Protein AF-A0A8H4VYB5-F1 (afdb_monomer_lite)

Organism: NCBI:txid354080

pLDDT: mean 70.99, std 21.47, range [21.3, 97.31]

Secondary structure (DSSP, 8-state):
---TTSSEEEEESS--TTTTSTT--HHHHHHHHHHHIIIIITS-HHHHHHHTTT--GGG-HHHHHTTSS-TTSEEEEEEEEBS-SSSS-PBP--HHHHHHHHHHHHHTSS--STTS-GGG-S---EEEEE-HHHHHHHHHHHHHHHT----SSPEEEEEEE---S-TTGGGHHHHHHHHHHHHHHHHHHHHHHHT----B--EEEEE-SSSEEEEE---SS-GGG-EEEEEEEEE-HHHHHHHHHHHHHSSSSPEEEEESS-B-HHHH-STT-EEEEEEEESSS-EEEEEEEEEEEEEEEEEE-SGGGS-SS--SS----EEE--SSEEEEE----STT----S-BTT--SGGGPSPPPHHHHHH-TT-SSSTT-EEEEEEE---S-TT---S-TTTTTT-GGGEEEEEEEE--S--EEESSGGG--TT--S-------EEEEEEE---PPP-S---------------------------------------B-TTSTTEEEEEEETTEEPPEEE--S-----SS-SS--TTTPPP-EEEEEEEE--TT-EEEEEEEEETT----SSEE--EEEETTEEEEE--EEGGG-TTSEEEEEE-EEEEEETTTTEEEEEEEEEEEPEEE-S---HHHHHHHHHHHTTTTEEEEEE-EEPPPEE----S-B--------EEEGGGSTT----EEEEEEEEEEEEPPPPEE--BSS-TT--SEEEEEEEE-HHHHHHTTSSPPPPPP-----PPPPP---TTS--HHHHHHHHHHHHHHHHTTS-S----------PPPP---EETTEEEEEEEEEETTEEPPEEE-----PPPSSSSSHHHHHTTEEEEEEE--TT-EEEEEEEE-TT----SSEEEEEEEETTEEEEEEEEEEETTEES-SEEEE-EEEEESSSSEEEEEEEEEEE-EEE-S---HHHHHHHHHHHTT-SEEEEEEEEE---EEPP---------------SEEEGGGGTT----EEEEE---EEEEPP--EE--BSS-TTS-SEEEEEEEE-S--SSTT--S----SSTTSHHHHHTTSSPPPP-----------------SS-HHHHHHHHHHHHHHTT-----------

Radius of gyration: 41.14 Å; chains: 1; bounding box: 111×92×118 Å

InterPro domains:
  IPR057678 Domain of unknown function DUF7918 [PF25534] (500-739)
  IPR057678 Domain of unknown function DUF7918 [PF25534] (805-1034)

Foldseek 3Di:
DDDPLDQKDKFWLQDAPLVPDPPHDVVSRVVVVVCCVPQPLPDAPVSLVVVQPPDDLVPRPVNRVVRDADPAQKIKIFMWGFLDNDDVRDTDQAQVLSVVLVVQLQVLQDDPDPVDDPVVHPHHWDKDKAACVPQPVSQLVNSVVSNYHSDRDIHMMIIDGDPDPCCRPPNNVVVNVVVSVVSSVVSVVLSSQQQDLDFDKWKWWWDDQPWIKTWTDAALGRNLRQKTFIFTKDKDPVCSVCVVVVCVVVVQWTKIWIFPDTDRVVVQQDAQRKGWTFIATPPRGTDGDTIIMGTHHTPAMEGVRPVQADPDFQFFFQAWDWDDDDFKIKTWADRHHDQDERHFGWGPDGTRVCPPDDAPVVLVPDPPNQQDAFHKTKGWGFDQPDDRHDTHDPSCVCPPPVVGTPDTGIFGFHSAKDWDFDSNVDPVPDDPDDDGIHIIIITMGGDDDDDDDDDDDDDDDDDDDDDDDDDDDDDDDDDDDDDDDDDDDQDADAQPVQGQKGKFKDWPNHTFRWFAPPPPCPDPPPQPDDDPPPFDGAREGETETEADAFTFMKMKIKGAPPGDPPAQWKWKFKDFLNHGWDIDIDGPVQCVVRMDMDMGQGHWFDDLVVQKIWTWGKTKHWEAEDADPDDVVLLVVLLVSVVSFQKMKMFIFRWHPWDFDPDPDGDDGPFPPNNYGYPSSCVPPQATIGMGIHDIDMDRHDTDIDIGTPSDPVDTRYMYMYRYHHPVSCCVVVSDPDDDDDPDDDDPDDDDDDDPVRDDPVRVVVVVVVVVVVVVVVPDDDDDDDDDDDDDDDADFDDFPLFPQKGKFKDFPRHGFHKDADPDDDDFDDDDDCRVLQVNQEGEIEGAADAFTFMKMKIFGDPVGFDPAQKKKKWKDALNHTADIDIWGDDPRHIPDRMDMGFAHWADPDQWKTWGFGKGKHFAAEDQPDDDPVQLQVLLVSLVSFQKMKIFMFHWHNWAFDDDDDDDPPDRPFFDRHNYHYPSSCVPPQATIGMGTHDTDMDTDDTDTDTDTPDDPRRTSHMYMYGYDHPPPVPPPDPDDDDDDDPPPVVCVVVPPDDDDDDDDDDDDDDDDDDDDDPPDDPVRVVVVVVVVVVVVVDDDDDDDDDDD

Sequence (1109 aa):
MTTPDMDFKVVPLNILLSELKPNYTENKVEDEKHRICEEILKKSNAQIVASDVGLAPEKKSFILLRKLGSDLNINVFALNFRLKPDRDREWNADVEEANYLMSRVIQRLSVDSPDEAPSSLSLVLTSTMFTKKLYGECAKNFKHHLGLRKDDLGLMVLRNVVMNPFPTEKNFIGRLAGIFKDVVDEEFKVCQKRNSDAPTNHELLLQGQEQFYMTHIPTFHIANHRQQLVLEIDVDPNSKNGYPELKSANPSESIFLETVVPIQLPKLLKTGSHFKASVKTRESGLLLESVTVMIKKVVKSRLFNSRYLDANYPRTFTPFYLYDNSKEKNIDHMLLRSLNRPIFCFQNIYEEPVQPFPENAQLQENSAFWFKTGNKLNVRIYSDAYEPSAKGPGLLKHVGEEKYLLAIGAMALGKGVSIDTETMRREWFNGGRSLIKFGRVVSCAHEGPLMSEYGVKHNKLPSQLRIQTEFRETYPSAIRLFRYPELSTLTMAILHDLPGIKVTVYMNGKPVEEYDDDEEFAPPSRALVANNDGKPIVKTTTKYIESITDQEFSIYIDITNPFKFDCPNIGPTVFIDGFKASRTNILRSDYTSHTVSQVIKGAYERDVRRKIQKFRHFKFSKVETISDDMSSARVKKDAELVQGMGEIVVKFHRKTEPRPEDCPRNRALEAQSLSQVHEKALKGEAKSHNTSYGKAEEMKMAVWTVSKFLDGGDFPMALFRFKYRSKEALKQLHIIERTPEPENHELSAPPSPVGFNDLDGEQRREVERYIRSLKISKYSSTRLQPQHHADLPSAIMAIHDRLPGVKVEILVDKEPLQEYTDDEVHTPAGPNDNGAQKAARTVSKYIEAVTGKEFQVRVTIDDTYKPDCPTLLANVFADGIHLVGRTMRSVKGKMKQTQVVVDGVEHAITARRARLKPFIFSKITTTSDESNSVSIAKQAEQMAKIGEIKVEFHRKGYAKPVASRRVANERPSEVNSPSKVHEKALKGEAKTHGTSLGHGRRATRLRSSTSKYLGNKDLPLAIYTFKYRSKGFLADSFACGNLLILLVAEALKALRIIERTPEPEMHVVSDSESNADLDDLDEEQKAEAKRFIRFLKASHFSPSDQCIC

Structure (mmCIF, N/CA/C/O backbone):
data_AF-A0A8H4VYB5-F1
#
_entry.id   AF-A0A8H4VYB5-F1
#
loop_
_atom_site.group_PDB
_atom_site.id
_atom_site.type_symbol
_atom_site.label_atom_id
_atom_site.label_alt_id
_atom_site.label_comp_id
_atom_site.label_asym_id
_atom_site.label_entity_id
_atom_site.label_seq_id
_atom_site.pdbx_PDB_ins_code
_atom_site.Cartn_x
_atom_site.Cartn_y
_atom_site.Cartn_z
_atom_site.occupancy
_atom_site.B_iso_or_equiv
_atom_site.auth_seq_id
_atom_site.auth_comp_id
_atom_site.auth_asym_id
_atom_site.auth_atom_id
_atom_site.pdbx_PDB_model_num
ATOM 1 N N . MET A 1 1 ? 30.942 -2.921 3.508 1.00 79.44 1 MET A N 1
ATOM 2 C CA . MET A 1 1 ? 29.965 -3.795 4.200 1.00 79.44 1 MET A CA 1
ATOM 3 C C . MET A 1 1 ? 29.445 -3.095 5.450 1.00 79.44 1 MET A C 1
ATOM 5 O O . MET A 1 1 ? 30.071 -2.126 5.861 1.00 79.44 1 MET A O 1
ATOM 9 N N . THR A 1 2 ? 28.346 -3.562 6.053 1.00 83.12 2 THR A N 1
ATOM 10 C CA . THR A 1 2 ? 28.035 -3.235 7.460 1.00 83.12 2 THR A CA 1
ATOM 11 C C . THR A 1 2 ? 28.861 -4.118 8.389 1.00 83.12 2 THR A C 1
ATOM 13 O O . THR A 1 2 ? 29.003 -5.309 8.107 1.00 83.12 2 THR A O 1
ATOM 16 N N . THR A 1 3 ? 29.384 -3.547 9.469 1.00 81.31 3 THR A N 1
ATOM 17 C CA . THR A 1 3 ? 30.305 -4.194 10.419 1.00 81.31 3 THR A CA 1
ATOM 18 C C . THR A 1 3 ? 29.649 -4.397 11.798 1.00 81.31 3 THR A C 1
ATOM 20 O O . THR A 1 3 ? 28.631 -3.759 12.080 1.00 81.31 3 THR A O 1
ATOM 23 N N . PRO A 1 4 ? 30.172 -5.282 12.675 1.00 78.88 4 PRO A N 1
ATOM 24 C CA . PRO A 1 4 ? 29.507 -5.648 13.937 1.00 78.88 4 PRO A CA 1
ATOM 25 C C . PRO A 1 4 ? 29.319 -4.501 14.944 1.00 78.88 4 PRO A C 1
ATOM 27 O O . PRO A 1 4 ? 28.491 -4.594 15.853 1.00 78.88 4 PRO A O 1
ATOM 30 N N . ASP A 1 5 ? 30.075 -3.415 14.806 1.00 81.75 5 ASP A N 1
ATOM 31 C CA . ASP A 1 5 ? 29.982 -2.202 15.614 1.00 81.75 5 ASP A CA 1
ATOM 32 C C . ASP A 1 5 ? 28.796 -1.296 15.239 1.00 81.75 5 ASP A C 1
ATOM 34 O O . ASP A 1 5 ? 28.310 -0.588 16.125 1.00 81.75 5 ASP A O 1
ATOM 38 N N . MET A 1 6 ? 28.288 -1.378 14.000 1.00 87.06 6 MET A N 1
ATOM 39 C CA . MET A 1 6 ? 27.163 -0.575 13.500 1.00 87.06 6 MET A CA 1
ATOM 40 C C . MET A 1 6 ? 25.825 -0.966 14.141 1.00 87.06 6 MET A C 1
ATOM 42 O O . MET A 1 6 ? 25.546 -2.143 14.373 1.00 87.06 6 MET A O 1
ATOM 46 N N . ASP A 1 7 ? 24.950 0.019 14.354 1.00 89.25 7 ASP A N 1
ATOM 47 C CA . ASP A 1 7 ? 23.612 -0.186 14.931 1.00 89.25 7 ASP A CA 1
ATOM 48 C C . ASP A 1 7 ? 22.536 -0.574 13.902 1.00 89.25 7 ASP A C 1
ATOM 50 O O . ASP A 1 7 ? 21.376 -0.785 14.257 1.00 89.25 7 ASP A O 1
ATOM 54 N N . PHE A 1 8 ? 22.916 -0.746 12.636 1.00 92.38 8 PHE A N 1
ATOM 55 C CA . PHE A 1 8 ? 22.094 -1.380 11.609 1.00 92.38 8 PHE A CA 1
ATOM 56 C C . PHE A 1 8 ? 22.919 -2.375 10.785 1.00 92.38 8 PHE A C 1
ATOM 58 O O . PHE A 1 8 ? 24.141 -2.264 10.683 1.00 92.38 8 PHE A O 1
ATOM 65 N N . LYS A 1 9 ? 22.240 -3.348 10.172 1.00 92.25 9 LYS A N 1
ATOM 66 C CA . LYS A 1 9 ? 22.831 -4.293 9.219 1.00 92.25 9 LYS A CA 1
ATOM 67 C C . LYS A 1 9 ? 22.052 -4.325 7.910 1.00 92.25 9 LYS A C 1
ATOM 69 O O . LYS A 1 9 ? 20.823 -4.242 7.905 1.00 92.25 9 LYS A O 1
ATOM 74 N N . VAL A 1 10 ? 22.788 -4.490 6.813 1.00 95.00 10 VAL A N 1
ATOM 75 C CA . VAL A 1 10 ? 22.248 -4.779 5.480 1.00 95.00 10 VAL A CA 1
ATOM 76 C C . VAL A 1 10 ? 22.481 -6.262 5.215 1.00 95.00 10 VAL A C 1
ATOM 78 O O . VAL A 1 10 ? 23.627 -6.707 5.233 1.00 95.00 10 VAL A O 1
ATOM 81 N N . VAL A 1 11 ? 21.417 -7.031 4.983 1.00 93.94 11 VAL A N 1
ATOM 82 C CA . VAL A 1 11 ? 21.514 -8.473 4.703 1.00 93.94 11 VAL A CA 1
ATOM 83 C C . VAL A 1 11 ? 21.035 -8.735 3.271 1.00 93.94 11 VAL A C 1
ATOM 85 O O . VAL A 1 11 ? 19.881 -8.418 2.968 1.00 93.94 11 VAL A O 1
ATOM 88 N N . PRO A 1 12 ? 21.884 -9.266 2.372 1.00 94.88 12 PRO A N 1
ATOM 89 C CA . PRO A 1 12 ? 21.466 -9.669 1.033 1.00 94.88 12 PRO A CA 1
ATOM 90 C C . PRO A 1 12 ? 20.625 -10.951 1.084 1.00 94.88 12 PRO A C 1
ATOM 92 O O . PRO A 1 12 ? 20.776 -11.768 1.990 1.00 94.88 12 PRO A O 1
ATOM 95 N N . LEU A 1 13 ? 19.751 -11.141 0.093 1.00 94.69 13 LEU A N 1
ATOM 96 C CA . LEU A 1 13 ? 19.014 -12.396 -0.089 1.00 94.69 13 LEU A CA 1
ATOM 97 C C . LEU A 1 13 ? 19.960 -13.535 -0.508 1.00 94.69 13 LEU A C 1
ATOM 99 O O . LEU A 1 13 ? 19.868 -14.649 0.003 1.00 94.69 13 LEU A O 1
ATOM 103 N N . ASN A 1 14 ? 20.892 -13.230 -1.413 1.00 93.19 14 ASN A N 1
ATOM 104 C CA . ASN A 1 14 ? 21.989 -14.104 -1.813 1.00 93.19 14 ASN A CA 1
ATOM 105 C C . ASN A 1 14 ? 23.102 -14.020 -0.748 1.00 93.19 14 ASN A C 1
ATOM 107 O O . ASN A 1 14 ? 23.803 -13.011 -0.663 1.00 93.19 14 ASN A O 1
ATOM 111 N N . ILE A 1 15 ? 23.218 -15.059 0.083 1.00 89.62 15 ILE A N 1
ATOM 112 C CA . ILE A 1 15 ? 24.197 -15.164 1.182 1.00 89.62 15 ILE A CA 1
ATOM 113 C C . ILE A 1 15 ? 25.647 -15.332 0.693 1.00 89.62 15 ILE A C 1
ATOM 115 O O . ILE A 1 15 ? 25.891 -15.677 -0.464 1.00 89.62 15 ILE A O 1
ATOM 119 N N . LEU A 1 16 ? 26.614 -15.093 1.582 1.00 88.38 16 LEU A N 1
ATOM 120 C CA . LEU A 1 16 ? 28.048 -15.182 1.293 1.00 88.38 16 LEU A CA 1
ATOM 121 C C . LEU A 1 16 ? 28.553 -16.640 1.211 1.00 88.38 16 LEU A C 1
ATOM 123 O O . LEU A 1 16 ? 27.915 -17.583 1.687 1.00 88.38 16 LEU A O 1
ATOM 127 N N . LEU A 1 17 ? 29.733 -16.853 0.614 1.00 85.25 17 LEU A N 1
ATOM 128 C CA . LEU A 1 17 ? 30.273 -18.200 0.359 1.00 85.25 17 LEU A CA 1
ATOM 129 C C . LEU A 1 17 ? 30.752 -18.914 1.629 1.00 85.25 17 LEU A C 1
ATOM 131 O O . LEU A 1 17 ? 30.896 -20.139 1.643 1.00 85.25 17 LEU A O 1
ATOM 135 N N . SER A 1 18 ? 31.042 -18.161 2.684 1.00 84.50 18 SER A N 1
ATOM 136 C CA . SER A 1 18 ? 31.245 -18.650 4.046 1.00 84.50 18 SER A CA 1
ATOM 137 C C . SER A 1 18 ? 29.962 -19.246 4.624 1.00 84.50 18 SER A C 1
ATOM 139 O O . SER A 1 18 ? 30.018 -20.362 5.134 1.00 84.50 18 SER A O 1
ATOM 141 N N . GLU A 1 19 ? 28.826 -18.555 4.492 1.00 83.00 19 GLU A N 1
ATOM 142 C CA . GLU A 1 19 ? 27.510 -18.943 5.032 1.00 83.00 19 GLU A CA 1
ATOM 143 C C . GLU A 1 19 ? 26.941 -20.208 4.362 1.00 83.00 19 GLU A C 1
ATOM 145 O O . GLU A 1 19 ? 26.245 -20.990 5.003 1.00 83.00 19 GLU A O 1
ATOM 150 N N . LEU A 1 20 ? 27.299 -20.472 3.100 1.00 82.31 20 LEU A N 1
ATOM 151 C CA . LEU A 1 20 ? 26.930 -21.699 2.374 1.00 82.31 20 LEU A CA 1
ATOM 152 C C . LEU A 1 20 ? 27.638 -22.979 2.871 1.00 82.31 20 LEU A C 1
ATOM 154 O O . LEU A 1 20 ? 27.335 -24.071 2.385 1.00 82.31 20 LEU A O 1
ATOM 158 N N . LYS A 1 21 ? 28.604 -22.889 3.795 1.00 81.94 21 LYS A N 1
ATOM 159 C CA . LYS A 1 21 ? 29.385 -24.051 4.259 1.00 81.94 21 LYS A CA 1
ATOM 160 C C . LYS A 1 21 ? 28.738 -24.691 5.493 1.00 81.94 21 LYS A C 1
ATOM 162 O O . LYS A 1 21 ? 28.435 -23.979 6.446 1.00 81.94 21 LYS A O 1
ATOM 167 N N . PRO A 1 22 ? 28.650 -26.033 5.583 1.00 69.75 22 PRO A N 1
ATOM 168 C CA . PRO A 1 22 ? 28.023 -26.720 6.722 1.00 69.75 22 PRO A CA 1
ATOM 169 C C . PRO A 1 22 ? 28.768 -26.542 8.059 1.00 69.75 22 PRO A C 1
ATOM 171 O O . PRO A 1 22 ? 28.271 -26.961 9.098 1.00 69.75 22 PRO A O 1
ATOM 174 N N . ASN A 1 23 ? 29.958 -25.929 8.049 1.00 77.19 23 ASN A N 1
ATOM 175 C CA . ASN A 1 23 ? 30.734 -25.570 9.235 1.00 77.19 23 ASN A CA 1
ATOM 176 C C . ASN A 1 23 ? 31.040 -24.060 9.313 1.00 77.19 23 ASN A C 1
ATOM 178 O O . ASN A 1 23 ? 32.113 -23.668 9.791 1.00 77.19 23 ASN A O 1
ATOM 182 N N . TYR A 1 24 ? 30.151 -23.206 8.793 1.00 79.69 24 TYR A N 1
ATOM 183 C CA . TYR A 1 24 ? 30.299 -21.755 8.909 1.00 79.69 24 TYR A CA 1
ATOM 184 C C . TYR A 1 24 ? 30.307 -21.295 10.377 1.00 79.69 24 TYR A C 1
ATOM 186 O O . TYR A 1 24 ? 29.775 -21.952 11.269 1.00 79.69 24 TYR A O 1
ATOM 194 N N . THR A 1 25 ? 30.961 -20.165 10.627 1.00 83.88 25 THR A N 1
ATOM 195 C CA . THR A 1 25 ? 31.008 -19.477 11.923 1.00 83.88 25 THR A CA 1
ATOM 196 C C . THR A 1 25 ? 31.008 -17.979 11.648 1.00 83.88 25 THR A C 1
ATOM 198 O O . THR A 1 25 ? 31.514 -17.570 10.603 1.00 83.88 25 THR A O 1
ATOM 201 N N . GLU A 1 26 ? 30.475 -17.155 12.555 1.00 82.69 26 GLU A N 1
ATOM 202 C CA . GLU A 1 26 ? 30.366 -15.701 12.330 1.00 82.69 26 GLU A CA 1
ATOM 203 C C . GLU A 1 26 ? 31.720 -15.068 11.968 1.00 82.69 26 GLU A C 1
ATOM 205 O O . GLU A 1 26 ? 31.795 -14.310 11.005 1.00 82.69 26 GLU A O 1
ATOM 210 N N . ASN A 1 27 ? 32.811 -15.491 12.620 1.00 86.50 27 ASN A N 1
ATOM 211 C CA . ASN A 1 27 ? 34.173 -15.060 12.284 1.00 86.50 27 ASN A CA 1
ATOM 212 C C . ASN A 1 27 ? 34.512 -15.272 10.797 1.00 86.50 27 ASN A C 1
ATOM 214 O O . ASN A 1 27 ? 34.973 -14.338 10.159 1.00 86.50 27 ASN A O 1
ATOM 218 N N . LYS A 1 28 ? 34.205 -16.441 10.207 1.00 87.88 28 LYS A N 1
ATOM 219 C CA . LYS A 1 28 ? 34.464 -16.717 8.776 1.00 87.88 28 LYS A CA 1
ATOM 220 C C . LYS A 1 28 ? 33.654 -15.810 7.842 1.00 87.88 28 LYS A C 1
ATOM 222 O O . LYS A 1 28 ? 34.066 -15.584 6.706 1.00 87.88 28 LYS A O 1
ATOM 227 N N . VAL A 1 29 ? 32.492 -15.340 8.299 1.00 87.81 29 VAL A N 1
ATOM 228 C CA . VAL A 1 29 ? 31.623 -14.419 7.554 1.00 87.81 29 VAL A CA 1
ATOM 229 C C . VAL A 1 29 ? 32.163 -12.989 7.647 1.00 87.81 29 VAL A C 1
ATOM 231 O O . VAL A 1 29 ? 32.183 -12.276 6.644 1.00 87.81 29 VAL A O 1
ATOM 234 N N . GLU A 1 30 ? 32.667 -12.574 8.812 1.00 89.25 30 GLU A N 1
ATOM 235 C CA . GLU A 1 30 ? 33.369 -11.294 8.968 1.00 89.25 30 GLU A CA 1
ATOM 236 C C . GLU A 1 30 ? 34.728 -11.276 8.245 1.00 89.25 30 GLU A C 1
ATOM 238 O O . GLU A 1 30 ? 35.048 -10.274 7.610 1.00 89.25 30 GLU A O 1
ATOM 243 N N . ASP A 1 31 ? 35.474 -12.387 8.223 1.00 89.75 31 ASP A N 1
ATOM 244 C CA . ASP A 1 31 ? 36.701 -12.551 7.428 1.00 89.75 31 ASP A CA 1
ATOM 245 C C . ASP A 1 31 ? 36.419 -12.336 5.928 1.00 89.75 31 ASP A C 1
ATOM 247 O O . ASP A 1 31 ? 37.147 -11.614 5.242 1.00 89.75 31 ASP A O 1
ATOM 251 N N . GLU A 1 32 ? 35.329 -12.913 5.402 1.00 90.25 32 GLU A N 1
ATOM 252 C CA . GLU A 1 32 ? 34.911 -12.716 4.008 1.00 90.25 32 GLU A CA 1
ATOM 253 C C . GLU A 1 32 ? 34.428 -11.279 3.749 1.00 90.25 32 GLU A C 1
ATOM 255 O O . GLU A 1 32 ? 34.802 -10.682 2.738 1.00 90.25 32 GLU A O 1
ATOM 260 N N . LYS A 1 33 ? 33.668 -10.667 4.668 1.00 91.38 33 LYS A N 1
ATOM 261 C CA . LYS A 1 33 ? 33.273 -9.248 4.571 1.00 91.38 33 LYS A CA 1
ATOM 262 C C . LYS A 1 33 ? 34.484 -8.314 4.576 1.00 91.38 33 LYS A C 1
ATOM 264 O O . LYS A 1 33 ? 34.516 -7.377 3.777 1.00 91.38 33 LYS A O 1
ATOM 269 N N . HIS A 1 34 ? 35.470 -8.567 5.437 1.00 90.62 34 HIS A N 1
ATOM 270 C CA . HIS A 1 34 ? 36.726 -7.824 5.494 1.00 90.62 34 HIS A CA 1
ATOM 271 C C . HIS A 1 34 ? 37.500 -7.983 4.182 1.00 90.62 34 HIS A C 1
ATOM 273 O O . HIS A 1 34 ? 37.893 -6.988 3.572 1.00 90.62 34 HIS A O 1
ATOM 279 N N . ARG A 1 35 ? 37.616 -9.218 3.675 1.00 91.19 35 ARG A N 1
ATOM 280 C CA . ARG A 1 35 ? 38.210 -9.503 2.365 1.00 91.19 35 ARG A CA 1
ATOM 281 C C . ARG A 1 35 ? 37.531 -8.712 1.241 1.00 91.19 35 ARG A C 1
ATOM 283 O O . ARG A 1 35 ? 38.220 -8.078 0.450 1.00 91.19 35 ARG A O 1
ATOM 290 N N . ILE A 1 36 ? 36.197 -8.684 1.189 1.00 91.44 36 ILE A N 1
ATOM 291 C CA . ILE A 1 36 ? 35.442 -7.914 0.183 1.00 91.44 36 ILE A CA 1
ATOM 292 C C . ILE A 1 36 ? 35.679 -6.400 0.341 1.00 91.44 36 ILE A C 1
ATOM 294 O O . ILE A 1 36 ? 35.800 -5.693 -0.661 1.00 91.44 36 ILE A O 1
ATOM 298 N N . CYS A 1 37 ? 35.790 -5.884 1.569 1.00 88.44 37 CYS A N 1
ATOM 299 C CA . CYS A 1 37 ? 36.130 -4.479 1.808 1.00 88.44 37 CYS A CA 1
ATOM 300 C C . CYS A 1 37 ? 37.517 -4.107 1.251 1.00 88.44 37 CYS A C 1
ATOM 302 O O . CYS A 1 37 ? 37.617 -3.147 0.484 1.00 88.44 37 CYS A O 1
ATOM 304 N N . GLU A 1 38 ? 38.560 -4.871 1.581 1.00 89.88 38 GLU A N 1
ATOM 305 C CA . GLU A 1 38 ? 39.941 -4.541 1.200 1.00 89.88 38 GLU A CA 1
ATOM 306 C C . GLU A 1 38 ? 40.275 -4.898 -0.254 1.00 89.88 38 GLU A C 1
ATOM 308 O O . GLU A 1 38 ? 40.935 -4.129 -0.956 1.00 89.88 38 GLU A O 1
ATOM 313 N N . GLU A 1 39 ? 39.820 -6.055 -0.740 1.00 90.06 39 GLU A N 1
ATOM 314 C CA . GLU A 1 39 ? 40.199 -6.543 -2.065 1.00 90.06 39 GLU A CA 1
ATOM 315 C C . GLU A 1 39 ? 39.319 -6.031 -3.205 1.00 90.06 39 GLU A C 1
ATOM 317 O O . GLU A 1 39 ? 39.787 -6.035 -4.345 1.00 90.06 39 GLU A O 1
ATOM 322 N N . ILE A 1 40 ? 38.078 -5.620 -2.918 1.00 88.38 40 ILE A N 1
ATOM 323 C CA . ILE A 1 40 ? 37.089 -5.216 -3.928 1.00 88.38 40 ILE A CA 1
ATOM 324 C C . ILE A 1 40 ? 36.647 -3.766 -3.696 1.00 88.38 40 ILE A C 1
ATOM 326 O O . ILE A 1 40 ? 36.901 -2.919 -4.546 1.00 88.38 40 ILE A O 1
ATOM 330 N N . LEU A 1 41 ? 36.019 -3.443 -2.557 1.00 86.81 41 LEU A N 1
ATOM 331 C CA . LEU A 1 41 ? 35.353 -2.139 -2.371 1.00 86.81 41 LEU A CA 1
ATOM 332 C C . LEU A 1 41 ? 36.314 -0.938 -2.309 1.00 86.81 41 LEU A C 1
ATOM 334 O O . LEU A 1 41 ? 35.907 0.175 -2.640 1.00 86.81 41 LEU A O 1
ATOM 338 N N . LYS A 1 42 ? 37.570 -1.143 -1.893 1.00 84.56 42 LYS A N 1
ATOM 339 C CA . LYS A 1 42 ? 38.616 -0.103 -1.864 1.00 84.56 42 LYS A CA 1
ATOM 340 C C . LYS A 1 42 ? 39.429 0.025 -3.162 1.00 84.56 42 LYS A C 1
ATOM 342 O O . LYS A 1 42 ? 40.229 0.953 -3.269 1.00 84.56 42 LYS A O 1
ATOM 347 N N . LYS A 1 43 ? 39.260 -0.876 -4.138 1.00 86.06 43 LYS A N 1
ATOM 348 C CA . LYS A 1 43 ? 40.052 -0.913 -5.381 1.00 86.06 43 LYS A CA 1
ATOM 349 C C . LYS A 1 43 ? 39.244 -0.437 -6.592 1.00 86.06 43 LYS A C 1
ATOM 351 O O . LYS A 1 43 ? 38.033 -0.608 -6.667 1.00 86.06 43 LYS A O 1
ATOM 356 N N . SER A 1 44 ? 39.934 0.103 -7.594 1.00 85.69 44 SER A N 1
ATOM 357 C CA . SER A 1 44 ? 39.377 0.285 -8.943 1.00 85.69 44 SER A CA 1
ATOM 358 C C . SER A 1 44 ? 39.345 -1.034 -9.728 1.00 85.69 44 SER A C 1
ATOM 360 O O . SER A 1 44 ? 40.127 -1.943 -9.451 1.00 85.69 44 SER A O 1
ATOM 362 N N . ASN A 1 45 ? 38.508 -1.118 -10.770 1.00 83.94 45 ASN A N 1
ATOM 363 C CA . ASN A 1 45 ? 38.410 -2.293 -11.653 1.00 83.94 45 ASN A CA 1
ATOM 364 C C . ASN A 1 45 ? 39.785 -2.788 -12.147 1.00 83.94 45 ASN A C 1
ATOM 366 O O . ASN A 1 45 ? 40.062 -3.985 -12.110 1.00 83.94 45 ASN A O 1
ATOM 370 N N . ALA A 1 46 ? 40.660 -1.864 -12.561 1.00 86.81 46 ALA A N 1
ATOM 371 C CA . ALA A 1 46 ? 42.008 -2.184 -13.026 1.00 86.81 46 ALA A CA 1
ATOM 372 C C . ALA A 1 46 ? 42.895 -2.750 -11.903 1.00 86.81 46 ALA A C 1
ATOM 374 O O . ALA A 1 46 ? 43.615 -3.719 -12.123 1.00 86.81 46 ALA A O 1
ATOM 375 N N . GLN A 1 47 ? 42.807 -2.202 -10.685 1.00 89.00 47 GLN A N 1
ATOM 376 C CA . GLN A 1 47 ? 43.545 -2.712 -9.523 1.00 89.00 47 GLN A CA 1
ATOM 377 C C . GLN A 1 47 ? 43.059 -4.098 -9.078 1.00 89.00 47 GLN A C 1
ATOM 379 O O . GLN A 1 47 ? 43.885 -4.901 -8.657 1.00 89.00 47 GLN A O 1
ATOM 384 N N . ILE A 1 48 ? 41.757 -4.398 -9.185 1.00 87.81 48 ILE A N 1
ATOM 385 C CA . ILE A 1 48 ? 41.207 -5.736 -8.900 1.00 87.81 48 ILE A CA 1
ATOM 386 C C . ILE A 1 48 ? 41.815 -6.761 -9.866 1.00 87.81 48 ILE A C 1
ATOM 388 O O . ILE A 1 48 ? 42.414 -7.738 -9.421 1.00 87.81 48 ILE A O 1
ATOM 392 N N . VAL A 1 49 ? 41.725 -6.503 -11.177 1.00 87.88 49 VAL A N 1
ATOM 393 C CA . VAL A 1 49 ? 42.260 -7.399 -12.218 1.00 87.88 49 VAL A CA 1
ATOM 394 C C . VAL A 1 49 ? 43.779 -7.553 -12.100 1.00 87.88 49 VAL A C 1
ATOM 396 O O . VAL A 1 49 ? 44.278 -8.673 -12.159 1.00 87.88 49 VAL A O 1
ATOM 399 N N . ALA A 1 50 ? 44.515 -6.462 -11.861 1.00 90.38 50 ALA A N 1
ATOM 400 C CA . ALA A 1 50 ? 45.963 -6.508 -11.662 1.00 90.38 50 ALA A CA 1
ATOM 401 C C . ALA A 1 50 ? 46.365 -7.320 -10.416 1.00 90.38 50 ALA A C 1
ATOM 403 O O . ALA A 1 50 ? 47.342 -8.062 -10.467 1.00 90.38 50 ALA A O 1
ATOM 404 N N . SER A 1 51 ? 45.602 -7.241 -9.317 1.00 88.62 51 SER A N 1
ATOM 405 C CA . SER A 1 51 ? 45.886 -8.029 -8.106 1.00 88.62 51 SER A CA 1
ATOM 406 C C . SER A 1 51 ? 45.586 -9.529 -8.230 1.00 88.62 51 SER A C 1
ATOM 408 O O . SER A 1 51 ? 46.026 -10.293 -7.379 1.00 88.62 51 SER A O 1
ATOM 410 N N . ASP A 1 52 ? 44.891 -9.955 -9.290 1.00 90.50 52 ASP A N 1
ATOM 411 C CA . ASP A 1 52 ? 44.564 -11.361 -9.574 1.00 90.50 52 ASP A CA 1
ATOM 412 C C . ASP A 1 52 ? 45.567 -12.052 -10.523 1.00 90.50 52 ASP A C 1
ATOM 414 O O . ASP A 1 52 ? 45.421 -13.242 -10.844 1.00 90.50 52 ASP A O 1
ATOM 418 N N . VAL A 1 53 ? 46.583 -11.321 -10.995 1.00 90.38 53 VAL A N 1
ATOM 419 C CA . VAL A 1 53 ? 47.673 -11.852 -11.826 1.00 90.38 53 VAL A CA 1
ATOM 420 C C . VAL A 1 53 ? 48.567 -12.763 -10.978 1.00 90.38 53 VAL A C 1
ATOM 422 O O . VAL A 1 53 ? 48.897 -12.448 -9.840 1.00 90.38 53 VAL A O 1
ATOM 425 N N . GLY A 1 54 ? 48.925 -13.936 -11.508 1.00 87.25 54 GLY A N 1
ATOM 426 C CA . GLY A 1 54 ? 49.746 -14.935 -10.807 1.00 87.25 54 GLY A CA 1
ATOM 427 C C . GLY A 1 54 ? 49.063 -15.677 -9.644 1.00 87.25 54 GLY A C 1
ATOM 428 O O . GLY A 1 54 ? 49.591 -16.688 -9.185 1.00 87.25 54 GLY A O 1
ATOM 429 N N . LEU A 1 55 ? 47.886 -15.243 -9.176 1.00 89.94 55 LEU A N 1
ATOM 430 C CA . LEU A 1 55 ? 47.156 -15.930 -8.106 1.00 89.94 55 LEU A CA 1
ATOM 431 C C . LEU A 1 55 ? 46.449 -17.206 -8.593 1.00 89.94 55 LEU A C 1
ATOM 433 O O . LEU A 1 55 ? 45.931 -17.273 -9.709 1.00 89.94 55 LEU A O 1
ATOM 437 N N . ALA A 1 56 ? 46.358 -18.202 -7.710 1.00 87.81 56 ALA A N 1
ATOM 438 C CA . ALA A 1 56 ? 45.526 -19.388 -7.905 1.00 87.81 56 ALA A CA 1
ATOM 439 C C . ALA A 1 56 ? 44.016 -19.039 -7.824 1.00 87.81 56 ALA A C 1
ATOM 441 O O . ALA A 1 56 ? 43.659 -18.068 -7.146 1.00 87.81 56 ALA A O 1
ATOM 442 N N . PRO A 1 57 ? 43.112 -19.770 -8.511 1.00 84.88 57 PRO A N 1
ATOM 443 C CA . PRO A 1 57 ? 41.718 -19.354 -8.713 1.00 84.88 57 PRO A CA 1
ATOM 444 C C . PRO A 1 57 ? 40.929 -19.047 -7.432 1.00 84.88 57 PRO A C 1
ATOM 446 O O . PRO A 1 57 ? 40.171 -18.082 -7.388 1.00 84.88 57 PRO A O 1
ATOM 449 N N . GLU A 1 58 ? 41.126 -19.820 -6.368 1.00 82.94 58 GLU A N 1
ATOM 450 C CA . GLU A 1 58 ? 40.477 -19.634 -5.065 1.00 82.94 58 GLU A CA 1
ATOM 451 C C . GLU A 1 58 ? 40.940 -18.367 -4.319 1.00 82.94 58 GLU A C 1
ATOM 453 O O . GLU A 1 58 ? 40.230 -17.847 -3.451 1.00 82.94 58 GLU A O 1
ATOM 458 N N . LYS A 1 59 ? 42.101 -17.823 -4.702 1.00 85.00 59 LYS A N 1
ATOM 459 C CA . LYS A 1 59 ? 42.650 -16.563 -4.189 1.00 85.00 59 LYS A CA 1
ATOM 460 C C . LYS A 1 59 ? 42.270 -15.346 -5.038 1.00 85.00 59 LYS A C 1
ATOM 462 O O . LYS A 1 59 ? 42.474 -14.237 -4.566 1.00 85.00 59 LYS A O 1
ATOM 467 N N . LYS A 1 60 ? 41.655 -15.504 -6.215 1.00 90.69 60 LYS A N 1
ATOM 468 C CA . LYS A 1 60 ? 41.291 -14.377 -7.096 1.00 90.69 60 LYS A CA 1
ATOM 469 C C . LYS A 1 60 ? 40.083 -13.576 -6.595 1.00 90.69 60 LYS A C 1
ATOM 471 O O . LYS A 1 60 ? 38.986 -14.120 -6.437 1.00 90.69 60 LYS A O 1
ATOM 476 N N . SER A 1 61 ? 40.266 -12.271 -6.402 1.00 90.19 61 SER A N 1
ATOM 477 C CA . SER A 1 61 ? 39.239 -11.303 -6.005 1.00 90.19 61 SER A CA 1
ATOM 478 C C . SER A 1 61 ? 38.087 -11.234 -7.020 1.00 90.19 61 SER A C 1
ATOM 480 O O . SER A 1 61 ? 36.926 -11.112 -6.635 1.00 90.19 61 SER A O 1
ATOM 482 N N . PHE A 1 62 ? 38.368 -11.379 -8.318 1.00 87.69 62 PHE A N 1
ATOM 483 C CA . PHE A 1 62 ? 37.371 -11.392 -9.392 1.00 87.69 62 PHE A CA 1
ATOM 484 C C . PHE A 1 62 ? 36.514 -12.671 -9.391 1.00 87.69 62 PHE A C 1
ATOM 486 O O . PHE A 1 62 ? 35.336 -12.630 -9.743 1.00 87.69 62 PHE A O 1
ATOM 493 N N . ILE A 1 63 ? 37.064 -13.809 -8.948 1.00 89.38 63 ILE A N 1
ATOM 494 C CA . ILE A 1 63 ? 36.307 -15.067 -8.794 1.00 89.38 63 ILE A CA 1
ATOM 495 C C . ILE A 1 63 ? 35.403 -15.022 -7.555 1.00 89.38 63 ILE A C 1
ATOM 497 O O . ILE A 1 63 ? 34.314 -15.596 -7.585 1.00 89.38 63 ILE A O 1
ATOM 501 N N . LEU A 1 64 ? 35.807 -14.299 -6.504 1.00 89.44 64 LEU A N 1
ATOM 502 C CA . LEU A 1 64 ? 34.920 -13.944 -5.394 1.00 89.44 64 LEU A CA 1
ATOM 503 C C . LEU A 1 64 ? 33.803 -13.000 -5.870 1.00 89.44 64 LEU A C 1
ATOM 505 O O . LEU A 1 64 ? 32.632 -13.318 -5.692 1.00 89.44 64 LEU A O 1
ATOM 509 N N . LEU A 1 65 ? 34.142 -11.900 -6.554 1.00 89.56 65 LEU A N 1
ATOM 510 C CA . LEU A 1 65 ? 33.180 -10.907 -7.055 1.00 89.56 65 LEU A CA 1
ATOM 511 C C . LEU A 1 65 ? 32.075 -11.521 -7.933 1.00 89.56 65 LEU A C 1
ATOM 513 O O . LEU A 1 65 ? 30.907 -11.193 -7.755 1.00 89.56 65 LEU A O 1
ATOM 517 N N . ARG A 1 66 ? 32.418 -12.456 -8.831 1.00 89.44 66 ARG A N 1
ATOM 518 C CA . ARG A 1 66 ? 31.453 -13.169 -9.699 1.00 89.44 66 ARG A CA 1
ATOM 519 C C . ARG A 1 66 ? 30.473 -14.088 -8.955 1.00 89.44 66 ARG A C 1
ATOM 521 O O . ARG A 1 66 ? 29.614 -14.679 -9.600 1.00 89.44 66 ARG A O 1
ATOM 528 N N . LYS A 1 67 ? 30.611 -14.238 -7.636 1.00 89.31 67 LYS A N 1
ATOM 529 C CA . LYS A 1 67 ? 29.742 -15.047 -6.768 1.00 89.31 67 LYS A CA 1
ATOM 530 C C . LYS A 1 67 ? 28.959 -14.206 -5.749 1.00 89.31 67 LYS A C 1
ATOM 532 O O . LYS A 1 67 ? 28.325 -14.775 -4.866 1.00 89.31 67 LYS A O 1
ATOM 537 N N . LEU A 1 68 ? 29.018 -12.874 -5.838 1.00 90.38 68 LEU A N 1
ATOM 538 C CA . LEU A 1 68 ? 28.308 -11.962 -4.939 1.00 90.38 68 LEU A CA 1
ATOM 539 C C . LEU A 1 68 ? 27.043 -11.402 -5.601 1.00 90.38 68 LEU A C 1
ATOM 541 O O . LEU A 1 68 ? 27.110 -10.826 -6.685 1.00 90.38 68 LEU A O 1
ATOM 545 N N . GLY A 1 69 ? 25.915 -11.474 -4.893 1.00 89.50 69 GLY A N 1
ATOM 546 C CA . GLY A 1 69 ? 24.653 -10.865 -5.319 1.00 89.50 69 GLY A CA 1
ATOM 547 C C . GLY A 1 69 ? 23.798 -11.758 -6.222 1.00 89.50 69 GLY A C 1
ATOM 548 O O . GLY A 1 69 ? 23.772 -12.974 -6.064 1.00 89.50 69 GLY A O 1
ATOM 549 N N . SER A 1 70 ? 23.035 -11.118 -7.107 1.00 93.50 70 SER A N 1
ATOM 550 C CA . SER A 1 70 ? 22.006 -11.736 -7.952 1.00 93.50 70 SER A CA 1
ATOM 551 C C . SER A 1 70 ? 22.560 -12.530 -9.134 1.00 93.50 70 SER A C 1
ATOM 553 O O . SER A 1 70 ? 23.480 -12.071 -9.809 1.00 93.50 70 SER A O 1
ATOM 555 N N . ASP A 1 71 ? 21.890 -13.632 -9.478 1.00 92.44 71 ASP A N 1
ATOM 556 C CA . ASP A 1 71 ? 22.168 -14.431 -10.679 1.00 92.44 71 ASP A CA 1
ATOM 557 C C . ASP A 1 71 ? 21.983 -13.625 -11.981 1.00 92.44 71 ASP A C 1
ATOM 559 O O . ASP A 1 71 ? 22.665 -13.869 -12.974 1.00 92.44 71 ASP A O 1
ATOM 563 N N . LEU A 1 72 ? 21.045 -12.664 -11.983 1.00 90.81 72 LEU A N 1
ATOM 564 C CA . LEU A 1 72 ? 20.630 -11.878 -13.154 1.00 90.81 72 LEU A CA 1
ATOM 565 C C . LEU A 1 72 ? 20.333 -10.409 -12.783 1.00 90.81 72 LEU A C 1
ATOM 567 O O . LEU A 1 72 ? 19.233 -9.902 -12.995 1.00 90.81 72 LEU A O 1
ATOM 571 N N . ASN A 1 73 ? 21.331 -9.708 -12.236 1.00 90.94 73 ASN A N 1
ATOM 572 C CA . ASN A 1 73 ? 21.359 -8.248 -12.009 1.00 90.94 73 ASN A CA 1
ATOM 573 C C . ASN A 1 73 ? 20.273 -7.631 -11.088 1.00 90.94 73 ASN A C 1
ATOM 575 O O . ASN A 1 73 ? 20.252 -6.407 -10.916 1.00 90.94 73 ASN A O 1
ATOM 579 N N . ILE A 1 74 ? 19.390 -8.420 -10.469 1.00 94.94 74 ILE A N 1
ATOM 580 C CA . ILE A 1 74 ? 18.332 -7.948 -9.556 1.00 94.94 74 ILE A CA 1
ATOM 581 C C . ILE A 1 74 ? 18.734 -8.275 -8.116 1.00 94.94 74 ILE A C 1
ATOM 583 O O . ILE A 1 74 ? 18.398 -9.325 -7.568 1.00 94.94 74 ILE A O 1
ATOM 587 N N . ASN A 1 75 ? 19.486 -7.369 -7.498 1.00 95.06 75 ASN A N 1
ATOM 588 C CA . ASN A 1 75 ? 19.971 -7.531 -6.132 1.00 95.06 75 ASN A CA 1
ATOM 589 C C . ASN A 1 75 ? 18.850 -7.228 -5.130 1.00 95.06 75 ASN A C 1
ATOM 591 O O . ASN A 1 75 ? 18.328 -6.110 -5.092 1.00 95.06 75 ASN A O 1
ATOM 595 N N . VAL A 1 76 ? 18.508 -8.216 -4.302 1.00 96.94 76 VAL A N 1
ATOM 596 C CA . VAL A 1 76 ? 17.531 -8.089 -3.212 1.00 96.94 76 VAL A CA 1
ATOM 597 C C . VAL A 1 76 ? 18.258 -8.104 -1.872 1.00 96.94 76 VAL A C 1
ATOM 599 O O . VAL A 1 76 ? 19.138 -8.933 -1.641 1.00 96.94 76 VAL A O 1
ATOM 602 N N . PHE A 1 77 ? 17.897 -7.181 -0.986 1.00 96.94 77 PHE A N 1
ATOM 603 C CA . PHE A 1 77 ? 18.450 -7.067 0.361 1.00 96.94 77 PHE A CA 1
ATOM 604 C C . PHE A 1 77 ? 17.416 -6.469 1.319 1.00 96.94 77 PHE A C 1
ATOM 606 O O . PHE A 1 77 ? 16.416 -5.895 0.897 1.00 96.94 77 PHE A O 1
ATOM 613 N N . ALA A 1 78 ? 17.642 -6.602 2.619 1.00 97.31 78 ALA A N 1
ATOM 614 C CA . ALA A 1 78 ? 16.764 -6.061 3.649 1.00 97.31 78 ALA A CA 1
ATOM 615 C C . ALA A 1 78 ? 17.576 -5.475 4.810 1.00 97.31 78 ALA A C 1
ATOM 617 O O . ALA A 1 78 ? 18.779 -5.725 4.945 1.00 97.31 78 ALA A O 1
ATOM 618 N N . LEU A 1 79 ? 16.910 -4.660 5.627 1.00 96.88 79 LEU A N 1
ATOM 619 C CA . LEU A 1 79 ? 17.510 -3.928 6.739 1.00 96.88 79 LEU A CA 1
ATOM 620 C C . LEU A 1 79 ? 17.010 -4.455 8.079 1.00 96.88 79 LEU A C 1
ATOM 622 O O . LEU A 1 79 ? 15.844 -4.818 8.223 1.00 96.88 79 LEU A O 1
ATOM 626 N N . ASN A 1 80 ? 17.885 -4.421 9.079 1.00 96.00 80 ASN A N 1
ATOM 627 C CA . ASN A 1 80 ? 17.489 -4.540 10.476 1.00 96.00 80 ASN A CA 1
ATOM 628 C C . ASN A 1 80 ? 18.388 -3.666 11.369 1.00 96.00 80 ASN A C 1
ATOM 630 O O . ASN A 1 80 ? 19.500 -3.321 10.970 1.00 96.00 80 ASN A O 1
ATOM 634 N N . PHE A 1 81 ? 17.917 -3.310 12.563 1.00 94.31 81 PHE A N 1
ATOM 635 C CA . PHE A 1 81 ? 18.568 -2.349 13.463 1.00 94.31 81 PHE A CA 1
ATOM 636 C C . PHE A 1 81 ? 18.632 -2.852 14.911 1.00 94.31 81 PHE A C 1
ATOM 638 O O . PHE A 1 81 ? 17.894 -3.760 15.298 1.00 94.31 81 PHE A O 1
ATOM 645 N N . ARG A 1 82 ? 19.528 -2.278 15.717 1.00 91.06 82 ARG A N 1
ATOM 646 C CA . ARG A 1 82 ? 19.595 -2.496 17.168 1.00 91.06 82 ARG A CA 1
ATOM 647 C C . ARG A 1 82 ? 18.595 -1.610 17.890 1.00 91.06 82 ARG A C 1
ATOM 649 O O . ARG A 1 82 ? 18.503 -0.419 17.598 1.00 91.06 82 ARG A O 1
ATOM 656 N N . LEU A 1 83 ? 17.890 -2.176 18.866 1.00 87.06 83 LEU A N 1
ATOM 657 C CA . LEU A 1 83 ? 16.880 -1.452 19.645 1.00 87.06 83 LEU A CA 1
ATOM 658 C C . LEU A 1 83 ? 17.499 -0.432 20.613 1.00 87.06 83 LEU A C 1
ATOM 660 O O . LEU A 1 83 ? 16.881 0.594 20.892 1.00 87.06 83 LEU A O 1
ATOM 664 N N . LYS A 1 84 ? 18.714 -0.703 21.110 1.00 79.44 84 LYS A N 1
ATOM 665 C CA . LYS A 1 84 ? 19.437 0.121 22.090 1.00 79.44 84 LYS A CA 1
ATOM 666 C C . LYS A 1 84 ? 20.897 0.338 21.652 1.00 79.44 84 LYS A C 1
ATOM 668 O O . LYS A 1 84 ? 21.489 -0.601 21.117 1.00 79.44 84 LYS A O 1
ATOM 673 N N . PRO A 1 85 ? 21.479 1.535 21.873 1.00 66.81 85 PRO A N 1
ATOM 674 C CA . PRO A 1 85 ? 22.874 1.821 21.517 1.00 66.81 85 PRO A CA 1
ATOM 675 C C . PRO A 1 85 ? 23.881 1.217 22.517 1.00 66.81 85 PRO A C 1
ATOM 677 O O . PRO A 1 85 ? 24.943 0.726 22.123 1.00 66.81 85 PRO A O 1
ATOM 680 N N . ASP A 1 86 ? 23.536 1.222 23.809 1.00 63.53 86 ASP A N 1
ATOM 681 C CA . ASP A 1 86 ? 24.423 0.861 24.920 1.00 63.53 86 ASP A CA 1
ATOM 682 C C . ASP A 1 86 ? 24.264 -0.586 25.398 1.00 63.53 86 ASP A C 1
ATOM 684 O O . ASP A 1 86 ? 23.147 -1.091 25.477 1.00 63.53 86 ASP A O 1
ATOM 688 N N . ARG A 1 87 ? 25.402 -1.191 25.791 1.00 43.62 87 ARG A N 1
ATOM 689 C CA . ARG A 1 87 ? 25.623 -2.524 26.410 1.00 43.62 87 ARG A CA 1
ATOM 690 C C . ARG A 1 87 ? 24.771 -3.689 25.894 1.00 43.62 87 ARG A C 1
ATOM 692 O O . ARG A 1 87 ? 25.319 -4.590 25.262 1.00 43.62 87 ARG A O 1
ATOM 699 N N . ASP A 1 88 ? 23.474 -3.679 26.161 1.00 59.66 88 ASP A N 1
ATOM 700 C CA . ASP A 1 88 ? 22.505 -4.703 25.773 1.00 59.66 88 ASP A CA 1
ATOM 701 C C . ASP A 1 88 ? 22.135 -4.524 24.287 1.00 59.66 88 ASP A C 1
ATOM 703 O O . ASP A 1 88 ? 21.019 -4.141 23.936 1.00 59.66 88 ASP A O 1
ATOM 707 N N . ARG A 1 89 ? 23.121 -4.751 23.403 1.00 71.56 89 ARG A N 1
ATOM 708 C CA . ARG A 1 89 ? 23.110 -4.496 21.945 1.00 71.56 89 ARG A CA 1
ATOM 709 C C . ARG A 1 89 ? 22.188 -5.443 21.145 1.00 71.56 89 ARG A C 1
ATOM 711 O O . ARG A 1 89 ? 22.594 -6.039 20.144 1.00 71.56 89 ARG A O 1
ATOM 718 N N . GLU A 1 90 ? 20.943 -5.582 21.591 1.00 86.50 90 GLU A N 1
ATOM 719 C CA . GLU A 1 90 ? 19.919 -6.469 21.037 1.00 86.50 90 GLU A CA 1
ATOM 720 C C . GLU A 1 90 ? 19.456 -6.012 19.642 1.00 86.50 90 GLU A C 1
ATOM 722 O O . GLU A 1 90 ? 19.057 -4.861 19.427 1.00 86.50 90 GLU A O 1
ATOM 727 N N . TRP A 1 91 ? 19.483 -6.942 18.684 1.00 90.75 91 TRP A N 1
ATOM 728 C CA . TRP A 1 91 ? 18.861 -6.767 17.373 1.00 90.75 91 TRP A CA 1
ATOM 729 C C . TRP A 1 91 ? 17.338 -6.779 17.498 1.00 90.75 91 TRP A C 1
ATOM 731 O O . TRP A 1 91 ? 16.769 -7.638 18.167 1.00 90.75 91 TRP A O 1
ATOM 741 N N . ASN A 1 92 ? 16.662 -5.884 16.781 1.00 93.06 92 ASN A N 1
ATOM 742 C CA . ASN A 1 92 ? 15.219 -5.960 16.620 1.00 93.06 92 ASN A CA 1
ATOM 743 C C . ASN A 1 92 ? 14.810 -7.340 16.059 1.00 93.06 92 ASN A C 1
ATOM 745 O O . ASN A 1 92 ? 15.268 -7.744 14.993 1.00 93.06 92 ASN A O 1
ATOM 749 N N . ALA A 1 93 ? 13.914 -8.041 16.755 1.00 93.44 93 ALA A N 1
ATOM 750 C CA . ALA A 1 93 ? 13.358 -9.329 16.326 1.00 93.44 93 ALA A CA 1
ATOM 751 C C . ALA A 1 93 ? 11.934 -9.210 15.732 1.00 93.44 93 ALA A C 1
ATOM 753 O O . ALA A 1 93 ? 11.285 -10.226 15.450 1.00 93.44 93 ALA A O 1
ATOM 754 N N . ASP A 1 94 ? 11.420 -7.984 15.593 1.00 91.31 94 ASP A N 1
ATOM 755 C CA . ASP A 1 94 ? 10.064 -7.673 15.148 1.00 91.31 94 ASP A CA 1
ATOM 756 C C . ASP A 1 94 ? 10.018 -7.314 13.651 1.00 91.31 94 ASP A C 1
ATOM 758 O O . ASP A 1 94 ? 10.741 -6.434 13.175 1.00 91.31 94 ASP A O 1
ATOM 762 N N . VAL A 1 95 ? 9.170 -8.017 12.896 1.00 91.56 95 VAL A N 1
ATOM 763 C CA . VAL A 1 95 ? 9.077 -7.870 11.435 1.00 91.56 95 VAL A CA 1
ATOM 764 C C . VAL A 1 95 ? 8.368 -6.567 11.058 1.00 91.56 95 VAL A C 1
ATOM 766 O O . VAL A 1 95 ? 8.771 -5.935 10.085 1.00 91.56 95 VAL A O 1
ATOM 769 N N . GLU A 1 96 ? 7.379 -6.105 11.838 1.00 88.06 96 GLU A N 1
ATOM 770 C CA . GLU A 1 96 ? 6.700 -4.827 11.560 1.00 88.06 96 GLU A CA 1
ATOM 771 C C . GLU A 1 96 ? 7.674 -3.640 11.674 1.00 88.06 96 GLU A C 1
ATOM 773 O O . GLU A 1 96 ? 7.623 -2.721 10.858 1.00 88.06 96 GLU A O 1
ATOM 778 N N . GLU A 1 97 ? 8.626 -3.679 12.611 1.00 90.44 97 GLU A N 1
ATOM 779 C CA . GLU A 1 97 ? 9.602 -2.595 12.803 1.00 90.44 97 GLU A CA 1
ATOM 780 C C . GLU A 1 97 ? 10.744 -2.618 11.777 1.00 90.44 97 GLU A C 1
ATOM 782 O O . GLU A 1 97 ? 11.203 -1.559 11.343 1.00 90.44 97 GLU A O 1
ATOM 787 N N . ALA A 1 98 ? 11.162 -3.802 11.314 1.00 93.56 98 ALA A N 1
ATOM 788 C CA . ALA A 1 98 ? 12.083 -3.916 10.180 1.00 93.56 98 ALA A CA 1
ATOM 789 C C . ALA A 1 98 ? 11.429 -3.409 8.879 1.00 93.56 98 ALA A C 1
ATOM 791 O O . ALA A 1 98 ? 12.038 -2.641 8.129 1.00 93.56 98 ALA A O 1
ATOM 792 N N . ASN A 1 99 ? 10.161 -3.767 8.648 1.00 92.38 99 ASN A N 1
ATOM 793 C CA . ASN A 1 99 ? 9.366 -3.247 7.534 1.00 92.38 99 ASN A CA 1
ATOM 794 C C . ASN A 1 99 ? 9.195 -1.723 7.625 1.00 92.38 99 ASN A C 1
ATOM 796 O O . ASN A 1 99 ? 9.337 -1.037 6.616 1.00 92.38 99 ASN A O 1
ATOM 800 N N . TYR A 1 100 ? 8.947 -1.177 8.821 1.00 89.12 100 TYR A N 1
ATOM 801 C CA . TYR A 1 100 ? 8.823 0.266 9.041 1.00 89.12 100 TYR A CA 1
ATOM 802 C C . TYR A 1 100 ? 10.114 1.016 8.669 1.00 89.12 100 TYR A C 1
ATOM 804 O O . TYR A 1 100 ? 10.046 1.979 7.901 1.00 89.12 100 TYR A O 1
ATOM 812 N N . LEU A 1 101 ? 11.291 0.532 9.095 1.00 93.50 101 LEU A N 1
ATOM 813 C CA . LEU A 1 101 ? 12.585 1.083 8.663 1.00 93.50 101 LEU A CA 1
ATOM 814 C C . LEU A 1 101 ? 12.724 1.067 7.131 1.00 93.50 101 LEU A C 1
ATOM 816 O O . LEU A 1 101 ? 13.034 2.092 6.523 1.00 93.50 101 LEU A O 1
ATOM 820 N N . MET A 1 102 ? 12.451 -0.073 6.491 1.00 93.62 102 MET A N 1
ATOM 821 C CA . MET A 1 102 ? 12.568 -0.208 5.034 1.00 93.62 102 MET A CA 1
ATOM 822 C C . MET A 1 102 ? 11.564 0.661 4.263 1.00 93.62 102 MET A C 1
ATOM 824 O O . MET A 1 102 ? 11.913 1.197 3.211 1.00 93.62 102 MET A O 1
ATOM 828 N N . SER A 1 103 ? 10.357 0.867 4.796 1.00 89.38 103 SER A N 1
ATOM 829 C CA . SER A 1 103 ? 9.357 1.753 4.189 1.00 89.38 103 SER A CA 1
ATOM 830 C C . SER A 1 103 ? 9.802 3.216 4.190 1.00 89.38 103 SER A C 1
ATOM 832 O O . SER A 1 103 ? 9.689 3.878 3.161 1.00 89.38 103 SER A O 1
ATOM 834 N N . ARG A 1 104 ? 10.414 3.694 5.281 1.00 88.31 104 ARG A N 1
ATOM 835 C CA . ARG A 1 104 ? 10.931 5.068 5.394 1.00 88.31 104 ARG A CA 1
ATOM 836 C C . ARG A 1 104 ? 12.149 5.318 4.511 1.00 88.31 104 ARG A C 1
ATOM 838 O O . ARG A 1 104 ? 12.236 6.352 3.853 1.00 88.31 104 ARG A O 1
ATOM 845 N N . VAL A 1 105 ? 13.054 4.342 4.436 1.00 92.06 105 VAL A N 1
ATOM 846 C CA . VAL A 1 105 ? 14.206 4.384 3.523 1.00 92.06 105 VAL A CA 1
ATOM 847 C C . VAL A 1 105 ? 13.739 4.449 2.063 1.00 92.06 105 VAL A C 1
ATOM 849 O O . VAL A 1 105 ? 14.273 5.239 1.292 1.00 92.06 105 VAL A O 1
ATOM 852 N N . ILE A 1 106 ? 12.695 3.702 1.682 1.00 90.19 106 ILE A N 1
ATOM 853 C CA . ILE A 1 106 ? 12.101 3.784 0.335 1.00 90.19 106 ILE A CA 1
ATOM 854 C C . ILE A 1 106 ? 11.362 5.104 0.099 1.00 90.19 106 ILE A C 1
ATOM 856 O O . ILE A 1 106 ? 11.521 5.685 -0.970 1.00 90.19 106 ILE A O 1
ATOM 860 N N . GLN A 1 107 ? 10.628 5.632 1.081 1.00 86.31 107 GLN A N 1
ATOM 861 C CA . GLN A 1 107 ? 9.944 6.931 0.981 1.00 86.31 107 GLN A CA 1
ATOM 862 C C . GLN A 1 107 ? 10.895 8.105 0.690 1.00 86.31 107 GLN A C 1
ATOM 864 O O . GLN A 1 107 ? 10.457 9.106 0.125 1.00 86.31 107 GLN A O 1
ATOM 869 N N . ARG A 1 108 ? 12.185 7.974 1.034 1.00 88.38 108 ARG A N 1
ATOM 870 C CA . ARG A 1 108 ? 13.255 8.938 0.718 1.00 88.38 108 ARG A CA 1
ATOM 871 C C . ARG A 1 108 ? 14.103 8.583 -0.507 1.00 88.38 108 ARG A C 1
ATOM 873 O O . ARG A 1 108 ? 14.924 9.395 -0.918 1.00 88.38 108 ARG A O 1
ATOM 880 N N . LEU A 1 109 ? 13.929 7.388 -1.070 1.00 90.88 109 LEU A N 1
ATOM 881 C CA . LEU A 1 109 ? 14.689 6.856 -2.209 1.00 90.88 109 LEU A CA 1
ATOM 882 C C . LEU A 1 109 ? 13.758 6.389 -3.343 1.00 90.88 109 LEU A C 1
ATOM 884 O O . LEU A 1 109 ? 14.095 5.487 -4.105 1.00 90.88 109 LEU A O 1
ATOM 888 N N . SER A 1 110 ? 12.563 6.967 -3.449 1.00 88.25 110 SER A N 1
ATOM 889 C CA . SER A 1 110 ? 11.607 6.744 -4.536 1.00 88.25 110 SER A CA 1
ATOM 890 C C . SER A 1 110 ? 10.625 7.916 -4.617 1.00 88.25 110 SER A C 1
ATOM 892 O O . SER A 1 110 ? 10.518 8.695 -3.672 1.00 88.25 110 SER A O 1
ATOM 894 N N . VAL A 1 111 ? 9.930 8.046 -5.748 1.00 83.94 111 VAL A N 1
ATOM 895 C CA . VAL A 1 111 ? 8.849 9.025 -5.943 1.00 83.94 111 VAL A CA 1
ATOM 896 C C . VAL A 1 111 ? 7.522 8.294 -5.745 1.00 83.94 111 VAL A C 1
ATOM 898 O O . VAL A 1 111 ? 7.205 7.405 -6.537 1.00 83.94 111 VAL A O 1
ATOM 901 N N . ASP A 1 112 ? 6.765 8.639 -4.699 1.00 73.31 112 ASP A N 1
ATOM 902 C CA . ASP A 1 112 ? 5.467 8.013 -4.382 1.00 73.31 112 ASP A CA 1
ATOM 903 C C . ASP A 1 112 ? 4.245 8.921 -4.646 1.00 73.31 112 ASP A C 1
ATOM 905 O O . ASP A 1 112 ? 3.109 8.441 -4.629 1.00 73.31 112 ASP A O 1
ATOM 909 N N . SER A 1 113 ? 4.468 10.198 -4.982 1.00 72.50 113 SER A N 1
ATOM 910 C CA . SER A 1 113 ? 3.433 11.202 -5.265 1.00 72.50 113 SER A CA 1
ATOM 911 C C . SER A 1 113 ? 3.760 12.040 -6.517 1.00 72.50 113 SER A C 1
ATOM 913 O O . SER A 1 113 ? 4.930 12.348 -6.749 1.00 72.50 113 SER A O 1
ATOM 915 N N . PRO A 1 114 ? 2.759 12.465 -7.322 1.00 73.00 114 PRO A N 1
ATOM 916 C CA . PRO A 1 114 ? 2.967 13.388 -8.445 1.00 73.00 114 PRO A CA 1
ATOM 917 C C . PRO A 1 114 ? 3.412 14.801 -8.027 1.00 73.00 114 PRO A C 1
ATOM 919 O O . PRO A 1 114 ? 3.876 15.555 -8.880 1.00 73.00 114 PRO A O 1
ATOM 922 N N . ASP A 1 115 ? 3.275 15.162 -6.748 1.00 76.38 115 ASP A N 1
ATOM 923 C CA . ASP A 1 115 ? 3.696 16.466 -6.215 1.00 76.38 115 ASP A CA 1
ATOM 924 C C . ASP A 1 115 ? 5.213 16.542 -5.943 1.00 76.38 115 ASP A C 1
ATOM 926 O O . ASP A 1 115 ? 5.743 17.610 -5.630 1.00 76.38 115 ASP A O 1
ATOM 930 N N . GLU A 1 116 ? 5.933 15.420 -6.049 1.00 72.81 116 GLU A N 1
ATOM 931 C CA . GLU A 1 116 ? 7.344 15.322 -5.673 1.00 72.81 116 GLU A CA 1
ATOM 932 C C . GLU A 1 116 ? 8.276 15.394 -6.886 1.00 72.81 116 GLU A C 1
ATOM 934 O O . GLU A 1 116 ? 8.193 14.601 -7.822 1.00 72.81 116 GLU A O 1
ATOM 939 N N . ALA A 1 117 ? 9.200 16.359 -6.862 1.00 76.50 117 ALA A N 1
ATOM 940 C CA . ALA A 1 117 ? 10.148 16.593 -7.944 1.00 76.50 117 ALA A CA 1
ATOM 941 C C . ALA A 1 117 ? 11.212 15.474 -8.003 1.00 76.50 117 ALA A C 1
ATOM 943 O O . ALA A 1 117 ? 12.067 15.422 -7.118 1.00 76.50 117 ALA A O 1
ATOM 944 N N . PRO A 1 118 ? 11.272 14.633 -9.060 1.00 82.19 118 PRO A N 1
ATOM 945 C CA . PRO A 1 118 ? 12.228 13.518 -9.116 1.00 82.19 118 PRO A CA 1
ATOM 946 C C . PRO A 1 118 ? 13.699 13.965 -9.106 1.00 82.19 118 PRO A C 1
ATOM 948 O O . PRO A 1 118 ? 14.589 13.191 -8.769 1.00 82.19 118 PRO A O 1
ATOM 951 N N . SER A 1 119 ? 13.958 15.228 -9.459 1.00 82.62 119 SER A N 1
ATOM 952 C CA . SER A 1 119 ? 15.283 15.850 -9.497 1.00 82.62 119 SER A CA 1
ATOM 953 C C . SER A 1 119 ? 15.916 16.117 -8.125 1.00 82.62 119 SER A C 1
ATOM 955 O O . SER A 1 119 ? 17.072 16.527 -8.088 1.00 82.62 119 SER A O 1
ATOM 957 N N . SER A 1 120 ? 15.198 15.928 -7.010 1.00 80.31 120 SER A N 1
ATOM 958 C CA . SER A 1 120 ? 15.774 16.022 -5.657 1.00 80.31 120 SER A CA 1
ATOM 959 C C . SER A 1 120 ? 16.321 14.688 -5.124 1.00 80.31 120 SER A C 1
ATOM 961 O O . SER A 1 120 ? 16.963 14.676 -4.074 1.00 80.31 120 SER A O 1
ATOM 963 N N . LEU A 1 121 ? 16.100 13.569 -5.828 1.00 84.44 121 LEU A N 1
ATOM 964 C CA . LEU A 1 121 ? 16.526 12.238 -5.389 1.00 84.44 121 LEU A CA 1
ATOM 965 C C . LEU A 1 121 ? 17.913 11.868 -5.936 1.00 84.44 121 LEU A C 1
ATOM 967 O O . LEU A 1 121 ? 18.074 11.541 -7.110 1.00 84.44 121 LEU A O 1
ATOM 971 N N . SER A 1 122 ? 18.914 11.838 -5.054 1.00 86.12 122 SER A N 1
ATOM 972 C CA . SER A 1 122 ? 20.294 11.441 -5.388 1.00 86.12 122 SER A CA 1
ATOM 973 C C . SER A 1 122 ? 20.481 9.932 -5.633 1.00 86.12 122 SER A C 1
ATOM 975 O O . SER A 1 122 ? 21.523 9.510 -6.134 1.00 86.12 122 SER A O 1
ATOM 977 N N . LEU A 1 123 ? 19.496 9.111 -5.259 1.00 90.88 123 LEU A N 1
ATOM 978 C CA . LEU A 1 123 ? 19.445 7.663 -5.472 1.00 90.88 123 LEU A CA 1
ATOM 979 C C . LEU A 1 123 ? 17.973 7.226 -5.533 1.00 90.88 123 LEU A C 1
ATOM 981 O O . LEU A 1 123 ? 17.156 7.697 -4.745 1.00 90.88 123 LEU A O 1
ATOM 985 N N . VAL A 1 124 ? 17.655 6.294 -6.435 1.00 91.69 124 VAL A N 1
ATOM 986 C CA . VAL A 1 124 ? 16.334 5.660 -6.531 1.00 91.69 124 VAL A CA 1
ATOM 987 C C . VAL A 1 124 ? 16.470 4.150 -6.339 1.00 91.69 124 VAL A C 1
ATOM 989 O O . VAL A 1 124 ? 17.306 3.506 -6.972 1.00 91.69 124 VAL A O 1
ATOM 992 N N . LEU A 1 125 ? 15.633 3.585 -5.473 1.00 93.12 125 LEU A N 1
ATOM 993 C CA . LEU A 1 125 ? 15.477 2.155 -5.225 1.00 93.12 125 LEU A CA 1
ATOM 994 C C . LEU A 1 125 ? 14.012 1.745 -5.406 1.00 93.12 125 LEU A C 1
ATOM 996 O O . LEU A 1 125 ? 13.101 2.567 -5.446 1.00 93.12 125 LEU A O 1
ATOM 1000 N N . THR A 1 126 ? 13.782 0.437 -5.499 1.00 92.69 126 THR A N 1
ATOM 1001 C CA . THR A 1 126 ? 12.433 -0.143 -5.487 1.00 92.69 126 THR A CA 1
ATOM 1002 C C . THR A 1 126 ? 12.311 -1.159 -4.357 1.00 92.69 126 THR A C 1
ATOM 1004 O O . THR A 1 126 ? 13.311 -1.528 -3.743 1.00 92.69 126 THR A O 1
ATOM 1007 N N . SER A 1 127 ? 11.102 -1.624 -4.065 1.00 92.62 127 SER A N 1
ATOM 1008 C CA . SER A 1 127 ? 10.847 -2.604 -3.008 1.00 92.62 127 SER A CA 1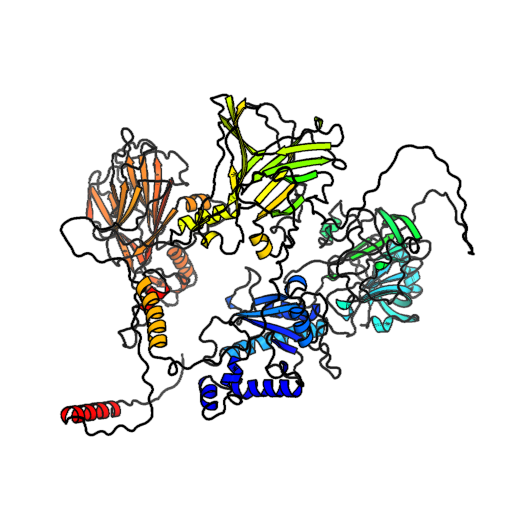
ATOM 1009 C C . SER A 1 127 ? 9.744 -3.587 -3.394 1.00 92.62 127 SER A C 1
ATOM 1011 O O . SER A 1 127 ? 9.069 -3.427 -4.412 1.00 92.62 127 SER A O 1
ATOM 1013 N N . THR A 1 128 ? 9.599 -4.651 -2.606 1.00 92.88 128 THR A N 1
ATOM 1014 C CA . THR A 1 128 ? 8.490 -5.608 -2.705 1.00 92.88 128 THR A CA 1
ATOM 1015 C C . THR A 1 128 ? 8.248 -6.290 -1.350 1.00 92.88 128 THR A C 1
ATOM 1017 O O . THR A 1 128 ? 8.938 -5.991 -0.373 1.00 92.88 128 THR A O 1
ATOM 1020 N N . MET A 1 129 ? 7.251 -7.173 -1.272 1.00 92.81 129 MET A N 1
ATOM 1021 C CA . MET A 1 129 ? 6.806 -7.837 -0.046 1.00 92.81 129 MET A CA 1
ATOM 1022 C C . MET A 1 129 ? 6.881 -9.360 -0.199 1.00 92.81 129 MET A C 1
ATOM 1024 O O . MET A 1 129 ? 6.162 -9.955 -1.001 1.00 92.81 129 MET A O 1
ATOM 1028 N N . PHE A 1 130 ? 7.732 -10.006 0.594 1.00 94.62 130 PHE A N 1
ATOM 1029 C CA . PHE A 1 130 ? 7.853 -11.459 0.658 1.00 94.62 130 PHE A CA 1
ATOM 1030 C C . PHE A 1 130 ? 6.791 -12.012 1.617 1.00 94.62 130 PHE A C 1
ATOM 1032 O O . PHE A 1 130 ? 6.986 -12.063 2.834 1.00 94.62 130 PHE A O 1
ATOM 1039 N N . THR A 1 131 ? 5.632 -12.385 1.070 1.00 90.75 131 THR A N 1
ATOM 1040 C CA . THR A 1 131 ? 4.507 -12.966 1.821 1.00 90.75 131 THR A CA 1
ATOM 1041 C C . THR A 1 131 ? 4.665 -14.477 2.011 1.00 90.75 131 THR A C 1
ATOM 1043 O O . THR A 1 131 ? 5.250 -15.159 1.166 1.00 90.75 131 THR A O 1
ATOM 1046 N N . LYS A 1 132 ? 4.075 -15.034 3.082 1.00 88.00 132 LYS A N 1
ATOM 1047 C CA . LYS A 1 132 ? 4.048 -16.490 3.327 1.00 88.00 132 LYS A CA 1
ATOM 1048 C C . LYS A 1 132 ? 3.533 -17.275 2.114 1.00 88.00 132 LYS A C 1
ATOM 1050 O O . LYS A 1 132 ? 4.144 -18.271 1.744 1.00 88.00 132 LYS A O 1
ATOM 1055 N N . LYS A 1 133 ? 2.435 -16.814 1.496 1.00 88.75 133 LYS A N 1
ATOM 1056 C CA . LYS A 1 133 ? 1.756 -17.500 0.382 1.00 88.75 133 LYS A CA 1
ATOM 1057 C C . LYS A 1 133 ? 2.646 -17.663 -0.856 1.00 88.75 133 LYS A C 1
ATOM 1059 O O . LYS A 1 133 ? 2.544 -18.682 -1.523 1.00 88.75 133 LYS A O 1
ATOM 1064 N N . LEU A 1 134 ? 3.500 -16.680 -1.153 1.00 92.00 134 LEU A N 1
ATOM 1065 C CA . LEU A 1 134 ? 4.331 -16.681 -2.364 1.00 92.00 134 LEU A CA 1
ATOM 1066 C C . LEU A 1 134 ? 5.771 -17.163 -2.124 1.00 92.00 134 LEU A C 1
ATOM 1068 O O . LEU A 1 134 ? 6.372 -17.727 -3.030 1.00 92.00 134 LEU A O 1
ATOM 1072 N N . TYR A 1 135 ? 6.328 -16.944 -0.926 1.00 93.62 135 TYR A N 1
ATOM 1073 C CA . TYR A 1 135 ? 7.754 -17.182 -0.648 1.00 93.62 135 TYR A CA 1
ATOM 1074 C C . TYR A 1 135 ? 8.031 -18.244 0.427 1.00 93.62 135 TYR A C 1
ATOM 1076 O O . TYR A 1 135 ? 9.181 -18.660 0.561 1.00 93.62 135 TYR A O 1
ATOM 1084 N N . GLY A 1 136 ? 7.030 -18.694 1.194 1.00 93.00 136 GLY A N 1
ATOM 1085 C CA . GLY A 1 136 ? 7.145 -19.822 2.131 1.00 93.00 136 GLY A CA 1
ATOM 1086 C C . GLY A 1 136 ? 8.424 -19.829 2.984 1.00 93.00 136 GLY A C 1
ATOM 1087 O O . GLY A 1 136 ? 8.715 -18.879 3.716 1.00 93.00 136 GLY A O 1
ATOM 1088 N N . GLU A 1 137 ? 9.208 -20.905 2.873 1.00 93.69 137 GLU A N 1
ATOM 1089 C CA . GLU A 1 137 ? 10.474 -21.074 3.602 1.00 93.69 137 GLU A CA 1
ATOM 1090 C C . GLU A 1 137 ? 11.584 -20.103 3.163 1.00 93.69 137 GLU A C 1
ATOM 1092 O O . GLU A 1 137 ? 12.431 -19.753 3.984 1.00 93.69 137 GLU A O 1
ATOM 1097 N N . CYS A 1 138 ? 11.570 -19.588 1.926 1.00 93.81 138 CYS A N 1
ATOM 1098 C CA . CYS A 1 138 ? 12.529 -18.563 1.489 1.00 93.81 138 CYS A CA 1
ATOM 1099 C C . CYS A 1 138 ? 12.388 -17.292 2.344 1.00 93.81 138 CYS A C 1
ATOM 1101 O O . CYS A 1 138 ? 13.377 -16.785 2.876 1.00 93.81 138 CYS A O 1
ATOM 1103 N N . ALA A 1 139 ? 11.151 -16.839 2.585 1.00 93.88 139 ALA A N 1
ATOM 1104 C CA . ALA A 1 139 ? 10.890 -15.706 3.471 1.00 93.88 139 ALA A CA 1
ATOM 1105 C C . ALA A 1 139 ? 11.307 -15.995 4.924 1.00 93.88 139 ALA A C 1
ATOM 1107 O O . ALA A 1 139 ? 11.927 -15.143 5.563 1.00 93.88 139 ALA A O 1
ATOM 1108 N N . LYS A 1 140 ? 11.021 -17.194 5.454 1.00 94.00 140 LYS A N 1
ATOM 1109 C CA . LYS A 1 140 ? 11.403 -17.573 6.830 1.00 94.00 140 LYS A CA 1
ATOM 1110 C C . LYS A 1 140 ? 12.918 -17.666 7.024 1.00 94.00 140 LYS A C 1
ATOM 1112 O O . LYS A 1 140 ? 13.418 -17.241 8.066 1.00 94.00 140 LYS A O 1
ATOM 1117 N N . ASN A 1 141 ? 13.647 -18.185 6.039 1.00 92.56 141 ASN A N 1
ATOM 1118 C CA . ASN A 1 141 ? 15.106 -18.265 6.077 1.00 92.56 141 ASN A CA 1
ATOM 1119 C C . ASN A 1 141 ? 15.746 -16.881 5.915 1.00 92.56 141 ASN A C 1
ATOM 1121 O O . ASN A 1 141 ? 16.647 -16.542 6.677 1.00 92.56 141 ASN A O 1
ATOM 1125 N N . PHE A 1 142 ? 15.218 -16.016 5.045 1.00 95.06 142 PHE A N 1
ATOM 1126 C CA . PHE A 1 142 ? 15.734 -14.650 4.946 1.00 95.06 142 PHE A CA 1
ATOM 1127 C C . PHE A 1 142 ? 15.487 -13.844 6.237 1.00 95.06 142 PHE A C 1
ATOM 1129 O O . PHE A 1 142 ? 16.418 -13.234 6.770 1.00 95.06 142 PHE A O 1
ATOM 1136 N N . LYS A 1 143 ? 14.283 -13.940 6.831 1.00 95.50 143 LYS A N 1
ATOM 1137 C CA . LYS A 1 143 ? 13.994 -13.414 8.183 1.00 95.50 143 LYS A CA 1
ATOM 1138 C C . LYS A 1 143 ? 14.990 -13.925 9.226 1.00 95.50 143 LYS A C 1
ATOM 1140 O O . LYS A 1 143 ? 15.443 -13.147 10.061 1.00 95.50 143 LYS A O 1
ATOM 1145 N N . HIS A 1 144 ? 15.358 -15.206 9.172 1.00 92.38 144 HIS A N 1
ATOM 1146 C CA . HIS A 1 144 ? 16.311 -15.799 10.107 1.00 92.38 144 HIS A CA 1
ATOM 1147 C C . HIS A 1 144 ? 17.683 -15.119 10.054 1.00 92.38 144 HIS A C 1
ATOM 1149 O O . HIS A 1 144 ? 18.203 -14.745 11.102 1.00 92.38 144 HIS A O 1
ATOM 1155 N N . HIS A 1 145 ? 18.233 -14.901 8.855 1.00 89.31 145 HIS A N 1
ATOM 1156 C CA . HIS A 1 145 ? 19.540 -14.255 8.667 1.00 89.31 145 HIS A CA 1
ATOM 1157 C C . HIS A 1 145 ? 19.485 -12.755 9.042 1.00 89.31 145 HIS A C 1
ATOM 1159 O O . HIS A 1 145 ? 20.413 -12.185 9.630 1.00 89.31 145 HIS A O 1
ATOM 1165 N N . LEU A 1 146 ? 18.328 -12.115 8.832 1.00 92.88 146 LEU A N 1
ATOM 1166 C CA . LEU A 1 146 ? 18.023 -10.784 9.369 1.00 92.88 146 LEU A CA 1
ATOM 1167 C C . LEU A 1 146 ? 17.939 -10.744 10.907 1.00 92.88 146 LEU A C 1
ATOM 1169 O O . LEU A 1 146 ? 18.052 -9.661 11.477 1.00 92.88 146 LEU A O 1
ATOM 1173 N N . GLY A 1 147 ? 17.843 -11.880 11.604 1.00 92.75 147 GLY A N 1
ATOM 1174 C CA . GLY A 1 147 ? 17.653 -11.949 13.062 1.00 92.75 147 GLY A CA 1
ATOM 1175 C C . GLY A 1 147 ? 16.202 -11.727 13.507 1.00 92.75 147 GLY A C 1
ATOM 1176 O O . GLY A 1 147 ? 15.946 -11.452 14.675 1.00 92.75 147 GLY A O 1
ATOM 1177 N N . LEU A 1 148 ? 15.251 -11.826 12.578 1.00 95.12 148 LEU A N 1
ATOM 1178 C CA . LEU A 1 148 ? 13.823 -11.631 12.811 1.00 95.12 148 LEU A CA 1
ATOM 1179 C C . LEU A 1 148 ? 13.131 -12.958 13.156 1.00 95.12 148 LEU A C 1
ATOM 1181 O O . LEU A 1 148 ? 13.557 -14.042 12.748 1.00 95.12 148 LEU A O 1
ATOM 1185 N N . ARG A 1 149 ? 12.009 -12.873 13.878 1.00 92.94 149 ARG A N 1
ATOM 1186 C CA . ARG A 1 149 ? 11.130 -14.024 14.147 1.00 92.94 149 ARG A CA 1
ATOM 1187 C C . ARG A 1 149 ? 10.654 -14.669 12.837 1.00 92.94 149 ARG A C 1
ATOM 1189 O O . ARG A 1 149 ? 10.140 -13.974 11.966 1.00 92.94 149 ARG A O 1
ATOM 1196 N N . LYS A 1 150 ? 10.735 -16.003 12.728 1.00 90.38 150 LYS A N 1
ATOM 1197 C CA . LYS A 1 150 ? 10.272 -16.797 11.564 1.00 90.38 150 LYS A CA 1
ATOM 1198 C C . LYS A 1 150 ? 8.736 -16.939 11.489 1.00 90.38 150 LYS A C 1
ATOM 1200 O O . LYS A 1 150 ? 8.224 -18.033 11.271 1.00 90.38 150 LYS A O 1
ATOM 1205 N N . ASP A 1 151 ? 8.002 -15.858 11.744 1.00 85.25 151 ASP A N 1
ATOM 1206 C CA . ASP A 1 151 ? 6.537 -15.843 11.698 1.00 85.25 151 ASP A CA 1
ATOM 1207 C C . ASP A 1 151 ? 5.986 -15.722 10.265 1.00 85.25 151 ASP A C 1
ATOM 1209 O O . ASP A 1 151 ? 6.738 -15.648 9.289 1.00 85.25 151 ASP A O 1
ATOM 1213 N N . ASP A 1 152 ? 4.660 -15.683 10.142 1.00 87.56 152 ASP A N 1
ATOM 1214 C CA . ASP A 1 152 ? 3.946 -15.643 8.862 1.00 87.56 152 ASP A CA 1
ATOM 1215 C C . ASP A 1 152 ? 3.747 -14.225 8.283 1.00 87.56 152 ASP A C 1
ATOM 1217 O O . ASP A 1 152 ? 3.184 -14.086 7.195 1.00 87.56 152 ASP A O 1
ATOM 1221 N N . LEU A 1 153 ? 4.208 -13.167 8.969 1.00 86.19 153 LEU A N 1
ATOM 1222 C CA . LEU A 1 153 ? 4.077 -11.781 8.493 1.00 86.19 153 LEU A CA 1
ATOM 1223 C C . LEU A 1 153 ? 4.822 -11.570 7.163 1.00 86.19 153 LEU A C 1
ATOM 1225 O O . LEU A 1 153 ? 5.832 -12.224 6.900 1.00 86.19 153 LEU A O 1
ATOM 1229 N N . GLY A 1 154 ? 4.379 -10.625 6.334 1.00 89.56 154 GLY A N 1
ATOM 1230 C CA . GLY A 1 154 ? 5.152 -10.229 5.154 1.00 89.56 154 GLY A CA 1
ATOM 1231 C C . GLY A 1 154 ? 6.487 -9.592 5.556 1.00 89.56 154 GLY A C 1
ATOM 1232 O O . GLY A 1 154 ? 6.516 -8.757 6.458 1.00 89.56 154 GLY A O 1
ATOM 1233 N N . LEU A 1 155 ? 7.586 -9.975 4.901 1.00 95.00 155 LEU A N 1
ATOM 1234 C CA . LEU A 1 155 ? 8.870 -9.274 5.009 1.00 95.00 155 LEU A CA 1
ATOM 1235 C C . LEU A 1 155 ? 9.012 -8.306 3.829 1.00 95.00 155 LEU A C 1
ATOM 1237 O O . LEU A 1 155 ? 9.060 -8.738 2.679 1.00 95.00 155 LEU A O 1
ATOM 1241 N N . MET A 1 156 ? 9.105 -7.007 4.098 1.00 94.94 156 MET A N 1
ATOM 1242 C CA . MET A 1 156 ? 9.463 -6.024 3.080 1.00 94.94 156 MET A CA 1
ATOM 1243 C C . MET A 1 156 ? 10.930 -6.218 2.684 1.00 94.94 156 MET A C 1
ATOM 1245 O O . MET A 1 156 ? 11.771 -6.494 3.535 1.00 94.94 156 MET A O 1
ATOM 1249 N N . VAL A 1 157 ? 11.246 -6.065 1.399 1.00 96.19 157 VAL A N 1
ATOM 1250 C CA . VAL A 1 157 ? 12.622 -6.157 0.891 1.00 96.19 157 VAL A CA 1
ATOM 1251 C C . VAL A 1 157 ? 12.919 -5.017 -0.080 1.00 96.19 157 VAL A C 1
ATOM 1253 O O . VAL A 1 157 ? 12.038 -4.543 -0.802 1.00 96.19 157 VAL A O 1
ATOM 1256 N N . LEU A 1 158 ? 14.175 -4.584 -0.101 1.00 96.94 158 LEU A N 1
ATOM 1257 C CA . LEU A 1 158 ? 14.718 -3.572 -1.001 1.00 96.94 158 LEU A CA 1
ATOM 1258 C C . LEU A 1 158 ? 15.279 -4.260 -2.254 1.00 96.94 158 LEU A C 1
ATOM 1260 O O . LEU A 1 158 ? 15.911 -5.314 -2.171 1.00 96.94 158 LEU A O 1
ATOM 1264 N N . ARG A 1 159 ? 15.037 -3.672 -3.427 1.00 96.25 159 ARG A N 1
ATOM 1265 C CA . ARG A 1 159 ? 15.367 -4.233 -4.742 1.00 96.25 159 ARG A CA 1
ATOM 1266 C C . ARG A 1 159 ? 16.108 -3.204 -5.597 1.00 96.25 159 ARG A C 1
ATOM 1268 O O . ARG A 1 159 ? 15.537 -2.192 -6.017 1.00 96.25 159 ARG A O 1
ATOM 1275 N N . ASN A 1 160 ? 17.364 -3.518 -5.898 1.00 95.12 160 ASN A N 1
ATOM 1276 C CA . ASN A 1 160 ? 18.253 -2.777 -6.787 1.00 95.12 160 ASN A CA 1
ATOM 1277 C C . ASN A 1 160 ? 18.391 -3.533 -8.122 1.00 95.12 160 ASN A C 1
ATOM 1279 O O . ASN A 1 160 ? 18.917 -4.645 -8.151 1.00 95.12 160 ASN A O 1
ATOM 1283 N N . VAL A 1 161 ? 17.912 -2.937 -9.217 1.00 93.88 161 VAL A N 1
ATOM 1284 C CA . VAL A 1 161 ? 17.946 -3.520 -10.569 1.00 93.88 161 VAL A CA 1
ATOM 1285 C C . VAL A 1 161 ? 19.057 -2.846 -11.374 1.00 93.88 161 VAL A C 1
ATOM 1287 O O . VAL A 1 161 ? 18.950 -1.671 -11.723 1.00 93.88 161 VAL A O 1
ATOM 1290 N N . VAL A 1 162 ? 20.131 -3.578 -11.677 1.00 90.94 162 VAL A N 1
ATOM 1291 C CA . VAL A 1 162 ? 21.340 -3.009 -12.291 1.00 90.94 162 VAL A CA 1
ATOM 1292 C C . VAL A 1 162 ? 21.324 -3.202 -13.812 1.00 90.94 162 VAL A C 1
ATOM 1294 O O . VAL A 1 162 ? 21.729 -4.238 -14.335 1.00 90.94 162 VAL A O 1
ATOM 1297 N N . MET A 1 163 ? 20.858 -2.177 -14.532 1.00 89.12 163 MET A N 1
ATOM 1298 C CA . MET A 1 163 ? 20.870 -2.126 -16.008 1.00 89.12 163 MET A CA 1
ATOM 1299 C C . MET A 1 163 ? 21.846 -1.090 -16.592 1.00 89.12 163 MET A C 1
ATOM 1301 O O . MET A 1 163 ? 22.031 -1.038 -17.804 1.00 89.12 163 MET A O 1
ATOM 1305 N N . ASN A 1 164 ? 22.482 -0.268 -15.752 1.00 83.38 164 ASN A N 1
ATOM 1306 C CA . ASN A 1 164 ? 23.552 0.637 -16.174 1.00 83.38 164 ASN A CA 1
ATOM 1307 C C . ASN A 1 164 ? 24.854 -0.173 -16.375 1.00 83.38 164 ASN A C 1
ATOM 1309 O O . ASN A 1 164 ? 25.231 -0.884 -15.441 1.00 83.38 164 ASN A O 1
ATOM 1313 N N . PRO A 1 165 ? 25.548 -0.079 -17.529 1.00 80.19 165 PRO A N 1
ATOM 1314 C CA . PRO A 1 165 ? 26.816 -0.776 -17.770 1.00 80.19 165 PRO A CA 1
ATOM 1315 C C . PRO A 1 165 ? 28.063 -0.043 -17.231 1.00 80.19 165 PRO A C 1
ATOM 1317 O O . PRO A 1 165 ? 29.121 -0.659 -17.143 1.00 80.19 165 PRO A O 1
ATOM 1320 N N . PHE A 1 166 ? 27.958 1.227 -16.815 1.00 73.25 166 PHE A N 1
ATOM 1321 C CA . PHE A 1 166 ? 29.079 2.044 -16.310 1.00 73.25 166 PHE A CA 1
ATOM 1322 C C . PHE A 1 166 ? 29.097 2.315 -14.777 1.00 73.25 166 PHE A C 1
ATOM 1324 O O . PHE A 1 166 ? 29.658 3.328 -14.354 1.00 73.25 166 PHE A O 1
ATOM 1331 N N . PRO A 1 167 ? 28.512 1.488 -13.879 1.00 64.75 167 PRO A N 1
ATOM 1332 C CA . PRO A 1 167 ? 28.262 1.894 -12.491 1.00 64.75 167 PRO A CA 1
ATOM 1333 C C . PRO A 1 167 ? 29.540 1.947 -11.630 1.00 64.75 167 PRO A C 1
ATOM 1335 O O . PRO A 1 167 ? 29.557 2.571 -10.570 1.00 64.75 167 PRO A O 1
ATOM 1338 N N . THR A 1 168 ? 30.619 1.299 -12.073 1.00 71.25 168 THR A N 1
ATOM 1339 C CA . THR A 1 168 ? 31.918 1.255 -11.386 1.00 71.25 168 THR A CA 1
ATOM 1340 C C . THR A 1 168 ? 32.829 2.446 -11.695 1.00 71.25 168 THR A C 1
ATOM 1342 O O . THR A 1 168 ? 33.824 2.643 -10.998 1.00 71.25 168 THR A O 1
ATOM 1345 N N . GLU A 1 169 ? 32.542 3.242 -12.729 1.00 71.31 169 GLU A N 1
ATOM 1346 C CA . GLU A 1 169 ? 33.414 4.364 -13.094 1.00 71.31 169 GLU A CA 1
ATOM 1347 C C . GLU A 1 169 ? 33.460 5.448 -12.012 1.00 71.31 169 GLU A C 1
ATOM 1349 O O . GLU A 1 169 ? 32.459 5.746 -11.359 1.00 71.31 169 GLU A O 1
ATOM 1354 N N . LYS A 1 170 ? 34.639 6.067 -11.833 1.00 76.44 170 LYS A N 1
ATOM 1355 C CA . LYS A 1 170 ? 34.860 7.233 -10.950 1.00 76.44 170 LYS A CA 1
ATOM 1356 C C . LYS A 1 170 ? 34.207 7.063 -9.563 1.00 76.44 170 LYS A C 1
ATOM 1358 O O . LYS A 1 170 ? 33.553 7.977 -9.051 1.00 76.44 170 LYS A O 1
ATOM 1363 N N . ASN A 1 171 ? 34.335 5.854 -9.005 1.00 78.75 171 ASN A N 1
ATOM 1364 C CA . ASN A 1 171 ? 33.733 5.405 -7.746 1.00 78.75 171 ASN A CA 1
ATOM 1365 C C . ASN A 1 171 ? 32.239 5.782 -7.591 1.00 78.75 171 ASN A C 1
ATOM 1367 O O . ASN A 1 171 ? 31.805 6.289 -6.554 1.00 78.75 171 ASN A O 1
ATOM 1371 N N . PHE A 1 172 ? 31.441 5.610 -8.649 1.00 84.69 172 PHE A N 1
ATOM 1372 C CA . PHE A 1 172 ? 30.022 5.968 -8.632 1.00 84.69 172 PHE A CA 1
ATOM 1373 C C . PHE A 1 172 ? 29.202 5.058 -7.699 1.00 84.69 172 PHE A C 1
ATOM 1375 O O . PHE A 1 172 ? 28.484 5.582 -6.849 1.00 84.69 172 PHE A O 1
ATOM 1382 N N . ILE A 1 173 ? 29.398 3.731 -7.737 1.00 85.62 173 ILE A N 1
ATOM 1383 C CA . ILE A 1 173 ? 28.834 2.799 -6.735 1.00 85.62 173 ILE A CA 1
ATOM 1384 C C . ILE A 1 173 ? 29.169 3.219 -5.295 1.00 85.62 173 ILE A C 1
ATOM 1386 O O . ILE A 1 173 ? 28.272 3.216 -4.457 1.00 85.62 173 ILE A O 1
ATOM 1390 N N . GLY A 1 174 ? 30.411 3.618 -4.989 1.00 86.38 174 GLY A N 1
ATOM 1391 C CA . GLY A 1 174 ? 30.779 4.046 -3.634 1.00 86.38 174 GLY A CA 1
ATOM 1392 C C . GLY A 1 174 ? 30.039 5.306 -3.181 1.00 86.38 174 GLY A C 1
ATOM 1393 O O . GLY A 1 174 ? 29.617 5.385 -2.030 1.00 86.38 174 GLY A O 1
ATOM 1394 N N . ARG A 1 175 ? 29.792 6.256 -4.094 1.00 88.81 175 ARG A N 1
ATOM 1395 C CA . ARG A 1 175 ? 28.964 7.443 -3.815 1.00 88.81 175 ARG A CA 1
ATOM 1396 C C . ARG A 1 175 ? 27.494 7.085 -3.581 1.00 88.81 175 ARG A C 1
ATOM 1398 O O . ARG A 1 175 ? 26.914 7.573 -2.616 1.00 88.81 175 ARG A O 1
ATOM 1405 N N . LEU A 1 176 ? 26.911 6.197 -4.392 1.00 90.56 176 LEU A N 1
ATOM 1406 C CA . LEU A 1 176 ? 25.543 5.704 -4.173 1.00 90.56 176 LEU A CA 1
ATOM 1407 C C . LEU A 1 176 ? 25.412 4.921 -2.856 1.00 90.56 176 LEU A C 1
ATOM 1409 O O . LEU A 1 176 ? 24.418 5.069 -2.151 1.00 90.56 176 LEU A O 1
ATOM 1413 N N . ALA A 1 177 ? 26.422 4.122 -2.500 1.00 90.69 177 ALA A N 1
ATOM 1414 C CA . ALA A 1 177 ? 26.473 3.401 -1.230 1.00 90.69 177 ALA A CA 1
ATOM 1415 C C . ALA A 1 177 ? 26.607 4.348 -0.024 1.00 90.69 177 ALA A C 1
ATOM 1417 O O . ALA A 1 177 ? 26.021 4.067 1.017 1.00 90.69 177 ALA A O 1
ATOM 1418 N N . GLY A 1 178 ? 27.321 5.472 -0.174 1.00 92.31 178 GLY A N 1
ATOM 1419 C CA . GLY A 1 178 ? 27.351 6.565 0.804 1.00 92.31 178 GLY A CA 1
ATOM 1420 C C . GLY A 1 178 ? 25.966 7.177 1.013 1.00 92.31 178 GLY A C 1
ATOM 1421 O O . GLY A 1 178 ? 25.423 7.076 2.104 1.00 92.31 178 GLY A O 1
ATOM 1422 N N . ILE A 1 179 ? 25.335 7.673 -0.058 1.00 93.44 179 ILE A N 1
ATOM 1423 C CA . ILE A 1 179 ? 23.972 8.243 -0.024 1.00 93.44 179 ILE A CA 1
ATOM 1424 C C . ILE A 1 179 ? 22.969 7.271 0.619 1.00 93.44 179 ILE A C 1
ATOM 1426 O O . ILE A 1 179 ? 22.159 7.666 1.456 1.00 93.44 179 ILE A O 1
ATOM 1430 N N . PHE A 1 180 ? 23.031 5.986 0.253 1.00 95.25 180 PHE A N 1
ATOM 1431 C CA . PHE A 1 180 ? 22.199 4.951 0.862 1.00 95.25 180 PHE A CA 1
ATOM 1432 C C . PHE A 1 180 ? 22.475 4.792 2.363 1.00 95.25 180 PHE A C 1
ATOM 1434 O O . PHE A 1 180 ? 21.535 4.739 3.155 1.00 95.25 180 PHE A O 1
ATOM 1441 N N . LYS A 1 181 ? 23.756 4.722 2.753 1.00 94.12 181 LYS A N 1
ATOM 1442 C CA . LYS A 1 181 ? 24.176 4.618 4.153 1.00 94.12 181 LYS A CA 1
ATOM 1443 C C . LYS A 1 181 ? 23.649 5.799 4.962 1.00 94.12 181 LYS A C 1
ATOM 1445 O O . LYS A 1 181 ? 23.035 5.557 5.990 1.00 94.12 181 LYS A O 1
ATOM 1450 N N . ASP A 1 182 ? 23.829 7.026 4.482 1.00 94.00 182 ASP A N 1
ATOM 1451 C CA . ASP A 1 182 ? 23.456 8.249 5.197 1.00 94.00 182 ASP A CA 1
ATOM 1452 C C . ASP A 1 182 ? 21.936 8.316 5.453 1.00 94.00 182 ASP A C 1
ATOM 1454 O O . ASP A 1 182 ? 21.504 8.599 6.570 1.00 94.00 182 ASP A O 1
ATOM 1458 N N . VAL A 1 183 ? 21.110 7.938 4.464 1.00 94.31 183 VAL A N 1
ATOM 1459 C CA . VAL A 1 183 ? 19.648 7.824 4.645 1.00 94.31 183 VAL A CA 1
ATOM 1460 C C . VAL A 1 183 ? 19.285 6.745 5.673 1.00 94.31 183 VAL A C 1
ATOM 1462 O O . VAL A 1 183 ? 18.440 6.985 6.534 1.00 94.31 183 VAL A O 1
ATOM 1465 N N . VAL A 1 184 ? 19.919 5.567 5.640 1.00 94.94 184 VAL A N 1
ATOM 1466 C CA . VAL A 1 184 ? 19.666 4.518 6.650 1.00 94.94 184 VAL A CA 1
ATOM 1467 C C . VAL A 1 184 ? 20.137 4.957 8.042 1.00 94.94 184 VAL A C 1
ATOM 1469 O O . VAL A 1 184 ? 19.424 4.724 9.019 1.00 94.94 184 VAL A O 1
ATOM 1472 N N . ASP A 1 185 ? 21.285 5.633 8.130 1.00 91.88 185 ASP A N 1
ATOM 1473 C CA . ASP A 1 185 ? 21.843 6.217 9.353 1.00 91.88 185 ASP A CA 1
ATOM 1474 C C . ASP A 1 185 ? 20.888 7.235 9.992 1.00 91.88 185 ASP A C 1
ATOM 1476 O O . ASP A 1 185 ? 20.845 7.348 11.216 1.00 91.88 185 ASP A O 1
ATOM 1480 N N . GLU A 1 186 ? 20.107 7.976 9.211 1.00 92.44 186 GLU A N 1
ATOM 1481 C CA . GLU A 1 186 ? 19.074 8.878 9.730 1.00 92.44 186 GLU A CA 1
ATOM 1482 C C . GLU A 1 186 ? 17.796 8.124 10.138 1.00 92.44 186 GLU A C 1
ATOM 1484 O O . GLU A 1 186 ? 17.286 8.315 11.248 1.00 92.44 186 GLU A O 1
ATOM 1489 N N . GLU A 1 187 ? 17.292 7.218 9.293 1.00 92.31 187 GLU A N 1
ATOM 1490 C CA . GLU A 1 187 ? 16.007 6.551 9.533 1.00 92.31 187 GLU A CA 1
ATOM 1491 C C . GLU A 1 187 ? 16.048 5.485 10.643 1.00 92.31 187 GLU A C 1
ATOM 1493 O O . GLU A 1 187 ? 15.058 5.325 11.368 1.00 92.31 187 GLU A O 1
ATOM 1498 N N . PHE A 1 188 ? 17.174 4.794 10.878 1.00 91.06 188 PHE A N 1
ATOM 1499 C CA . PHE A 1 188 ? 17.248 3.850 12.006 1.00 91.06 188 PHE A CA 1
ATOM 1500 C C . PHE A 1 188 ? 17.171 4.575 13.358 1.00 91.06 188 PHE A C 1
ATOM 1502 O O . PHE A 1 188 ? 16.567 4.052 14.295 1.00 91.06 188 PHE A O 1
ATOM 1509 N N . LYS A 1 189 ? 17.697 5.805 13.462 1.00 90.94 189 LYS A N 1
ATOM 1510 C CA . LYS A 1 189 ? 17.626 6.624 14.688 1.00 90.94 189 LYS A CA 1
ATOM 1511 C C . LYS A 1 189 ? 16.183 7.023 15.014 1.00 90.94 189 LYS A C 1
ATOM 1513 O O . LYS A 1 189 ? 15.809 7.106 16.185 1.00 90.94 189 LYS A O 1
ATOM 1518 N N . VAL A 1 190 ? 15.341 7.210 13.993 1.00 90.25 190 VAL A N 1
ATOM 1519 C CA . VAL A 1 190 ? 13.885 7.361 14.163 1.00 90.25 190 VAL A CA 1
ATOM 1520 C C . VAL A 1 190 ? 13.260 6.059 14.673 1.00 90.25 190 VAL A C 1
ATOM 1522 O O . VAL A 1 190 ? 12.456 6.086 15.606 1.00 90.25 190 VAL A O 1
ATOM 1525 N N . CYS A 1 191 ? 13.659 4.913 14.119 1.00 89.69 191 CYS A N 1
ATOM 1526 C CA . CYS A 1 191 ? 13.158 3.599 14.531 1.00 89.69 191 CYS A CA 1
ATOM 1527 C C . CYS A 1 191 ? 13.582 3.217 15.965 1.00 89.69 191 CYS A C 1
ATOM 1529 O O . CYS A 1 191 ? 12.787 2.622 16.691 1.00 89.69 191 CYS A O 1
ATOM 1531 N N . GLN A 1 192 ? 14.769 3.629 16.422 1.00 89.38 192 GLN A N 1
ATOM 1532 C CA . GLN A 1 192 ? 15.191 3.514 17.823 1.00 89.38 192 GLN A CA 1
ATOM 1533 C C . GLN A 1 192 ? 14.336 4.385 18.752 1.00 89.38 192 GLN A C 1
ATOM 1535 O O . GLN A 1 192 ? 13.785 3.873 19.722 1.00 89.38 192 GLN A O 1
ATOM 1540 N N . LYS A 1 193 ? 14.140 5.676 18.438 1.00 88.19 193 LYS A N 1
ATOM 1541 C CA . LYS A 1 193 ? 13.271 6.570 19.236 1.00 88.19 193 LYS A CA 1
ATOM 1542 C C . LYS A 1 193 ? 11.844 6.023 19.358 1.00 88.19 193 LYS A C 1
ATOM 1544 O O . LYS A 1 193 ? 11.285 6.005 20.450 1.00 88.19 193 LYS A O 1
ATOM 1549 N N . ARG A 1 194 ? 11.291 5.515 18.253 1.00 87.31 194 ARG A N 1
ATOM 1550 C CA . ARG A 1 194 ? 9.982 4.845 18.169 1.00 87.31 194 ARG A CA 1
ATOM 1551 C C . ARG A 1 194 ? 9.870 3.597 19.057 1.00 87.31 194 ARG A C 1
ATOM 1553 O O . ARG A 1 194 ? 8.789 3.331 19.585 1.00 87.31 194 ARG A O 1
ATOM 1560 N N . ASN A 1 195 ? 10.961 2.847 19.217 1.00 88.94 195 ASN A N 1
ATOM 1561 C CA . ASN A 1 195 ? 11.010 1.608 20.001 1.00 88.94 195 ASN A CA 1
ATOM 1562 C C . ASN A 1 195 ? 11.641 1.767 21.394 1.00 88.94 195 ASN A C 1
ATOM 1564 O O . ASN A 1 195 ? 11.887 0.773 22.074 1.00 88.94 195 ASN A O 1
ATOM 1568 N N . SER A 1 196 ? 11.865 3.005 21.836 1.00 87.25 196 SER A N 1
ATOM 1569 C CA . SER A 1 196 ? 12.395 3.293 23.165 1.00 87.25 196 SER A CA 1
ATOM 1570 C C . SER A 1 196 ? 11.427 2.856 24.267 1.00 87.25 196 SER A C 1
ATOM 1572 O O . SER A 1 196 ? 10.218 3.089 24.194 1.00 87.25 196 SER A O 1
ATOM 1574 N N . ASP A 1 197 ? 11.979 2.262 25.323 1.00 84.81 197 ASP A N 1
ATOM 1575 C CA . ASP A 1 197 ? 11.278 1.945 26.566 1.00 84.81 197 ASP A CA 1
ATOM 1576 C C . ASP A 1 197 ? 11.320 3.103 27.580 1.00 84.81 197 ASP A C 1
ATOM 1578 O O . ASP A 1 197 ? 10.841 2.944 28.703 1.00 84.81 197 ASP A O 1
ATOM 1582 N N . ALA A 1 198 ? 11.867 4.269 27.211 1.00 87.62 198 ALA A N 1
ATOM 1583 C CA . ALA A 1 198 ? 12.025 5.432 28.086 1.00 87.62 198 ALA A CA 1
ATOM 1584 C C . ALA A 1 198 ? 10.697 5.934 28.709 1.00 87.62 198 ALA A C 1
ATOM 1586 O O . ALA A 1 198 ? 9.634 5.792 28.091 1.00 87.62 198 ALA A O 1
ATOM 1587 N N . PRO A 1 199 ? 10.743 6.549 29.913 1.00 90.69 199 PRO A N 1
ATOM 1588 C CA . PRO A 1 199 ? 9.569 7.153 30.536 1.00 90.69 199 PRO A CA 1
ATOM 1589 C C . PRO A 1 199 ? 8.929 8.232 29.654 1.00 90.69 199 PRO A C 1
ATOM 1591 O O . PRO A 1 199 ? 9.636 9.020 29.028 1.00 90.69 199 PRO A O 1
ATOM 1594 N N . THR A 1 200 ? 7.599 8.296 29.641 1.00 91.44 200 THR A N 1
ATOM 1595 C CA . THR A 1 200 ? 6.818 9.270 28.860 1.00 91.44 200 THR A CA 1
ATOM 1596 C C . THR A 1 200 ? 5.581 9.722 29.638 1.00 91.44 200 THR A C 1
ATOM 1598 O O . THR A 1 200 ? 5.222 9.113 30.650 1.00 91.44 200 THR A O 1
ATOM 1601 N N . ASN A 1 201 ? 4.930 10.792 29.182 1.00 90.56 201 ASN A N 1
ATOM 1602 C CA . ASN A 1 201 ? 3.628 11.189 29.709 1.00 90.56 201 ASN A CA 1
ATOM 1603 C C . ASN A 1 201 ? 2.520 10.354 29.051 1.00 90.56 201 ASN A C 1
ATOM 1605 O O . ASN A 1 201 ? 2.567 10.080 27.852 1.00 90.56 201 ASN A O 1
ATOM 1609 N N . HIS A 1 202 ? 1.514 9.958 29.830 1.00 89.44 202 HIS A N 1
ATOM 1610 C CA . HIS A 1 202 ? 0.394 9.138 29.376 1.00 89.44 202 HIS A CA 1
ATOM 1611 C C . HIS A 1 202 ? -0.943 9.844 29.604 1.00 89.44 202 HIS A C 1
ATOM 1613 O O . HIS A 1 202 ? -1.220 10.315 30.707 1.00 89.44 202 HIS A O 1
ATOM 1619 N N . GLU A 1 203 ? -1.789 9.838 28.573 1.00 88.19 203 GLU A N 1
ATOM 1620 C CA . GLU A 1 203 ? -3.209 10.189 28.658 1.00 88.19 203 GLU A CA 1
ATOM 1621 C C . GLU A 1 203 ? -4.018 8.925 29.001 1.00 88.19 203 GLU A C 1
ATOM 1623 O O . GLU A 1 203 ? -3.820 7.860 28.401 1.00 88.19 203 GLU A O 1
ATOM 1628 N N . LEU A 1 204 ? -4.905 9.030 29.992 1.00 89.88 204 LEU A N 1
ATOM 1629 C CA . LEU A 1 204 ? -5.713 7.942 30.542 1.00 89.88 204 LEU A CA 1
ATOM 1630 C C . LEU A 1 204 ? -7.178 8.416 30.634 1.00 89.88 204 LEU A C 1
ATOM 1632 O O . LEU A 1 204 ? -7.470 9.370 31.345 1.00 89.88 204 LEU A O 1
ATOM 1636 N N . LEU A 1 205 ? -8.117 7.778 29.937 1.00 89.50 205 LEU A N 1
ATOM 1637 C CA . LEU A 1 205 ? -9.551 8.096 30.013 1.00 89.50 205 LEU A CA 1
ATOM 1638 C C . LEU A 1 205 ? -10.130 7.628 31.357 1.00 89.50 205 LEU A C 1
ATOM 1640 O O . LEU A 1 205 ? -10.012 6.447 31.687 1.00 89.50 205 LEU A O 1
ATOM 1644 N N . LEU A 1 206 ? -10.755 8.538 32.108 1.00 88.69 206 LEU A N 1
ATOM 1645 C CA . LEU A 1 206 ? -11.345 8.303 33.429 1.00 88.69 206 LEU A CA 1
ATOM 1646 C C . LEU A 1 206 ? -12.839 7.945 33.315 1.00 88.69 206 LEU A C 1
ATOM 1648 O O . LEU A 1 206 ? -13.586 8.576 32.566 1.00 88.69 206 LEU A O 1
ATOM 1652 N N . GLN A 1 207 ? -13.269 6.929 34.063 1.00 86.06 207 GLN A N 1
ATOM 1653 C CA . GLN A 1 207 ? -14.596 6.312 34.002 1.00 86.06 207 GLN A CA 1
ATOM 1654 C C . GLN A 1 207 ? -15.159 6.003 35.402 1.00 86.06 207 GLN A C 1
ATOM 1656 O O . GLN A 1 207 ? -14.401 5.688 36.320 1.00 86.06 207 GLN A O 1
ATOM 1661 N N . GLY A 1 208 ? -16.492 6.011 35.518 1.00 81.81 208 GLY A N 1
ATOM 1662 C CA . GLY A 1 208 ? -17.239 5.745 36.758 1.00 81.81 208 GLY A CA 1
ATOM 1663 C C . GLY A 1 208 ? -17.423 6.976 37.659 1.00 81.81 208 GLY A C 1
ATOM 1664 O O . GLY A 1 208 ? -16.762 7.998 37.478 1.00 81.81 208 GLY A O 1
ATOM 1665 N N . GLN A 1 209 ? -18.363 6.886 38.603 1.00 77.12 209 GLN A N 1
ATOM 1666 C CA . GLN A 1 209 ? -18.743 7.959 39.533 1.00 77.12 209 GLN A CA 1
ATOM 1667 C C . GLN A 1 209 ? -18.431 7.602 40.995 1.00 77.12 209 GLN A C 1
ATOM 1669 O O . GLN A 1 209 ? -17.807 8.390 41.704 1.00 77.12 209 GLN A O 1
ATOM 1674 N N . GLU A 1 210 ? -18.834 6.414 41.464 1.00 78.50 210 GLU A N 1
ATOM 1675 C CA . GLU A 1 210 ? -18.550 5.962 42.843 1.00 78.50 210 GLU A CA 1
ATOM 1676 C C . GLU A 1 210 ? -17.191 5.253 42.956 1.00 78.50 210 GLU A C 1
ATOM 1678 O O . GLU A 1 210 ? -16.440 5.438 43.924 1.00 78.50 210 GLU A O 1
ATOM 1683 N N . GLN A 1 211 ? -16.872 4.444 41.946 1.00 86.12 211 GLN A N 1
ATOM 1684 C CA . GLN A 1 211 ? -15.590 3.775 41.751 1.00 86.12 211 GLN A CA 1
ATOM 1685 C C . GLN A 1 211 ? -14.945 4.317 40.484 1.00 86.12 211 GLN A C 1
ATOM 1687 O O . GLN A 1 211 ? -15.634 4.520 39.488 1.00 86.12 211 GLN A O 1
ATOM 1692 N N . PHE A 1 212 ? -13.629 4.511 40.514 1.00 89.44 212 PHE A N 1
ATOM 1693 C CA . PHE A 1 212 ? -12.906 5.056 39.377 1.00 89.44 212 PHE A CA 1
ATOM 1694 C C . PHE A 1 212 ? -12.122 3.966 38.656 1.00 89.44 212 PHE A C 1
ATOM 1696 O O . PHE A 1 212 ? -11.289 3.268 39.240 1.00 89.44 212 PHE A O 1
ATOM 1703 N N . TYR A 1 213 ? -12.373 3.862 37.357 1.00 91.06 213 TYR A N 1
ATOM 1704 C CA . TYR A 1 213 ? -11.565 3.091 36.428 1.00 91.06 213 TYR A CA 1
ATOM 1705 C C . TYR A 1 213 ? -10.854 4.062 35.494 1.00 91.06 213 TYR A C 1
ATOM 1707 O O . TYR A 1 213 ? -11.436 5.053 35.060 1.00 91.06 213 TYR A O 1
ATOM 1715 N N . MET A 1 214 ? -9.600 3.780 35.158 1.00 90.81 214 MET A N 1
ATOM 1716 C CA . MET A 1 214 ? -8.883 4.524 34.128 1.00 90.81 214 MET A CA 1
ATOM 1717 C C . MET A 1 214 ? -8.369 3.584 33.049 1.00 90.81 214 MET A C 1
ATOM 1719 O O . MET A 1 214 ? -7.891 2.481 33.341 1.00 90.81 214 MET A O 1
ATOM 1723 N N . THR A 1 215 ? -8.445 4.029 31.796 1.00 90.50 215 THR A N 1
ATOM 1724 C CA . THR A 1 215 ? -7.937 3.269 30.655 1.00 90.50 215 THR A CA 1
ATOM 1725 C C . THR A 1 215 ? -6.921 4.079 29.866 1.00 90.50 215 THR A C 1
ATOM 1727 O O . THR A 1 215 ? -7.183 5.211 29.471 1.00 90.50 215 THR A O 1
ATOM 1730 N N . HIS A 1 216 ? -5.737 3.516 29.632 1.00 89.50 216 HIS A N 1
ATOM 1731 C CA . HIS A 1 216 ? -4.691 4.184 28.848 1.00 89.50 216 HIS A CA 1
ATOM 1732 C C . HIS A 1 216 ? -5.188 4.511 27.432 1.00 89.50 216 HIS A C 1
ATOM 1734 O O . HIS A 1 216 ? -6.035 3.788 26.908 1.00 89.50 216 HIS A O 1
ATOM 1740 N N . ILE A 1 217 ? -4.664 5.567 26.800 1.00 85.69 217 ILE A N 1
ATOM 1741 C CA . ILE A 1 217 ? -4.825 5.829 25.363 1.00 85.69 217 ILE A CA 1
ATOM 1742 C C . ILE A 1 217 ? -3.627 5.224 24.591 1.00 85.69 217 ILE A C 1
ATOM 1744 O O . ILE A 1 217 ? -2.590 5.874 24.454 1.00 85.69 217 ILE A O 1
ATOM 1748 N N . PRO A 1 218 ? -3.722 3.966 24.110 1.00 82.62 218 PRO A N 1
ATOM 1749 C CA . PRO A 1 218 ? -2.645 3.296 23.378 1.00 82.62 218 PRO A CA 1
ATOM 1750 C C . PRO A 1 218 ? -2.322 3.903 22.005 1.00 82.62 218 PRO A C 1
ATOM 1752 O O . PRO A 1 218 ? -3.159 4.539 21.365 1.00 82.62 218 PRO A O 1
ATOM 1755 N N . THR A 1 219 ? -1.129 3.578 21.493 1.00 77.88 219 THR A N 1
ATOM 1756 C CA . THR A 1 219 ? -0.803 3.676 20.057 1.00 77.88 219 THR A CA 1
ATOM 1757 C C . THR A 1 219 ? -0.155 2.378 19.577 1.00 77.88 219 THR A C 1
ATOM 1759 O O . THR A 1 219 ? 0.600 1.756 20.323 1.00 77.88 219 THR A O 1
ATOM 1762 N N . PHE A 1 220 ? -0.391 1.977 18.321 1.00 75.94 220 PHE A N 1
ATOM 1763 C CA . PHE A 1 220 ? 0.330 0.849 17.699 1.00 75.94 220 PHE A CA 1
ATOM 1764 C C . PHE A 1 220 ? 1.789 1.175 17.361 1.00 75.94 220 PHE A C 1
ATOM 1766 O O . PHE A 1 220 ? 2.592 0.274 17.136 1.00 75.94 220 PHE A O 1
ATOM 1773 N N . HIS A 1 221 ? 2.146 2.460 17.354 1.00 74.81 221 HIS A N 1
ATOM 1774 C CA . HIS A 1 221 ? 3.355 2.947 16.704 1.00 74.81 221 HIS A CA 1
ATOM 1775 C C . HIS A 1 221 ? 4.510 3.206 17.680 1.00 74.81 221 HIS A C 1
ATOM 1777 O O . HIS A 1 221 ? 5.660 3.048 17.288 1.00 74.81 221 HIS A O 1
ATOM 1783 N N . ILE A 1 222 ? 4.261 3.531 18.954 1.00 83.44 222 ILE A N 1
ATOM 1784 C CA . ILE A 1 222 ? 5.310 3.985 19.893 1.00 83.44 222 ILE A CA 1
ATOM 1785 C C . ILE A 1 222 ? 5.420 3.005 21.064 1.00 83.44 222 ILE A C 1
ATOM 1787 O O . ILE A 1 222 ? 4.444 2.811 21.782 1.00 83.44 222 ILE A O 1
ATOM 1791 N N . ALA A 1 223 ? 6.569 2.342 21.239 1.00 86.38 223 ALA A N 1
ATOM 1792 C CA . ALA A 1 223 ? 6.683 1.127 22.061 1.00 86.38 223 ALA A CA 1
ATOM 1793 C C . ALA A 1 223 ? 6.252 1.288 23.529 1.00 86.38 223 ALA A C 1
ATOM 1795 O O . ALA A 1 223 ? 5.508 0.444 24.030 1.00 86.38 223 ALA A O 1
ATOM 1796 N N . ASN A 1 224 ? 6.629 2.381 24.198 1.00 88.06 224 ASN A N 1
ATOM 1797 C CA . ASN A 1 224 ? 6.178 2.684 25.563 1.00 88.06 224 ASN A CA 1
ATOM 1798 C C . ASN A 1 224 ? 4.656 2.956 25.677 1.00 88.06 224 ASN A C 1
ATOM 1800 O O . ASN A 1 224 ? 4.107 2.859 26.773 1.00 88.06 224 ASN A O 1
ATOM 1804 N N . HIS A 1 225 ? 3.953 3.179 24.558 1.00 86.62 225 HIS A N 1
ATOM 1805 C CA . HIS A 1 225 ? 2.488 3.245 24.465 1.00 86.62 225 HIS A CA 1
ATOM 1806 C C . HIS A 1 225 ? 1.822 1.978 23.870 1.00 86.62 225 HIS A C 1
ATOM 1808 O O . HIS A 1 225 ? 0.591 1.956 23.748 1.00 86.62 225 HIS A O 1
ATOM 1814 N N . ARG A 1 226 ? 2.566 0.905 23.534 1.00 86.12 226 ARG A N 1
ATOM 1815 C CA . ARG A 1 226 ? 2.024 -0.342 22.927 1.00 86.12 226 ARG A CA 1
ATOM 1816 C C . ARG A 1 226 ? 1.353 -1.298 23.933 1.00 86.12 226 ARG A C 1
ATOM 1818 O O . ARG A 1 226 ? 1.549 -2.517 23.900 1.00 86.12 226 ARG A O 1
ATOM 1825 N N . GLN A 1 227 ? 0.567 -0.738 24.850 1.00 87.75 227 GLN A N 1
ATOM 1826 C CA . GLN A 1 227 ? -0.103 -1.471 25.920 1.00 87.75 227 GLN A CA 1
ATOM 1827 C C . GLN A 1 227 ? -1.543 -0.989 26.114 1.00 87.75 227 GLN A C 1
ATOM 1829 O O . GLN A 1 227 ? -1.788 0.192 26.368 1.00 87.75 227 GLN A O 1
ATOM 1834 N N . GLN A 1 228 ? -2.501 -1.912 26.021 1.00 88.94 228 GLN A N 1
ATOM 1835 C CA . GLN A 1 228 ? -3.875 -1.662 26.433 1.00 88.94 228 GLN A CA 1
ATOM 1836 C C . GLN A 1 228 ? -3.963 -1.962 27.924 1.00 88.94 228 GLN A C 1
ATOM 1838 O O . GLN A 1 228 ? -3.532 -3.022 28.380 1.00 88.94 228 GLN A O 1
ATOM 1843 N N . LEU A 1 229 ? -4.508 -1.020 28.681 1.00 91.31 229 LEU A N 1
ATOM 1844 C CA . LEU A 1 229 ? -4.441 -1.034 30.129 1.00 91.31 229 LEU A CA 1
ATOM 1845 C C . LEU A 1 229 ? -5.748 -0.495 30.706 1.00 91.31 229 LEU A C 1
ATOM 1847 O O . LEU A 1 229 ? -6.148 0.613 30.357 1.00 91.31 229 LEU A O 1
ATOM 1851 N N . VAL A 1 230 ? -6.368 -1.276 31.589 1.00 92.12 230 VAL A N 1
ATOM 1852 C CA . VAL A 1 230 ? -7.562 -0.938 32.373 1.00 92.12 230 VAL A CA 1
ATOM 1853 C C . VAL A 1 230 ? -7.207 -1.146 33.844 1.00 92.12 230 VAL A C 1
ATOM 1855 O O . VAL A 1 230 ? -6.832 -2.255 34.243 1.00 92.12 230 VAL A O 1
ATOM 1858 N N . LEU A 1 231 ? -7.300 -0.085 34.642 1.00 92.25 231 LEU A N 1
ATOM 1859 C CA . LEU A 1 231 ? -6.933 -0.070 36.059 1.00 92.25 231 LEU A CA 1
ATOM 1860 C C . LEU A 1 231 ? -8.095 0.436 36.913 1.00 92.25 231 LEU A C 1
ATOM 1862 O O . LEU A 1 231 ? -8.746 1.411 36.554 1.00 92.25 231 LEU A O 1
ATOM 1866 N N . GLU A 1 232 ? -8.306 -0.202 38.059 1.00 93.19 232 GLU A N 1
ATOM 1867 C CA . GLU A 1 232 ? -9.139 0.308 39.152 1.00 93.19 232 GLU A CA 1
ATOM 1868 C C . GLU A 1 232 ? -8.266 1.210 40.036 1.00 93.19 232 GLU A C 1
ATOM 1870 O O . GLU A 1 232 ? -7.152 0.816 40.413 1.00 93.19 232 GLU A O 1
ATOM 1875 N N . ILE A 1 233 ? -8.753 2.406 40.362 1.00 93.06 233 ILE A N 1
ATOM 1876 C CA . ILE A 1 233 ? -8.000 3.430 41.093 1.00 93.06 233 ILE A CA 1
ATOM 1877 C C . ILE A 1 233 ? -8.814 4.075 42.220 1.00 93.06 233 ILE A C 1
ATOM 1879 O O . ILE A 1 233 ? -10.042 4.123 42.187 1.00 93.06 233 ILE A O 1
ATOM 1883 N N . ASP A 1 234 ? -8.097 4.630 43.194 1.00 92.44 234 ASP A N 1
ATOM 1884 C CA . ASP A 1 234 ? -8.582 5.745 44.009 1.00 92.44 234 ASP A CA 1
ATOM 1885 C C . ASP A 1 234 ? -7.867 7.038 43.593 1.00 92.44 234 ASP A C 1
ATOM 1887 O O . ASP A 1 234 ? -6.761 7.019 43.046 1.00 92.44 234 ASP A O 1
ATOM 1891 N N . VAL A 1 235 ? -8.499 8.168 43.899 1.00 90.75 235 VAL A N 1
ATOM 1892 C CA . VAL A 1 235 ? -7.902 9.511 43.858 1.00 90.75 235 VAL A CA 1
ATOM 1893 C C . VAL A 1 235 ? -7.996 10.134 45.251 1.00 90.75 235 VAL A C 1
ATOM 1895 O O . VAL A 1 235 ? -8.759 9.642 46.089 1.00 90.75 235 VAL A O 1
ATOM 1898 N N . ASP A 1 236 ? -7.231 11.192 45.524 1.00 89.81 236 ASP A N 1
ATOM 1899 C CA . ASP A 1 236 ? -7.273 11.861 46.829 1.00 89.81 236 ASP A CA 1
ATOM 1900 C C . ASP A 1 236 ? -8.690 12.362 47.211 1.00 89.81 236 ASP A C 1
ATOM 1902 O O . ASP A 1 236 ? -9.491 12.688 46.328 1.00 89.81 236 ASP A O 1
ATOM 1906 N N . PRO A 1 237 ? -9.037 12.424 48.517 1.00 86.56 237 PRO A N 1
ATOM 1907 C CA . PRO A 1 237 ? -10.411 12.695 48.952 1.00 86.56 237 PRO A CA 1
ATOM 1908 C C . PRO A 1 237 ? -10.975 14.035 48.469 1.00 86.56 237 PRO A C 1
ATOM 1910 O O . PRO A 1 237 ? -12.162 14.125 48.169 1.00 86.56 237 PRO A O 1
ATOM 1913 N N . ASN A 1 238 ? -10.129 15.061 48.351 1.00 84.06 238 ASN A N 1
ATOM 1914 C CA . ASN A 1 238 ? -10.539 16.386 47.892 1.00 84.06 238 ASN A CA 1
ATOM 1915 C C . ASN A 1 238 ? -10.969 16.328 46.420 1.00 84.06 238 ASN A C 1
ATOM 1917 O O . ASN A 1 238 ? -12.078 16.739 46.077 1.00 84.06 238 ASN A O 1
ATOM 1921 N N . SER A 1 239 ? -10.131 15.731 45.568 1.00 84.94 239 SER A N 1
ATOM 1922 C CA . SER A 1 239 ? -10.429 15.534 44.146 1.00 84.94 239 SER A CA 1
ATOM 1923 C C . SER A 1 239 ? -11.608 14.581 43.930 1.00 84.94 239 SER A C 1
ATOM 1925 O O . SER A 1 239 ? -12.415 14.798 43.027 1.00 84.94 239 SER A O 1
ATOM 1927 N N . LYS A 1 240 ? -11.763 13.555 44.783 1.00 84.44 240 LYS A N 1
ATOM 1928 C CA . LYS A 1 240 ? -12.920 12.647 44.745 1.00 84.44 240 LYS A CA 1
ATOM 1929 C C . LYS A 1 240 ? -14.232 13.375 45.042 1.00 84.44 240 LYS A C 1
ATOM 1931 O O . LYS A 1 240 ? -15.211 13.144 44.338 1.00 84.44 240 LYS A O 1
ATOM 1936 N N . ASN A 1 241 ? -14.249 14.256 46.040 1.00 83.19 241 ASN A N 1
ATOM 1937 C CA . ASN A 1 241 ? -15.453 14.989 46.433 1.00 83.19 241 ASN A CA 1
ATOM 1938 C C . ASN A 1 241 ? -15.879 16.037 45.388 1.00 83.19 241 ASN A C 1
ATOM 1940 O O . ASN A 1 241 ? -17.073 16.238 45.204 1.00 83.19 241 ASN A O 1
ATOM 1944 N N . GLY A 1 242 ? -14.932 16.658 44.671 1.00 80.75 242 GLY A N 1
ATOM 1945 C CA . GLY A 1 242 ? -15.232 17.600 43.579 1.00 80.75 242 GLY A CA 1
ATOM 1946 C C . GLY A 1 242 ? -15.607 16.946 42.238 1.00 80.75 242 GLY A C 1
ATOM 1947 O O . GLY A 1 242 ? -16.169 17.605 41.362 1.00 80.75 242 GLY A O 1
ATOM 1948 N N . TYR A 1 243 ? -15.330 15.650 42.046 1.00 83.75 243 TYR A N 1
ATOM 1949 C CA . TYR A 1 243 ? -15.576 14.966 40.769 1.00 83.75 243 TYR A CA 1
ATOM 1950 C C . TYR A 1 243 ? -17.048 14.985 40.292 1.00 83.75 243 TYR A C 1
ATOM 1952 O O . TYR A 1 243 ? -17.261 15.222 39.100 1.00 83.75 243 TYR A O 1
ATOM 1960 N N . PRO A 1 244 ? -18.077 14.792 41.147 1.00 83.00 244 PRO A N 1
ATOM 1961 C CA . PRO A 1 244 ? -19.475 14.850 40.713 1.00 83.00 244 PRO A CA 1
ATOM 1962 C C . PRO A 1 244 ? -19.882 16.225 40.171 1.00 83.00 244 PRO A C 1
ATOM 1964 O O . PRO A 1 244 ? -20.640 16.298 39.203 1.00 83.00 244 PRO A O 1
ATOM 1967 N N . GLU A 1 245 ? -19.352 17.311 40.738 1.00 83.31 245 GLU A N 1
ATOM 1968 C CA . GLU A 1 245 ? -19.593 18.678 40.260 1.00 83.31 245 GLU A CA 1
ATOM 1969 C C . GLU A 1 245 ? -18.907 18.902 38.908 1.00 83.31 245 GLU A C 1
ATOM 1971 O O . GLU A 1 245 ? -19.564 19.297 37.944 1.00 83.31 245 GLU A O 1
ATOM 1976 N N . LEU A 1 246 ? -17.625 18.528 38.789 1.00 81.75 246 LEU A N 1
ATOM 1977 C CA . LEU A 1 246 ? -16.882 18.576 37.524 1.00 81.75 246 LEU A CA 1
ATOM 1978 C C . LEU A 1 246 ? -17.565 17.757 36.418 1.00 81.75 246 LEU A C 1
ATOM 1980 O O . LEU A 1 246 ? -17.628 18.204 35.270 1.00 81.75 246 LEU A O 1
ATOM 1984 N N . LYS A 1 247 ? -18.113 16.578 36.737 1.00 80.00 247 LYS A N 1
ATOM 1985 C CA . LYS A 1 247 ? -18.810 15.742 35.750 1.00 80.00 247 LYS A CA 1
ATOM 1986 C C . LYS A 1 247 ? -20.220 16.246 35.424 1.00 80.00 247 LYS A C 1
ATOM 1988 O O . LYS A 1 247 ? -20.669 16.057 34.294 1.00 80.00 247 LYS A O 1
ATOM 1993 N N . SER A 1 248 ? -20.884 16.927 36.359 1.00 81.56 248 SER A N 1
ATOM 1994 C CA . SER A 1 248 ? -22.182 17.582 36.134 1.00 81.56 248 SER A CA 1
ATOM 1995 C C . SER A 1 248 ? -22.059 18.856 35.295 1.00 81.56 248 SER A C 1
ATOM 1997 O O . SER A 1 248 ? -22.927 19.114 34.464 1.00 81.56 248 SER A O 1
ATOM 1999 N N . ALA A 1 249 ? -20.970 19.614 35.463 1.00 81.88 249 ALA A N 1
ATOM 2000 C CA . ALA A 1 249 ? -20.634 20.765 34.625 1.00 81.88 249 ALA A CA 1
ATOM 2001 C C . ALA A 1 249 ? -20.253 20.354 33.191 1.00 81.88 249 ALA A C 1
ATOM 2003 O O . ALA A 1 249 ? -20.619 21.037 32.239 1.00 81.88 249 ALA A O 1
ATOM 2004 N N . ASN A 1 250 ? -19.591 19.199 33.032 1.00 78.56 250 ASN A N 1
ATOM 2005 C CA . ASN A 1 250 ? -19.114 18.677 31.746 1.00 78.56 250 ASN A CA 1
ATOM 2006 C C . ASN A 1 250 ? -19.802 17.329 31.391 1.00 78.56 250 ASN A C 1
ATOM 2008 O O . ASN A 1 250 ? -19.143 16.280 31.292 1.00 78.56 250 ASN A O 1
ATOM 2012 N N . PRO A 1 251 ? -21.143 17.293 31.222 1.00 72.75 251 PRO A N 1
ATOM 2013 C CA . PRO A 1 251 ? -21.911 16.046 31.170 1.00 72.75 251 PRO A CA 1
ATOM 2014 C C . PRO A 1 251 ? -21.651 15.233 29.895 1.00 72.75 251 PRO A C 1
ATOM 2016 O O . PRO A 1 251 ? -21.677 14.000 29.942 1.00 72.75 251 PRO A O 1
ATOM 2019 N N . SER A 1 252 ? -21.353 15.909 28.782 1.00 71.69 252 SER A N 1
ATOM 2020 C CA . SER A 1 252 ? -21.063 15.299 27.476 1.00 71.69 252 SER A CA 1
ATOM 2021 C C . SER A 1 252 ? -19.577 14.985 27.259 1.00 71.69 252 SER A C 1
ATOM 2023 O O . SER A 1 252 ? -19.259 14.126 26.443 1.00 71.69 252 SER A O 1
ATOM 2025 N N . GLU A 1 253 ? -18.662 15.646 27.978 1.00 80.12 253 GLU A N 1
ATOM 2026 C CA . GLU A 1 253 ? -17.222 15.525 27.714 1.00 80.12 253 GLU A CA 1
ATOM 2027 C C . GLU A 1 253 ? -16.614 14.228 28.280 1.00 80.12 253 GLU A C 1
ATOM 2029 O O . GLU A 1 253 ? -16.999 13.724 29.344 1.00 80.12 253 GLU A O 1
ATOM 2034 N N . SER A 1 254 ? -15.599 13.710 27.582 1.00 83.31 254 SER A N 1
ATOM 2035 C CA . SER A 1 254 ? -14.688 12.688 28.111 1.00 83.31 254 SER A CA 1
ATOM 2036 C C . SER A 1 254 ? -13.644 13.345 29.019 1.00 83.31 254 SER A C 1
ATOM 2038 O O . SER A 1 254 ? -12.956 14.269 28.585 1.00 83.31 254 SER A O 1
ATOM 2040 N N . ILE A 1 255 ? -13.513 12.861 30.259 1.00 87.12 255 ILE A N 1
ATOM 2041 C CA . ILE A 1 255 ? -12.522 13.345 31.233 1.00 87.12 255 ILE A CA 1
ATOM 2042 C C . ILE A 1 255 ? -11.282 12.449 31.177 1.00 87.12 255 ILE A C 1
ATOM 2044 O O . ILE A 1 255 ? -11.389 11.225 31.226 1.00 87.12 255 ILE A O 1
ATOM 2048 N N . PHE A 1 256 ? -10.103 13.056 31.105 1.00 89.06 256 PHE A N 1
ATOM 2049 C CA . PHE A 1 256 ? -8.816 12.379 31.015 1.00 89.06 256 PHE A CA 1
ATOM 2050 C C . PHE A 1 256 ? -7.921 12.753 32.200 1.00 89.06 256 PHE A C 1
ATOM 2052 O O . PHE A 1 256 ? -7.900 13.899 32.646 1.00 89.06 256 PHE A O 1
ATOM 2059 N N . LEU A 1 257 ? -7.149 11.781 32.675 1.00 91.50 257 LEU A N 1
ATOM 2060 C CA . LEU A 1 257 ? -5.991 11.969 33.538 1.00 91.50 257 LEU A CA 1
ATOM 2061 C C . LEU A 1 257 ? -4.735 12.020 32.658 1.00 91.50 257 LEU A C 1
ATOM 2063 O O . LEU A 1 257 ? -4.530 11.129 31.834 1.00 91.50 257 LEU A O 1
ATOM 2067 N N . GLU A 1 258 ? -3.880 13.022 32.839 1.00 91.50 258 GLU A N 1
ATOM 2068 C CA . GLU A 1 258 ? -2.574 13.109 32.173 1.00 91.50 258 GLU A CA 1
ATOM 2069 C C . GLU A 1 258 ? -1.447 13.146 33.204 1.00 91.50 258 GLU A C 1
ATOM 2071 O O . GLU A 1 258 ? -1.435 13.989 34.100 1.00 91.50 258 GLU A O 1
ATOM 2076 N N . THR A 1 259 ? -0.498 12.215 33.102 1.00 92.19 259 THR A N 1
ATOM 2077 C CA . THR A 1 259 ? 0.592 12.074 34.081 1.00 92.19 259 THR A CA 1
ATOM 2078 C C . THR A 1 259 ? 1.508 13.301 34.075 1.00 92.19 259 THR A C 1
ATOM 2080 O O . THR A 1 259 ? 2.124 13.605 33.056 1.00 92.19 259 THR A O 1
ATOM 2083 N N . VAL A 1 260 ? 1.650 13.968 35.225 1.00 89.88 260 VAL A N 1
ATOM 2084 C CA . VAL A 1 260 ? 2.464 15.197 35.367 1.00 89.88 260 VAL A CA 1
ATOM 2085 C C . VAL A 1 260 ? 3.967 14.901 35.282 1.00 89.88 260 VAL A C 1
ATOM 2087 O O . VAL A 1 260 ? 4.752 15.743 34.855 1.00 89.88 260 VAL A O 1
ATOM 2090 N N . VAL A 1 261 ? 4.372 13.694 35.684 1.00 89.62 261 VAL A N 1
ATOM 2091 C CA . VAL A 1 261 ? 5.757 13.211 35.631 1.00 89.62 261 VAL A CA 1
ATOM 2092 C C . VAL A 1 261 ? 5.832 12.037 34.647 1.00 89.62 261 VAL A C 1
ATOM 2094 O O . VAL A 1 261 ? 4.975 11.153 34.740 1.00 89.62 261 VAL A O 1
ATOM 2097 N N . PRO A 1 262 ? 6.845 11.971 33.760 1.00 90.75 262 PRO A N 1
ATOM 2098 C CA . PRO A 1 262 ? 7.037 10.835 32.865 1.00 90.75 262 PRO A CA 1
ATOM 2099 C C . PRO A 1 262 ? 7.195 9.506 33.617 1.00 90.75 262 PRO A C 1
ATOM 2101 O O . PRO A 1 262 ? 8.018 9.384 34.526 1.00 90.75 262 PRO A O 1
ATOM 2104 N N . ILE A 1 263 ? 6.446 8.483 33.204 1.00 90.44 263 ILE A N 1
ATOM 2105 C CA . ILE A 1 263 ? 6.447 7.141 33.809 1.00 90.44 263 ILE A CA 1
ATOM 2106 C C . ILE A 1 263 ? 6.752 6.054 32.773 1.00 90.44 263 ILE A C 1
ATOM 2108 O O . ILE A 1 263 ? 6.636 6.259 31.570 1.00 90.44 263 ILE A O 1
ATOM 2112 N N . GLN A 1 264 ? 7.111 4.861 33.249 1.00 88.19 264 GLN A N 1
ATOM 2113 C CA . GLN A 1 264 ? 7.129 3.635 32.445 1.00 88.19 264 GLN A CA 1
ATOM 2114 C C . GLN A 1 264 ? 5.977 2.745 32.918 1.00 88.19 264 GLN A C 1
ATOM 2116 O O . GLN A 1 264 ? 6.076 2.177 34.010 1.00 88.19 264 GLN A O 1
ATOM 2121 N N . LEU A 1 265 ? 4.907 2.603 32.119 1.00 83.25 265 LEU A N 1
ATOM 2122 C CA . LEU A 1 265 ? 3.702 1.845 32.510 1.00 83.25 265 LEU A CA 1
ATOM 2123 C C . LEU A 1 265 ? 4.010 0.488 33.173 1.00 83.25 265 LEU A C 1
ATOM 2125 O O . LEU A 1 265 ? 3.493 0.270 34.269 1.00 83.25 265 LEU A O 1
ATOM 2129 N N . PRO A 1 266 ? 4.896 -0.388 32.641 1.00 78.88 266 PRO A N 1
ATOM 2130 C CA . PRO A 1 266 ? 5.155 -1.699 33.247 1.00 78.88 266 PRO A CA 1
ATOM 2131 C C . PRO A 1 266 ? 5.712 -1.650 34.677 1.00 78.88 266 PRO A C 1
ATOM 2133 O O . PRO A 1 266 ? 5.516 -2.599 35.434 1.00 78.88 266 PRO A O 1
ATOM 2136 N N . LYS A 1 267 ? 6.385 -0.559 35.074 1.00 78.00 267 LYS A N 1
ATOM 2137 C CA . LYS A 1 267 ? 6.888 -0.376 36.447 1.00 78.00 267 LYS A CA 1
ATOM 2138 C C . LYS A 1 267 ? 5.801 0.102 37.414 1.00 78.00 267 LYS A C 1
ATOM 2140 O O . LYS A 1 267 ? 5.922 -0.156 38.609 1.00 78.00 267 LYS A O 1
ATOM 2145 N N . LEU A 1 268 ? 4.754 0.754 36.903 1.00 76.19 268 LEU A N 1
ATOM 2146 C CA . LEU A 1 268 ? 3.653 1.313 37.689 1.00 76.19 268 LEU A CA 1
ATOM 2147 C C . LEU A 1 268 ? 2.566 0.274 38.035 1.00 76.19 268 LEU A C 1
ATOM 2149 O O . LEU A 1 268 ? 1.808 0.489 38.972 1.00 76.19 268 LEU A O 1
ATOM 2153 N N . LEU A 1 269 ? 2.480 -0.864 37.329 1.00 80.00 269 LEU A N 1
ATOM 2154 C CA . LEU A 1 269 ? 1.357 -1.824 37.435 1.00 80.00 269 LEU A CA 1
ATOM 2155 C C . LEU A 1 269 ? 1.310 -2.674 38.728 1.00 80.00 269 LEU A C 1
ATOM 2157 O O . LEU A 1 269 ? 0.847 -3.814 38.704 1.00 80.00 269 LEU A O 1
ATOM 2161 N N . LYS A 1 270 ? 1.788 -2.153 39.859 1.00 84.31 270 LYS A N 1
ATOM 2162 C CA . LYS A 1 270 ? 1.711 -2.806 41.172 1.00 84.31 270 LYS A CA 1
ATOM 2163 C C . LYS A 1 270 ? 0.606 -2.151 42.003 1.00 84.31 270 LYS A C 1
ATOM 2165 O O . LYS A 1 270 ? 0.586 -0.931 42.145 1.00 84.31 270 LYS A O 1
ATOM 2170 N N . THR A 1 271 ? -0.280 -2.950 42.596 1.00 86.38 271 THR A N 1
ATOM 2171 C CA . THR A 1 271 ? -1.257 -2.463 43.588 1.00 86.38 271 THR A CA 1
ATOM 2172 C C . THR A 1 271 ? -0.551 -1.669 44.694 1.00 86.38 271 THR A C 1
ATOM 2174 O O . THR A 1 271 ? 0.516 -2.067 45.161 1.00 86.38 271 THR A O 1
ATOM 2177 N N . GLY A 1 272 ? -1.125 -0.528 45.078 1.00 87.12 272 GLY A N 1
ATOM 2178 C CA . GLY A 1 272 ? -0.548 0.426 46.030 1.00 87.12 272 GLY A CA 1
ATOM 2179 C C . GLY A 1 272 ? 0.445 1.430 45.425 1.00 87.12 272 GLY A C 1
ATOM 2180 O O . GLY A 1 272 ? 0.854 2.363 46.113 1.00 87.12 272 GLY A O 1
ATOM 2181 N N . SER A 1 273 ? 0.825 1.295 44.147 1.00 90.94 273 SER A N 1
ATOM 2182 C CA . SER A 1 273 ? 1.594 2.338 43.453 1.00 90.94 273 SER A CA 1
ATOM 2183 C C . SER A 1 273 ? 0.767 3.605 43.256 1.00 90.94 273 SER A C 1
ATOM 2185 O O . SER A 1 273 ? -0.428 3.541 42.961 1.00 90.94 273 SER A O 1
ATOM 2187 N N . HIS A 1 274 ? 1.424 4.753 43.398 1.00 91.50 274 HIS A N 1
ATOM 2188 C CA . HIS A 1 274 ? 0.820 6.073 43.273 1.00 91.50 274 HIS A CA 1
ATOM 2189 C C . HIS A 1 274 ? 1.595 6.953 42.288 1.00 91.50 274 HIS A C 1
ATOM 2191 O O . HIS A 1 274 ? 2.798 6.778 42.093 1.00 91.50 274 HIS A O 1
ATOM 2197 N N . PHE A 1 275 ? 0.905 7.907 41.669 1.00 92.19 275 PHE A N 1
ATOM 2198 C CA . PHE A 1 275 ? 1.485 8.895 40.759 1.00 92.19 275 PHE A CA 1
ATOM 2199 C C . PHE A 1 275 ? 0.652 10.184 40.759 1.00 92.19 275 PHE A C 1
ATOM 2201 O O . PHE A 1 275 ? -0.479 10.206 41.245 1.00 92.19 275 PHE A O 1
ATOM 2208 N N . LYS A 1 276 ? 1.218 11.268 40.214 1.00 92.44 276 LYS A N 1
ATOM 2209 C CA . LYS A 1 276 ? 0.507 12.538 40.022 1.00 92.44 276 LYS A CA 1
ATOM 2210 C C . LYS A 1 276 ? -0.009 12.666 38.594 1.00 92.44 276 LYS A C 1
ATOM 2212 O O . LYS A 1 276 ? 0.745 12.445 37.642 1.00 92.44 276 LYS A O 1
ATOM 2217 N N . ALA A 1 277 ? -1.262 13.076 38.457 1.00 93.19 277 ALA A N 1
ATOM 2218 C CA . ALA A 1 277 ? -1.893 13.371 37.180 1.00 93.19 277 ALA A CA 1
ATOM 2219 C C . ALA A 1 277 ? -2.685 14.681 37.253 1.00 93.19 277 ALA A C 1
ATOM 2221 O O . ALA A 1 277 ? -3.257 15.004 38.288 1.00 93.19 277 ALA A O 1
ATOM 2222 N N . SER A 1 278 ? -2.736 15.415 36.151 1.00 91.94 278 SER A N 1
ATOM 2223 C CA . SER A 1 278 ? -3.709 16.489 35.952 1.00 91.94 278 SER A CA 1
ATOM 2224 C C . SER A 1 278 ? -5.029 15.893 35.457 1.00 91.94 278 SER A C 1
ATOM 2226 O O . SER A 1 278 ? -5.024 14.852 34.797 1.00 91.94 278 SER A O 1
ATOM 2228 N N . VAL A 1 279 ? -6.159 16.529 35.771 1.00 90.62 279 VAL A N 1
ATOM 2229 C CA . VAL A 1 279 ? -7.469 16.202 35.186 1.00 90.62 279 VAL A CA 1
ATOM 2230 C C . VAL A 1 279 ? -7.769 17.223 34.102 1.00 90.62 279 VAL A C 1
ATOM 2232 O O . VAL A 1 279 ? -7.736 18.424 34.365 1.00 90.62 279 VAL A O 1
ATOM 2235 N N . LYS A 1 280 ? -8.097 16.756 32.899 1.00 90.19 280 LYS A N 1
ATOM 2236 C CA . LYS A 1 280 ? -8.426 17.601 31.748 1.00 90.19 280 LYS A CA 1
ATOM 2237 C C . LYS A 1 280 ? -9.583 17.033 30.926 1.00 90.19 280 LYS A C 1
ATOM 2239 O O . LYS A 1 280 ? -9.881 15.841 30.995 1.00 90.19 280 LYS A O 1
ATOM 2244 N N . THR A 1 281 ? -10.191 17.859 30.091 1.00 85.56 281 THR A N 1
ATOM 2245 C CA . THR A 1 281 ? -11.066 17.440 28.989 1.00 85.56 281 THR A CA 1
ATOM 2246 C C . THR A 1 281 ? -10.513 17.946 27.653 1.00 85.56 281 THR A C 1
ATOM 2248 O O . THR A 1 281 ? -9.489 18.633 27.614 1.00 85.56 281 THR A O 1
ATOM 2251 N N . ARG A 1 282 ? -11.135 17.556 26.530 1.00 81.62 282 ARG A N 1
ATOM 2252 C CA . ARG A 1 282 ? -10.693 17.981 25.187 1.00 81.62 282 ARG A CA 1
ATOM 2253 C C . ARG A 1 282 ? -11.323 19.299 24.723 1.00 81.62 282 ARG A C 1
ATOM 2255 O O . ARG A 1 282 ? -10.757 19.910 23.823 1.00 81.62 282 ARG A O 1
ATOM 2262 N N . GLU A 1 283 ? -12.431 19.738 25.325 1.00 81.25 283 GLU A N 1
ATOM 2263 C CA . GLU A 1 283 ? -13.107 20.996 24.969 1.00 81.25 283 GLU A CA 1
ATOM 2264 C C . GLU A 1 283 ? -12.872 22.048 26.065 1.00 81.25 283 GLU A C 1
ATOM 2266 O O . GLU A 1 283 ? -12.297 23.098 25.782 1.00 81.25 283 GLU A O 1
ATOM 2271 N N . SER A 1 284 ? -13.192 21.731 27.327 1.00 81.12 284 SER A N 1
ATOM 2272 C CA . SER A 1 284 ? -12.984 22.639 28.476 1.00 81.12 284 SER A CA 1
ATOM 2273 C C . SER A 1 284 ? -11.544 22.695 29.027 1.00 81.12 284 SER A C 1
ATOM 2275 O O . SER A 1 284 ? -11.238 23.537 29.870 1.00 81.12 284 SER A O 1
ATOM 2277 N N . GLY A 1 285 ? -10.620 21.865 28.530 1.00 85.56 285 GLY A N 1
ATOM 2278 C CA . GLY A 1 285 ? -9.185 21.976 28.827 1.00 85.56 285 GLY A CA 1
ATOM 2279 C C . GLY A 1 285 ? -8.783 21.473 30.221 1.00 85.56 285 GLY A C 1
ATOM 2280 O O . GLY A 1 285 ? -9.237 20.422 30.663 1.00 85.56 285 GLY A O 1
ATOM 2281 N N . LEU A 1 286 ? -7.860 22.166 30.895 1.00 86.81 286 LEU A N 1
ATOM 2282 C CA . LEU A 1 286 ? -7.324 21.753 32.200 1.00 86.81 286 LEU A CA 1
ATOM 2283 C C . LEU A 1 286 ? -8.328 22.057 33.327 1.00 86.81 286 LEU A C 1
ATOM 2285 O O . LEU A 1 286 ? -8.660 23.216 33.554 1.00 86.81 286 LEU A O 1
ATOM 2289 N N . LEU A 1 287 ? -8.774 21.023 34.049 1.00 85.12 287 LEU A N 1
ATOM 2290 C CA . LEU A 1 287 ? -9.756 21.131 35.137 1.00 85.12 287 LEU A CA 1
ATOM 2291 C C . LEU A 1 287 ? -9.118 21.084 36.535 1.00 85.12 287 LEU A C 1
ATOM 2293 O O . LEU A 1 287 ? -9.563 21.801 37.425 1.00 85.12 287 LEU A O 1
ATOM 2297 N N . LEU A 1 288 ? -8.091 20.250 36.745 1.00 85.25 288 LEU A N 1
ATOM 2298 C CA . LEU A 1 288 ? -7.313 20.180 37.994 1.00 85.25 288 LEU A CA 1
ATOM 2299 C C . LEU A 1 288 ? -5.829 19.950 37.681 1.00 85.25 288 LEU A C 1
ATOM 2301 O O . LEU A 1 288 ? -5.489 19.032 36.937 1.00 85.25 288 LEU A O 1
ATOM 2305 N N . GLU A 1 289 ? -4.933 20.731 38.286 1.00 82.94 289 GLU A N 1
ATOM 2306 C CA . GLU A 1 289 ? -3.495 20.694 37.967 1.00 82.94 289 GLU A CA 1
ATOM 2307 C C . GLU A 1 289 ? -2.761 19.449 38.500 1.00 82.94 289 GLU A C 1
ATOM 2309 O O . GLU A 1 289 ? -1.858 18.931 37.844 1.00 82.94 289 GLU A O 1
ATOM 2314 N N . SER A 1 290 ? -3.118 18.961 39.695 1.00 84.88 290 SER A N 1
ATOM 2315 C CA . SER A 1 290 ? -2.402 17.869 40.372 1.00 84.88 290 SER A CA 1
ATOM 2316 C C . SER A 1 290 ? -3.308 17.075 41.319 1.00 84.88 290 SER A C 1
ATOM 2318 O O . SER A 1 290 ? -3.438 17.413 42.495 1.00 84.88 290 SER A O 1
ATOM 2320 N N . VAL A 1 291 ? -3.824 15.952 40.829 1.00 91.00 291 VAL A N 1
ATOM 2321 C CA . VAL A 1 291 ? -4.508 14.893 41.584 1.00 91.00 291 VAL A CA 1
ATOM 2322 C C . VAL A 1 291 ? -3.520 13.765 41.895 1.00 91.00 291 VAL A C 1
ATOM 2324 O O . VAL A 1 291 ? -2.682 13.407 41.060 1.00 91.00 291 VAL A O 1
ATOM 2327 N N . THR A 1 292 ? -3.609 13.180 43.091 1.00 92.81 292 THR A N 1
ATOM 2328 C CA . THR A 1 292 ? -2.828 11.987 43.458 1.00 92.81 292 THR A CA 1
ATOM 2329 C C . THR A 1 292 ? -3.652 10.733 43.193 1.00 92.81 292 THR A C 1
ATOM 2331 O O . THR A 1 292 ? -4.681 10.517 43.827 1.00 92.81 292 THR A O 1
ATOM 2334 N N . VAL A 1 293 ? -3.190 9.898 42.262 1.00 92.94 293 VAL A N 1
ATOM 2335 C CA . VAL A 1 293 ? -3.869 8.668 41.834 1.00 92.94 293 VAL A CA 1
ATOM 2336 C C . VAL A 1 293 ? -3.170 7.458 42.450 1.00 92.94 293 VAL A C 1
ATOM 2338 O O . VAL A 1 293 ? -1.945 7.355 42.378 1.00 92.94 293 VAL A O 1
ATOM 2341 N N . MET A 1 294 ? -3.935 6.525 43.022 1.00 93.88 294 MET A N 1
ATOM 2342 C CA . MET A 1 294 ? -3.449 5.265 43.597 1.00 93.88 294 MET A CA 1
ATOM 2343 C C . MET A 1 294 ? -4.058 4.069 42.858 1.00 93.88 294 MET A C 1
ATOM 2345 O O . MET A 1 294 ? -5.271 3.995 42.682 1.00 93.88 294 MET A O 1
ATOM 2349 N N . ILE A 1 295 ? -3.234 3.098 42.459 1.00 92.88 295 ILE A N 1
ATOM 2350 C CA . ILE A 1 295 ? -3.695 1.883 41.773 1.00 92.88 295 ILE A CA 1
ATOM 2351 C C . ILE A 1 295 ? -4.171 0.849 42.791 1.00 92.88 295 ILE A C 1
ATOM 2353 O O . ILE A 1 295 ? -3.373 0.299 43.552 1.00 92.88 295 ILE A O 1
ATOM 2357 N N . LYS A 1 296 ? -5.465 0.522 42.747 1.00 92.31 296 LYS A N 1
ATOM 2358 C CA . LYS A 1 296 ? -6.056 -0.577 43.521 1.00 92.31 296 LYS A CA 1
ATOM 2359 C C . LYS A 1 296 ? -5.811 -1.916 42.840 1.00 92.31 296 LYS A C 1
ATOM 2361 O O . LYS A 1 296 ? -5.321 -2.849 43.475 1.00 92.31 296 LYS A O 1
ATOM 2366 N N . LYS A 1 297 ? -6.117 -2.023 41.544 1.00 91.62 297 LYS A N 1
ATOM 2367 C CA . LYS A 1 297 ? -6.138 -3.315 40.842 1.00 91.62 297 LYS A CA 1
ATOM 2368 C C . LYS A 1 297 ? -5.848 -3.182 39.353 1.00 91.62 297 LYS A C 1
ATOM 2370 O O . LYS A 1 297 ? -6.358 -2.287 38.680 1.00 91.62 297 LYS A O 1
ATOM 2375 N N . VAL A 1 298 ? -5.088 -4.138 38.820 1.00 91.75 298 VAL A N 1
ATOM 2376 C CA . VAL A 1 298 ? -4.954 -4.337 37.372 1.00 91.75 298 VAL A CA 1
ATOM 2377 C C . VAL A 1 298 ? -6.144 -5.153 36.875 1.00 91.75 298 VAL A C 1
ATOM 2379 O O . VAL A 1 298 ? -6.268 -6.331 37.204 1.00 91.75 298 VAL A O 1
ATOM 2382 N N . VAL A 1 299 ? -7.031 -4.530 36.097 1.00 91.31 299 VAL A N 1
ATOM 2383 C CA . VAL A 1 299 ? -8.236 -5.184 35.559 1.00 91.31 299 VAL A CA 1
ATOM 2384 C C . VAL A 1 299 ? -7.906 -5.893 34.246 1.00 91.31 299 VAL A C 1
ATOM 2386 O O . VAL A 1 299 ? -8.216 -7.075 34.092 1.00 91.31 299 VAL A O 1
ATOM 2389 N N . LYS A 1 300 ? -7.219 -5.198 33.326 1.00 91.44 300 LYS A N 1
ATOM 2390 C CA . LYS A 1 300 ? -6.625 -5.761 32.100 1.00 91.44 300 LYS A CA 1
ATOM 2391 C C . LYS A 1 300 ? -5.321 -5.049 31.754 1.00 91.44 300 LYS A C 1
ATOM 2393 O O . LYS A 1 300 ? -5.192 -3.845 31.946 1.00 91.44 300 LYS A O 1
ATOM 2398 N N . SER A 1 301 ? -4.365 -5.799 31.224 1.00 91.56 301 SER A N 1
ATOM 2399 C CA . SER A 1 301 ? -3.048 -5.344 30.787 1.00 91.56 301 SER A CA 1
ATOM 2400 C C . SER A 1 301 ? -2.593 -6.235 29.628 1.00 91.56 301 SER A C 1
ATOM 2402 O O . SER A 1 301 ? -2.132 -7.358 29.831 1.00 91.56 301 SER A O 1
ATOM 2404 N N . ARG A 1 302 ? -2.780 -5.764 28.391 1.00 89.06 302 ARG A N 1
ATOM 2405 C CA . ARG A 1 302 ? -2.450 -6.495 27.158 1.00 89.06 302 ARG A CA 1
ATOM 2406 C C . ARG A 1 302 ? -1.346 -5.753 26.405 1.00 89.06 302 ARG A C 1
ATOM 2408 O O . ARG A 1 302 ? -1.516 -4.590 26.046 1.00 89.06 302 ARG A O 1
ATOM 2415 N N . LEU A 1 303 ? -0.224 -6.425 26.154 1.00 87.19 303 LEU A N 1
ATOM 2416 C CA . LEU A 1 303 ? 0.776 -5.967 25.183 1.00 87.19 303 LEU A CA 1
ATOM 2417 C C . LEU A 1 303 ? 0.336 -6.397 23.784 1.00 87.19 303 LEU A C 1
ATOM 2419 O O . LEU A 1 303 ? -0.031 -7.556 23.600 1.00 87.19 303 LEU A O 1
ATOM 2423 N N . PHE A 1 304 ? 0.422 -5.491 22.812 1.00 81.31 304 PHE A N 1
ATOM 2424 C CA . PHE A 1 304 ? -0.035 -5.727 21.436 1.00 81.31 304 PHE A CA 1
ATOM 2425 C C . PHE A 1 304 ? 1.075 -5.493 20.386 1.00 81.31 304 PHE A C 1
ATOM 2427 O O . PHE A 1 304 ? 0.816 -5.118 19.248 1.00 81.31 304 PHE A O 1
ATOM 2434 N N . ASN A 1 305 ? 2.343 -5.735 20.751 1.00 84.94 305 ASN A N 1
ATOM 2435 C CA . ASN A 1 305 ? 3.427 -5.926 19.771 1.00 84.94 305 ASN A CA 1
ATOM 2436 C C . ASN A 1 305 ? 3.036 -7.002 18.739 1.00 84.94 305 ASN A C 1
ATOM 2438 O O . ASN A 1 305 ? 2.356 -7.954 19.122 1.00 84.94 305 ASN A O 1
ATOM 2442 N N . SER A 1 306 ? 3.544 -6.925 17.500 1.00 82.69 306 SER A N 1
ATOM 2443 C CA . SER A 1 306 ? 3.171 -7.807 16.371 1.00 82.69 306 SER A CA 1
ATOM 2444 C C . SER A 1 306 ? 3.054 -9.293 16.735 1.00 82.69 306 SER A C 1
ATOM 2446 O O . SER A 1 306 ? 2.096 -9.972 16.380 1.00 82.69 306 SER A O 1
ATOM 2448 N N . ARG A 1 307 ? 4.001 -9.784 17.542 1.00 86.06 307 ARG A N 1
ATOM 2449 C CA . ARG A 1 307 ? 4.092 -11.169 18.025 1.00 86.06 307 ARG A CA 1
ATOM 2450 C C . ARG A 1 307 ? 2.921 -11.659 18.888 1.00 86.06 307 ARG A C 1
ATOM 2452 O O . ARG A 1 307 ? 2.841 -12.860 19.125 1.00 86.06 307 ARG A O 1
ATOM 2459 N N . TYR A 1 308 ? 2.097 -10.751 19.404 1.00 88.44 308 TYR A N 1
ATOM 2460 C CA . TYR A 1 308 ? 0.923 -11.038 20.233 1.00 88.44 308 TYR A CA 1
ATOM 2461 C C . TYR A 1 308 ? -0.396 -10.747 19.501 1.00 88.44 308 TYR A C 1
ATOM 2463 O O . TYR A 1 308 ? -1.459 -10.911 20.099 1.00 88.44 308 TYR A O 1
ATOM 2471 N N . LEU A 1 309 ? -0.327 -10.294 18.244 1.00 84.31 309 LEU A N 1
ATOM 2472 C CA . LEU A 1 309 ? -1.485 -9.908 17.448 1.00 84.31 309 LEU A CA 1
ATOM 2473 C C . LEU A 1 309 ? -2.112 -11.117 16.741 1.00 84.31 309 LEU A C 1
ATOM 2475 O O . LEU A 1 309 ? -1.409 -12.000 16.246 1.00 84.31 309 LEU A O 1
ATOM 2479 N N . ASP A 1 310 ? -3.441 -11.139 16.671 1.00 84.25 310 ASP A N 1
ATOM 2480 C CA . ASP A 1 310 ? -4.208 -12.160 15.961 1.00 84.25 310 ASP A CA 1
ATOM 2481 C C . ASP A 1 310 ? -4.067 -12.030 14.436 1.00 84.25 310 ASP A C 1
ATOM 2483 O O . ASP A 1 310 ? -3.999 -10.938 13.873 1.00 84.25 310 ASP A O 1
ATOM 2487 N N . ALA A 1 311 ? -4.047 -13.167 13.738 1.00 77.00 311 ALA A N 1
ATOM 2488 C CA . ALA A 1 311 ? -3.813 -13.207 12.293 1.00 77.00 311 ALA A CA 1
ATOM 2489 C C . ALA A 1 311 ? -5.009 -12.726 11.443 1.00 77.00 311 ALA A C 1
ATOM 2491 O O . ALA A 1 311 ? -4.831 -12.446 10.260 1.00 77.00 311 ALA A O 1
ATOM 2492 N N . ASN A 1 312 ? -6.215 -12.644 12.019 1.00 76.31 312 ASN A N 1
ATOM 2493 C CA . ASN A 1 312 ? -7.473 -12.299 11.345 1.00 76.31 312 ASN A CA 1
ATOM 2494 C C . ASN A 1 312 ? -8.423 -11.551 12.287 1.00 76.31 312 ASN A C 1
ATOM 2496 O O . ASN A 1 312 ? -8.303 -11.675 13.505 1.00 76.31 312 ASN A O 1
ATOM 2500 N N . TYR A 1 313 ? -9.387 -10.819 11.719 1.00 71.12 313 TYR A N 1
ATOM 2501 C CA . TYR A 1 313 ? -10.460 -10.206 12.502 1.00 71.12 313 TYR A CA 1
ATOM 2502 C C . TYR A 1 313 ? -11.579 -11.201 12.839 1.00 71.12 313 TYR A C 1
ATOM 2504 O O . TYR A 1 313 ? -11.861 -12.111 12.052 1.00 71.12 313 TYR A O 1
ATOM 2512 N N . PRO A 1 314 ? -12.261 -11.023 13.982 1.00 74.94 314 PRO A N 1
ATOM 2513 C CA . PRO A 1 314 ? -13.542 -11.657 14.269 1.00 74.94 314 PRO A CA 1
ATOM 2514 C C . PRO A 1 314 ? -14.570 -11.363 13.161 1.00 74.94 314 PRO A C 1
ATOM 2516 O O . PRO A 1 314 ? -15.001 -10.228 12.962 1.00 74.94 314 PRO A O 1
ATOM 2519 N N . ARG A 1 315 ? -14.976 -12.401 12.420 1.00 71.06 315 ARG A N 1
ATOM 2520 C CA . ARG A 1 315 ? -15.845 -12.245 11.235 1.00 71.06 315 ARG A CA 1
ATOM 2521 C C . ARG A 1 315 ? -17.317 -12.009 11.569 1.00 71.06 315 ARG A C 1
ATOM 2523 O O . ARG A 1 315 ? -17.997 -11.232 10.915 1.00 71.06 315 ARG A O 1
ATOM 2530 N N . THR A 1 316 ? -17.825 -12.707 12.583 1.00 71.69 316 THR A N 1
ATOM 2531 C CA . THR A 1 316 ? -19.268 -12.860 12.865 1.00 71.69 316 THR A CA 1
ATOM 2532 C C . THR A 1 316 ? -19.797 -11.968 13.992 1.00 71.69 316 THR A C 1
ATOM 2534 O O . THR A 1 316 ? -20.927 -12.146 14.446 1.00 71.69 316 THR A O 1
ATOM 2537 N N . PHE A 1 317 ? -18.967 -11.050 14.478 1.00 78.75 317 PHE A N 1
ATOM 2538 C CA . PHE A 1 317 ? -19.176 -10.235 15.668 1.00 78.75 317 PHE A CA 1
ATOM 2539 C C . PHE A 1 317 ? -18.189 -9.032 15.634 1.00 78.75 317 PHE A C 1
ATOM 2541 O O . PHE A 1 317 ? -17.142 -9.153 15.004 1.00 78.75 317 PHE A O 1
ATOM 2548 N N . THR A 1 318 ? -18.491 -7.883 16.267 1.00 81.00 318 THR A N 1
ATOM 2549 C CA . THR A 1 318 ? -17.539 -6.762 16.516 1.00 81.00 318 THR A CA 1
ATOM 2550 C C . THR A 1 318 ? -17.406 -6.554 18.001 1.00 81.00 318 THR A C 1
ATOM 2552 O O . THR A 1 318 ? -18.344 -6.054 18.630 1.00 81.00 318 THR A O 1
ATOM 2555 N N . PRO A 1 319 ? -16.364 -7.116 18.611 1.00 85.19 319 PRO A N 1
ATOM 2556 C CA . PRO A 1 319 ? -16.745 -7.465 20.456 1.00 85.19 319 PRO A CA 1
ATOM 2557 C C . PRO A 1 319 ? -16.718 -6.068 21.267 1.00 85.19 319 PRO A C 1
ATOM 2559 O O . PRO A 1 319 ? -16.407 -5.108 20.614 1.00 85.19 319 PRO A O 1
ATOM 2562 N N . PHE A 1 320 ? -17.060 -5.805 22.571 1.00 87.12 320 PHE A N 1
ATOM 2563 C CA . PHE A 1 320 ? -16.504 -4.799 23.579 1.00 87.12 320 PHE A CA 1
ATOM 2564 C C . PHE A 1 320 ? -16.175 -5.289 25.059 1.00 87.12 320 PHE A C 1
ATOM 2566 O O . PHE A 1 320 ? -17.110 -5.632 25.761 1.00 87.12 320 PHE A O 1
ATOM 2573 N N . TYR A 1 321 ? -14.948 -5.244 25.638 1.00 89.44 321 TYR A N 1
ATOM 2574 C CA . TYR A 1 321 ? -14.659 -5.692 27.052 1.00 89.44 321 TYR A CA 1
ATOM 2575 C C . TYR A 1 321 ? -15.656 -5.115 28.074 1.00 89.44 321 TYR A C 1
ATOM 2577 O O . TYR A 1 321 ? -16.090 -3.990 27.885 1.00 89.44 321 TYR A O 1
ATOM 2585 N N . LEU A 1 322 ? -15.880 -5.784 29.218 1.00 88.50 322 LEU A N 1
ATOM 2586 C CA . LEU A 1 322 ? -16.722 -5.295 30.327 1.00 88.50 322 LEU A CA 1
ATOM 2587 C C . LEU A 1 322 ? -16.024 -5.410 31.696 1.00 88.50 322 LEU A C 1
ATOM 2589 O O . LEU A 1 322 ? -15.449 -6.454 32.011 1.00 88.50 322 LEU A O 1
ATOM 2593 N N . TYR A 1 323 ? -16.115 -4.365 32.523 1.00 87.50 323 TYR A N 1
ATOM 2594 C CA . TYR A 1 323 ? -15.558 -4.315 33.884 1.00 87.50 323 TYR A CA 1
ATOM 2595 C C . TYR A 1 323 ? -16.321 -3.299 34.746 1.00 87.50 323 TYR A C 1
ATOM 2597 O O . TYR A 1 323 ? -16.411 -2.141 34.355 1.00 87.50 323 TYR A O 1
ATOM 2605 N N . ASP A 1 324 ? -16.878 -3.709 35.899 1.00 73.69 324 ASP A N 1
ATOM 2606 C CA . ASP A 1 324 ? -17.449 -2.771 36.887 1.00 73.69 324 ASP A CA 1
ATOM 2607 C C . ASP A 1 324 ? -17.964 -3.419 38.193 1.00 73.69 324 ASP A C 1
ATOM 2609 O O . ASP A 1 324 ? -17.986 -4.646 38.332 1.00 73.69 324 ASP A O 1
ATOM 2613 N N . ASN A 1 325 ? -18.472 -2.573 39.101 1.00 68.88 325 ASN A N 1
ATOM 2614 C CA . ASN A 1 325 ? -19.370 -2.918 40.213 1.00 68.88 325 ASN A CA 1
ATOM 2615 C C . ASN A 1 325 ? -20.809 -3.251 39.745 1.00 68.88 325 ASN A C 1
ATOM 2617 O O . ASN A 1 325 ? -21.027 -3.644 38.602 1.00 68.88 325 ASN A O 1
ATOM 2621 N N . SER A 1 326 ? -21.806 -3.186 40.636 1.00 65.06 326 SER A N 1
ATOM 2622 C CA . SER A 1 326 ? -23.204 -3.550 40.355 1.00 65.06 326 SER A CA 1
ATOM 2623 C C . SER A 1 326 ? -24.111 -2.408 39.878 1.00 65.06 326 SER A C 1
ATOM 2625 O O . SER A 1 326 ? -25.207 -2.714 39.431 1.00 65.06 326 SER A O 1
ATOM 2627 N N . LYS A 1 327 ? -23.705 -1.134 39.988 1.00 70.06 327 LYS A N 1
ATOM 2628 C CA . LYS A 1 327 ? -24.526 0.048 39.643 1.00 70.06 327 LYS A CA 1
ATOM 2629 C C . LYS A 1 327 ? -24.200 0.628 38.266 1.00 70.06 327 LYS A C 1
ATOM 2631 O O . LYS A 1 327 ? -25.094 1.016 37.523 1.00 70.06 327 LYS A O 1
ATOM 2636 N N . GLU A 1 328 ? -22.913 0.712 37.947 1.00 78.75 328 GLU A N 1
ATOM 2637 C CA . GLU A 1 328 ? -22.408 1.208 36.664 1.00 78.75 328 GLU A CA 1
ATOM 2638 C C . GLU A 1 328 ? -21.853 0.041 35.835 1.00 78.75 328 GLU A C 1
ATOM 2640 O O . GLU A 1 328 ? -21.636 -1.053 36.365 1.00 78.75 328 GLU A O 1
ATOM 2645 N N . LYS A 1 329 ? -21.679 0.240 34.520 1.00 83.88 329 LYS A N 1
ATOM 2646 C CA . LYS A 1 329 ? -21.058 -0.745 33.617 1.00 83.88 329 LYS A CA 1
ATOM 2647 C C . LYS A 1 329 ? -20.194 -0.061 32.560 1.00 83.88 329 LYS A C 1
ATOM 2649 O O . LYS A 1 329 ? -20.726 0.550 31.633 1.00 83.88 329 LYS A O 1
ATOM 2654 N N . ASN A 1 330 ? -18.877 -0.215 32.663 1.00 87.25 330 ASN A N 1
ATOM 2655 C CA . ASN A 1 330 ? -17.905 0.330 31.717 1.00 87.25 330 ASN A CA 1
ATOM 2656 C C . ASN A 1 330 ? -17.404 -0.705 30.694 1.00 87.25 330 ASN A C 1
ATOM 2658 O O . ASN A 1 330 ? -17.203 -1.876 31.028 1.00 87.25 330 ASN A O 1
ATOM 2662 N N . ILE A 1 331 ? -17.194 -0.256 29.446 1.00 87.44 331 ILE A N 1
ATOM 2663 C CA . ILE A 1 331 ? -16.733 -1.095 28.328 1.00 87.44 331 ILE A CA 1
ATOM 2664 C C . ILE A 1 331 ? -15.584 -0.492 27.500 1.00 87.44 331 ILE A C 1
ATOM 2666 O O . ILE A 1 331 ? -15.613 0.699 27.192 1.00 87.44 331 ILE A O 1
ATOM 2670 N N . ASP A 1 332 ? -14.617 -1.326 27.078 1.00 85.94 332 ASP A N 1
ATOM 2671 C CA . ASP A 1 332 ? -13.419 -0.938 26.294 1.00 85.94 332 ASP A CA 1
ATOM 2672 C C . ASP A 1 332 ? -13.040 -1.950 25.188 1.00 85.94 332 ASP A C 1
ATOM 2674 O O . ASP A 1 332 ? -13.252 -3.151 25.268 1.00 85.94 332 ASP A O 1
ATOM 2678 N N . HIS A 1 333 ? -12.416 -1.473 24.127 1.00 83.94 333 HIS A N 1
ATOM 2679 C CA . HIS A 1 333 ? -11.962 -2.231 22.967 1.00 83.94 333 HIS A CA 1
ATOM 2680 C C . HIS A 1 333 ? -10.794 -3.204 23.242 1.00 83.94 333 HIS A C 1
ATOM 2682 O O . HIS A 1 333 ? -9.710 -2.720 23.530 1.00 83.94 333 HIS A O 1
ATOM 2688 N N . MET A 1 334 ? -10.916 -4.535 23.055 1.00 86.12 334 MET A N 1
ATOM 2689 C CA . MET A 1 334 ? -9.729 -5.429 23.036 1.00 86.12 334 MET A CA 1
ATOM 2690 C C . MET A 1 334 ? -8.840 -5.191 21.805 1.00 86.12 334 MET A C 1
ATOM 2692 O O . MET A 1 334 ? -9.231 -5.509 20.689 1.00 86.12 334 MET A O 1
ATOM 2696 N N . LEU A 1 335 ? -7.597 -4.751 21.994 1.00 80.56 335 LEU A N 1
ATOM 2697 C CA . LEU A 1 335 ? -6.662 -4.603 20.874 1.00 80.56 335 LEU A CA 1
ATOM 2698 C C . LEU A 1 335 ? -6.067 -5.968 20.444 1.00 80.56 335 LEU A C 1
ATOM 2700 O O . LEU A 1 335 ? -5.027 -6.368 20.961 1.00 80.56 335 LEU A O 1
ATOM 2704 N N . LEU A 1 336 ? -6.688 -6.660 19.474 1.00 77.31 336 LEU A N 1
ATOM 2705 C CA . LEU A 1 336 ? -6.279 -7.984 18.962 1.00 77.31 336 LEU A CA 1
ATOM 2706 C C . LEU A 1 336 ? -5.349 -8.005 17.724 1.00 77.31 336 LEU A C 1
ATOM 2708 O O . LEU A 1 336 ? -4.362 -8.722 17.768 1.00 77.31 336 LEU A O 1
ATOM 2712 N N . ARG A 1 337 ? -5.582 -7.246 16.640 1.00 72.00 337 ARG A N 1
ATOM 2713 C CA . ARG A 1 337 ? -4.730 -7.185 15.418 1.00 72.00 337 ARG A CA 1
ATOM 2714 C C . ARG A 1 337 ? -4.426 -5.753 14.939 1.00 72.00 337 ARG A C 1
ATOM 2716 O O . ARG A 1 337 ? -5.317 -4.912 14.945 1.00 72.00 337 ARG A O 1
ATOM 2723 N N . SER A 1 338 ? -3.224 -5.451 14.439 1.00 58.09 338 SER A N 1
ATOM 2724 C CA . SER A 1 338 ? -2.907 -4.146 13.821 1.00 58.09 338 SER A CA 1
ATOM 2725 C C . SER A 1 338 ? -3.896 -3.836 12.673 1.00 58.09 338 SER A C 1
ATOM 2727 O O . SER A 1 338 ? -3.946 -4.591 11.708 1.00 58.09 338 SER A O 1
ATOM 2729 N N . LEU A 1 339 ? -4.670 -2.733 12.818 1.00 49.00 339 LEU A N 1
ATOM 2730 C CA . LEU A 1 339 ? -5.946 -2.337 12.137 1.00 49.00 339 LEU A CA 1
ATOM 2731 C C . LEU A 1 339 ? -7.271 -2.527 12.954 1.00 49.00 339 LEU A C 1
ATOM 2733 O O . LEU A 1 339 ? -8.336 -2.187 12.467 1.00 49.00 339 LEU A O 1
ATOM 2737 N N . ASN A 1 340 ? -7.188 -2.972 14.214 1.00 35.94 340 ASN A N 1
ATOM 2738 C CA . ASN A 1 340 ? -8.216 -3.237 15.262 1.00 35.94 340 ASN A CA 1
ATOM 2739 C C . ASN A 1 340 ? -9.442 -2.309 15.464 1.00 35.94 340 ASN A C 1
ATOM 2741 O O . ASN A 1 340 ? -9.233 -1.094 15.439 1.00 35.94 340 ASN A O 1
ATOM 2745 N N . ARG A 1 341 ? -10.627 -2.872 15.852 1.00 34.72 341 ARG A N 1
ATOM 2746 C CA . ARG A 1 341 ? -11.798 -2.259 16.578 1.00 34.72 341 ARG A CA 1
ATOM 2747 C C . ARG A 1 341 ? -12.643 -3.236 17.506 1.00 34.72 341 ARG A C 1
ATOM 2749 O O . ARG A 1 341 ? -13.154 -4.246 17.049 1.00 34.72 341 ARG A O 1
ATOM 2756 N N . PRO A 1 342 ? -12.967 -2.816 18.763 1.00 25.84 342 PRO A N 1
ATOM 2757 C CA . PRO A 1 342 ? -13.545 -3.489 19.983 1.00 25.84 342 PRO A CA 1
ATOM 2758 C C . PRO A 1 342 ? -13.228 -4.921 20.597 1.00 25.84 342 PRO A C 1
ATOM 2760 O O . PRO A 1 342 ? -12.191 -5.427 20.217 1.00 25.84 342 PRO A O 1
ATOM 2763 N N . ILE A 1 343 ? -13.970 -5.514 21.627 1.00 32.06 343 ILE A N 1
ATOM 2764 C CA . ILE A 1 343 ? -13.822 -6.915 22.289 1.00 32.06 343 ILE A CA 1
ATOM 2765 C C . ILE A 1 343 ? -14.696 -7.602 23.507 1.00 32.06 343 ILE A C 1
ATOM 2767 O O . ILE A 1 343 ? -14.122 -7.870 24.554 1.00 32.06 343 ILE A O 1
ATOM 2771 N N . PHE A 1 344 ? -16.005 -7.994 23.377 1.00 26.23 344 PHE A N 1
ATOM 2772 C CA . PHE A 1 344 ? -17.142 -8.799 24.009 1.00 26.23 344 PHE A CA 1
ATOM 2773 C C . PHE A 1 344 ? -18.228 -8.991 22.908 1.00 26.23 344 PHE A C 1
ATOM 2775 O O . PHE A 1 344 ? -18.711 -7.999 22.382 1.00 26.23 344 PHE A O 1
ATOM 2782 N N . CYS A 1 345 ? -18.797 -10.165 22.659 1.00 30.94 345 CYS A N 1
ATOM 2783 C CA . CYS A 1 345 ? -19.725 -10.371 21.530 1.00 30.94 345 CYS A CA 1
ATOM 2784 C C . CYS A 1 345 ? -20.943 -9.418 21.418 1.00 30.94 345 CYS A C 1
ATOM 2786 O O . CYS A 1 345 ? -21.909 -9.582 22.166 1.00 30.94 345 CYS A O 1
ATOM 2788 N N . PHE A 1 346 ? -20.980 -8.563 20.386 1.00 42.06 346 PHE A N 1
ATOM 2789 C CA . PHE A 1 346 ? -22.236 -8.055 19.815 1.00 42.06 346 PHE A CA 1
ATOM 2790 C C . PHE A 1 346 ? -22.729 -8.964 18.679 1.00 42.06 346 PHE A C 1
ATOM 2792 O O . PHE A 1 346 ? -21.938 -9.397 17.842 1.00 42.06 346 PHE A O 1
ATOM 2799 N N . GLN A 1 347 ? -24.034 -9.243 18.630 1.00 36.97 347 GLN A N 1
ATOM 2800 C CA . GLN A 1 347 ? -24.664 -9.945 17.505 1.00 36.97 347 GLN A CA 1
ATOM 2801 C C . GLN A 1 347 ? -25.008 -8.972 16.367 1.00 36.97 347 GLN A C 1
ATOM 2803 O O . GLN A 1 347 ? -25.480 -7.865 16.620 1.00 36.97 347 GLN A O 1
ATOM 2808 N N . ASN A 1 348 ? -24.857 -9.427 15.118 1.00 44.34 348 ASN A N 1
ATOM 2809 C CA . ASN A 1 348 ? -25.207 -8.704 13.881 1.00 44.34 348 ASN A CA 1
ATOM 2810 C C . ASN A 1 348 ? -24.408 -7.410 13.618 1.00 44.34 348 ASN A C 1
ATOM 2812 O O . ASN A 1 348 ? -24.829 -6.576 12.819 1.00 44.34 348 ASN A O 1
ATOM 2816 N N . ILE A 1 349 ? -23.252 -7.256 14.262 1.00 51.97 349 ILE A N 1
ATOM 2817 C CA . ILE A 1 349 ? -22.247 -6.230 13.964 1.00 51.97 349 ILE A CA 1
ATOM 2818 C C . ILE A 1 349 ? -20.969 -7.005 13.646 1.00 51.97 349 ILE A C 1
ATOM 2820 O O . ILE A 1 349 ? -20.640 -7.919 14.394 1.00 51.97 349 ILE A O 1
ATOM 2824 N N . TYR A 1 350 ? -20.306 -6.721 12.528 1.00 58.28 350 TYR A N 1
ATOM 2825 C CA . TYR A 1 350 ? -19.184 -7.511 12.006 1.00 58.28 350 TYR A CA 1
ATOM 2826 C C . TYR A 1 350 ? -17.954 -6.616 11.885 1.00 58.28 350 TYR A C 1
ATOM 2828 O O . TYR A 1 350 ? -18.064 -5.555 11.278 1.00 58.28 350 TYR A O 1
ATOM 2836 N N . GLU A 1 351 ? -16.808 -6.992 12.473 1.00 51.34 351 GLU A N 1
ATOM 2837 C CA . GLU A 1 351 ? -15.633 -6.102 12.500 1.00 51.34 351 GLU A CA 1
ATOM 2838 C C . GLU A 1 351 ? -14.938 -6.028 11.137 1.00 51.34 351 GLU A C 1
ATOM 2840 O O . GLU A 1 351 ? -14.733 -4.939 10.608 1.00 51.34 351 GLU A O 1
ATOM 2845 N N . GLU A 1 352 ? -14.622 -7.186 10.554 1.00 50.56 352 GLU A N 1
ATOM 2846 C CA . GLU A 1 352 ? -13.887 -7.311 9.288 1.00 50.56 352 GLU A CA 1
ATOM 2847 C C . GLU A 1 352 ? -14.413 -6.388 8.153 1.00 50.56 352 GLU A C 1
ATOM 2849 O O . GLU A 1 352 ? -13.594 -5.676 7.574 1.00 50.56 352 GLU A O 1
ATOM 2854 N N . PRO A 1 353 ? -15.733 -6.283 7.862 1.00 50.38 353 PRO A N 1
ATOM 2855 C CA . PRO A 1 353 ? -16.246 -5.426 6.783 1.00 50.38 353 PRO A CA 1
ATOM 2856 C C . PRO A 1 353 ? -16.395 -3.927 7.119 1.00 50.38 353 PRO A C 1
ATOM 2858 O O . PRO A 1 353 ? -16.855 -3.174 6.261 1.00 50.38 353 PRO A O 1
ATOM 2861 N N . VAL A 1 354 ? -16.058 -3.467 8.333 1.00 54.25 354 VAL A N 1
ATOM 2862 C CA . VAL A 1 354 ? -16.096 -2.027 8.699 1.00 54.25 354 VAL A CA 1
ATOM 2863 C C . VAL A 1 354 ? -14.708 -1.406 8.905 1.00 54.25 354 VAL A C 1
ATOM 2865 O O . VAL A 1 354 ? -14.607 -0.236 9.276 1.00 54.25 354 VAL A O 1
ATOM 2868 N N . GLN A 1 355 ? -13.639 -2.162 8.633 1.00 51.12 355 GLN A N 1
ATOM 2869 C CA . GLN A 1 355 ? -12.259 -1.677 8.651 1.00 51.12 355 GLN A CA 1
ATOM 2870 C C . GLN A 1 355 ? -11.812 -1.142 7.273 1.00 51.12 355 GLN A C 1
ATOM 2872 O O . GLN A 1 355 ? -12.185 -1.718 6.251 1.00 51.12 355 GLN A O 1
ATOM 2877 N N . PRO A 1 356 ? -10.944 -0.111 7.207 1.00 53.59 356 PRO A N 1
ATOM 2878 C CA . PRO A 1 356 ? -10.580 0.816 8.278 1.00 53.59 356 PRO A CA 1
ATOM 2879 C C . PRO A 1 356 ? -11.658 1.898 8.467 1.00 53.59 356 PRO A C 1
ATOM 2881 O O . PRO A 1 356 ? -12.275 2.370 7.512 1.00 53.59 356 PRO A O 1
ATOM 2884 N N . PHE A 1 357 ? -11.855 2.344 9.706 1.00 54.91 357 PHE A N 1
ATOM 2885 C CA . PHE A 1 357 ? -12.909 3.312 10.025 1.00 54.91 357 PHE A CA 1
ATOM 2886 C C . PHE A 1 357 ? -12.600 4.750 9.529 1.00 54.91 357 PHE A C 1
ATOM 2888 O O . PHE A 1 357 ? -11.443 5.184 9.569 1.00 54.91 357 PHE A O 1
ATOM 2895 N N . PRO A 1 358 ? -13.642 5.520 9.147 1.00 61.19 358 PRO A N 1
ATOM 2896 C CA . PRO A 1 358 ? -13.607 6.979 8.964 1.00 61.19 358 PRO A CA 1
ATOM 2897 C C . PRO A 1 358 ? -13.105 7.787 10.178 1.00 61.19 358 PRO A C 1
ATOM 2899 O O . PRO A 1 358 ? -12.941 7.248 11.271 1.00 61.19 358 PRO A O 1
ATOM 2902 N N . GLU A 1 359 ? -12.899 9.095 9.978 1.00 63.38 359 GLU A N 1
ATOM 2903 C CA . GLU A 1 359 ? -12.497 10.059 11.025 1.00 63.38 359 GLU A CA 1
ATOM 2904 C C . GLU A 1 359 ? -13.575 10.282 12.100 1.00 63.38 359 GLU A C 1
ATOM 2906 O O . GLU A 1 359 ? -14.754 9.990 11.883 1.00 63.38 359 GLU A O 1
ATOM 2911 N N . ASN A 1 360 ? -13.190 10.849 13.252 1.00 66.56 360 ASN A N 1
ATOM 2912 C CA . ASN A 1 360 ? -14.080 11.083 14.397 1.00 66.56 360 ASN A CA 1
ATOM 2913 C C . ASN A 1 360 ? -15.347 11.857 13.986 1.00 66.56 360 ASN A C 1
ATOM 2915 O O . ASN A 1 360 ? -16.459 11.401 14.259 1.00 66.56 360 ASN A O 1
ATOM 2919 N N . ALA A 1 361 ? -15.185 12.968 13.257 1.00 67.38 361 ALA A N 1
ATOM 2920 C CA . ALA A 1 361 ? -16.296 13.772 12.740 1.00 67.38 361 ALA A CA 1
ATOM 2921 C C . ALA A 1 361 ? -17.203 12.970 11.786 1.00 67.38 361 ALA A C 1
ATOM 2923 O O . ALA A 1 361 ? -18.420 12.945 11.949 1.00 67.38 361 ALA A O 1
ATOM 2924 N N . GLN A 1 362 ? -16.612 12.214 10.855 1.00 67.88 362 GLN A N 1
ATOM 2925 C CA . GLN A 1 362 ? -17.343 11.405 9.871 1.00 67.88 362 GLN A CA 1
ATOM 2926 C C . GLN A 1 362 ? -18.178 10.292 10.537 1.00 67.88 362 GLN A C 1
ATOM 2928 O O . GLN A 1 362 ? -19.272 9.965 10.073 1.00 67.88 362 GLN A O 1
ATOM 2933 N N . LEU A 1 363 ? -17.705 9.720 11.652 1.00 69.19 363 LEU A N 1
ATOM 2934 C CA . LEU A 1 363 ? -18.477 8.766 12.460 1.00 69.19 363 LEU A CA 1
ATOM 2935 C C . LEU A 1 363 ? -19.578 9.447 13.290 1.00 69.19 363 LEU A C 1
ATOM 2937 O O . LEU A 1 363 ? -20.673 8.894 13.440 1.00 69.19 363 LEU A O 1
ATOM 2941 N N . GLN A 1 364 ? -19.321 10.647 13.814 1.00 66.81 364 GLN A N 1
ATOM 2942 C CA . GLN A 1 364 ? -20.317 11.441 14.540 1.00 66.81 364 GLN A CA 1
ATOM 2943 C C . GLN A 1 364 ? -21.464 11.903 13.624 1.00 66.81 364 GLN A C 1
ATOM 2945 O O . GLN A 1 364 ? -22.624 11.790 14.021 1.00 66.81 364 GLN A O 1
ATOM 2950 N N . GLU A 1 365 ? -21.180 12.282 12.379 1.00 70.19 365 GLU A N 1
ATOM 2951 C CA . GLU A 1 365 ? -22.186 12.639 11.368 1.00 70.19 365 GLU A CA 1
ATOM 2952 C C . GLU A 1 365 ? -22.981 11.424 10.854 1.00 70.19 365 GLU A C 1
ATOM 2954 O O . GLU A 1 365 ? -24.198 11.499 10.689 1.00 70.19 365 GLU A O 1
ATOM 2959 N N . ASN A 1 366 ? -22.332 10.271 10.645 1.00 72.00 366 ASN A N 1
ATOM 2960 C CA . ASN A 1 366 ? -22.977 9.084 10.071 1.00 72.00 366 ASN A CA 1
ATOM 2961 C C . ASN A 1 366 ? -24.090 8.517 10.979 1.00 72.00 366 ASN A C 1
ATOM 2963 O O . ASN A 1 366 ? -23.820 7.862 11.989 1.00 72.00 366 ASN A O 1
ATOM 2967 N N . SER A 1 367 ? -25.358 8.712 10.610 1.00 68.69 367 SER A N 1
ATOM 2968 C CA . SER A 1 367 ? -26.525 8.241 11.374 1.00 68.69 367 SER A CA 1
ATOM 2969 C C . SER A 1 367 ? -26.625 6.714 11.505 1.00 68.69 367 SER A C 1
ATOM 2971 O O . SER A 1 367 ? -27.238 6.234 12.454 1.00 68.69 367 SER A O 1
ATOM 2973 N N . ALA A 1 368 ? -25.983 5.949 10.616 1.00 71.06 368 ALA A N 1
ATOM 2974 C CA . ALA A 1 368 ? -25.902 4.489 10.689 1.00 71.06 368 ALA A CA 1
ATOM 2975 C C . ALA A 1 368 ? -24.731 3.976 11.557 1.00 71.06 368 ALA A C 1
ATOM 2977 O O . ALA A 1 368 ? -24.580 2.764 11.725 1.00 71.06 368 ALA A O 1
ATOM 2978 N N . PHE A 1 369 ? -23.891 4.856 12.119 1.00 77.88 369 PHE A N 1
ATOM 2979 C CA . PHE A 1 369 ? -22.827 4.438 13.034 1.00 77.88 369 PHE A CA 1
ATOM 2980 C C . PHE A 1 369 ? -23.414 3.951 14.368 1.00 77.88 369 PHE A C 1
ATOM 2982 O O . PHE A 1 369 ? -24.047 4.698 15.114 1.00 77.88 369 PHE A O 1
ATOM 2989 N N . TRP A 1 370 ? -23.189 2.671 14.661 1.00 77.31 370 TRP A N 1
ATOM 2990 C CA . TRP A 1 370 ? -23.871 1.924 15.717 1.00 77.31 370 TRP A CA 1
ATOM 2991 C C . TRP A 1 370 ? -23.377 2.235 17.137 1.00 77.31 370 TRP A C 1
ATOM 2993 O O . TRP A 1 370 ? -24.148 2.073 18.083 1.00 77.31 370 TRP A O 1
ATOM 3003 N N . PHE A 1 371 ? -22.145 2.719 17.320 1.00 80.75 371 PHE A N 1
ATOM 3004 C CA . PHE A 1 371 ? -21.607 3.023 18.650 1.00 80.75 371 PHE A CA 1
ATOM 3005 C C . PHE A 1 371 ? -21.873 4.480 19.068 1.00 80.75 371 PHE A C 1
ATOM 3007 O O . PHE A 1 371 ? -20.970 5.315 19.097 1.00 80.75 371 PHE A O 1
ATOM 3014 N N . LYS A 1 372 ? -23.142 4.795 19.357 1.00 80.19 372 LYS A N 1
ATOM 3015 C CA . LYS A 1 372 ? -23.606 6.127 19.785 1.00 80.19 372 LYS A CA 1
ATOM 3016 C C . LYS A 1 372 ? -24.485 6.053 21.031 1.00 80.19 372 LYS A C 1
ATOM 3018 O O . LYS A 1 372 ? -25.212 5.082 21.229 1.00 80.19 372 LYS A O 1
ATOM 3023 N N . THR A 1 373 ? -24.439 7.108 21.841 1.00 82.81 373 THR A N 1
ATOM 3024 C CA . THR A 1 373 ? -25.293 7.319 23.019 1.00 82.81 373 THR A CA 1
ATOM 3025 C C . THR A 1 373 ? -26.761 7.008 22.713 1.00 82.81 373 THR A C 1
ATOM 3027 O O . THR A 1 373 ? -27.317 7.523 21.748 1.00 82.81 373 THR A O 1
ATOM 3030 N N . GLY A 1 374 ? -27.393 6.178 23.543 1.00 81.56 374 GLY A N 1
ATOM 3031 C CA . GLY A 1 374 ? -28.787 5.750 23.403 1.00 81.56 374 GLY A CA 1
ATOM 3032 C C . GLY A 1 374 ? -29.009 4.498 22.544 1.00 81.56 374 GLY A C 1
ATOM 3033 O O . GLY A 1 374 ? -30.060 3.867 22.677 1.00 81.56 374 GLY A O 1
ATOM 3034 N N . ASN A 1 375 ? -28.043 4.079 21.715 1.00 84.69 375 ASN A N 1
ATOM 3035 C CA . ASN A 1 375 ? -28.192 2.864 20.911 1.00 84.69 375 ASN A CA 1
ATOM 3036 C C . ASN A 1 375 ? -28.216 1.607 21.795 1.00 84.69 375 ASN A C 1
ATOM 3038 O O . ASN A 1 375 ? -27.464 1.495 22.767 1.00 84.69 375 ASN A O 1
ATOM 3042 N N . LYS A 1 376 ? -29.070 0.645 21.424 1.00 85.88 376 LYS A N 1
ATOM 3043 C CA . LYS A 1 376 ? -29.179 -0.674 22.064 1.00 85.88 376 LYS A CA 1
ATOM 3044 C C . LYS A 1 376 ? -28.507 -1.736 21.200 1.00 85.88 376 LYS A C 1
ATOM 3046 O O . LYS A 1 376 ? -28.807 -1.838 20.013 1.00 85.88 376 LYS A O 1
ATOM 3051 N N . LEU A 1 377 ? -27.625 -2.525 21.803 1.00 83.75 377 LEU A N 1
ATOM 3052 C CA . LEU A 1 377 ? -26.767 -3.498 21.130 1.00 83.75 377 LEU A CA 1
ATOM 3053 C C . LEU A 1 377 ? -26.955 -4.884 21.772 1.00 83.75 377 LEU A C 1
ATOM 3055 O O . LEU A 1 377 ? -26.869 -5.021 22.993 1.00 83.75 377 LEU A O 1
ATOM 3059 N N . ASN A 1 378 ? -27.224 -5.913 20.964 1.00 85.75 378 ASN A N 1
ATOM 3060 C CA . ASN A 1 378 ? -27.483 -7.273 21.454 1.00 85.75 378 ASN A CA 1
ATOM 3061 C C . ASN A 1 378 ? -26.168 -7.962 21.843 1.00 85.75 378 ASN A C 1
ATOM 3063 O O . ASN A 1 378 ? -25.307 -8.159 20.986 1.00 85.75 378 ASN A O 1
ATOM 3067 N N . VAL A 1 379 ? -26.021 -8.342 23.114 1.00 84.50 379 VAL A N 1
ATOM 3068 C CA . VAL A 1 379 ? -24.781 -8.861 23.713 1.00 84.50 379 VAL A CA 1
ATOM 3069 C C . VAL A 1 379 ? -24.842 -10.352 24.030 1.00 84.50 379 VAL A C 1
ATOM 3071 O O . VAL A 1 379 ? -25.869 -10.875 24.464 1.00 84.50 379 VAL A O 1
ATOM 3074 N N . ARG A 1 380 ? -23.687 -11.019 23.927 1.00 87.12 380 ARG A N 1
ATOM 3075 C CA . ARG A 1 380 ? -23.393 -12.258 24.661 1.00 87.12 380 ARG A CA 1
ATOM 3076 C C . ARG A 1 380 ? -22.191 -12.031 25.578 1.00 87.12 380 ARG A C 1
ATOM 3078 O O . ARG A 1 380 ? -21.111 -11.663 25.116 1.00 87.12 380 ARG A O 1
ATOM 3085 N N . ILE A 1 381 ? -22.403 -12.251 26.869 1.00 87.94 381 ILE A N 1
ATOM 3086 C CA . ILE A 1 381 ? -21.445 -12.035 27.954 1.00 87.94 381 ILE A CA 1
ATOM 3087 C C . ILE A 1 381 ? -20.715 -13.352 28.206 1.00 87.94 381 ILE A C 1
ATOM 3089 O O . ILE A 1 381 ? -21.368 -14.357 28.481 1.00 87.94 381 ILE A O 1
ATOM 3093 N N . TYR A 1 382 ? -19.384 -13.344 28.153 1.00 88.31 382 TYR A N 1
ATOM 3094 C CA . TYR A 1 382 ? -18.553 -14.507 28.477 1.00 88.31 382 TYR A CA 1
ATOM 3095 C C . TYR A 1 382 ? -17.579 -14.176 29.610 1.00 88.31 382 TYR A C 1
ATOM 3097 O O . TYR A 1 382 ? -17.180 -13.020 29.769 1.00 88.31 382 TYR A O 1
ATOM 3105 N N . SER A 1 383 ? -17.171 -15.181 30.383 1.00 88.38 383 SER A N 1
ATOM 3106 C CA . SER A 1 383 ? -16.031 -15.066 31.290 1.00 88.38 383 SER A CA 1
ATOM 3107 C C . SER A 1 383 ? -14.727 -15.024 30.488 1.00 88.38 383 SER A C 1
ATOM 3109 O O . SER A 1 383 ? -14.480 -15.872 29.632 1.00 88.38 383 SER A O 1
ATOM 3111 N N . ASP A 1 384 ? -13.875 -14.033 30.765 1.00 87.62 384 ASP A N 1
ATOM 3112 C CA . ASP A 1 384 ? -12.511 -14.019 30.230 1.00 87.62 384 ASP A CA 1
ATOM 3113 C C . ASP A 1 384 ? -11.707 -15.125 30.928 1.00 87.62 384 ASP A C 1
ATOM 3115 O O . ASP A 1 384 ? -11.441 -15.046 32.128 1.00 87.62 384 ASP A O 1
ATOM 3119 N N . ALA A 1 385 ? -11.354 -16.163 30.171 1.00 86.31 385 ALA A N 1
ATOM 3120 C CA . ALA A 1 385 ? -10.578 -17.306 30.643 1.00 86.31 385 ALA A CA 1
ATOM 3121 C C . ALA A 1 385 ? -9.085 -16.981 30.871 1.00 86.31 385 ALA A C 1
ATOM 3123 O O . ALA A 1 385 ? -8.334 -17.856 31.300 1.00 86.31 385 ALA A O 1
ATOM 3124 N N . TYR A 1 386 ? -8.645 -15.752 30.572 1.00 91.06 386 TYR A N 1
ATOM 3125 C CA . TYR A 1 386 ? -7.248 -15.338 30.617 1.00 91.06 386 TYR A CA 1
ATOM 3126 C C . TYR A 1 386 ? -6.969 -14.297 31.711 1.00 91.06 386 TYR A C 1
ATOM 3128 O O . TYR A 1 386 ? -7.576 -13.220 31.759 1.00 91.06 386 TYR A O 1
ATOM 3136 N N . GLU A 1 387 ? -5.946 -14.585 32.522 1.00 90.81 387 GLU A N 1
ATOM 3137 C CA . GLU A 1 387 ? -5.394 -13.697 33.555 1.00 90.81 387 GLU A CA 1
ATOM 3138 C C . GLU A 1 387 ? -5.212 -12.245 33.075 1.00 90.81 387 GLU A C 1
ATOM 3140 O O . GLU A 1 387 ? -4.888 -12.038 31.900 1.00 90.81 387 GLU A O 1
ATOM 3145 N N . PRO A 1 388 ? -5.341 -11.216 33.941 1.00 88.62 388 PRO A N 1
ATOM 3146 C CA . PRO A 1 388 ? -5.263 -9.805 33.549 1.00 88.62 388 PRO A CA 1
ATOM 3147 C C . PRO A 1 388 ? -4.019 -9.394 32.751 1.00 88.62 388 PRO A C 1
ATOM 3149 O O . PRO A 1 388 ? -4.097 -8.418 32.015 1.00 88.62 388 PRO A O 1
ATOM 3152 N N . SER A 1 389 ? -2.902 -10.122 32.866 1.00 88.88 389 SER A N 1
ATOM 3153 C CA . SER A 1 389 ? -1.616 -9.865 32.192 1.00 88.88 389 SER A CA 1
ATOM 3154 C C . SER A 1 389 ? -1.287 -10.813 31.024 1.00 88.88 389 SER A C 1
ATOM 3156 O O . SER A 1 389 ? -0.210 -10.713 30.431 1.00 88.88 389 SER A O 1
ATOM 3158 N N . ALA A 1 390 ? -2.188 -11.743 30.684 1.00 90.69 390 ALA A N 1
ATOM 3159 C CA . ALA A 1 390 ? -2.016 -12.666 29.561 1.00 90.69 390 ALA A CA 1
ATOM 3160 C C . ALA A 1 390 ? -1.823 -11.943 28.212 1.00 90.69 390 ALA A C 1
ATOM 3162 O O . ALA A 1 390 ? -2.323 -10.835 27.993 1.00 90.69 390 ALA A O 1
ATOM 3163 N N . LYS A 1 391 ? -1.106 -12.614 27.307 1.00 90.12 391 LYS A N 1
ATOM 3164 C CA . LYS A 1 391 ? -0.693 -12.136 25.980 1.00 90.12 391 LYS A CA 1
ATOM 3165 C C . LYS A 1 391 ? -1.419 -12.932 24.894 1.00 90.12 391 LYS A C 1
ATOM 3167 O O . LYS A 1 391 ? -1.664 -14.119 25.094 1.00 90.12 391 LYS A O 1
ATOM 3172 N N . GLY A 1 392 ? -1.723 -12.294 23.765 1.00 87.56 392 GLY A N 1
ATOM 3173 C CA . GLY A 1 392 ? -2.167 -12.993 22.556 1.00 87.56 392 GLY A CA 1
ATOM 3174 C C . GLY A 1 392 ? -1.005 -13.660 21.797 1.00 87.56 392 GLY A C 1
ATOM 3175 O O . GLY A 1 392 ? 0.131 -13.649 22.289 1.00 87.56 392 GLY A O 1
ATOM 3176 N N . PRO A 1 393 ? -1.252 -14.208 20.593 1.00 89.50 393 PRO A N 1
ATOM 3177 C CA . PRO A 1 393 ? -2.557 -14.308 19.927 1.00 89.50 393 PRO A CA 1
ATOM 3178 C C . PRO A 1 393 ? -3.509 -15.307 20.612 1.00 89.50 393 PRO A C 1
ATOM 3180 O O . PRO A 1 393 ? -3.117 -16.054 21.508 1.00 89.50 393 PRO A O 1
ATOM 3183 N N . GLY A 1 394 ? -4.767 -15.341 20.177 1.00 88.38 394 GLY A N 1
ATOM 3184 C CA . GLY A 1 394 ? -5.746 -16.361 20.554 1.00 88.38 394 GLY A CA 1
ATOM 3185 C C . GLY A 1 394 ? -6.587 -16.051 21.793 1.00 88.38 394 GLY A C 1
ATOM 3186 O O . GLY A 1 394 ? -7.240 -16.960 22.303 1.00 88.38 394 GLY A O 1
ATOM 3187 N N . LEU A 1 395 ? -6.637 -14.794 22.257 1.00 88.31 395 LEU A N 1
ATOM 3188 C CA . LEU A 1 395 ? -7.427 -14.375 23.435 1.00 88.31 395 LEU A CA 1
ATOM 3189 C C . LEU A 1 395 ? -8.949 -14.592 23.276 1.00 88.31 395 LEU A C 1
ATOM 3191 O O . LEU A 1 395 ? -9.694 -14.512 24.248 1.00 88.31 395 LEU A O 1
ATOM 3195 N N . LEU A 1 396 ? -9.412 -14.900 22.062 1.00 88.19 396 LEU A N 1
ATOM 3196 C CA . LEU A 1 396 ? -10.801 -15.237 21.746 1.00 88.19 396 LEU A CA 1
ATOM 3197 C C . LEU A 1 396 ? -11.114 -16.735 21.674 1.00 88.19 396 LEU A C 1
ATOM 3199 O O . LEU A 1 396 ? -12.273 -17.080 21.458 1.00 88.19 396 LEU A O 1
ATOM 3203 N N . LYS A 1 397 ? -10.133 -17.634 21.850 1.00 87.25 397 LYS A N 1
ATOM 3204 C CA . LYS A 1 397 ? -10.289 -19.080 21.580 1.00 87.25 397 LYS A CA 1
ATOM 3205 C C . LYS A 1 397 ? -11.505 -19.724 22.261 1.00 87.25 397 LYS A C 1
ATOM 3207 O O . LYS A 1 397 ? -12.080 -20.656 21.713 1.00 87.25 397 LYS A O 1
ATOM 3212 N N . HIS A 1 398 ? -11.875 -19.217 23.435 1.00 85.06 398 HIS A N 1
ATOM 3213 C CA . HIS A 1 398 ? -12.945 -19.739 24.284 1.00 85.06 398 HIS A CA 1
ATOM 3214 C C . HIS A 1 398 ? -14.318 -19.083 24.075 1.00 85.06 398 HIS A C 1
ATOM 3216 O O . HIS A 1 398 ? -15.304 -19.466 24.705 1.00 85.06 398 HIS A O 1
ATOM 3222 N N . VAL A 1 399 ? -14.409 -18.091 23.190 1.00 83.88 399 VAL A N 1
ATOM 3223 C CA . VAL A 1 399 ? -15.638 -17.332 22.967 1.00 83.88 399 VAL A CA 1
ATOM 3224 C C . VAL A 1 399 ? -16.534 -18.066 21.970 1.00 83.88 399 VAL A C 1
ATOM 3226 O O . VAL A 1 399 ? -16.179 -18.258 20.811 1.00 83.88 399 VAL A O 1
ATOM 3229 N N . GLY A 1 400 ? -17.710 -18.478 22.444 1.00 82.62 400 GLY A N 1
ATOM 3230 C CA . GLY A 1 400 ? -18.627 -19.380 21.738 1.00 82.62 400 GLY A CA 1
ATOM 3231 C C . GLY A 1 400 ? -18.761 -20.759 22.396 1.00 82.62 400 GLY A C 1
ATOM 3232 O O . GLY A 1 400 ? -19.748 -21.443 22.143 1.00 82.62 400 GLY A O 1
ATOM 3233 N N . GLU A 1 401 ? -17.842 -21.146 23.289 1.00 87.12 401 GLU A N 1
ATOM 3234 C CA . GLU A 1 401 ? -17.995 -22.341 24.130 1.00 87.12 401 GLU A CA 1
ATOM 3235 C C . GLU A 1 401 ? -18.989 -22.059 25.279 1.00 87.12 401 GLU A C 1
ATOM 3237 O O . GLU A 1 401 ? -18.770 -21.156 26.091 1.00 87.12 401 GLU A O 1
ATOM 3242 N N . GLU A 1 402 ? -20.069 -22.844 25.389 1.00 86.44 402 GLU A N 1
ATOM 3243 C CA . GLU A 1 402 ? -21.180 -22.578 26.330 1.00 86.44 402 GLU A CA 1
ATOM 3244 C C . GLU A 1 402 ? -20.753 -22.491 27.804 1.00 86.44 402 GLU A C 1
ATOM 3246 O O . GLU A 1 402 ? -21.277 -21.667 28.544 1.00 86.44 402 GLU A O 1
ATOM 3251 N N . LYS A 1 403 ? -19.748 -23.266 28.234 1.00 89.19 403 LYS A N 1
ATOM 3252 C CA . LYS A 1 403 ? -19.218 -23.238 29.616 1.00 89.19 403 LYS A CA 1
ATOM 3253 C C . LYS A 1 403 ? -18.599 -21.898 30.052 1.00 89.19 403 LYS A C 1
ATOM 3255 O O . LYS A 1 403 ? -18.377 -21.719 31.247 1.00 89.19 403 LYS A O 1
ATOM 3260 N N . TYR A 1 404 ? -18.298 -20.983 29.125 1.00 85.88 404 TYR A N 1
ATOM 3261 C CA . TYR A 1 404 ? -17.868 -19.617 29.457 1.00 85.88 404 TYR A CA 1
ATOM 3262 C C . TYR A 1 404 ? -18.979 -18.582 29.248 1.00 85.88 404 TYR A C 1
ATOM 3264 O O . TYR A 1 404 ? -18.782 -17.422 29.596 1.00 85.88 404 TYR A O 1
ATOM 3272 N N . LEU A 1 405 ? -20.133 -18.955 28.685 1.00 88.75 405 LEU A N 1
ATOM 3273 C CA . LEU A 1 405 ? -21.260 -18.045 28.492 1.00 88.75 405 LEU A CA 1
ATOM 3274 C C . LEU A 1 405 ? -21.913 -17.742 29.849 1.00 88.75 405 LEU A C 1
ATOM 3276 O O . LEU A 1 405 ? -22.429 -18.633 30.517 1.00 88.75 405 LEU A O 1
ATOM 3280 N N . LEU A 1 406 ? -21.908 -16.469 30.244 1.00 87.19 406 LEU A N 1
ATOM 3281 C CA . LEU A 1 406 ? -22.498 -15.997 31.498 1.00 87.19 406 LEU A CA 1
ATOM 3282 C C . LEU A 1 406 ? -23.927 -15.476 31.308 1.00 87.19 406 LEU A C 1
ATOM 3284 O O . LEU A 1 406 ? -24.767 -15.669 32.181 1.00 87.19 406 LEU A O 1
ATOM 3288 N N . ALA A 1 407 ? -24.201 -14.791 30.191 1.00 85.75 407 ALA A N 1
ATOM 3289 C CA . ALA A 1 407 ? -25.519 -14.230 29.885 1.00 85.75 407 ALA A CA 1
ATOM 3290 C C . ALA A 1 407 ? -25.682 -13.872 28.396 1.00 85.75 407 ALA A C 1
ATOM 3292 O O . ALA A 1 407 ? -24.707 -13.686 27.665 1.00 85.75 407 ALA A O 1
ATOM 3293 N N . ILE A 1 408 ? -26.932 -13.693 27.967 1.00 87.06 408 ILE A N 1
ATOM 3294 C CA . ILE A 1 408 ? -27.322 -13.090 26.684 1.00 87.06 408 ILE A CA 1
ATOM 3295 C C . ILE A 1 408 ? -28.344 -11.987 26.988 1.00 87.06 408 ILE A C 1
ATOM 3297 O O . ILE A 1 408 ? -29.180 -12.162 27.871 1.00 87.06 408 ILE A O 1
ATOM 3301 N N . GLY A 1 409 ? -28.288 -10.856 26.283 1.00 87.19 409 GLY A N 1
ATOM 3302 C CA . GLY A 1 409 ? -29.218 -9.746 26.507 1.00 87.19 409 GLY A CA 1
ATOM 3303 C C . GLY A 1 409 ? -29.014 -8.584 25.538 1.00 87.19 409 GLY A C 1
ATOM 3304 O O . GLY A 1 409 ? -28.465 -8.760 24.452 1.00 87.19 409 GLY A O 1
ATOM 3305 N N . ALA A 1 410 ? -29.422 -7.382 25.943 1.00 85.88 410 ALA A N 1
ATOM 3306 C CA . ALA A 1 410 ? -29.168 -6.145 25.208 1.00 85.88 410 ALA A CA 1
ATOM 3307 C C . ALA A 1 410 ? -28.605 -5.068 26.145 1.00 85.88 410 ALA A C 1
ATOM 3309 O O . ALA A 1 410 ? -29.074 -4.909 27.269 1.00 85.88 410 ALA A O 1
ATOM 3310 N N . MET A 1 411 ? -27.611 -4.321 25.668 1.00 84.62 411 MET A N 1
ATOM 3311 C CA . MET A 1 411 ? -26.937 -3.244 26.394 1.00 84.62 411 MET A CA 1
ATOM 3312 C C . MET A 1 411 ? -27.252 -1.903 25.729 1.00 84.62 411 MET A C 1
ATOM 3314 O O . MET A 1 411 ? -27.160 -1.791 24.508 1.00 84.62 411 MET A O 1
ATOM 3318 N N . ALA A 1 412 ? -27.618 -0.888 26.513 1.00 86.25 412 ALA A N 1
ATOM 3319 C CA . ALA A 1 412 ? -27.794 0.481 26.030 1.00 86.25 412 ALA A CA 1
ATOM 3320 C C . ALA A 1 412 ? -26.533 1.309 26.315 1.00 86.25 412 ALA A C 1
ATOM 3322 O O . ALA A 1 412 ? -26.032 1.294 27.439 1.00 86.25 412 ALA A O 1
ATOM 3323 N N . LEU A 1 413 ? -26.034 2.047 25.323 1.00 84.31 413 LEU A N 1
ATOM 3324 C CA . LEU A 1 413 ? -24.894 2.948 25.513 1.00 84.31 413 LEU A CA 1
ATOM 3325 C C . LEU A 1 413 ? -25.335 4.219 26.249 1.00 84.31 413 LEU A C 1
ATOM 3327 O O . LEU A 1 413 ? -26.251 4.912 25.802 1.00 84.31 413 LEU A O 1
ATOM 3331 N N . GLY A 1 414 ? -24.688 4.533 27.373 1.00 78.94 414 GLY A N 1
ATOM 3332 C CA . GLY A 1 414 ? -24.954 5.753 28.138 1.00 78.94 414 GLY A CA 1
ATOM 3333 C C . GLY A 1 414 ? -24.288 6.989 27.528 1.00 78.94 414 GLY A C 1
ATOM 3334 O O . GLY A 1 414 ? -23.735 6.946 26.431 1.00 78.94 414 GLY A O 1
ATOM 3335 N N . LYS A 1 415 ? -24.338 8.122 28.243 1.00 72.06 415 LYS A N 1
ATOM 3336 C CA . LYS A 1 415 ? -23.827 9.414 27.740 1.00 72.06 415 LYS A CA 1
ATOM 3337 C C . LYS A 1 415 ? -22.303 9.461 27.574 1.00 72.06 415 LYS A C 1
ATOM 3339 O O . LYS A 1 415 ? -21.817 10.232 26.758 1.00 72.06 415 LYS A O 1
ATOM 3344 N N . GLY A 1 416 ? -21.558 8.636 28.312 1.00 69.81 416 GLY A N 1
ATOM 3345 C CA . GLY A 1 416 ? -20.090 8.610 28.307 1.00 69.81 416 GLY A CA 1
ATOM 3346 C C . GLY A 1 416 ? -19.460 7.861 27.127 1.00 69.81 416 GLY A C 1
ATOM 3347 O O . GLY A 1 416 ? -18.495 7.137 27.342 1.00 69.81 416 GLY A O 1
ATOM 3348 N N . VAL A 1 417 ? -20.013 7.961 25.913 1.00 77.38 417 VAL A N 1
ATOM 3349 C CA . VAL A 1 417 ? -19.404 7.372 24.706 1.00 77.38 417 VAL A CA 1
ATOM 3350 C C . VAL A 1 417 ? -18.198 8.207 24.276 1.00 77.38 417 VAL A C 1
ATOM 3352 O O . VAL A 1 417 ? -18.339 9.370 23.908 1.00 77.38 417 VAL A O 1
ATOM 3355 N N . SER A 1 418 ? -17.021 7.587 24.270 1.00 75.50 418 SER A N 1
ATOM 3356 C CA . SER A 1 418 ? -15.781 8.160 23.746 1.00 75.50 418 SER A CA 1
ATOM 3357 C C . SER A 1 418 ? -15.380 7.439 22.456 1.00 75.50 418 SER A C 1
ATOM 3359 O O . SER A 1 418 ? -15.479 6.212 22.370 1.00 75.50 418 SER A O 1
ATOM 3361 N N . ILE A 1 419 ? -14.940 8.194 21.449 1.00 75.50 419 ILE A N 1
ATOM 3362 C CA . ILE A 1 419 ? -14.510 7.707 20.130 1.00 75.50 419 ILE A CA 1
ATOM 3363 C C . ILE A 1 419 ? -13.149 8.340 19.836 1.00 75.50 419 ILE A C 1
ATOM 3365 O O . ILE A 1 419 ? -13.006 9.554 19.953 1.00 75.50 419 ILE A O 1
ATOM 3369 N N . ASP A 1 420 ? -12.155 7.536 19.454 1.00 70.94 420 ASP A N 1
ATOM 3370 C CA . ASP A 1 420 ? -10.859 8.050 19.013 1.00 70.94 420 ASP A CA 1
ATOM 3371 C C . ASP A 1 420 ? -10.324 7.270 17.801 1.00 70.94 420 ASP A C 1
ATOM 3373 O O . ASP A 1 420 ? -9.830 6.144 17.913 1.00 70.94 420 ASP A O 1
ATOM 3377 N N . THR A 1 421 ? -10.435 7.877 16.618 1.00 65.44 421 THR A N 1
ATOM 3378 C CA . THR A 1 421 ? -9.940 7.334 15.340 1.00 65.44 421 THR A CA 1
ATOM 3379 C C . THR A 1 421 ? -8.521 7.793 14.963 1.00 65.44 421 THR A C 1
ATOM 3381 O O . THR A 1 421 ? -7.964 7.365 13.951 1.00 65.44 421 THR A O 1
ATOM 3384 N N . GLU A 1 422 ? -7.911 8.661 15.775 1.00 60.69 422 GLU A N 1
ATOM 3385 C CA . GLU A 1 422 ? -6.825 9.551 15.341 1.00 60.69 422 GLU A CA 1
ATOM 3386 C C . GLU A 1 422 ? -5.592 9.491 16.253 1.00 60.69 422 GLU A C 1
ATOM 3388 O O . GLU A 1 422 ? -4.466 9.459 15.760 1.00 60.69 422 GLU A O 1
ATOM 3393 N N . THR A 1 423 ? -5.756 9.408 17.572 1.00 62.22 423 THR A N 1
ATOM 3394 C CA . THR A 1 423 ? -4.636 9.341 18.525 1.00 62.22 423 THR A CA 1
ATOM 3395 C C . THR A 1 423 ? -3.881 8.020 18.391 1.00 62.22 423 THR A C 1
ATOM 3397 O O . THR A 1 423 ? -2.652 8.019 18.363 1.00 62.22 423 THR A O 1
ATOM 3400 N N . MET A 1 424 ? -4.595 6.910 18.159 1.00 59.03 424 MET A N 1
ATOM 3401 C CA . MET A 1 424 ? -3.987 5.597 17.879 1.00 59.03 424 MET A CA 1
ATOM 3402 C C . MET A 1 424 ? -3.127 5.574 16.598 1.00 59.03 424 MET A C 1
ATOM 3404 O O . MET A 1 424 ? -2.297 4.678 16.462 1.00 59.03 424 MET A O 1
ATOM 3408 N N . ARG A 1 425 ? -3.310 6.554 15.694 1.00 55.50 425 ARG A N 1
ATOM 3409 C CA . ARG A 1 425 ? -2.599 6.749 14.411 1.00 55.50 425 ARG A CA 1
ATOM 3410 C C . ARG A 1 425 ? -1.391 7.700 14.531 1.00 55.50 425 ARG A C 1
ATOM 3412 O O . ARG A 1 425 ? -0.642 7.838 13.569 1.00 55.50 425 ARG A O 1
ATOM 3419 N N . ARG A 1 426 ? -1.191 8.400 15.661 1.00 53.97 426 ARG A N 1
ATOM 3420 C CA . ARG A 1 426 ? -0.172 9.468 15.790 1.00 53.97 426 ARG A CA 1
ATOM 3421 C C . ARG A 1 426 ? 1.269 8.937 15.741 1.00 53.97 426 ARG A C 1
ATOM 3423 O O . ARG A 1 426 ? 1.906 8.724 16.769 1.00 53.97 426 ARG A O 1
ATOM 3430 N N . GLU A 1 427 ? 1.826 8.823 14.539 1.00 54.97 427 GLU A N 1
ATOM 3431 C CA . GLU A 1 427 ? 3.268 8.680 14.325 1.00 54.97 427 GLU A CA 1
ATOM 3432 C C . GLU A 1 427 ? 3.973 10.035 14.475 1.00 54.97 427 GLU A C 1
ATOM 3434 O O . GLU A 1 427 ? 4.076 10.800 13.519 1.00 54.97 427 GLU A O 1
ATOM 3439 N N . TRP A 1 428 ? 4.516 10.327 15.662 1.00 52.81 428 TRP A N 1
ATOM 3440 C CA . TRP A 1 428 ? 5.206 11.599 15.970 1.00 52.81 428 TRP A CA 1
ATOM 3441 C C . TRP A 1 428 ? 6.467 11.881 15.125 1.00 52.81 428 TRP A C 1
ATOM 3443 O O . TRP A 1 428 ? 7.090 12.927 15.276 1.00 52.81 428 TRP A O 1
ATOM 3453 N N . PHE A 1 429 ? 6.861 10.949 14.255 1.00 55.53 429 PHE A N 1
ATOM 3454 C CA . PHE A 1 429 ? 8.078 11.009 13.446 1.00 55.53 429 PHE A CA 1
ATOM 3455 C C . PHE A 1 429 ? 7.812 10.997 11.931 1.00 55.53 429 PHE A C 1
ATOM 3457 O O . PHE A 1 429 ? 8.751 10.822 11.150 1.00 55.53 429 PHE A O 1
ATOM 3464 N N . ASN A 1 430 ? 6.554 11.108 11.492 1.00 54.28 430 ASN A N 1
ATOM 3465 C CA . ASN A 1 430 ? 6.196 11.034 10.074 1.00 54.28 430 ASN A CA 1
ATOM 3466 C C . ASN A 1 430 ? 5.906 12.432 9.495 1.00 54.28 430 ASN A C 1
ATOM 3468 O O . ASN A 1 430 ? 5.104 13.187 10.041 1.00 54.28 430 ASN A O 1
ATOM 3472 N N . GLY A 1 431 ? 6.596 12.791 8.409 1.00 45.53 431 GLY A N 1
ATOM 3473 C CA . GLY A 1 431 ? 6.727 14.164 7.895 1.00 45.53 431 GLY A CA 1
ATOM 3474 C C . GLY A 1 431 ? 5.526 14.693 7.105 1.00 45.53 431 GLY A C 1
ATOM 3475 O O . GLY A 1 431 ? 5.712 15.361 6.096 1.00 45.53 431 GLY A O 1
ATOM 3476 N N . GLY A 1 432 ? 4.300 14.365 7.516 1.00 37.12 432 GLY A N 1
ATOM 3477 C CA . GLY A 1 432 ? 3.064 14.846 6.888 1.00 37.12 432 GLY A CA 1
ATOM 3478 C C . GLY A 1 432 ? 2.491 13.980 5.755 1.00 37.12 432 GLY A C 1
ATOM 3479 O O . GLY A 1 432 ? 1.336 14.194 5.386 1.00 37.12 432 GLY A O 1
ATOM 3480 N N . ARG A 1 433 ? 3.209 12.966 5.240 1.00 37.06 433 ARG A N 1
ATOM 3481 C CA . ARG A 1 433 ? 2.614 11.989 4.301 1.00 37.06 433 ARG A CA 1
ATOM 3482 C C . ARG A 1 433 ? 1.532 11.161 5.020 1.00 37.06 433 ARG A C 1
ATOM 3484 O O . ARG A 1 433 ? 1.760 10.599 6.089 1.00 37.06 433 ARG A O 1
ATOM 3491 N N . SER A 1 434 ? 0.329 11.106 4.444 1.00 31.19 434 SER A N 1
ATOM 3492 C CA . SER A 1 434 ? -0.875 10.564 5.096 1.00 31.19 434 SER A CA 1
ATOM 3493 C C . SER A 1 434 ? -1.108 9.084 4.767 1.00 31.19 434 SER A C 1
ATOM 3495 O O . SER A 1 434 ? -1.372 8.744 3.618 1.00 31.19 434 SER A O 1
ATOM 3497 N N . LEU A 1 435 ? -1.079 8.207 5.781 1.00 30.69 435 LEU A N 1
ATOM 3498 C CA . LEU A 1 435 ? -1.388 6.769 5.652 1.00 30.69 435 LEU A CA 1
ATOM 3499 C C . LEU A 1 435 ? -2.496 6.295 6.620 1.00 30.69 435 LEU A C 1
ATOM 3501 O O . LEU A 1 435 ? -3.061 7.094 7.365 1.00 30.69 435 LEU A O 1
ATOM 3505 N N . ILE A 1 436 ? -2.871 5.016 6.518 1.00 32.94 436 ILE A N 1
ATOM 3506 C CA . ILE A 1 436 ? -4.157 4.399 6.922 1.00 32.94 436 ILE A CA 1
ATOM 3507 C C . ILE A 1 436 ? -4.578 4.667 8.392 1.00 32.94 436 ILE A C 1
ATOM 3509 O O . ILE A 1 436 ? -3.761 4.985 9.255 1.00 32.94 436 ILE A O 1
ATOM 3513 N N . LYS A 1 437 ? -5.893 4.606 8.660 1.00 40.72 437 LYS A N 1
ATOM 3514 C CA . LYS A 1 437 ? -6.547 5.024 9.917 1.00 40.72 437 LYS A CA 1
ATOM 3515 C C . LYS A 1 437 ? -6.910 3.822 10.807 1.00 40.72 437 LYS A C 1
ATOM 3517 O O . LYS A 1 437 ? -7.267 2.762 10.304 1.00 40.72 437 LYS A O 1
ATOM 3522 N N . PHE A 1 438 ? -6.847 4.013 12.126 1.00 40.34 438 PHE A N 1
ATOM 3523 C CA . PHE A 1 438 ? -7.110 3.000 13.166 1.00 40.34 438 PHE A CA 1
ATOM 3524 C C . PHE A 1 438 ? -8.272 3.458 14.061 1.00 40.34 438 PHE A C 1
ATOM 3526 O O . PHE A 1 438 ? -8.924 4.456 13.764 1.00 40.34 438 PHE A O 1
ATOM 3533 N N . GLY A 1 439 ? -8.545 2.800 15.192 1.00 37.62 439 GLY A N 1
ATOM 3534 C CA . GLY A 1 439 ? -9.110 3.537 16.328 1.00 37.62 439 GLY A CA 1
ATOM 3535 C C . GLY A 1 439 ? -9.787 2.724 17.415 1.00 37.62 439 GLY A C 1
ATOM 3536 O O . GLY A 1 439 ? -9.752 1.501 17.438 1.00 37.62 439 GLY A O 1
ATOM 3537 N N . ARG A 1 440 ? -10.379 3.444 18.359 1.00 50.81 440 ARG A N 1
ATOM 3538 C CA . ARG A 1 440 ? -10.916 2.935 19.614 1.00 50.81 440 ARG A CA 1
ATOM 3539 C C . ARG A 1 440 ? -12.238 3.607 19.936 1.00 50.81 440 ARG A C 1
ATOM 3541 O O . ARG A 1 440 ? -12.529 4.703 19.469 1.00 50.81 440 ARG A O 1
ATOM 3548 N N . VAL A 1 441 ? -13.030 2.915 20.735 1.00 47.94 441 VAL A N 1
ATOM 3549 C CA . VAL A 1 441 ? -14.302 3.383 21.271 1.00 47.94 441 VAL A CA 1
ATOM 3550 C C . VAL A 1 441 ? -14.472 2.781 22.666 1.00 47.94 441 VAL A C 1
ATOM 3552 O O . VAL A 1 441 ? -14.009 1.665 22.909 1.00 47.94 441 VAL A O 1
ATOM 3555 N N . VAL A 1 442 ? -15.069 3.547 23.577 1.00 49.12 442 VAL A N 1
ATOM 3556 C CA . VAL A 1 442 ? -15.220 3.254 25.017 1.00 49.12 442 VAL A CA 1
ATOM 3557 C C . VAL A 1 442 ? -16.579 3.803 25.467 1.00 49.12 442 VAL A C 1
ATOM 3559 O O . VAL A 1 442 ? -17.031 4.808 24.919 1.00 49.12 442 VAL A O 1
ATOM 3562 N N . SER A 1 443 ? -17.264 3.179 26.430 1.00 66.94 443 SER A N 1
ATOM 3563 C CA . SER A 1 443 ? -18.513 3.738 26.982 1.00 66.94 443 SER A CA 1
ATOM 3564 C C . SER A 1 443 ? -18.765 3.356 28.443 1.00 66.94 443 SER A C 1
ATOM 3566 O O . SER A 1 443 ? -18.204 2.386 28.948 1.00 66.94 443 SER A O 1
ATOM 3568 N N . CYS A 1 444 ? -19.647 4.118 29.093 1.00 43.25 444 CYS A N 1
ATOM 3569 C CA . CYS A 1 444 ? -20.299 3.787 30.358 1.00 43.25 444 CYS A CA 1
ATOM 3570 C C . CYS A 1 444 ? -21.813 3.674 30.121 1.00 43.25 444 CYS A C 1
ATOM 3572 O O . CYS A 1 444 ? -22.407 4.563 29.501 1.00 43.25 444 CYS A O 1
ATOM 3574 N N . ALA A 1 445 ? -22.438 2.606 30.612 1.00 37.78 445 ALA A N 1
ATOM 3575 C CA . ALA A 1 445 ? -23.883 2.399 30.583 1.00 37.78 445 ALA A CA 1
ATOM 3576 C C . ALA A 1 445 ? -24.549 2.768 31.924 1.00 37.78 445 ALA A C 1
ATOM 3578 O O . ALA A 1 445 ? -23.909 2.822 32.975 1.00 37.78 445 ALA A O 1
ATOM 3579 N N . HIS A 1 446 ? -25.860 3.007 31.882 1.00 35.53 446 HIS A N 1
ATOM 3580 C CA . HIS A 1 446 ? -26.721 3.193 33.054 1.00 35.53 446 HIS A CA 1
ATOM 3581 C C . HIS A 1 446 ? -27.952 2.297 32.927 1.00 35.53 446 HIS A C 1
ATOM 3583 O O . HIS A 1 446 ? -28.480 2.116 31.825 1.00 35.53 446 HIS A O 1
ATOM 3589 N N . GLU A 1 447 ? -28.427 1.766 34.050 1.00 30.84 447 GLU A N 1
ATOM 3590 C CA . GLU A 1 447 ? -29.660 0.985 34.085 1.00 30.84 447 GLU A CA 1
ATOM 3591 C C . GLU A 1 447 ? -30.886 1.901 33.958 1.00 30.84 447 GLU A C 1
ATOM 3593 O O . GLU A 1 447 ? -31.205 2.689 34.845 1.00 30.84 447 GLU A O 1
ATOM 3598 N N . GLY A 1 448 ? -31.598 1.780 32.835 1.00 25.56 448 GLY A N 1
ATOM 3599 C CA . GLY A 1 448 ? -33.031 2.068 32.793 1.00 25.56 448 GLY A CA 1
ATOM 3600 C C . GLY A 1 448 ? -33.801 0.824 33.255 1.00 25.56 448 GLY A C 1
ATOM 3601 O O . GLY A 1 448 ? -33.305 -0.284 33.041 1.00 25.56 448 GLY A O 1
ATOM 3602 N N . PRO A 1 449 ? -34.993 0.965 33.863 1.00 24.09 449 PRO A N 1
ATOM 3603 C CA . PRO A 1 449 ? -35.682 -0.145 34.516 1.00 24.09 449 PRO A CA 1
ATOM 3604 C C . PRO A 1 449 ? -36.005 -1.279 33.535 1.00 24.09 449 PRO A C 1
ATOM 3606 O O . PRO A 1 449 ? -36.873 -1.155 32.668 1.00 24.09 449 PRO A O 1
ATOM 3609 N N . LEU A 1 450 ? -35.311 -2.406 33.701 1.00 26.17 450 LEU A N 1
ATOM 3610 C CA . LEU A 1 450 ? -35.723 -3.687 33.142 1.00 26.17 450 LEU A CA 1
ATOM 3611 C C . LEU A 1 450 ? -36.926 -4.193 33.942 1.00 26.17 450 LEU A C 1
ATOM 3613 O O . LEU A 1 450 ? -36.879 -4.251 35.169 1.00 26.17 450 LEU A O 1
ATOM 3617 N N . MET A 1 451 ? -38.000 -4.557 33.237 1.00 22.84 451 MET A N 1
ATOM 3618 C CA . MET A 1 451 ? -39.164 -5.208 33.841 1.00 22.84 451 MET A CA 1
ATOM 3619 C C . MET A 1 451 ? -38.717 -6.472 34.579 1.00 22.84 451 MET A C 1
ATOM 3621 O O . MET A 1 451 ? -38.066 -7.341 34.001 1.00 22.84 451 MET A O 1
ATOM 3625 N N . SER A 1 452 ? -39.060 -6.554 35.860 1.00 25.84 452 SER A N 1
ATOM 3626 C CA . SER A 1 452 ? -38.671 -7.653 36.734 1.00 25.84 452 SER A CA 1
ATOM 3627 C C . SER A 1 452 ? -39.461 -8.922 36.428 1.00 25.84 452 SER A C 1
ATOM 3629 O O . SER A 1 452 ? -40.668 -8.938 36.652 1.00 25.84 452 SER A O 1
ATOM 3631 N N . GLU A 1 453 ? -38.780 -10.001 36.045 1.00 27.69 453 GLU A N 1
ATOM 3632 C CA . GLU A 1 453 ? -39.208 -11.366 36.370 1.00 27.69 453 GLU A CA 1
ATOM 3633 C C . GLU A 1 453 ? -38.049 -12.371 36.230 1.00 27.69 453 GLU A C 1
ATOM 3635 O O . GLU A 1 453 ? -37.021 -12.064 35.630 1.00 27.69 453 GLU A O 1
ATOM 3640 N N . TYR A 1 454 ? -38.219 -13.558 36.824 1.00 27.98 454 TYR A N 1
ATOM 3641 C CA . TYR A 1 454 ? -37.229 -14.646 36.951 1.00 27.98 454 TYR A CA 1
ATOM 3642 C C . TYR A 1 454 ? -35.992 -14.311 37.805 1.00 27.98 454 TYR A C 1
ATOM 3644 O O . TYR A 1 454 ? -34.951 -13.856 37.341 1.00 27.98 454 TYR A O 1
ATOM 3652 N N . GLY A 1 455 ? -36.134 -14.567 39.111 1.00 25.53 455 GLY A N 1
ATOM 3653 C CA . GLY A 1 455 ? -35.165 -14.194 40.142 1.00 25.53 455 GLY A CA 1
ATOM 3654 C C . GLY A 1 455 ? -33.969 -15.137 40.339 1.00 25.53 455 GLY A C 1
ATOM 3655 O O . GLY A 1 455 ? -33.932 -16.281 39.886 1.00 25.53 455 GLY A O 1
ATOM 3656 N N . VAL A 1 456 ? -32.997 -14.630 41.098 1.00 25.59 456 VAL A N 1
ATOM 3657 C CA . VAL A 1 456 ? -31.735 -15.293 41.454 1.00 25.59 456 VAL A CA 1
ATOM 3658 C C . VAL A 1 456 ? -31.959 -16.529 42.337 1.00 25.59 456 VAL A C 1
ATOM 3660 O O . VAL A 1 456 ? -32.666 -16.465 43.342 1.00 25.59 456 VAL A O 1
ATOM 3663 N N . LYS A 1 457 ? -31.239 -17.622 42.049 1.00 25.95 457 LYS A N 1
ATOM 3664 C CA . LYS A 1 457 ? -30.905 -18.657 43.042 1.00 25.95 457 LYS A CA 1
ATOM 3665 C C . LYS A 1 457 ? -29.393 -18.847 43.125 1.00 25.95 457 LYS A C 1
ATOM 3667 O O . LYS A 1 457 ? -28.738 -19.129 42.128 1.00 25.95 457 LYS A O 1
ATOM 3672 N N . HIS A 1 458 ? -28.855 -18.709 44.333 1.00 27.58 458 HIS A N 1
ATOM 3673 C CA . HIS A 1 458 ? -27.465 -19.027 44.647 1.00 27.58 458 HIS A CA 1
ATOM 3674 C C . HIS A 1 458 ? -27.276 -20.518 44.982 1.00 27.58 458 HIS A C 1
ATOM 3676 O O . HIS A 1 458 ? -28.195 -21.175 45.465 1.00 27.58 458 HIS A O 1
ATOM 3682 N N . ASN A 1 459 ? -26.010 -20.940 44.887 1.00 26.98 459 ASN A N 1
ATOM 3683 C CA . ASN A 1 459 ? -25.356 -22.052 45.591 1.00 26.98 459 ASN A CA 1
ATOM 3684 C C . ASN A 1 459 ? -25.444 -23.496 45.046 1.00 26.98 459 ASN A C 1
ATOM 3686 O O . ASN A 1 459 ? -26.503 -24.099 44.948 1.00 26.98 459 ASN A O 1
ATOM 3690 N N . LYS A 1 460 ? -24.227 -24.065 44.952 1.00 25.36 460 LYS A N 1
ATOM 3691 C CA . LYS A 1 460 ? -23.823 -25.469 45.177 1.00 25.36 460 LYS A CA 1
ATOM 3692 C C . LYS A 1 460 ? -24.196 -26.542 44.134 1.00 25.36 460 LYS A C 1
ATOM 3694 O O . LYS A 1 460 ? -25.297 -27.073 44.102 1.00 25.36 460 LYS A O 1
ATOM 3699 N N . LEU A 1 461 ? -23.148 -26.995 43.434 1.00 23.25 461 LEU A N 1
ATOM 3700 C CA . LEU A 1 461 ? -22.905 -28.414 43.119 1.00 23.25 461 LEU A CA 1
ATOM 3701 C C . LEU A 1 461 ? -23.035 -29.289 44.399 1.00 23.25 461 LEU A C 1
ATOM 3703 O O . LEU A 1 461 ? -22.740 -28.762 45.478 1.00 23.25 461 LEU A O 1
ATOM 3707 N N . PRO A 1 462 ? -23.373 -30.603 44.317 1.00 30.06 462 PRO A N 1
ATOM 3708 C CA . PRO A 1 462 ? -22.695 -31.509 43.377 1.00 30.06 462 PRO A CA 1
ATOM 3709 C C . PRO A 1 462 ? -23.472 -32.704 42.768 1.00 30.06 462 PRO A C 1
ATOM 3711 O O . PRO A 1 462 ? -24.491 -33.162 43.266 1.00 30.06 462 PRO A O 1
ATOM 3714 N N . SER A 1 463 ? -22.785 -33.322 41.797 1.00 25.56 463 SER A N 1
ATOM 3715 C CA . SER A 1 463 ? -22.698 -34.774 41.532 1.00 25.56 463 SER A CA 1
ATOM 3716 C C . SER A 1 463 ? -23.810 -35.540 40.782 1.00 25.56 463 SER A C 1
ATOM 3718 O O . SER A 1 463 ? -24.997 -35.375 41.010 1.00 25.56 463 SER A O 1
ATOM 3720 N N . GLN A 1 464 ? -23.309 -36.479 39.960 1.00 27.42 464 GLN A N 1
ATOM 3721 C CA . GLN A 1 464 ? -23.933 -37.659 39.333 1.00 27.42 464 GLN A CA 1
ATOM 3722 C C . GLN A 1 464 ? -24.939 -37.481 38.177 1.00 27.42 464 GLN A C 1
ATOM 3724 O O . GLN A 1 464 ? -26.066 -37.028 38.326 1.00 27.42 464 GLN A O 1
ATOM 3729 N N . LEU A 1 465 ? -24.526 -38.000 37.012 1.00 22.94 465 LEU A N 1
ATOM 3730 C CA . LEU A 1 465 ? -25.403 -38.402 35.914 1.00 22.94 465 LEU A CA 1
ATOM 3731 C C . LEU A 1 465 ? -26.044 -39.762 36.236 1.00 22.94 465 LEU A C 1
ATOM 3733 O O . LEU A 1 465 ? -25.314 -40.707 36.545 1.00 22.94 465 LEU A O 1
ATOM 3737 N N . ARG A 1 466 ? -27.335 -39.931 35.928 1.00 21.98 466 ARG A N 1
ATOM 3738 C CA . ARG A 1 466 ? -27.761 -40.995 34.997 1.00 21.98 466 ARG A CA 1
ATOM 3739 C C . ARG A 1 466 ? -29.116 -40.692 34.351 1.00 21.98 466 ARG A C 1
ATOM 3741 O O . ARG A 1 466 ? -29.779 -39.728 34.710 1.00 21.98 466 ARG A O 1
ATOM 3748 N N . ILE A 1 467 ? -29.439 -41.463 33.315 1.00 24.72 467 ILE A N 1
ATOM 3749 C CA . ILE A 1 467 ? -30.446 -41.163 32.287 1.00 24.72 467 ILE A CA 1
ATOM 3750 C C . ILE A 1 467 ? -31.603 -42.164 32.372 1.00 24.72 467 ILE A C 1
ATOM 3752 O O . ILE A 1 467 ? -31.333 -43.359 32.456 1.00 24.72 467 ILE A O 1
ATOM 3756 N N . GLN A 1 468 ? -32.839 -41.676 32.226 1.00 21.30 468 GLN A N 1
ATOM 3757 C CA . GLN A 1 468 ? -33.970 -42.330 31.536 1.00 21.30 468 GLN A CA 1
ATOM 3758 C C . GLN A 1 468 ? -35.050 -41.247 31.321 1.00 21.30 468 GLN A C 1
ATOM 3760 O O . GLN A 1 468 ? -35.551 -40.686 32.286 1.00 21.30 468 GLN A O 1
ATOM 3765 N N . THR A 1 469 ? -35.184 -40.649 30.132 1.00 24.03 469 THR A N 1
ATOM 3766 C CA . THR A 1 469 ? -35.961 -41.109 28.955 1.00 24.03 469 THR A CA 1
ATOM 3767 C C . THR A 1 469 ? -37.435 -41.394 29.227 1.00 24.03 469 THR A C 1
ATOM 3769 O O . THR A 1 469 ? -37.763 -42.486 29.678 1.00 24.03 469 THR A O 1
ATOM 3772 N N . GLU A 1 470 ? -38.312 -40.502 28.760 1.00 23.30 470 GLU A N 1
ATOM 3773 C CA . GLU A 1 470 ? -39.587 -40.921 28.171 1.00 23.30 470 GLU A CA 1
ATOM 3774 C C . GLU A 1 470 ? -40.071 -39.904 27.120 1.00 23.30 470 GLU A C 1
ATOM 3776 O O . GLU A 1 470 ? -40.375 -38.757 27.430 1.00 23.30 470 GLU A O 1
ATOM 3781 N N . PHE A 1 471 ? -40.082 -40.325 25.853 1.00 22.61 471 PHE A N 1
ATOM 3782 C CA . PHE A 1 471 ? -40.779 -39.677 24.738 1.00 22.61 471 PHE A CA 1
ATOM 3783 C C . PHE A 1 471 ? -40.975 -40.739 23.647 1.00 22.61 471 PHE A C 1
ATOM 3785 O O . PHE A 1 471 ? -39.998 -41.310 23.164 1.00 22.61 471 PHE A O 1
ATOM 3792 N N . ARG A 1 472 ? -42.227 -41.006 23.264 1.00 21.72 472 ARG A N 1
ATOM 3793 C CA . ARG A 1 472 ? -42.600 -41.821 22.095 1.00 21.72 472 ARG A CA 1
ATOM 3794 C C . ARG A 1 472 ? -43.299 -40.917 21.078 1.00 21.72 472 ARG A C 1
ATOM 3796 O O . ARG A 1 472 ? -44.078 -40.060 21.474 1.00 21.72 472 ARG A O 1
ATOM 3803 N N . GLU A 1 473 ? -42.853 -40.881 19.819 1.00 26.14 473 GLU A N 1
ATOM 3804 C CA . GLU A 1 473 ? -43.153 -41.851 18.737 1.00 26.14 473 GLU A CA 1
ATOM 3805 C C . GLU A 1 473 ? -44.663 -41.875 18.431 1.00 26.14 473 GLU A C 1
ATOM 3807 O O . GLU A 1 473 ? -45.478 -42.102 19.316 1.00 26.14 473 GLU A O 1
ATOM 3812 N N . THR A 1 474 ? -45.116 -41.599 17.206 1.00 23.77 474 THR A N 1
ATOM 3813 C CA . THR A 1 474 ? -44.814 -42.299 15.934 1.00 23.77 474 THR A CA 1
ATOM 3814 C C . THR A 1 474 ? -44.913 -41.301 14.747 1.00 23.77 474 THR A C 1
ATOM 3816 O O . THR A 1 474 ? -45.732 -40.392 14.805 1.00 23.77 474 THR A O 1
ATOM 3819 N N . TYR A 1 475 ? -43.985 -41.224 13.773 1.00 26.94 475 TYR A N 1
ATOM 3820 C CA . TYR A 1 475 ? -43.652 -42.128 12.634 1.00 26.94 475 TYR A CA 1
ATOM 3821 C C . TYR A 1 475 ? -44.690 -42.150 11.486 1.00 26.94 475 TYR A C 1
ATOM 3823 O O . TYR A 1 475 ? -45.850 -41.853 11.757 1.00 26.94 475 TYR A O 1
ATOM 3831 N N . PRO A 1 476 ? -44.343 -42.550 10.229 1.00 35.94 476 PRO A N 1
ATOM 3832 C CA . PRO A 1 476 ? -43.043 -42.962 9.637 1.00 35.94 476 PRO A CA 1
ATOM 3833 C C . PRO A 1 476 ? -42.610 -42.036 8.440 1.00 35.94 476 PRO A C 1
ATOM 3835 O O . PRO A 1 476 ? -43.299 -41.069 8.146 1.00 35.94 476 PRO A O 1
ATOM 3838 N N . SER A 1 477 ? -41.494 -42.181 7.696 1.00 25.36 477 SER A N 1
ATOM 3839 C CA . SER A 1 477 ? -40.892 -43.412 7.143 1.00 25.36 477 SER A CA 1
ATOM 3840 C C . SER A 1 477 ? -39.410 -43.319 6.719 1.00 25.36 477 SER A C 1
ATOM 3842 O O . SER A 1 477 ? -39.008 -42.405 6.011 1.00 25.36 477 SER A O 1
ATOM 3844 N N . ALA A 1 478 ? -38.660 -44.372 7.072 1.00 24.41 478 ALA A N 1
ATOM 3845 C CA . ALA A 1 478 ? -37.542 -45.005 6.347 1.00 24.41 478 ALA A CA 1
ATOM 3846 C C . ALA A 1 478 ? -36.446 -44.147 5.660 1.00 24.41 478 ALA A C 1
ATOM 3848 O O . ALA A 1 478 ? -36.537 -43.787 4.488 1.00 24.41 478 ALA A O 1
ATOM 3849 N N . ILE A 1 479 ? -35.297 -44.030 6.336 1.00 27.44 479 ILE A N 1
ATOM 3850 C CA . ILE A 1 479 ? -33.981 -43.803 5.707 1.00 27.44 479 ILE A CA 1
ATOM 3851 C C . ILE A 1 479 ? -33.459 -45.128 5.120 1.00 27.44 479 ILE A C 1
ATOM 3853 O O . ILE A 1 479 ? -33.625 -46.183 5.735 1.00 27.44 479 ILE A O 1
ATOM 3857 N N . ARG A 1 480 ? -32.716 -45.080 4.005 1.00 21.59 480 ARG A N 1
ATOM 3858 C CA . ARG A 1 480 ? -31.740 -46.128 3.652 1.00 21.59 480 ARG A CA 1
ATOM 3859 C C . ARG A 1 480 ? -30.364 -45.495 3.456 1.00 21.59 480 ARG A C 1
ATOM 3861 O O . ARG A 1 480 ? -30.198 -44.652 2.581 1.00 21.59 480 ARG A O 1
ATOM 3868 N N . LEU A 1 481 ? -29.392 -45.873 4.289 1.00 24.30 481 LEU A N 1
ATOM 3869 C CA . LEU A 1 481 ? -28.026 -45.365 4.171 1.00 24.30 481 LEU A CA 1
ATOM 3870 C C . LEU A 1 481 ? -27.337 -45.950 2.934 1.00 24.30 481 LEU A C 1
ATOM 3872 O O . LEU A 1 481 ? -27.359 -47.161 2.728 1.00 24.30 481 LEU A O 1
ATOM 3876 N N . PHE A 1 482 ? -26.603 -45.100 2.223 1.00 21.88 482 PHE A N 1
ATOM 3877 C CA . PHE A 1 482 ? -25.401 -45.504 1.504 1.00 21.88 482 PHE A CA 1
ATOM 3878 C C . PHE A 1 482 ? -24.212 -44.729 2.071 1.00 21.88 482 PHE A C 1
ATOM 3880 O O . PHE A 1 482 ? -24.262 -43.506 2.188 1.00 21.88 482 PHE A O 1
ATOM 3887 N N . ARG A 1 483 ? -23.133 -45.443 2.409 1.00 25.69 483 ARG A N 1
ATOM 3888 C CA . ARG A 1 483 ? -21.808 -44.824 2.517 1.00 25.69 483 ARG A CA 1
ATOM 3889 C C . ARG A 1 483 ? -21.357 -44.462 1.104 1.00 25.69 483 ARG A C 1
ATOM 3891 O O . ARG A 1 483 ? -21.350 -45.341 0.247 1.00 25.69 483 ARG A O 1
ATOM 3898 N N . TYR A 1 484 ? -20.906 -43.232 0.907 1.00 22.91 484 TYR A N 1
ATOM 3899 C CA . TYR A 1 484 ? -20.011 -42.870 -0.190 1.00 22.91 484 TYR A CA 1
ATOM 3900 C C . TYR A 1 484 ? -18.801 -42.117 0.386 1.00 22.91 484 TYR A C 1
ATOM 3902 O O . TYR A 1 484 ? -18.919 -41.553 1.479 1.00 22.91 484 TYR A O 1
ATOM 3910 N N . PRO A 1 485 ? -17.627 -42.204 -0.265 1.00 24.80 485 PRO A N 1
ATOM 3911 C CA . PRO A 1 485 ? -16.379 -41.661 0.253 1.00 24.80 485 PRO A CA 1
ATOM 3912 C C . PRO A 1 485 ? -16.267 -40.151 -0.006 1.00 24.80 485 PRO A C 1
ATOM 3914 O O . PRO A 1 485 ? -17.216 -39.500 -0.440 1.00 24.80 485 PRO A O 1
ATOM 3917 N N . GLU A 1 486 ? -15.080 -39.627 0.286 1.00 27.61 486 GLU A N 1
ATOM 3918 C CA . GLU A 1 486 ? -14.605 -38.266 0.030 1.00 27.61 486 GLU A CA 1
ATOM 3919 C C . GLU A 1 486 ? -15.169 -37.655 -1.265 1.00 27.61 486 GLU A C 1
ATOM 3921 O O . GLU A 1 486 ? -14.975 -38.175 -2.365 1.00 27.61 486 GLU A O 1
ATOM 3926 N N . LEU A 1 487 ? -15.858 -36.520 -1.122 1.00 25.47 487 LEU A N 1
ATOM 3927 C CA . LEU A 1 487 ? -16.346 -35.703 -2.228 1.00 25.47 487 LEU A CA 1
ATOM 3928 C C . LEU A 1 487 ? -15.715 -34.316 -2.135 1.00 25.47 487 LEU A C 1
ATOM 3930 O O . LEU A 1 487 ? -15.906 -33.600 -1.152 1.00 25.47 487 LEU A O 1
ATOM 3934 N N . SER A 1 488 ? -14.982 -33.943 -3.182 1.00 25.64 488 SER A N 1
ATOM 3935 C CA . SER A 1 488 ? -14.406 -32.613 -3.370 1.00 25.64 488 SER A CA 1
ATOM 3936 C C . SER A 1 488 ? -15.497 -31.541 -3.327 1.00 25.64 488 SER A C 1
ATOM 3938 O O . SER A 1 488 ? -16.476 -31.597 -4.078 1.00 25.64 488 SER A O 1
ATOM 3940 N N . THR A 1 489 ? -15.339 -30.552 -2.449 1.00 28.25 489 THR A N 1
ATOM 3941 C CA . THR A 1 489 ? -16.316 -29.475 -2.271 1.00 28.25 489 THR A CA 1
ATOM 3942 C C . THR A 1 489 ? -16.255 -28.484 -3.428 1.00 28.25 489 THR A C 1
ATOM 3944 O O . THR A 1 489 ? -15.427 -27.576 -3.415 1.00 28.25 489 THR A O 1
ATOM 3947 N N . LEU A 1 490 ? -17.166 -28.627 -4.395 1.00 29.34 490 LEU A N 1
ATOM 3948 C CA . LEU A 1 490 ? -17.415 -27.613 -5.423 1.00 29.34 490 LEU A CA 1
ATOM 3949 C C . LEU A 1 490 ? -17.808 -26.282 -4.761 1.00 29.34 490 LEU A C 1
ATOM 3951 O O . LEU A 1 490 ? -18.909 -26.140 -4.219 1.00 29.34 490 LEU A O 1
ATOM 3955 N N . THR A 1 491 ? -16.906 -25.306 -4.814 1.00 39.62 491 THR A N 1
ATOM 3956 C CA . THR A 1 491 ? -17.162 -23.909 -4.453 1.00 39.62 491 THR A CA 1
ATOM 3957 C C . THR A 1 491 ? -18.190 -23.281 -5.403 1.00 39.62 491 THR A C 1
ATOM 3959 O O . THR A 1 491 ? -18.321 -23.680 -6.558 1.00 39.62 491 THR A O 1
ATOM 3962 N N . MET A 1 492 ? -18.986 -22.330 -4.896 1.00 49.66 492 MET A N 1
ATOM 3963 C CA . MET A 1 492 ? -20.102 -21.709 -5.627 1.00 49.66 492 MET A CA 1
ATOM 3964 C C . MET A 1 492 ? -20.167 -20.197 -5.375 1.00 49.66 492 MET A C 1
ATOM 3966 O O . MET A 1 492 ? -20.063 -19.747 -4.232 1.00 49.66 492 MET A O 1
ATOM 3970 N N . ALA A 1 493 ? -20.433 -19.416 -6.421 1.00 51.72 493 ALA A N 1
ATOM 3971 C CA . ALA A 1 493 ? -20.626 -17.972 -6.380 1.00 51.72 493 ALA A CA 1
ATOM 3972 C C . ALA A 1 493 ? -21.933 -17.576 -5.669 1.00 51.72 493 ALA A C 1
ATOM 3974 O O . ALA A 1 493 ? -22.982 -17.354 -6.283 1.00 51.72 493 ALA A O 1
ATOM 3975 N N . ILE A 1 494 ? -21.853 -17.439 -4.346 1.00 56.50 494 ILE A N 1
ATOM 3976 C CA . ILE A 1 494 ? -22.888 -16.830 -3.508 1.00 56.50 494 ILE A CA 1
ATOM 3977 C C . ILE A 1 494 ? -22.383 -15.463 -3.041 1.00 56.50 494 ILE A C 1
ATOM 3979 O O . ILE A 1 494 ? -21.308 -15.347 -2.456 1.00 56.50 494 ILE A O 1
ATOM 3983 N N . LEU A 1 495 ? -23.173 -14.415 -3.276 1.00 58.66 495 LEU A N 1
ATOM 3984 C CA . LEU A 1 495 ? -22.873 -13.077 -2.770 1.00 58.66 495 LEU A CA 1
ATOM 3985 C C . LEU A 1 495 ? -23.292 -13.008 -1.292 1.00 58.66 495 LEU A C 1
ATOM 3987 O O . LEU A 1 495 ? -24.476 -12.857 -0.994 1.00 58.66 495 LEU A O 1
ATOM 3991 N N . HIS A 1 496 ? -22.334 -13.147 -0.369 1.00 55.00 496 HIS A N 1
ATOM 3992 C CA . HIS A 1 496 ? -22.596 -13.222 1.080 1.00 55.00 496 HIS A CA 1
ATOM 3993 C C . HIS A 1 496 ? -23.448 -12.054 1.612 1.00 55.00 496 HIS A C 1
ATOM 3995 O O . HIS A 1 496 ? -24.334 -12.264 2.437 1.00 55.00 496 HIS A O 1
ATOM 4001 N N . ASP A 1 497 ? -23.249 -10.845 1.079 1.00 52.72 497 ASP A N 1
ATOM 4002 C CA . ASP A 1 497 ? -24.005 -9.642 1.452 1.00 52.72 497 ASP A CA 1
ATOM 4003 C C . ASP A 1 497 ? -25.430 -9.575 0.872 1.00 52.72 497 ASP A C 1
ATOM 4005 O O . ASP A 1 497 ? -26.177 -8.636 1.172 1.00 52.72 497 ASP A O 1
ATOM 4009 N N . LEU A 1 498 ? -25.803 -10.487 -0.026 1.00 66.75 498 LEU A N 1
ATOM 4010 C CA . LEU A 1 498 ? -27.100 -10.506 -0.706 1.00 66.75 498 LEU A CA 1
ATOM 4011 C C . LEU A 1 498 ? -27.665 -11.943 -0.774 1.00 66.75 498 LEU A C 1
ATOM 4013 O O . LEU A 1 498 ? -27.917 -12.463 -1.867 1.00 66.75 498 LEU A O 1
ATOM 4017 N N . PRO A 1 499 ? -27.850 -12.604 0.386 1.00 68.38 499 PRO A N 1
ATOM 4018 C CA . PRO A 1 499 ? -28.180 -14.020 0.447 1.00 68.38 499 PRO A CA 1
ATOM 4019 C C . PRO A 1 499 ? -29.507 -14.316 -0.256 1.00 68.38 499 PRO A C 1
ATOM 4021 O O . PRO A 1 499 ? -30.516 -13.641 -0.039 1.00 68.38 499 PRO A O 1
ATOM 4024 N N . GLY A 1 500 ? -29.485 -15.351 -1.093 1.00 78.88 500 GLY A N 1
ATOM 4025 C CA . GLY A 1 500 ? -30.633 -15.822 -1.860 1.00 78.88 500 GLY A CA 1
ATOM 4026 C C . GLY A 1 500 ? -30.558 -15.561 -3.368 1.00 78.88 500 GLY A C 1
ATOM 4027 O O . GLY A 1 500 ? -31.238 -16.275 -4.097 1.00 78.88 500 GLY A O 1
ATOM 4028 N N . ILE A 1 501 ? -29.718 -14.641 -3.871 1.00 85.12 501 ILE A N 1
ATOM 4029 C CA . ILE A 1 501 ? -29.374 -14.620 -5.310 1.00 85.12 501 ILE A CA 1
ATOM 4030 C C . ILE A 1 501 ? -28.119 -15.461 -5.547 1.00 85.12 501 ILE A C 1
ATOM 4032 O O . ILE A 1 501 ? -27.057 -15.187 -4.985 1.00 85.12 501 ILE A O 1
ATOM 4036 N N . LYS A 1 502 ? -28.246 -16.453 -6.428 1.00 85.94 502 LYS A N 1
ATOM 4037 C CA . LYS A 1 502 ? -27.175 -17.318 -6.918 1.00 85.94 502 LYS A CA 1
ATOM 4038 C C . LYS A 1 502 ? -27.075 -17.193 -8.439 1.00 85.94 502 LYS A C 1
ATOM 4040 O O . LYS A 1 502 ? -28.087 -17.131 -9.139 1.00 85.94 502 LYS A O 1
ATOM 4045 N N . VAL A 1 503 ? -25.847 -17.181 -8.949 1.00 89.25 503 VAL A N 1
ATOM 4046 C CA . VAL A 1 503 ? -25.552 -17.309 -10.381 1.00 89.25 503 VAL A CA 1
ATOM 4047 C C . VAL A 1 503 ? -24.565 -18.454 -10.544 1.00 89.25 503 VAL A C 1
ATOM 4049 O O . VAL A 1 503 ? -23.626 -18.556 -9.763 1.00 89.25 503 VAL A O 1
ATOM 4052 N N . THR A 1 504 ? -24.771 -19.314 -11.538 1.00 87.06 504 THR A N 1
ATOM 4053 C CA . THR A 1 504 ? -23.878 -20.451 -11.809 1.00 87.06 504 THR A CA 1
ATOM 4054 C C . THR A 1 504 ? -23.778 -20.687 -13.309 1.00 87.06 504 THR A C 1
ATOM 4056 O O . THR A 1 504 ? -24.783 -20.640 -14.026 1.00 87.06 504 THR A O 1
ATOM 4059 N N . VAL A 1 505 ? -22.566 -20.946 -13.796 1.00 88.50 505 VAL A N 1
ATOM 4060 C CA . VAL A 1 505 ? -22.330 -21.308 -15.200 1.00 88.50 505 VAL A CA 1
ATOM 4061 C C . VAL A 1 505 ? -22.421 -22.827 -15.351 1.00 88.50 505 VAL A C 1
ATOM 4063 O O . VAL A 1 505 ? -21.919 -23.573 -14.517 1.00 88.50 505 VAL A O 1
ATOM 4066 N N . TYR A 1 506 ? -23.082 -23.292 -16.411 1.00 86.56 506 TYR A N 1
ATOM 4067 C CA . TYR A 1 506 ? -23.288 -24.708 -16.718 1.00 86.56 506 TYR A CA 1
ATOM 4068 C C . TYR A 1 506 ? -22.710 -25.066 -18.092 1.00 86.56 506 TYR A C 1
ATOM 4070 O O . TYR A 1 506 ? -23.011 -24.391 -19.079 1.00 86.56 506 TYR A O 1
ATOM 4078 N N . MET A 1 507 ? -21.976 -26.180 -18.171 1.00 84.00 507 MET A N 1
ATOM 4079 C CA . MET A 1 507 ? -21.529 -26.836 -19.411 1.00 84.00 507 MET A CA 1
ATOM 4080 C C . MET A 1 507 ? -22.037 -28.286 -19.432 1.00 84.00 507 MET A C 1
ATOM 4082 O O . MET A 1 507 ? -22.044 -28.956 -18.402 1.00 84.00 507 MET A O 1
ATOM 4086 N N . ASN A 1 508 ? -22.492 -28.786 -20.588 1.00 75.25 508 ASN A N 1
ATOM 4087 C CA . ASN A 1 508 ? -23.052 -30.147 -20.739 1.00 75.25 508 ASN A CA 1
ATOM 4088 C C . ASN A 1 508 ? -24.103 -30.543 -19.674 1.00 75.25 508 ASN A C 1
ATOM 4090 O O . ASN A 1 508 ? -24.168 -31.691 -19.237 1.00 75.25 508 ASN A O 1
ATOM 4094 N N . GLY A 1 509 ? -24.924 -29.585 -19.227 1.00 70.81 509 GLY A N 1
ATOM 4095 C CA . GLY A 1 509 ? -25.967 -29.817 -18.220 1.00 70.81 509 GLY A CA 1
ATOM 4096 C C . GLY A 1 509 ? -25.467 -30.002 -16.780 1.00 70.81 509 GLY A C 1
ATOM 4097 O O . GLY A 1 509 ? -26.282 -30.276 -15.903 1.00 70.81 509 GLY A O 1
ATOM 4098 N N . LYS A 1 510 ? -24.169 -29.816 -16.513 1.00 79.94 510 LYS A N 1
ATOM 4099 C CA . LYS A 1 510 ? -23.577 -29.795 -15.166 1.00 79.94 510 LYS A CA 1
ATOM 4100 C C . LYS A 1 510 ? -23.083 -28.384 -14.818 1.00 79.94 510 LYS A C 1
ATOM 4102 O O . LYS A 1 510 ? -22.680 -27.665 -15.737 1.00 79.94 510 LYS A O 1
ATOM 4107 N N . PRO A 1 511 ? -23.088 -27.975 -13.536 1.00 81.88 511 PRO A N 1
ATOM 4108 C CA . PRO A 1 511 ? -22.396 -26.760 -13.122 1.00 81.88 511 PRO A CA 1
ATOM 4109 C C . PRO A 1 511 ? -20.895 -26.905 -13.400 1.00 81.88 511 PRO A C 1
ATOM 4111 O O . PRO A 1 511 ? -20.341 -28.002 -13.290 1.00 81.88 511 PRO A O 1
ATOM 4114 N N . VAL A 1 512 ? -20.251 -25.809 -13.789 1.00 84.50 512 VAL A N 1
ATOM 4115 C CA . VAL A 1 512 ? -18.790 -25.736 -13.926 1.00 84.50 512 VAL A CA 1
ATOM 4116 C C . VAL A 1 512 ? -18.169 -25.603 -12.532 1.00 84.50 512 VAL A C 1
ATOM 4118 O O . VAL A 1 512 ? -18.798 -25.057 -11.629 1.00 84.50 512 VAL A O 1
ATOM 4121 N N . GLU A 1 513 ? -16.952 -26.111 -12.342 1.00 80.62 513 GLU A N 1
ATOM 4122 C CA . GLU A 1 513 ? -16.193 -25.875 -11.112 1.00 80.62 513 GLU A CA 1
ATOM 4123 C C . GLU A 1 513 ? -15.739 -24.406 -11.050 1.00 80.62 513 GLU A C 1
ATOM 4125 O O . GLU A 1 513 ? -15.166 -23.879 -12.010 1.00 80.62 513 GLU A O 1
ATOM 4130 N N . GLU A 1 514 ? -16.054 -23.735 -9.940 1.00 82.31 514 GLU A N 1
ATOM 4131 C CA . GLU A 1 514 ? -15.794 -22.309 -9.732 1.00 82.31 514 GLU A CA 1
ATOM 4132 C C . GLU A 1 514 ? -14.675 -22.142 -8.696 1.00 82.31 514 GLU A C 1
ATOM 4134 O O . GLU A 1 514 ? -14.860 -22.467 -7.524 1.00 82.31 514 GLU A O 1
ATOM 4139 N N . TYR A 1 515 ? -13.517 -21.636 -9.120 1.00 79.12 515 TYR A N 1
ATOM 4140 C CA . TYR A 1 515 ? -12.349 -21.413 -8.262 1.00 79.12 515 TYR A CA 1
ATOM 4141 C C . TYR A 1 515 ? -12.308 -19.968 -7.749 1.00 79.12 515 TYR A C 1
ATOM 4143 O O . TYR A 1 515 ? -12.787 -19.039 -8.410 1.00 79.12 515 TYR A O 1
ATOM 4151 N N . ASP A 1 516 ? -11.707 -19.757 -6.582 1.00 75.00 516 ASP A N 1
ATOM 4152 C CA . ASP A 1 516 ? -11.703 -18.453 -5.922 1.00 75.00 516 ASP A CA 1
ATOM 4153 C C . ASP A 1 516 ? -10.654 -17.496 -6.520 1.00 75.00 516 ASP A C 1
ATOM 4155 O O . ASP A 1 516 ? -9.530 -17.879 -6.846 1.00 75.00 516 ASP A O 1
ATOM 4159 N N . ASP A 1 517 ? -11.047 -16.231 -6.705 1.00 65.56 517 ASP A N 1
ATOM 4160 C CA . ASP A 1 517 ? -10.175 -15.160 -7.199 1.00 65.56 517 ASP A CA 1
ATOM 4161 C C . ASP A 1 517 ? -9.424 -14.546 -6.012 1.00 65.56 517 ASP A C 1
ATOM 4163 O O . ASP A 1 517 ? -9.821 -13.530 -5.449 1.00 65.56 517 ASP A O 1
ATOM 4167 N N . ASP A 1 518 ? -8.362 -15.238 -5.605 1.00 50.03 518 ASP A N 1
ATOM 4168 C CA . ASP A 1 518 ? -7.539 -14.956 -4.422 1.00 50.03 518 ASP A CA 1
ATOM 4169 C C . ASP A 1 518 ? -6.638 -13.703 -4.556 1.00 50.03 518 ASP A C 1
ATOM 4171 O O . ASP A 1 518 ? -5.810 -13.429 -3.681 1.00 50.03 518 ASP A O 1
ATOM 4175 N N . GLU A 1 519 ? -6.758 -12.950 -5.656 1.00 46.06 519 GLU A N 1
ATOM 4176 C CA . GLU A 1 519 ? -6.189 -11.606 -5.771 1.00 46.06 519 GLU A CA 1
ATOM 4177 C C . GLU A 1 519 ? -7.026 -10.635 -4.932 1.00 46.06 519 GLU A C 1
ATOM 4179 O O . GLU A 1 519 ? -8.194 -10.380 -5.226 1.00 46.06 519 GLU A O 1
ATOM 4184 N N . GLU A 1 520 ? -6.415 -10.072 -3.886 1.00 33.69 520 GLU A N 1
ATOM 4185 C CA . GLU A 1 520 ? -7.025 -9.061 -3.020 1.00 33.69 520 GLU A CA 1
ATOM 4186 C C . GLU A 1 520 ? -7.487 -7.862 -3.863 1.00 33.69 520 GLU A C 1
ATOM 4188 O O . GLU A 1 520 ? -6.692 -7.006 -4.257 1.00 33.69 520 GLU A O 1
ATOM 4193 N N . PHE A 1 521 ? -8.785 -7.833 -4.189 1.00 34.19 521 PHE A N 1
ATOM 4194 C CA . PHE A 1 521 ? -9.369 -6.848 -5.093 1.00 34.19 521 PHE A CA 1
ATOM 4195 C C . PHE A 1 521 ? -9.404 -5.478 -4.416 1.00 34.19 521 PHE A C 1
ATOM 4197 O O . PHE A 1 521 ? -10.425 -5.061 -3.867 1.00 34.19 521 PHE A O 1
ATOM 4204 N N . ALA A 1 522 ? -8.283 -4.759 -4.490 1.00 27.66 522 ALA A N 1
ATOM 4205 C CA . ALA A 1 522 ? -8.235 -3.328 -4.265 1.00 27.66 522 ALA A CA 1
ATOM 4206 C C . ALA A 1 522 ? -9.289 -2.690 -5.187 1.00 27.66 522 ALA A C 1
ATOM 4208 O O . ALA A 1 522 ? -9.121 -2.713 -6.413 1.00 27.66 522 ALA A O 1
ATOM 4209 N N . PRO A 1 523 ? -10.406 -2.165 -4.649 1.00 28.52 523 PRO A N 1
ATOM 4210 C CA . PRO A 1 523 ? -11.446 -1.629 -5.503 1.00 28.52 523 PRO A CA 1
ATOM 4211 C C . PRO A 1 523 ? -10.872 -0.431 -6.269 1.00 28.52 523 PRO A C 1
ATOM 4213 O O . PRO A 1 523 ? -10.134 0.362 -5.672 1.00 28.52 523 PRO A O 1
ATOM 4216 N N . PRO A 1 524 ? -11.204 -0.258 -7.566 1.00 28.48 524 PRO A N 1
ATOM 4217 C CA . PRO A 1 524 ? -10.742 0.897 -8.330 1.00 28.48 524 PRO A CA 1
ATOM 4218 C C . PRO A 1 524 ? -11.094 2.159 -7.543 1.00 28.48 524 PRO A C 1
ATOM 4220 O O . PRO A 1 524 ? -12.226 2.291 -7.074 1.00 28.48 524 PRO A O 1
ATOM 4223 N N . SER A 1 525 ? -10.102 3.024 -7.326 1.00 30.53 525 SER A N 1
ATOM 4224 C CA . SER A 1 525 ? -9.995 3.929 -6.173 1.00 30.53 525 SER A CA 1
ATOM 4225 C C . SER A 1 525 ? -11.029 5.069 -6.155 1.00 30.53 525 SER A C 1
ATOM 4227 O O . SER A 1 525 ? -10.705 6.236 -6.362 1.00 30.53 525 SER A O 1
ATOM 4229 N N . ARG A 1 526 ? -12.296 4.691 -5.916 1.00 32.50 526 ARG A N 1
ATOM 4230 C CA . ARG A 1 526 ? -13.524 5.480 -5.683 1.00 32.50 526 ARG A CA 1
ATOM 4231 C C . ARG A 1 526 ? -14.729 4.526 -5.493 1.00 32.50 526 ARG A C 1
ATOM 4233 O O . ARG A 1 526 ? -15.662 4.527 -6.291 1.00 32.50 526 ARG A O 1
ATOM 4240 N N . ALA A 1 527 ? -14.710 3.688 -4.449 1.00 32.47 527 ALA A N 1
ATOM 4241 C CA . ALA A 1 527 ? -15.821 2.758 -4.155 1.00 32.47 527 ALA A CA 1
ATOM 4242 C C . ALA A 1 527 ? -16.183 2.569 -2.662 1.00 32.47 527 ALA A C 1
ATOM 4244 O O . ALA A 1 527 ? -17.141 1.861 -2.367 1.00 32.47 527 ALA A O 1
ATOM 4245 N N . LEU A 1 528 ? -15.467 3.209 -1.726 1.00 28.64 528 LEU A N 1
ATOM 4246 C CA . LEU A 1 528 ? -15.770 3.195 -0.280 1.00 28.64 528 LEU A CA 1
ATOM 4247 C C . LEU A 1 528 ? -16.013 4.608 0.278 1.00 28.64 528 LEU A C 1
ATOM 4249 O O . LEU A 1 528 ? -15.592 4.962 1.374 1.00 28.64 528 LEU A O 1
ATOM 4253 N N . VAL A 1 529 ? -16.723 5.422 -0.500 1.00 29.03 529 VAL A N 1
ATOM 4254 C CA . VAL A 1 529 ? -17.394 6.638 -0.030 1.00 29.03 529 VAL A CA 1
ATOM 4255 C C . VAL A 1 529 ? -18.797 6.594 -0.620 1.00 29.03 529 VAL A C 1
ATOM 4257 O O . VAL A 1 529 ? -18.949 6.376 -1.823 1.00 29.03 529 VAL A O 1
ATOM 4260 N N . ALA A 1 530 ? -19.828 6.781 0.203 1.00 31.78 530 ALA A N 1
ATOM 4261 C CA . ALA A 1 530 ? -21.153 7.057 -0.329 1.00 31.78 530 ALA A CA 1
ATOM 4262 C C . ALA A 1 530 ? -21.118 8.459 -0.948 1.00 31.78 530 ALA A C 1
ATOM 4264 O O . ALA A 1 530 ? -20.892 9.432 -0.232 1.00 31.78 530 ALA A O 1
ATOM 4265 N N . ASN A 1 531 ? -21.328 8.576 -2.263 1.00 34.66 531 ASN A N 1
ATOM 4266 C CA . ASN A 1 531 ? -21.559 9.888 -2.869 1.00 34.66 531 ASN A CA 1
ATOM 4267 C C . ASN A 1 531 ? -22.726 10.565 -2.130 1.00 34.66 531 ASN A C 1
ATOM 4269 O O . ASN A 1 531 ? -23.719 9.900 -1.823 1.00 34.66 531 ASN A O 1
ATOM 4273 N N . ASN A 1 532 ? -22.615 11.876 -1.897 1.00 37.69 532 ASN A N 1
ATOM 4274 C CA . ASN A 1 532 ? -23.479 12.667 -1.004 1.00 37.69 532 ASN A CA 1
ATOM 4275 C C . ASN A 1 532 ? -24.990 12.662 -1.359 1.00 37.69 532 ASN A C 1
ATOM 4277 O O . ASN A 1 532 ? -25.794 13.243 -0.637 1.00 37.69 532 ASN A O 1
ATOM 4281 N N . ASP A 1 533 ? -25.381 11.982 -2.441 1.00 42.78 533 ASP A N 1
ATOM 4282 C CA . ASP A 1 533 ? -26.743 11.852 -2.970 1.00 42.78 533 ASP A CA 1
ATOM 4283 C C . ASP A 1 533 ? -27.517 10.623 -2.432 1.00 42.78 533 ASP A C 1
ATOM 4285 O O . ASP A 1 533 ? -28.621 10.341 -2.898 1.00 42.78 533 ASP A O 1
ATOM 4289 N N . GLY A 1 534 ? -26.938 9.829 -1.519 1.00 41.78 534 GLY A N 1
ATOM 4290 C CA . GLY A 1 534 ? -27.643 8.740 -0.818 1.00 41.78 534 GLY A CA 1
ATOM 4291 C C . GLY A 1 534 ? -27.963 7.479 -1.643 1.00 41.78 534 GLY A C 1
ATOM 4292 O O . GLY A 1 534 ? -28.931 6.779 -1.347 1.00 41.78 534 GLY A O 1
ATOM 4293 N N . LYS A 1 535 ? -27.179 7.171 -2.686 1.00 43.16 535 LYS A N 1
ATOM 4294 C CA . LYS A 1 535 ? -27.389 5.996 -3.565 1.00 43.16 535 LYS A CA 1
ATOM 4295 C C . LYS A 1 535 ? -26.688 4.721 -3.055 1.00 43.16 535 LYS A C 1
ATOM 4297 O O . LYS A 1 535 ? -25.632 4.823 -2.432 1.00 43.16 535 LYS A O 1
ATOM 4302 N N . PRO A 1 536 ? -27.238 3.518 -3.326 1.00 43.88 536 PRO A N 1
ATOM 4303 C CA . PRO A 1 536 ? -26.704 2.257 -2.806 1.00 43.88 536 PRO A CA 1
ATOM 4304 C C . PRO A 1 536 ? -25.373 1.835 -3.452 1.00 43.88 536 PRO A C 1
ATOM 4306 O O . PRO A 1 536 ? -25.128 2.069 -4.636 1.00 43.88 536 PRO A O 1
ATOM 4309 N N . ILE A 1 537 ? -24.538 1.152 -2.662 1.00 53.75 537 ILE A N 1
ATOM 4310 C CA . ILE A 1 537 ? -23.236 0.598 -3.068 1.00 53.75 537 ILE A CA 1
ATOM 4311 C C . ILE A 1 537 ? -23.433 -0.696 -3.878 1.00 53.75 537 ILE A C 1
ATOM 4313 O O . ILE A 1 537 ? -24.259 -1.542 -3.527 1.00 53.75 537 ILE A O 1
ATOM 4317 N N . VAL A 1 538 ? -22.646 -0.870 -4.945 1.00 60.44 538 VAL A N 1
ATOM 4318 C CA . VAL A 1 538 ? -22.692 -2.045 -5.833 1.00 60.44 538 VAL A CA 1
ATOM 4319 C C . VAL A 1 538 ? -21.957 -3.236 -5.209 1.00 60.44 538 VAL A C 1
ATOM 4321 O O . VAL A 1 538 ? -20.727 -3.268 -5.175 1.00 60.44 538 VAL A O 1
ATOM 4324 N N . LYS A 1 539 ? -22.699 -4.257 -4.774 1.00 74.88 539 LYS A N 1
ATOM 4325 C CA . LYS A 1 539 ? -22.129 -5.512 -4.250 1.00 74.88 539 LYS A CA 1
ATOM 4326 C C . LYS A 1 539 ? -21.534 -6.350 -5.384 1.00 74.88 539 LYS A C 1
ATOM 4328 O O . LYS A 1 539 ? -22.182 -6.520 -6.415 1.00 74.88 539 LYS A O 1
ATOM 4333 N N . THR A 1 540 ? -20.320 -6.872 -5.213 1.00 76.75 540 THR A N 1
ATOM 4334 C CA . THR A 1 540 ? -19.569 -7.562 -6.280 1.00 76.75 540 THR A CA 1
ATOM 4335 C C . THR A 1 540 ? -18.977 -8.886 -5.797 1.00 76.75 540 THR A C 1
ATOM 4337 O O . THR A 1 540 ? -18.497 -8.965 -4.673 1.00 76.75 540 THR A O 1
ATOM 4340 N N . THR A 1 541 ? -18.969 -9.909 -6.654 1.00 80.00 541 THR A N 1
ATOM 4341 C CA . THR A 1 541 ? -18.182 -11.140 -6.467 1.00 80.00 541 THR A CA 1
ATOM 4342 C C . THR A 1 541 ? -17.498 -11.552 -7.774 1.00 80.00 541 THR A C 1
ATOM 4344 O O . THR A 1 541 ? -18.062 -11.347 -8.855 1.00 80.00 541 THR A O 1
ATOM 4347 N N . THR A 1 542 ? -16.297 -12.127 -7.670 1.00 82.19 542 THR A N 1
ATOM 4348 C CA . THR A 1 542 ? -15.521 -12.661 -8.798 1.00 82.19 542 THR A CA 1
ATOM 4349 C C . THR A 1 542 ? -15.087 -14.099 -8.509 1.00 82.19 542 THR A C 1
ATOM 4351 O O . THR A 1 542 ? -14.694 -14.402 -7.384 1.00 82.19 542 THR A O 1
ATOM 4354 N N . LYS A 1 543 ? -15.150 -14.971 -9.521 1.00 84.06 543 LYS A N 1
ATOM 4355 C CA . LYS A 1 543 ? -14.620 -16.348 -9.515 1.00 84.06 543 LYS A CA 1
ATOM 4356 C C . LYS A 1 543 ? -13.921 -16.656 -10.843 1.00 84.06 543 LYS A C 1
ATOM 4358 O O . LYS A 1 543 ? -14.209 -16.014 -11.857 1.00 84.06 543 LYS A O 1
ATOM 4363 N N . TYR A 1 544 ? -13.053 -17.661 -10.860 1.00 85.25 544 TYR A N 1
ATOM 4364 C CA . TYR A 1 544 ? -12.553 -18.288 -12.086 1.00 85.25 544 TYR A CA 1
ATOM 4365 C C . TYR A 1 544 ? -13.372 -19.529 -12.444 1.00 85.25 544 TYR A C 1
ATOM 4367 O O . TYR A 1 544 ? -13.882 -20.204 -11.557 1.00 85.25 544 TYR A O 1
ATOM 4375 N N . ILE A 1 545 ? -13.463 -19.858 -13.734 1.00 88.88 545 ILE A N 1
ATOM 4376 C CA . ILE A 1 545 ? -14.063 -21.116 -14.211 1.00 88.88 545 ILE A CA 1
ATOM 4377 C C . ILE A 1 545 ? -13.222 -21.744 -15.326 1.00 88.88 545 ILE A C 1
ATOM 4379 O O . ILE A 1 545 ? -12.592 -21.034 -16.119 1.00 88.88 545 ILE A O 1
ATOM 4383 N N . GLU A 1 546 ? -13.240 -23.074 -15.420 1.00 86.81 546 GLU A N 1
ATOM 4384 C CA . GLU A 1 546 ? -12.667 -23.780 -16.568 1.00 86.81 546 GLU A CA 1
ATOM 4385 C C . GLU A 1 546 ? -13.520 -23.552 -17.828 1.00 86.81 546 GLU A C 1
ATOM 4387 O O . GLU A 1 546 ? -14.750 -23.563 -17.791 1.00 86.81 546 GLU A O 1
ATOM 4392 N N . SER A 1 547 ? -12.855 -23.346 -18.962 1.00 86.06 547 SER A N 1
ATOM 4393 C CA . SER A 1 547 ? -13.456 -23.235 -20.292 1.00 86.06 547 SER A CA 1
ATOM 4394 C C . SER A 1 547 ? -12.812 -24.248 -21.228 1.00 86.06 547 SER A C 1
ATOM 4396 O O . SER A 1 547 ? -11.590 -24.406 -21.257 1.00 86.06 547 SER A O 1
ATOM 4398 N N . ILE A 1 548 ? -13.665 -24.947 -21.971 1.00 84.69 548 ILE A N 1
ATOM 4399 C CA . ILE A 1 548 ? -13.301 -26.041 -22.871 1.00 84.69 548 ILE A CA 1
ATOM 4400 C C . ILE A 1 548 ? -13.574 -25.572 -24.301 1.00 84.69 548 ILE A C 1
ATOM 4402 O O . ILE A 1 548 ? -14.627 -24.992 -24.572 1.00 84.69 548 ILE A O 1
ATOM 4406 N N . THR A 1 549 ? -12.636 -25.811 -25.219 1.00 83.75 549 THR A N 1
ATOM 4407 C CA . THR A 1 549 ? -12.787 -25.423 -26.628 1.00 83.75 549 THR A CA 1
ATOM 4408 C C . THR A 1 549 ? -14.039 -26.051 -27.244 1.00 83.75 549 THR A C 1
ATOM 4410 O O . THR A 1 549 ? -14.355 -27.210 -26.988 1.00 83.75 549 THR A O 1
ATOM 4413 N N . ASP A 1 550 ? -14.750 -25.269 -28.055 1.00 80.94 550 ASP A N 1
ATOM 4414 C CA . ASP A 1 550 ? -15.975 -25.639 -28.769 1.00 80.94 550 ASP A CA 1
ATOM 4415 C C . ASP A 1 550 ? -17.191 -26.027 -27.898 1.00 80.94 550 ASP A C 1
ATOM 4417 O O . ASP A 1 550 ? -18.241 -26.392 -28.433 1.00 80.94 550 ASP A O 1
ATOM 4421 N N . GLN A 1 551 ? -17.110 -25.885 -26.573 1.00 84.44 551 GLN A N 1
ATOM 4422 C CA . GLN A 1 551 ? -18.173 -26.292 -25.657 1.00 84.44 551 GLN A CA 1
ATOM 4423 C C . GLN A 1 551 ? -19.285 -25.234 -25.527 1.00 84.44 551 GLN A C 1
ATOM 4425 O O . GLN A 1 551 ? -19.024 -24.067 -25.226 1.00 84.44 551 GLN A O 1
ATOM 4430 N N . GLU A 1 552 ? -20.548 -25.646 -25.686 1.00 89.44 552 GLU A N 1
ATOM 4431 C CA . GLU A 1 552 ? -21.707 -24.796 -25.375 1.00 89.44 552 GLU A CA 1
ATOM 4432 C C . GLU A 1 552 ? -21.923 -24.656 -23.861 1.00 89.44 552 GLU A C 1
ATOM 4434 O O . GLU A 1 552 ? -21.778 -25.626 -23.105 1.00 89.44 552 GLU A O 1
ATOM 4439 N N . PHE A 1 553 ? -22.296 -23.448 -23.426 1.00 90.38 553 PHE A N 1
ATOM 4440 C CA . PHE A 1 553 ? -22.534 -23.115 -22.022 1.00 90.38 553 PHE A CA 1
ATOM 4441 C C . PHE A 1 553 ? -23.821 -22.306 -21.815 1.00 90.38 553 PHE A C 1
ATOM 4443 O O . PHE A 1 553 ? -24.384 -21.707 -22.730 1.00 90.38 553 PHE A O 1
ATOM 4450 N N . SER A 1 554 ? -24.302 -22.283 -20.574 1.00 90.88 554 SER A N 1
ATOM 4451 C CA . SER A 1 554 ? -25.503 -21.542 -20.178 1.00 90.88 554 SER A CA 1
ATOM 4452 C C . SER A 1 554 ? -25.362 -20.962 -18.775 1.00 90.88 554 SER A C 1
ATOM 4454 O O . SER A 1 554 ? -24.616 -21.484 -17.951 1.00 90.88 554 SER A O 1
ATOM 4456 N N . ILE A 1 555 ? -26.061 -19.860 -18.510 1.00 91.69 555 ILE A N 1
ATOM 4457 C CA . ILE A 1 555 ? -26.006 -19.147 -17.230 1.00 91.69 555 ILE A CA 1
ATOM 4458 C C . ILE A 1 555 ? -27.331 -19.365 -16.506 1.00 91.69 555 ILE A C 1
ATOM 4460 O O . ILE A 1 555 ? -28.387 -18.987 -17.018 1.00 91.69 555 ILE A O 1
ATOM 4464 N N . TYR A 1 556 ? -27.266 -19.966 -15.324 1.00 90.62 556 TYR A N 1
ATOM 4465 C CA . TYR A 1 556 ? -28.397 -20.146 -14.422 1.00 90.62 556 TYR A CA 1
ATOM 4466 C C . TYR A 1 556 ? -28.420 -18.998 -13.413 1.00 90.62 556 TYR A C 1
ATOM 4468 O O . TYR A 1 556 ? -27.378 -18.596 -12.891 1.00 90.62 556 TYR A O 1
ATOM 4476 N N . ILE A 1 557 ? -29.611 -18.457 -13.168 1.00 90.38 557 ILE A N 1
ATOM 4477 C CA . ILE A 1 557 ? -29.887 -17.425 -12.172 1.00 90.38 557 ILE A CA 1
ATOM 4478 C C . ILE A 1 557 ? -31.008 -17.954 -11.286 1.00 90.38 557 ILE A C 1
ATOM 4480 O O . ILE A 1 557 ? -32.148 -18.059 -11.740 1.00 90.38 557 ILE A O 1
ATOM 4484 N N . ASP A 1 558 ? -30.682 -18.257 -10.035 1.00 88.19 558 ASP A N 1
ATOM 4485 C CA . ASP A 1 558 ? -31.636 -18.706 -9.027 1.00 88.19 558 ASP A CA 1
ATOM 4486 C C . ASP A 1 558 ? -31.810 -17.599 -7.983 1.00 88.19 558 ASP A C 1
ATOM 4488 O O . ASP A 1 558 ? -30.836 -17.100 -7.417 1.00 88.19 558 ASP A O 1
ATOM 4492 N N . ILE A 1 559 ? -33.052 -17.200 -7.724 1.00 87.69 559 ILE A N 1
ATOM 4493 C CA . ILE A 1 559 ? -33.410 -16.272 -6.649 1.00 87.69 559 ILE A CA 1
ATOM 4494 C C . ILE A 1 559 ? -34.289 -17.038 -5.664 1.00 87.69 559 ILE A C 1
ATOM 4496 O O . ILE A 1 559 ? -35.318 -17.585 -6.050 1.00 87.69 559 ILE A O 1
ATOM 4500 N N . THR A 1 560 ? -33.879 -17.097 -4.401 1.00 86.81 560 THR A N 1
ATOM 4501 C CA . THR A 1 560 ? -34.426 -17.974 -3.353 1.00 86.81 560 THR A CA 1
ATOM 4502 C C . THR A 1 560 ? -34.480 -17.265 -1.998 1.00 86.81 560 THR A C 1
ATOM 4504 O O . THR A 1 560 ? -33.768 -16.288 -1.762 1.00 86.81 560 THR A O 1
ATOM 4507 N N . ASN A 1 561 ? -35.303 -17.770 -1.078 1.00 77.38 561 ASN A N 1
ATOM 4508 C CA . ASN A 1 561 ? -35.299 -17.374 0.334 1.00 77.38 561 ASN A CA 1
ATOM 4509 C C . ASN A 1 561 ? -33.859 -17.461 0.912 1.00 77.38 561 ASN A C 1
ATOM 4511 O O . ASN A 1 561 ? -33.229 -18.505 0.740 1.00 77.38 561 ASN A O 1
ATOM 4515 N N . PRO A 1 562 ? -33.304 -16.427 1.584 1.00 78.56 562 PRO A N 1
ATOM 4516 C CA . PRO A 1 562 ? -33.972 -15.290 2.226 1.00 78.56 562 PRO A CA 1
ATOM 4517 C C . PRO A 1 562 ? -34.080 -14.003 1.386 1.00 78.56 562 PRO A C 1
ATOM 4519 O O . PRO A 1 562 ? -34.320 -12.933 1.955 1.00 78.56 562 PRO A O 1
ATOM 4522 N N . PHE A 1 563 ? -33.907 -14.053 0.060 1.00 83.12 563 PHE A N 1
ATOM 4523 C CA . PHE A 1 563 ? -33.961 -12.845 -0.765 1.00 83.12 563 PHE A CA 1
ATOM 4524 C C . PHE A 1 563 ? -35.332 -12.146 -0.679 1.00 83.12 563 PHE A C 1
ATOM 4526 O O . PHE A 1 563 ? -36.387 -12.769 -0.836 1.00 83.12 563 PHE A O 1
ATOM 4533 N N . LYS A 1 564 ? -35.318 -10.824 -0.458 1.00 81.12 564 LYS A N 1
ATOM 4534 C CA . LYS A 1 564 ? -36.520 -9.988 -0.335 1.00 81.12 564 LYS A CA 1
ATOM 4535 C C . LYS A 1 564 ? -36.749 -9.181 -1.608 1.00 81.12 564 LYS A C 1
ATOM 4537 O O . LYS A 1 564 ? -35.976 -8.287 -1.937 1.00 81.12 564 LYS A O 1
ATOM 4542 N N . PHE A 1 565 ? -37.853 -9.472 -2.290 1.00 83.62 565 PHE A N 1
ATOM 4543 C CA . PHE A 1 565 ? -38.218 -8.847 -3.558 1.00 83.62 565 PHE A CA 1
ATOM 4544 C C . PHE A 1 565 ? -38.851 -7.458 -3.329 1.00 83.62 565 PHE A C 1
ATOM 4546 O O . PHE A 1 565 ? -40.067 -7.307 -3.213 1.00 83.62 565 PHE A O 1
ATOM 4553 N N . ASP A 1 566 ? -38.004 -6.436 -3.202 1.00 83.62 566 ASP A N 1
ATOM 4554 C CA . ASP A 1 566 ? -38.368 -5.070 -2.793 1.00 83.62 566 ASP A CA 1
ATOM 4555 C C . ASP A 1 566 ? -38.973 -4.195 -3.909 1.00 83.62 566 ASP A C 1
ATOM 4557 O O . ASP A 1 566 ? -39.685 -3.231 -3.633 1.00 83.62 566 ASP A O 1
ATOM 4561 N N . CYS A 1 567 ? -38.733 -4.552 -5.168 1.00 86.12 567 CYS A N 1
ATOM 4562 C CA . CYS A 1 567 ? -39.151 -3.830 -6.368 1.00 86.12 567 CYS A CA 1
ATOM 4563 C C . CYS A 1 567 ? -40.134 -4.660 -7.226 1.00 86.12 567 CYS A C 1
ATOM 4565 O O . CYS A 1 567 ? -40.330 -5.844 -6.962 1.00 86.12 567 CYS A O 1
ATOM 4567 N N . PRO A 1 568 ? -40.780 -4.088 -8.261 1.00 87.31 568 PRO A N 1
ATOM 4568 C CA . PRO A 1 568 ? -41.682 -4.861 -9.126 1.00 87.31 568 PRO A CA 1
ATOM 4569 C C . PRO A 1 568 ? -40.964 -5.867 -10.041 1.00 87.31 568 PRO A C 1
ATOM 4571 O O . PRO A 1 568 ? -41.548 -6.868 -10.451 1.00 87.31 568 PRO A O 1
ATOM 4574 N N . ASN A 1 569 ? -39.708 -5.583 -10.398 1.00 90.50 569 ASN A N 1
ATOM 4575 C CA . ASN A 1 569 ? -38.948 -6.302 -11.416 1.00 90.50 569 ASN A CA 1
ATOM 4576 C C . ASN A 1 569 ? -37.445 -6.221 -11.116 1.00 90.50 569 ASN A C 1
ATOM 4578 O O . ASN A 1 569 ? -36.895 -5.128 -10.956 1.00 90.50 569 ASN A O 1
ATOM 4582 N N . ILE A 1 570 ? -36.771 -7.367 -11.116 1.00 91.44 570 ILE A N 1
ATOM 4583 C CA . ILE A 1 570 ? -35.312 -7.460 -11.145 1.00 91.44 570 ILE A CA 1
ATOM 4584 C C . ILE A 1 570 ? -34.928 -7.846 -12.565 1.00 91.44 570 ILE A C 1
ATOM 4586 O O . ILE A 1 570 ? -35.338 -8.885 -13.067 1.00 91.44 570 ILE A O 1
ATOM 4590 N N . GLY A 1 571 ? -34.133 -7.013 -13.236 1.00 90.94 571 GLY A N 1
ATOM 4591 C CA . GLY A 1 571 ? -33.745 -7.275 -14.625 1.00 90.94 571 GLY A CA 1
ATOM 4592 C C . GLY A 1 571 ? -32.269 -7.628 -14.776 1.00 90.94 571 GLY A C 1
ATOM 4593 O O . GLY A 1 571 ? -31.483 -6.694 -14.983 1.00 90.94 571 GLY A O 1
ATOM 4594 N N . PRO A 1 572 ? -31.874 -8.914 -14.721 1.00 91.69 572 PRO A N 1
ATOM 4595 C CA . PRO A 1 572 ? -30.517 -9.336 -15.037 1.00 91.69 572 PRO A CA 1
ATOM 4596 C C . PRO A 1 572 ? -30.073 -8.858 -16.422 1.00 91.69 572 PRO A C 1
ATOM 4598 O O . PRO A 1 572 ? -30.835 -8.849 -17.396 1.00 91.69 572 PRO A O 1
ATOM 4601 N N . THR A 1 573 ? -28.816 -8.439 -16.507 1.00 89.44 573 THR A N 1
ATOM 4602 C CA . THR A 1 573 ? -28.160 -8.022 -17.746 1.00 89.44 573 THR A CA 1
ATOM 4603 C C . THR A 1 573 ? -26.822 -8.740 -17.846 1.00 89.44 573 THR A C 1
ATOM 4605 O O . THR A 1 573 ? -25.936 -8.499 -17.028 1.00 89.44 573 THR A O 1
ATOM 4608 N N . VAL A 1 574 ? -26.694 -9.618 -18.839 1.00 89.38 574 VAL A N 1
ATOM 4609 C CA . VAL A 1 574 ? -25.492 -10.419 -19.088 1.00 89.38 574 VAL A CA 1
ATOM 4610 C C . VAL A 1 574 ? -24.622 -9.713 -20.118 1.00 89.38 574 VAL A C 1
ATOM 4612 O O . VAL A 1 574 ? -25.082 -9.379 -21.216 1.00 89.38 574 VAL A O 1
ATOM 4615 N N . PHE A 1 575 ? -23.357 -9.539 -19.761 1.00 87.62 575 PHE A N 1
ATOM 4616 C CA . PHE A 1 575 ? -22.270 -9.163 -20.648 1.00 87.62 575 PHE A CA 1
ATOM 4617 C C . PHE A 1 575 ? -21.316 -10.354 -20.779 1.00 87.62 575 PHE A C 1
ATOM 4619 O O . PHE A 1 575 ? -21.101 -11.075 -19.806 1.00 87.62 575 PHE A O 1
ATOM 4626 N N . ILE A 1 576 ? -20.772 -10.566 -21.971 1.00 85.38 576 ILE A N 1
ATOM 4627 C CA . ILE A 1 576 ? -19.810 -11.627 -22.284 1.00 85.38 576 ILE A CA 1
ATOM 4628 C C . ILE A 1 576 ? -18.751 -10.991 -23.180 1.00 85.38 576 ILE A C 1
ATOM 4630 O O . ILE A 1 576 ? -19.108 -10.319 -24.148 1.00 85.38 576 ILE A O 1
ATOM 4634 N N . ASP A 1 577 ? -17.478 -11.130 -22.817 1.00 82.25 577 ASP A N 1
ATOM 4635 C CA . ASP A 1 577 ? -16.342 -10.478 -23.483 1.00 82.25 577 ASP A CA 1
ATOM 4636 C C . ASP A 1 577 ? -16.522 -8.951 -23.629 1.00 82.25 577 ASP A C 1
ATOM 4638 O O . ASP A 1 577 ? -16.217 -8.343 -24.651 1.00 82.25 577 ASP A O 1
ATOM 4642 N N . GLY A 1 578 ? -17.129 -8.323 -22.615 1.00 76.12 578 GLY A N 1
ATOM 4643 C CA . GLY A 1 578 ? -17.548 -6.915 -22.619 1.00 76.12 578 GLY A CA 1
ATOM 4644 C C . GLY A 1 578 ? -18.842 -6.612 -23.397 1.00 76.12 578 GLY A C 1
ATOM 4645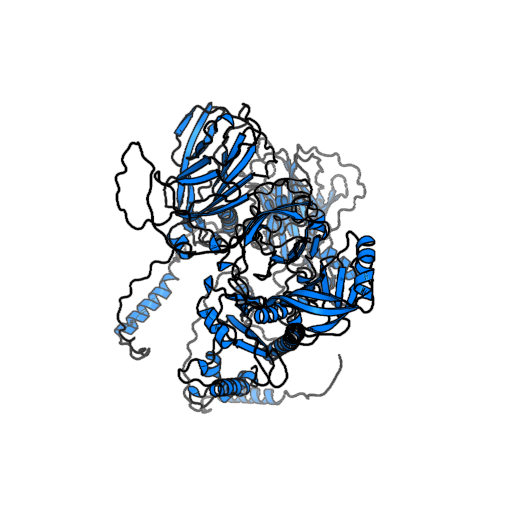 O O . GLY A 1 578 ? -19.538 -5.645 -23.074 1.00 76.12 578 GLY A O 1
ATOM 4646 N N . PHE A 1 579 ? -19.238 -7.445 -24.363 1.00 80.25 579 PHE A N 1
ATOM 4647 C CA . PHE A 1 579 ? -20.424 -7.234 -25.200 1.00 80.25 579 PHE A CA 1
ATOM 4648 C C . PHE A 1 579 ? -21.733 -7.591 -24.485 1.00 80.25 579 PHE A C 1
ATOM 4650 O O . PHE A 1 579 ? -21.841 -8.568 -23.746 1.00 80.25 579 PHE A O 1
ATOM 4657 N N . LYS A 1 580 ? -22.791 -6.808 -24.730 1.00 82.38 580 LYS A N 1
ATOM 4658 C CA . LYS A 1 580 ? -24.096 -6.949 -24.058 1.00 82.38 580 LYS A CA 1
ATOM 4659 C C . LYS A 1 580 ? -24.959 -8.061 -24.672 1.00 82.38 580 LYS A C 1
ATOM 4661 O O . LYS A 1 580 ? -25.917 -7.784 -25.408 1.00 82.38 580 LYS A O 1
ATOM 4666 N N . ALA A 1 581 ? -24.612 -9.302 -24.344 1.00 81.62 581 ALA A N 1
ATOM 4667 C CA . ALA A 1 581 ? -25.228 -10.527 -24.843 1.00 81.62 581 ALA A CA 1
ATOM 4668 C C . ALA A 1 581 ? -26.738 -10.635 -24.545 1.00 81.62 581 ALA A C 1
ATOM 4670 O O . ALA A 1 581 ? -27.523 -10.897 -25.457 1.00 81.62 581 ALA A O 1
ATOM 4671 N N . SER A 1 582 ? -27.175 -10.392 -23.300 1.00 84.00 582 SER A N 1
ATOM 4672 C CA . SER A 1 582 ? -28.584 -10.582 -22.909 1.00 84.00 582 SER A CA 1
ATOM 4673 C C . SER A 1 582 ? -29.105 -9.551 -21.898 1.00 84.00 582 SER A C 1
ATOM 4675 O O . SER A 1 582 ? -28.365 -8.993 -21.088 1.00 84.00 582 SER A O 1
ATOM 4677 N N . ARG A 1 583 ? -30.418 -9.302 -21.937 1.00 84.19 583 ARG A N 1
ATOM 4678 C CA . ARG A 1 583 ? -31.203 -8.614 -20.898 1.00 84.19 583 ARG A CA 1
ATOM 4679 C C . ARG A 1 583 ? -32.510 -9.375 -20.748 1.00 84.19 583 ARG A C 1
ATOM 4681 O O . ARG A 1 583 ? -33.168 -9.658 -21.745 1.00 84.19 583 ARG A O 1
ATOM 4688 N N . THR A 1 584 ? -32.900 -9.614 -19.509 1.00 85.62 584 THR A N 1
ATOM 4689 C CA . THR A 1 584 ? -34.147 -10.284 -19.142 1.00 85.62 584 THR A CA 1
ATOM 4690 C C . THR A 1 584 ? -34.853 -9.498 -18.029 1.00 85.62 584 THR A C 1
ATOM 4692 O O . THR A 1 584 ? -34.337 -8.479 -17.553 1.00 85.62 584 THR A O 1
ATOM 4695 N N . ASN A 1 585 ? -36.060 -9.925 -17.672 1.00 87.62 585 ASN A N 1
ATOM 4696 C CA . ASN A 1 585 ? -36.808 -9.481 -16.502 1.00 87.62 585 ASN A CA 1
ATOM 4697 C C . ASN A 1 585 ? -37.139 -10.728 -15.661 1.00 87.62 585 ASN A C 1
ATOM 4699 O O . ASN A 1 585 ? -37.362 -11.809 -16.211 1.00 87.62 585 ASN A O 1
ATOM 4703 N N . ILE A 1 586 ? -37.182 -10.554 -14.348 1.00 89.69 586 ILE A N 1
ATOM 4704 C CA . ILE A 1 586 ? -37.740 -11.480 -13.364 1.00 89.69 586 ILE A CA 1
ATOM 4705 C C . ILE A 1 586 ? -38.739 -10.629 -12.588 1.00 89.69 586 ILE A C 1
ATOM 4707 O O . ILE A 1 586 ? -38.353 -9.608 -12.010 1.00 89.69 586 ILE A O 1
ATOM 4711 N N . LEU A 1 587 ? -40.023 -10.967 -12.631 1.00 88.56 587 LEU A N 1
ATOM 4712 C CA . LEU A 1 587 ? -41.052 -10.173 -11.969 1.00 88.56 587 LEU A CA 1
ATOM 4713 C C . LEU A 1 587 ? -41.232 -10.626 -10.525 1.00 88.56 587 LEU A C 1
ATOM 4715 O O . LEU A 1 587 ? -41.044 -11.792 -10.184 1.00 88.56 587 LEU A O 1
ATOM 4719 N N . ARG A 1 588 ? -41.701 -9.711 -9.676 1.00 84.81 588 ARG A N 1
ATOM 4720 C CA . ARG A 1 588 ? -42.122 -10.056 -8.314 1.00 84.81 588 ARG A CA 1
ATOM 4721 C C . ARG A 1 588 ? -43.293 -11.053 -8.294 1.00 84.81 588 ARG A C 1
ATOM 4723 O O . ARG A 1 588 ? -43.420 -11.806 -7.334 1.00 84.81 588 ARG A O 1
ATOM 4730 N N . SER A 1 589 ? -44.106 -11.090 -9.354 1.00 82.69 589 SER A N 1
ATOM 4731 C CA . SER A 1 589 ? -45.149 -12.105 -9.578 1.00 82.69 589 SER A CA 1
ATOM 4732 C C . SER A 1 589 ? -44.603 -13.514 -9.795 1.00 82.69 589 SER A C 1
ATOM 4734 O O . SER A 1 589 ? -45.329 -14.473 -9.578 1.00 82.69 589 SER A O 1
ATOM 4736 N N . ASP A 1 590 ? -43.345 -13.650 -10.214 1.00 82.81 590 ASP A N 1
ATOM 4737 C CA . ASP A 1 590 ? -42.755 -14.942 -10.579 1.00 82.81 590 ASP A CA 1
ATOM 4738 C C . ASP A 1 590 ? -42.114 -15.621 -9.351 1.00 82.81 590 ASP A C 1
ATOM 4740 O O . ASP A 1 590 ? -41.730 -16.784 -9.400 1.00 82.81 590 ASP A O 1
ATOM 4744 N N . TYR A 1 591 ? -42.018 -14.893 -8.231 1.00 82.25 591 TYR A N 1
ATOM 4745 C CA . TYR A 1 591 ? -41.396 -15.300 -6.966 1.00 82.25 591 TYR A CA 1
ATOM 4746 C C . TYR A 1 591 ? -42.426 -15.792 -5.922 1.00 82.25 591 TYR A C 1
ATOM 4748 O O . TYR A 1 591 ? -42.203 -15.685 -4.715 1.00 82.25 591 TYR A O 1
ATOM 4756 N N . THR A 1 592 ? -43.575 -16.322 -6.359 1.00 70.88 592 THR A N 1
ATOM 4757 C CA . THR A 1 592 ? -44.702 -16.716 -5.480 1.00 70.88 592 THR A CA 1
ATOM 4758 C C . THR A 1 592 ? -44.334 -17.734 -4.403 1.00 70.88 592 THR A C 1
ATOM 4760 O O . THR A 1 592 ? -44.876 -17.678 -3.303 1.00 70.88 592 THR A O 1
ATOM 4763 N N . SER A 1 593 ? -43.416 -18.659 -4.692 1.00 72.00 593 SER A N 1
ATOM 4764 C CA . SER A 1 593 ? -42.982 -19.714 -3.766 1.00 72.00 593 SER A CA 1
ATOM 4765 C C . SER A 1 593 ? -41.685 -19.380 -3.017 1.00 72.00 593 SER A C 1
ATOM 4767 O O . SER A 1 593 ? -41.031 -20.286 -2.508 1.00 72.00 593 SER A O 1
ATOM 4769 N N . HIS A 1 594 ? -41.273 -18.105 -2.969 1.00 76.94 594 HIS A N 1
ATOM 4770 C CA . HIS A 1 594 ? -39.946 -17.679 -2.489 1.00 76.94 594 HIS A CA 1
ATOM 4771 C C . HIS A 1 594 ? -38.784 -18.379 -3.226 1.00 76.94 594 HIS A C 1
ATOM 4773 O O . HIS A 1 594 ? -37.715 -18.628 -2.663 1.00 76.94 594 HIS A O 1
ATOM 4779 N N . THR A 1 595 ? -39.001 -18.740 -4.493 1.00 82.75 595 THR A N 1
ATOM 4780 C CA . THR A 1 595 ? -38.005 -19.304 -5.411 1.00 82.75 595 THR A CA 1
ATOM 4781 C C . THR A 1 595 ? -38.400 -18.957 -6.844 1.00 82.75 595 THR A C 1
ATOM 4783 O O . THR A 1 595 ? -39.568 -19.086 -7.196 1.00 82.75 595 THR A O 1
ATOM 4786 N N . VAL A 1 596 ? -37.442 -18.528 -7.664 1.00 88.38 596 VAL A N 1
ATOM 4787 C CA . VAL A 1 596 ? -37.578 -18.390 -9.119 1.00 88.38 596 VAL A CA 1
ATOM 4788 C C . VAL A 1 596 ? -36.229 -18.670 -9.785 1.00 88.38 596 VAL A C 1
ATOM 4790 O O . VAL A 1 596 ? -35.202 -18.142 -9.360 1.00 88.38 596 VAL A O 1
ATOM 4793 N N . SER A 1 597 ? -36.239 -19.495 -10.831 1.00 86.88 597 SER A N 1
ATOM 4794 C CA . SER A 1 597 ? -35.046 -19.914 -11.578 1.00 86.88 597 SER A CA 1
ATOM 4795 C C . SER A 1 597 ? -35.161 -19.503 -13.042 1.00 86.88 597 SER A C 1
ATOM 4797 O O . SER A 1 597 ? -36.201 -19.699 -13.673 1.00 86.88 597 SER A O 1
ATOM 4799 N N . GLN A 1 598 ? -34.090 -18.948 -13.607 1.00 87.50 598 GLN A N 1
ATOM 4800 C CA . GLN A 1 598 ? -34.056 -18.458 -14.983 1.00 87.50 598 GLN A CA 1
ATOM 4801 C C . GLN A 1 598 ? -32.760 -18.879 -15.685 1.00 87.50 598 GLN A C 1
ATOM 4803 O O . GLN A 1 598 ? -31.665 -18.672 -15.168 1.00 87.50 598 GLN A O 1
ATOM 4808 N N . VAL A 1 599 ? -32.884 -19.453 -16.886 1.00 89.44 599 VAL A N 1
ATOM 4809 C CA . VAL A 1 599 ? -31.751 -19.999 -17.653 1.00 89.44 599 VAL A CA 1
ATOM 4810 C C . VAL A 1 599 ? -31.512 -19.178 -18.916 1.00 89.44 599 VAL A C 1
ATOM 4812 O O . VAL A 1 599 ? -32.403 -19.024 -19.751 1.00 89.44 599 VAL A O 1
ATOM 4815 N N . ILE A 1 600 ? -30.288 -18.681 -19.086 1.00 89.12 600 ILE A N 1
ATOM 4816 C CA . ILE A 1 600 ? -29.858 -17.891 -20.241 1.00 89.12 600 ILE A CA 1
ATOM 4817 C C . ILE A 1 600 ? -28.852 -18.727 -21.041 1.00 89.12 600 ILE A C 1
ATOM 4819 O O . ILE A 1 600 ? -27.666 -18.779 -20.720 1.00 89.12 600 ILE A O 1
ATOM 4823 N N . LYS A 1 601 ? -29.346 -19.412 -22.079 1.00 86.50 601 LYS A N 1
ATOM 4824 C CA . LYS A 1 601 ? -28.562 -20.339 -22.922 1.00 86.50 601 LYS A CA 1
ATOM 4825 C C . LYS A 1 601 ? -27.875 -19.685 -24.132 1.00 86.50 601 LYS A C 1
ATOM 4827 O O . LYS A 1 601 ? -27.143 -20.353 -24.851 1.00 86.50 601 LYS A O 1
ATOM 4832 N N . GLY A 1 602 ? -28.164 -18.415 -24.411 1.00 86.38 602 GLY A N 1
ATOM 4833 C CA . GLY A 1 602 ? -27.766 -17.768 -25.659 1.00 86.38 602 GLY A CA 1
ATOM 4834 C C . GLY A 1 602 ? -28.304 -16.347 -25.819 1.00 86.38 602 GLY A C 1
ATOM 4835 O O . GLY A 1 602 ? -28.919 -15.792 -24.901 1.00 86.38 602 GLY A O 1
ATOM 4836 N N . ALA A 1 603 ? -28.105 -15.772 -27.006 1.00 85.62 603 ALA A N 1
ATOM 4837 C CA . ALA A 1 603 ? -28.558 -14.429 -27.370 1.00 85.62 603 ALA A CA 1
ATOM 4838 C C . ALA A 1 603 ? -29.580 -14.433 -28.521 1.00 85.62 603 ALA A C 1
ATOM 4840 O O . ALA A 1 603 ? -29.704 -15.402 -29.271 1.00 85.62 603 ALA A O 1
ATOM 4841 N N . TYR A 1 604 ? -30.301 -13.315 -28.665 1.00 83.12 604 TYR A N 1
ATOM 4842 C CA . TYR A 1 604 ? -31.343 -13.124 -29.679 1.00 83.12 604 TYR A CA 1
ATOM 4843 C C . TYR A 1 604 ? -30.985 -12.003 -30.662 1.00 83.12 604 TYR A C 1
ATOM 4845 O O . TYR A 1 604 ? -30.893 -10.831 -30.287 1.00 83.12 604 TYR A O 1
ATOM 4853 N N . GLU A 1 605 ? -30.868 -12.367 -31.933 1.00 81.50 605 GLU A N 1
ATOM 4854 C CA . GLU A 1 605 ? -30.796 -11.478 -33.094 1.00 81.50 605 GLU A CA 1
ATOM 4855 C C . GLU A 1 605 ? -32.232 -11.184 -33.582 1.00 81.50 605 GLU A C 1
ATOM 4857 O O . GLU A 1 605 ? -33.052 -12.100 -33.648 1.00 81.50 605 GLU A O 1
ATOM 4862 N N . ARG A 1 606 ? -32.593 -9.928 -33.891 1.00 79.06 606 ARG A N 1
ATOM 4863 C CA . ARG A 1 606 ? -33.990 -9.547 -34.226 1.00 79.06 606 ARG A CA 1
ATOM 4864 C C . ARG A 1 606 ? -34.119 -8.871 -35.590 1.00 79.06 606 ARG A C 1
ATOM 4866 O O . ARG A 1 606 ? -33.514 -7.818 -35.807 1.00 79.06 606 ARG A O 1
ATOM 4873 N N . ASP A 1 607 ? -34.997 -9.407 -36.445 1.00 79.19 607 ASP A N 1
ATOM 4874 C CA . ASP A 1 607 ? -35.443 -8.763 -37.686 1.00 79.19 607 ASP A CA 1
ATOM 4875 C C . ASP A 1 607 ? -36.906 -8.307 -37.574 1.00 79.19 607 ASP A C 1
ATOM 4877 O O . ASP A 1 607 ? -37.856 -9.055 -37.824 1.00 79.19 607 ASP A O 1
ATOM 4881 N N . VAL A 1 608 ? -37.077 -7.030 -37.227 1.00 77.00 608 VAL A N 1
ATOM 4882 C CA . VAL A 1 608 ? -38.379 -6.371 -37.065 1.00 77.00 608 VAL A CA 1
ATOM 4883 C C . VAL A 1 608 ? -39.142 -6.320 -38.396 1.00 77.00 608 VAL A C 1
ATOM 4885 O O . VAL A 1 608 ? -40.369 -6.393 -38.390 1.00 77.00 608 VAL A O 1
ATOM 4888 N N . ARG A 1 609 ? -38.446 -6.284 -39.547 1.00 77.75 609 ARG A N 1
ATOM 4889 C CA . ARG A 1 609 ? -39.087 -6.279 -40.878 1.00 77.75 609 ARG A CA 1
ATOM 4890 C C . ARG A 1 609 ? -39.795 -7.596 -41.185 1.00 77.75 609 ARG A C 1
ATOM 4892 O O . ARG A 1 609 ? -40.856 -7.584 -41.800 1.00 77.75 609 ARG A O 1
ATOM 4899 N N . ARG A 1 610 ? -39.211 -8.722 -40.764 1.00 79.06 610 ARG A N 1
ATOM 4900 C CA . ARG A 1 610 ? -39.758 -10.076 -40.969 1.00 79.06 610 ARG A CA 1
ATOM 4901 C C . ARG A 1 610 ? -40.576 -10.599 -39.780 1.00 79.06 610 ARG A C 1
ATOM 4903 O O . ARG A 1 610 ? -41.188 -11.652 -39.899 1.00 79.06 610 ARG A O 1
ATOM 4910 N N . LYS A 1 611 ? -40.601 -9.879 -38.648 1.00 79.94 611 LYS A N 1
ATOM 4911 C CA . LYS A 1 611 ? -41.217 -10.295 -37.367 1.00 79.94 611 LYS A CA 1
ATOM 4912 C C . LYS A 1 611 ? -40.687 -11.638 -36.826 1.00 79.94 611 LYS A C 1
ATOM 4914 O O . LYS A 1 611 ? -41.379 -12.338 -36.083 1.00 79.94 611 LYS A O 1
ATOM 4919 N N . ILE A 1 612 ? -39.437 -11.965 -37.153 1.00 83.25 612 ILE A N 1
ATOM 4920 C CA . ILE A 1 612 ? -38.714 -13.145 -36.659 1.00 83.25 612 ILE A CA 1
ATOM 4921 C C . ILE A 1 612 ? -37.558 -12.723 -35.753 1.00 83.25 612 ILE A C 1
ATOM 4923 O O . ILE A 1 612 ? -37.013 -11.621 -35.865 1.00 83.25 612 ILE A O 1
ATOM 4927 N N . GLN A 1 613 ? -37.152 -13.630 -34.873 1.00 86.31 613 GLN A N 1
ATOM 4928 C CA . GLN A 1 613 ? -35.889 -13.532 -34.151 1.00 86.31 613 GLN A CA 1
ATOM 4929 C C . GLN A 1 613 ? -35.092 -14.823 -34.356 1.00 86.31 613 GLN A C 1
ATOM 4931 O O . GLN A 1 613 ? -35.676 -15.897 -34.500 1.00 86.31 613 GLN A O 1
ATOM 4936 N N . LYS A 1 614 ? -33.765 -14.712 -34.386 1.00 86.69 614 LYS A N 1
ATOM 4937 C CA . LYS A 1 614 ? -32.851 -15.854 -34.421 1.00 86.69 614 LYS A CA 1
ATOM 4938 C C . LYS A 1 614 ? -32.231 -16.019 -33.046 1.00 86.69 614 LYS A C 1
ATOM 4940 O O . LYS A 1 614 ? -31.620 -15.082 -32.529 1.00 86.69 614 LYS A O 1
ATOM 4945 N N . PHE A 1 615 ? -32.409 -17.188 -32.454 1.00 85.25 615 PHE A N 1
ATOM 4946 C CA . PHE A 1 615 ? -31.708 -17.576 -31.242 1.00 85.25 615 PHE A CA 1
ATOM 4947 C C . PHE A 1 615 ? -30.363 -18.216 -31.601 1.00 85.25 615 PHE A C 1
ATOM 4949 O O . PHE A 1 615 ? -30.250 -18.880 -32.633 1.00 85.25 615 PHE A O 1
ATOM 4956 N N . ARG A 1 616 ? -29.334 -17.985 -30.781 1.00 86.19 616 ARG A N 1
ATOM 4957 C CA . ARG A 1 616 ? -28.015 -18.617 -30.910 1.00 86.19 616 ARG A CA 1
ATOM 4958 C C . ARG A 1 616 ? -27.458 -18.949 -29.532 1.00 86.19 616 ARG A C 1
ATOM 4960 O O . ARG A 1 616 ? -27.313 -18.044 -28.707 1.00 86.19 616 ARG A O 1
ATOM 4967 N N . HIS A 1 617 ? -27.110 -20.214 -29.322 1.00 87.38 617 HIS A N 1
ATOM 4968 C CA . HIS A 1 617 ? -26.462 -20.705 -28.105 1.00 87.38 617 HIS A CA 1
ATOM 4969 C C . HIS A 1 617 ? -25.092 -20.038 -27.864 1.00 87.38 617 HIS A C 1
ATOM 4971 O O . HIS A 1 617 ? -24.418 -19.640 -28.820 1.00 87.38 617 HIS A O 1
ATOM 4977 N N . PHE A 1 618 ? -24.685 -19.892 -26.596 1.00 88.81 618 PHE A N 1
ATOM 4978 C CA . PHE A 1 618 ? -23.333 -19.439 -26.239 1.00 88.81 618 PHE A CA 1
ATOM 4979 C C . PHE A 1 618 ? -22.342 -20.601 -26.293 1.00 88.81 618 PHE A C 1
ATOM 4981 O O . PHE A 1 618 ? -22.635 -21.687 -25.793 1.00 88.81 618 PHE A O 1
ATOM 4988 N N . LYS A 1 619 ? -21.156 -20.365 -26.860 1.00 87.56 619 LYS A N 1
ATOM 4989 C CA . LYS A 1 619 ? -20.156 -21.408 -27.097 1.00 87.56 619 LYS A CA 1
ATOM 4990 C C . LYS A 1 619 ? -18.741 -20.879 -26.877 1.00 87.56 619 LYS A C 1
ATOM 4992 O O . LYS A 1 619 ? -18.361 -19.886 -27.498 1.00 87.56 619 LYS A O 1
ATOM 4997 N N . PHE A 1 620 ? -17.951 -21.525 -26.025 1.00 86.31 620 PHE A N 1
ATOM 4998 C CA . PHE A 1 620 ? -16.536 -21.185 -25.866 1.00 86.31 620 PHE A CA 1
ATOM 4999 C C . PHE A 1 620 ? -15.759 -21.518 -27.144 1.00 86.31 620 PHE A C 1
ATOM 5001 O O . PHE A 1 620 ? -15.994 -22.542 -27.784 1.00 86.31 620 PHE A O 1
ATOM 5008 N N . SER A 1 621 ? -14.825 -20.651 -27.518 1.00 82.44 621 SER A N 1
ATOM 5009 C CA . SER A 1 621 ? -13.932 -20.839 -28.660 1.00 82.44 621 SER A CA 1
ATOM 5010 C C . SER A 1 621 ? -12.495 -20.567 -28.227 1.00 82.44 621 SER A C 1
ATOM 5012 O O . SER A 1 621 ? -12.232 -19.758 -27.335 1.00 82.44 621 SER A O 1
ATOM 5014 N N . LYS A 1 622 ? -11.550 -21.288 -28.829 1.00 81.69 622 LYS A N 1
ATOM 5015 C CA . LYS A 1 622 ? -10.123 -21.077 -28.589 1.00 81.69 622 LYS A CA 1
ATOM 5016 C C . LYS A 1 622 ? -9.676 -19.780 -29.269 1.00 81.69 622 LYS A C 1
ATOM 5018 O O . LYS A 1 622 ? -10.240 -19.388 -30.290 1.00 81.69 622 LYS A O 1
ATOM 5023 N N . VAL A 1 623 ? -8.667 -19.131 -28.696 1.00 80.69 623 VAL A N 1
ATOM 5024 C CA . VAL A 1 623 ? -7.965 -18.002 -29.321 1.00 80.69 623 VAL A CA 1
ATOM 5025 C C . VAL A 1 623 ? -6.698 -18.537 -29.982 1.00 80.69 623 VAL A C 1
ATOM 5027 O O . VAL A 1 623 ? -5.866 -19.149 -29.312 1.00 80.69 623 VAL A O 1
ATOM 5030 N N . GLU A 1 624 ? -6.542 -18.330 -31.287 1.00 74.56 624 GLU A N 1
ATOM 5031 C CA . GLU A 1 624 ? -5.286 -18.609 -31.987 1.00 74.56 624 GLU A CA 1
ATOM 5032 C C . GLU A 1 624 ? -4.345 -17.404 -31.876 1.00 74.56 624 GLU A C 1
ATOM 5034 O O . GLU A 1 624 ? -4.763 -16.250 -32.007 1.00 74.56 624 GLU A O 1
ATOM 5039 N N . THR A 1 625 ? -3.058 -17.666 -31.655 1.00 72.56 625 THR A N 1
ATOM 5040 C CA . THR A 1 625 ? -2.024 -16.632 -31.546 1.00 72.56 625 THR A CA 1
ATOM 5041 C C . THR A 1 625 ? -1.203 -16.539 -32.824 1.00 72.56 625 THR A C 1
ATOM 5043 O O . THR A 1 625 ? -0.558 -17.513 -33.205 1.00 72.56 625 THR A O 1
ATOM 5046 N N . ILE A 1 626 ? -1.170 -15.361 -33.448 1.00 71.06 626 ILE A N 1
ATOM 5047 C CA . ILE A 1 626 ? -0.251 -15.068 -34.561 1.00 71.06 626 ILE A CA 1
ATOM 5048 C C . ILE A 1 626 ? 1.034 -14.433 -34.011 1.00 71.06 626 ILE A C 1
ATOM 5050 O O . ILE A 1 626 ? 0.969 -13.540 -33.158 1.00 71.06 626 ILE A O 1
ATOM 5054 N N . SER A 1 627 ? 2.186 -14.877 -34.518 1.00 56.88 627 SER A N 1
ATOM 5055 C CA . SER A 1 627 ? 3.532 -14.378 -34.185 1.00 56.88 627 SER A CA 1
ATOM 5056 C C . SER A 1 627 ? 4.098 -13.367 -35.194 1.00 56.88 627 SER A C 1
ATOM 5058 O O . SER A 1 627 ? 4.986 -12.598 -34.833 1.00 56.88 627 SER A O 1
ATOM 5060 N N . ASP A 1 628 ? 3.589 -13.364 -36.429 1.00 53.97 628 ASP A N 1
ATOM 5061 C CA . ASP A 1 628 ? 4.077 -12.577 -37.572 1.00 53.97 628 ASP A CA 1
ATOM 5062 C C . ASP A 1 628 ? 4.200 -11.072 -37.277 1.00 53.97 628 ASP A C 1
ATOM 5064 O O . ASP A 1 628 ? 3.380 -10.498 -36.554 1.00 53.97 628 ASP A O 1
ATOM 5068 N N . ASP A 1 629 ? 5.175 -10.400 -37.900 1.00 51.75 629 ASP A N 1
ATOM 5069 C CA . ASP A 1 629 ? 5.419 -8.958 -37.736 1.00 51.75 629 ASP A CA 1
ATOM 5070 C C . ASP A 1 629 ? 4.418 -8.083 -38.514 1.00 51.75 629 ASP A C 1
ATOM 5072 O O . ASP A 1 629 ? 4.732 -7.331 -39.436 1.00 51.75 629 ASP A O 1
ATOM 5076 N N . MET A 1 630 ? 3.161 -8.186 -38.089 1.00 52.16 630 MET A N 1
ATOM 5077 C CA . MET A 1 630 ? 2.027 -7.412 -38.574 1.00 52.16 630 MET A CA 1
ATOM 5078 C C . MET A 1 630 ? 1.900 -6.063 -37.848 1.00 52.16 630 MET A C 1
ATOM 5080 O O . MET A 1 630 ? 2.366 -5.877 -36.724 1.00 52.16 630 MET A O 1
ATOM 5084 N N . SER A 1 631 ? 1.238 -5.102 -38.503 1.00 55.56 631 SER A N 1
ATOM 5085 C CA . SER A 1 631 ? 1.229 -3.687 -38.090 1.00 55.56 631 SER A CA 1
ATOM 5086 C C . SER A 1 631 ? 0.814 -3.429 -36.630 1.00 55.56 631 SER A C 1
ATOM 5088 O O . SER A 1 631 ? -0.120 -4.043 -36.104 1.00 55.56 631 SER A O 1
ATOM 5090 N N . SER A 1 632 ? 1.437 -2.421 -36.006 1.00 58.50 632 SER A N 1
ATOM 5091 C CA . SER A 1 632 ? 1.137 -1.980 -34.634 1.00 58.50 632 SER A CA 1
ATOM 5092 C C . SER A 1 632 ? -0.319 -1.531 -34.437 1.00 58.50 632 SER A C 1
ATOM 5094 O O . SER A 1 632 ? -0.843 -1.618 -33.327 1.00 58.50 632 SER A O 1
ATOM 5096 N N . ALA A 1 633 ? -1.012 -1.132 -35.510 1.00 56.44 633 ALA A N 1
ATOM 5097 C CA . ALA A 1 633 ? -2.449 -0.861 -35.506 1.00 56.44 633 ALA A CA 1
ATOM 5098 C C . ALA A 1 633 ? -3.294 -2.117 -35.215 1.00 56.44 633 ALA A C 1
ATOM 5100 O O . ALA A 1 633 ? -4.263 -2.027 -34.460 1.00 56.44 633 ALA A O 1
ATOM 5101 N N . ARG A 1 634 ? -2.908 -3.295 -35.740 1.00 62.91 634 ARG A N 1
ATOM 5102 C CA . ARG A 1 634 ? -3.553 -4.566 -35.367 1.00 62.91 634 ARG A CA 1
ATOM 5103 C C . ARG A 1 634 ? -3.270 -4.895 -33.905 1.00 62.91 634 ARG A C 1
ATOM 5105 O O . ARG A 1 634 ? -4.212 -5.185 -33.191 1.00 62.91 634 ARG A O 1
ATOM 5112 N N . VAL A 1 635 ? -2.029 -4.750 -33.429 1.00 67.31 635 VAL A N 1
ATOM 5113 C CA . VAL A 1 635 ? -1.688 -4.997 -32.009 1.00 67.31 635 VAL A CA 1
ATOM 5114 C C . VAL A 1 635 ? -2.502 -4.112 -31.059 1.00 67.31 635 VAL A C 1
ATOM 5116 O O . VAL A 1 635 ? -3.039 -4.616 -30.080 1.00 67.31 635 VAL A O 1
ATOM 5119 N N . LYS A 1 636 ? -2.636 -2.810 -31.352 1.00 67.62 636 LYS A N 1
ATOM 5120 C CA . LYS A 1 636 ? -3.433 -1.877 -30.534 1.00 67.62 636 LYS A CA 1
ATOM 5121 C C . LYS A 1 636 ? -4.921 -2.255 -30.527 1.00 67.62 636 LYS A C 1
ATOM 5123 O O . LYS A 1 636 ? -5.516 -2.326 -29.457 1.00 67.62 636 LYS A O 1
ATOM 5128 N N . LYS A 1 637 ? -5.500 -2.571 -31.691 1.00 66.75 637 LYS A N 1
ATOM 5129 C CA . LYS A 1 637 ? -6.897 -3.023 -31.804 1.00 66.75 637 LYS A CA 1
ATOM 5130 C C . LYS A 1 637 ? -7.134 -4.365 -31.100 1.00 66.75 637 LYS A C 1
ATOM 5132 O O . LYS A 1 637 ? -8.111 -4.511 -30.374 1.00 66.75 637 LYS A O 1
ATOM 5137 N N . ASP A 1 638 ? -6.245 -5.330 -31.301 1.00 68.75 638 ASP A N 1
ATOM 5138 C CA . ASP A 1 638 ? -6.303 -6.641 -30.659 1.00 68.75 638 ASP A CA 1
ATOM 5139 C C . ASP A 1 638 ? -6.209 -6.481 -29.126 1.00 68.75 638 ASP A C 1
ATOM 5141 O O . ASP A 1 638 ? -6.977 -7.113 -28.410 1.00 68.75 638 ASP A O 1
ATOM 5145 N N . ALA A 1 639 ? -5.368 -5.572 -28.612 1.00 69.75 639 ALA A N 1
ATOM 5146 C CA . ALA A 1 639 ? -5.260 -5.272 -27.179 1.00 69.75 639 ALA A CA 1
ATOM 5147 C C . ALA A 1 639 ? -6.518 -4.595 -26.589 1.00 69.75 639 ALA A C 1
ATOM 5149 O O . ALA A 1 639 ? -6.971 -4.985 -25.511 1.00 69.75 639 ALA A O 1
ATOM 5150 N N . GLU A 1 640 ? -7.128 -3.632 -27.295 1.00 67.50 640 GLU A N 1
ATOM 5151 C CA . GLU A 1 640 ? -8.425 -3.043 -26.901 1.00 67.50 640 GLU A CA 1
ATOM 5152 C C . GLU A 1 640 ? -9.524 -4.114 -26.786 1.00 67.50 640 GLU A C 1
ATOM 5154 O O . GLU A 1 640 ? -10.358 -4.065 -25.882 1.00 67.50 640 GLU A O 1
ATOM 5159 N N . LEU A 1 641 ? -9.512 -5.107 -27.680 1.00 64.38 641 LEU A N 1
ATOM 5160 C CA . LEU A 1 641 ? -10.489 -6.196 -27.699 1.00 64.38 641 LEU A CA 1
ATOM 5161 C C . LEU A 1 641 ? -10.175 -7.290 -26.662 1.00 64.38 641 LEU A C 1
ATOM 5163 O O . LEU A 1 641 ? -11.095 -7.826 -26.043 1.00 64.38 641 LEU A O 1
ATOM 5167 N N . VAL A 1 642 ? -8.895 -7.562 -26.389 1.00 70.19 642 VAL A N 1
ATOM 5168 C CA . VAL A 1 642 ? -8.446 -8.447 -25.300 1.00 70.19 642 VAL A CA 1
ATOM 5169 C C . VAL A 1 642 ? -8.857 -7.909 -23.927 1.00 70.19 642 VAL A C 1
ATOM 5171 O O . VAL A 1 642 ? -9.165 -8.716 -23.048 1.00 70.19 642 VAL A O 1
ATOM 5174 N N . GLN A 1 643 ? -8.935 -6.586 -23.722 1.00 68.00 643 GLN A N 1
ATOM 5175 C CA . GLN A 1 643 ? -9.238 -5.989 -22.411 1.00 68.00 643 GLN A CA 1
ATOM 5176 C C . GLN A 1 643 ? -10.534 -6.532 -21.778 1.00 68.00 643 GLN A C 1
ATOM 5178 O O . GLN A 1 643 ? -10.554 -6.813 -20.581 1.00 68.00 643 GLN A O 1
ATOM 5183 N N . GLY A 1 644 ? -11.596 -6.718 -22.571 1.00 66.38 644 GLY A N 1
ATOM 5184 C CA . GLY A 1 644 ? -12.867 -7.293 -22.108 1.00 66.38 644 GLY A CA 1
ATOM 5185 C C . GLY A 1 644 ? -12.969 -8.819 -22.213 1.00 66.38 644 GLY A C 1
ATOM 5186 O O . GLY A 1 644 ? -13.892 -9.397 -21.645 1.00 66.38 644 GLY A O 1
ATOM 5187 N N . MET A 1 645 ? -12.057 -9.465 -22.946 1.00 78.69 645 MET A N 1
ATOM 5188 C CA . MET A 1 645 ? -12.126 -10.879 -23.327 1.00 78.69 645 MET A CA 1
ATOM 5189 C C . MET A 1 645 ? -11.813 -11.824 -22.158 1.00 78.69 645 MET A C 1
ATOM 5191 O O . MET A 1 645 ? -10.916 -11.570 -21.350 1.00 78.69 645 MET A O 1
ATOM 5195 N N . GLY A 1 646 ? -12.513 -12.957 -22.098 1.00 81.69 646 GLY A N 1
ATOM 5196 C CA . GLY A 1 646 ? -12.333 -13.953 -21.044 1.00 81.69 646 GLY A CA 1
ATOM 5197 C C . GLY A 1 646 ? -13.168 -13.673 -19.790 1.00 81.69 646 GLY A C 1
ATOM 5198 O O . GLY A 1 646 ? -12.829 -14.177 -18.717 1.00 81.69 646 GLY A O 1
ATOM 5199 N N . GLU A 1 647 ? -14.225 -12.859 -19.885 1.00 88.00 647 GLU A N 1
ATOM 5200 C CA . GLU A 1 647 ? -15.123 -12.560 -18.764 1.00 88.00 647 GLU A CA 1
ATOM 5201 C C . GLU A 1 647 ? -16.612 -12.687 -19.116 1.00 88.00 647 GLU A C 1
ATOM 5203 O O . GLU A 1 647 ? -17.083 -12.211 -20.151 1.00 88.00 647 GLU A O 1
ATOM 5208 N N . ILE A 1 648 ? -17.376 -13.268 -18.188 1.00 88.50 648 ILE A N 1
ATOM 5209 C CA . ILE A 1 648 ? -18.843 -13.234 -18.151 1.00 88.50 648 ILE A CA 1
ATOM 5210 C C . ILE A 1 648 ? -19.252 -12.372 -16.951 1.00 88.50 648 ILE A C 1
ATOM 5212 O O . ILE A 1 648 ? -18.857 -12.657 -15.822 1.00 88.50 648 ILE A O 1
ATOM 5216 N N . VAL A 1 649 ? -20.057 -11.328 -17.171 1.00 89.62 649 VAL A N 1
ATOM 5217 C CA . VAL A 1 649 ? -20.498 -10.396 -16.117 1.00 89.62 649 VAL A CA 1
ATOM 5218 C C . VAL A 1 649 ? -22.020 -10.295 -16.085 1.00 89.62 649 VAL A C 1
ATOM 5220 O O . VAL A 1 649 ? -22.644 -9.839 -17.044 1.00 89.62 649 VAL A O 1
ATOM 5223 N N . VAL A 1 650 ? -22.630 -10.648 -14.953 1.00 90.69 650 VAL A N 1
ATOM 5224 C CA . VAL A 1 650 ? -24.080 -10.547 -14.732 1.00 90.69 650 VAL A CA 1
ATOM 5225 C C . VAL A 1 650 ? -24.372 -9.397 -13.770 1.00 90.69 650 VAL A C 1
ATOM 5227 O O . VAL A 1 650 ? -24.001 -9.443 -12.598 1.00 90.69 650 VAL A O 1
ATOM 5230 N N . LYS A 1 651 ? -25.044 -8.352 -14.267 1.00 91.56 651 LYS A N 1
ATOM 5231 C CA . LYS A 1 651 ? -25.457 -7.173 -13.485 1.00 91.56 651 LYS A CA 1
ATOM 5232 C C . LYS A 1 651 ? -26.954 -7.226 -13.182 1.00 91.56 651 LYS A C 1
ATOM 5234 O O . LYS A 1 651 ? -27.764 -7.349 -14.105 1.00 91.56 651 LYS A O 1
ATOM 5239 N N . PHE A 1 652 ? -27.323 -7.084 -11.913 1.00 91.19 652 PHE A N 1
ATOM 5240 C CA . PHE A 1 652 ? -28.711 -7.057 -11.443 1.00 91.19 652 PHE A CA 1
ATOM 5241 C C . PHE A 1 652 ? -29.143 -5.620 -11.144 1.00 91.19 652 PHE A C 1
ATOM 5243 O O . PHE A 1 652 ? -28.432 -4.893 -10.460 1.00 91.19 652 PHE A O 1
ATOM 5250 N N . HIS A 1 653 ? -30.325 -5.201 -11.601 1.00 90.81 653 HIS A N 1
ATOM 5251 C CA . HIS A 1 653 ? -30.874 -3.865 -11.316 1.00 90.81 653 HIS A CA 1
ATOM 5252 C C . HIS A 1 653 ? -32.328 -3.955 -10.865 1.00 90.81 653 HIS A C 1
ATOM 5254 O O . HIS A 1 653 ? -33.108 -4.657 -11.520 1.00 90.81 653 HIS A O 1
ATOM 5260 N N . ARG A 1 654 ? -32.706 -3.153 -9.859 1.00 90.75 654 ARG A N 1
ATOM 5261 C CA . ARG A 1 654 ? -34.112 -2.871 -9.544 1.00 90.75 654 ARG A CA 1
ATOM 5262 C C . ARG A 1 654 ? -34.728 -2.048 -10.674 1.00 90.75 654 ARG A C 1
ATOM 5264 O O . ARG A 1 654 ? -34.154 -1.051 -11.127 1.00 90.75 654 ARG A O 1
ATOM 5271 N N . LYS A 1 655 ? -35.886 -2.480 -11.162 1.00 91.44 655 LYS A N 1
ATOM 5272 C CA . LYS A 1 655 ? -36.572 -1.907 -12.322 1.00 91.44 655 LYS A CA 1
ATOM 5273 C C . LYS A 1 655 ? -38.065 -1.747 -12.053 1.00 91.44 655 LYS A C 1
ATOM 5275 O O . LYS A 1 655 ? -38.646 -2.441 -11.223 1.00 91.44 655 LYS A O 1
ATOM 5280 N N . THR A 1 656 ? -38.693 -0.834 -12.789 1.00 90.94 656 THR A N 1
ATOM 5281 C CA . THR A 1 656 ? -40.157 -0.779 -12.883 1.00 90.94 656 THR A CA 1
ATOM 5282 C C . THR A 1 656 ? -40.696 -2.050 -13.534 1.00 90.94 656 THR A C 1
ATOM 5284 O O . THR A 1 656 ? -39.972 -2.762 -14.243 1.00 90.94 656 THR A O 1
ATOM 5287 N N . GLU A 1 657 ? -41.999 -2.275 -13.389 1.00 89.00 657 GLU A N 1
ATOM 5288 C CA . GLU A 1 657 ? -42.735 -3.211 -14.240 1.00 89.00 657 GLU A CA 1
ATOM 5289 C C . GLU A 1 657 ? -42.376 -2.982 -15.723 1.00 89.00 657 GLU A C 1
ATOM 5291 O O . GLU A 1 657 ? -42.248 -1.823 -16.154 1.00 89.00 657 GLU A O 1
ATOM 5296 N N . PRO A 1 658 ? -42.143 -4.054 -16.499 1.00 88.81 658 PRO A N 1
ATOM 5297 C CA . PRO A 1 658 ? -41.903 -3.948 -17.926 1.00 88.81 658 PRO A CA 1
ATOM 5298 C C . PRO A 1 658 ? -43.218 -3.680 -18.658 1.00 88.81 658 PRO A C 1
ATOM 5300 O O . PRO A 1 658 ? -44.206 -4.382 -18.465 1.00 88.81 658 PRO A O 1
ATOM 5303 N N . ARG A 1 659 ? -43.220 -2.674 -19.532 1.00 86.94 659 ARG A N 1
ATOM 5304 C CA . ARG A 1 659 ? -44.369 -2.339 -20.383 1.00 86.94 659 ARG A CA 1
ATOM 5305 C C . ARG A 1 659 ? -44.077 -2.746 -21.827 1.00 86.94 659 ARG A C 1
ATOM 5307 O O . ARG A 1 659 ? -42.933 -2.559 -22.251 1.00 86.94 659 ARG A O 1
ATOM 5314 N N . PRO A 1 660 ? -45.049 -3.292 -22.580 1.00 83.94 660 PRO A N 1
ATOM 5315 C CA . PRO A 1 660 ? -44.903 -3.486 -24.018 1.00 83.94 660 PRO A CA 1
ATOM 5316 C C . PRO A 1 660 ? -44.593 -2.159 -24.719 1.00 83.94 660 PRO A C 1
ATOM 5318 O O . PRO A 1 660 ? -45.189 -1.134 -24.398 1.00 83.94 660 PRO A O 1
ATOM 5321 N N . GLU A 1 661 ? -43.665 -2.186 -25.670 1.00 80.19 661 GLU A N 1
ATOM 5322 C CA . GLU A 1 661 ? -43.291 -1.035 -26.498 1.00 80.19 661 GLU A CA 1
ATOM 5323 C C . GLU A 1 661 ? -42.872 -1.552 -27.883 1.00 80.19 661 GLU A C 1
ATOM 5325 O O . GLU A 1 661 ? -42.404 -2.689 -28.003 1.00 80.19 661 GLU A O 1
ATOM 5330 N N . ASP A 1 662 ? -43.018 -0.752 -28.940 1.00 71.88 662 ASP A N 1
ATOM 5331 C CA . ASP A 1 662 ? -42.551 -1.154 -30.269 1.00 71.88 662 ASP A CA 1
ATOM 5332 C C . ASP A 1 662 ? -41.022 -1.298 -30.299 1.00 71.88 662 ASP A C 1
ATOM 5334 O O . ASP A 1 662 ? -40.277 -0.475 -29.765 1.00 71.88 662 ASP A O 1
ATOM 5338 N N . CYS A 1 663 ? -40.527 -2.369 -30.926 1.00 64.06 663 CYS A N 1
ATOM 5339 C CA . CYS A 1 663 ? -39.092 -2.645 -30.976 1.00 64.06 663 CYS A CA 1
ATOM 5340 C C . CYS A 1 663 ? -38.414 -1.681 -31.972 1.00 64.06 663 CYS A C 1
ATOM 5342 O O . CYS A 1 663 ? -38.666 -1.786 -33.174 1.00 64.06 663 CYS A O 1
ATOM 5344 N N . PRO A 1 664 ? -37.553 -0.743 -31.527 1.00 55.75 664 PRO A N 1
ATOM 5345 C CA . PRO A 1 664 ? -37.300 0.474 -32.300 1.00 55.75 664 PRO A CA 1
ATOM 5346 C C . PRO A 1 664 ? -36.468 0.272 -33.575 1.00 55.75 664 PRO A C 1
ATOM 5348 O O . PRO A 1 664 ? -36.559 1.096 -34.486 1.00 55.75 664 PRO A O 1
ATOM 5351 N N . ARG A 1 665 ? -35.626 -0.774 -33.651 1.00 66.12 665 ARG A N 1
ATOM 5352 C CA . ARG A 1 665 ? -34.780 -1.126 -34.815 1.00 66.12 665 ARG A CA 1
ATOM 5353 C C . ARG A 1 665 ? -34.453 -2.623 -34.825 1.00 66.12 665 ARG A C 1
ATOM 5355 O O . ARG A 1 665 ? -34.460 -3.261 -33.774 1.00 66.12 665 ARG A O 1
ATOM 5362 N N . ASN A 1 666 ? -34.068 -3.154 -35.990 1.00 63.75 666 ASN A N 1
ATOM 5363 C CA . ASN A 1 666 ? -33.359 -4.437 -36.072 1.00 63.75 666 ASN A CA 1
ATOM 5364 C C . ASN A 1 666 ? -32.095 -4.397 -35.199 1.00 63.75 666 ASN A C 1
ATOM 5366 O O . ASN A 1 666 ? -31.380 -3.392 -35.191 1.00 63.75 666 ASN A O 1
ATOM 5370 N N . ARG A 1 667 ? -31.796 -5.506 -34.516 1.00 63.19 667 ARG A N 1
ATOM 5371 C CA . ARG A 1 667 ? -30.567 -5.678 -33.730 1.00 63.19 667 ARG A CA 1
ATOM 5372 C C . ARG A 1 667 ? -29.840 -6.928 -34.210 1.00 63.19 667 ARG A C 1
ATOM 5374 O O . ARG A 1 667 ? -30.250 -8.042 -33.884 1.00 63.19 667 ARG A O 1
ATOM 5381 N N . ALA A 1 668 ? -28.770 -6.714 -34.973 1.00 61.22 668 ALA A N 1
ATOM 5382 C CA . ALA A 1 668 ? -27.755 -7.731 -35.215 1.00 61.22 668 ALA A CA 1
ATOM 5383 C C . ALA A 1 668 ? -27.037 -8.070 -33.898 1.00 61.22 668 ALA A C 1
ATOM 5385 O O . ALA A 1 668 ? -26.950 -7.226 -32.999 1.00 61.22 668 ALA A O 1
ATOM 5386 N N . LEU A 1 669 ? -26.509 -9.287 -33.789 1.00 63.12 669 LEU A N 1
ATOM 5387 C CA . LEU A 1 669 ? -25.530 -9.607 -32.753 1.00 63.12 669 LEU A CA 1
ATOM 5388 C C . LEU A 1 669 ? -24.157 -9.117 -33.223 1.00 63.12 669 LEU A C 1
ATOM 5390 O O . LEU A 1 669 ? -23.739 -9.412 -34.341 1.00 63.12 669 LEU A O 1
ATOM 5394 N N . GLU A 1 670 ? -23.462 -8.365 -32.372 1.00 56.75 670 GLU A N 1
ATOM 5395 C CA . GLU A 1 670 ? -22.085 -7.928 -32.616 1.00 56.75 670 GLU A CA 1
ATOM 5396 C C . GLU A 1 670 ? -21.148 -9.123 -32.405 1.00 56.75 670 GLU A C 1
ATOM 5398 O O . GLU A 1 670 ? -20.595 -9.334 -31.329 1.00 56.75 670 GLU A O 1
ATOM 5403 N N . ALA A 1 671 ? -21.037 -9.964 -33.433 1.00 48.12 671 ALA A N 1
ATOM 5404 C CA . ALA A 1 671 ? -20.156 -11.121 -33.439 1.00 48.12 671 ALA A CA 1
ATOM 5405 C C . ALA A 1 671 ? -18.706 -10.681 -33.692 1.00 48.12 671 ALA A C 1
ATOM 5407 O O . ALA A 1 671 ? -18.255 -10.624 -34.834 1.00 48.12 671 ALA A O 1
ATOM 5408 N N . GLN A 1 672 ? -17.972 -10.384 -32.618 1.00 52.94 672 GLN A N 1
ATOM 5409 C CA . GLN A 1 672 ? -16.510 -10.279 -32.650 1.00 52.94 672 GLN A CA 1
ATOM 5410 C C . GLN A 1 672 ? -15.883 -11.602 -32.204 1.00 52.94 672 GLN A C 1
ATOM 5412 O O . GLN A 1 672 ? -15.247 -11.696 -31.160 1.00 52.94 672 GLN A O 1
ATOM 5417 N N . SER A 1 673 ? -16.084 -12.644 -33.015 1.00 50.97 673 SER A N 1
ATOM 5418 C CA . SER A 1 673 ? -15.360 -13.909 -32.882 1.00 50.97 673 SER A CA 1
ATOM 5419 C C . SER A 1 673 ? -13.886 -13.680 -33.230 1.00 50.97 673 SER A C 1
ATOM 5421 O O . SER A 1 673 ? -13.501 -13.724 -34.401 1.00 50.97 673 SER A O 1
ATOM 5423 N N . LEU A 1 674 ? -13.079 -13.393 -32.208 1.00 56.22 674 LEU A N 1
ATOM 5424 C CA . LEU A 1 674 ? -11.633 -13.168 -32.282 1.00 56.22 674 LEU A CA 1
ATOM 5425 C C . LEU A 1 674 ? -10.894 -14.491 -32.529 1.00 56.22 674 LEU A C 1
ATOM 5427 O O . LEU A 1 674 ? -10.211 -14.997 -31.644 1.00 56.22 674 LEU A O 1
ATOM 5431 N N . SER A 1 675 ? -11.047 -15.081 -33.717 1.00 56.50 675 SER A N 1
ATOM 5432 C CA . SER A 1 675 ? -10.368 -16.341 -34.052 1.00 56.50 675 SER A CA 1
ATOM 5433 C C . SER A 1 675 ? -8.851 -16.232 -33.886 1.00 56.50 675 SER A C 1
ATOM 5435 O O . SER A 1 675 ? -8.237 -17.155 -33.366 1.00 56.50 675 SER A O 1
ATOM 5437 N N . GLN A 1 676 ? -8.266 -15.090 -34.272 1.00 61.78 676 GLN A N 1
ATOM 5438 C CA . GLN A 1 676 ? -6.821 -14.852 -34.285 1.00 61.78 676 GLN A CA 1
ATOM 5439 C C . GLN A 1 676 ? -6.438 -13.489 -33.693 1.00 61.78 676 GLN A C 1
ATOM 5441 O O . GLN A 1 676 ? -6.806 -12.440 -34.233 1.00 61.78 676 GLN A O 1
ATOM 5446 N N . VAL A 1 677 ? -5.622 -13.525 -32.640 1.00 70.50 677 VAL A N 1
ATOM 5447 C CA . VAL A 1 677 ? -5.080 -12.377 -31.891 1.00 70.50 677 VAL A CA 1
ATOM 5448 C C . VAL A 1 677 ? -3.551 -12.389 -32.013 1.00 70.50 677 VAL A C 1
ATOM 5450 O O . VAL A 1 677 ? -2.938 -13.454 -31.960 1.00 70.50 677 VAL A O 1
ATOM 5453 N N . HIS A 1 678 ? -2.890 -11.241 -32.186 1.00 71.12 678 HIS A N 1
ATOM 5454 C CA . HIS A 1 678 ? -1.418 -11.224 -32.158 1.00 71.12 678 HIS A CA 1
ATOM 5455 C C . HIS A 1 678 ? -0.899 -11.483 -30.729 1.00 71.12 678 HIS A C 1
ATOM 5457 O O . HIS A 1 678 ? -1.296 -10.790 -29.796 1.00 71.12 678 HIS A O 1
ATOM 5463 N N . GLU A 1 679 ? 0.036 -12.426 -30.559 1.00 67.69 679 GLU A N 1
ATOM 5464 C CA . GLU A 1 679 ? 0.685 -12.784 -29.278 1.00 67.69 679 GLU A CA 1
ATOM 5465 C C . GLU A 1 679 ? 1.087 -11.565 -28.418 1.00 67.69 679 GLU A C 1
ATOM 5467 O O . GLU A 1 679 ? 0.864 -11.542 -27.207 1.00 67.69 679 GLU A O 1
ATOM 5472 N N . LYS A 1 680 ? 1.607 -10.502 -29.053 1.00 74.75 680 LYS A N 1
ATOM 5473 C CA . LYS A 1 680 ? 2.030 -9.254 -28.390 1.00 74.75 680 LYS A CA 1
ATOM 5474 C C . LYS A 1 680 ? 0.891 -8.571 -27.601 1.00 74.75 680 LYS A C 1
ATOM 5476 O O . LYS A 1 680 ? 1.189 -7.859 -26.647 1.00 74.75 680 LYS A O 1
ATOM 5481 N N . ALA A 1 681 ? -0.379 -8.802 -27.952 1.00 64.62 681 ALA A N 1
ATOM 5482 C CA . ALA A 1 681 ? -1.562 -8.272 -27.262 1.00 64.62 681 ALA A CA 1
ATOM 5483 C C . ALA A 1 681 ? -2.014 -9.105 -26.041 1.00 64.62 681 ALA A C 1
ATOM 5485 O O . ALA A 1 681 ? -2.812 -8.620 -25.246 1.00 64.62 681 ALA A O 1
ATOM 5486 N N . LEU A 1 682 ? -1.497 -10.328 -25.865 1.00 63.84 682 LEU A N 1
ATOM 5487 C CA . LEU A 1 682 ? -1.760 -11.201 -24.707 1.00 63.84 682 LEU A CA 1
ATOM 5488 C C . LEU A 1 682 ? -0.595 -11.204 -23.697 1.00 63.84 682 LEU A C 1
ATOM 5490 O O . LEU A 1 682 ? -0.620 -11.923 -22.698 1.00 63.84 682 LEU A O 1
ATOM 5494 N N . LYS A 1 683 ? 0.468 -10.433 -23.955 1.00 56.09 683 LYS A N 1
ATOM 5495 C CA . LYS A 1 683 ? 1.741 -10.531 -23.232 1.00 56.09 683 LYS A CA 1
ATOM 5496 C C . LYS A 1 683 ? 1.640 -10.018 -21.789 1.00 56.09 683 LYS A C 1
ATOM 5498 O O . LYS A 1 683 ? 1.848 -8.840 -21.519 1.00 56.09 683 LYS A O 1
ATOM 5503 N N . GLY A 1 684 ? 1.380 -10.947 -20.871 1.00 55.25 684 GLY A N 1
ATOM 5504 C CA . GLY A 1 684 ? 1.179 -10.702 -19.439 1.00 55.25 684 GLY A CA 1
ATOM 5505 C C . GLY A 1 684 ? -0.166 -11.216 -18.914 1.00 55.25 684 GLY A C 1
ATOM 5506 O O . GLY A 1 684 ? -0.332 -11.335 -17.706 1.00 55.25 684 GLY A O 1
ATOM 5507 N N . GLU A 1 685 ? -1.102 -11.581 -19.796 1.00 63.44 685 GLU A N 1
ATOM 5508 C CA . GLU A 1 685 ? -2.428 -12.083 -19.431 1.00 63.44 685 GLU A CA 1
ATOM 5509 C C . GLU A 1 685 ? -2.633 -13.513 -19.953 1.00 63.44 685 GLU A C 1
ATOM 5511 O O . GLU A 1 685 ? -2.699 -13.744 -21.158 1.00 63.44 685 GLU A O 1
ATOM 5516 N N . ALA A 1 686 ? -2.808 -14.491 -19.059 1.00 65.88 686 ALA A N 1
ATOM 5517 C CA . ALA A 1 686 ? -3.000 -15.901 -19.425 1.00 65.88 686 ALA A CA 1
ATOM 5518 C C . ALA A 1 686 ? -4.417 -16.213 -19.979 1.00 65.88 686 ALA A C 1
ATOM 5520 O O . ALA 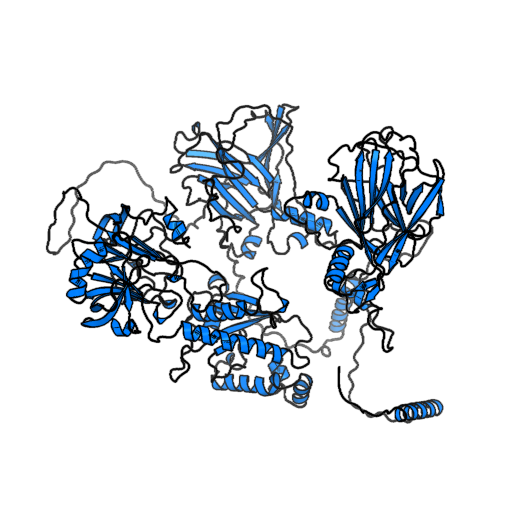A 1 686 ? -5.091 -17.128 -19.512 1.00 65.88 686 ALA A O 1
ATOM 5521 N N . LYS A 1 687 ? -4.913 -15.432 -20.949 1.00 77.75 687 LYS A N 1
ATOM 5522 C CA . LYS A 1 687 ? -6.224 -15.594 -21.611 1.00 77.75 687 LYS A CA 1
ATOM 5523 C C . LYS A 1 687 ? -6.113 -16.534 -22.822 1.00 77.75 687 LYS A C 1
ATOM 5525 O O . LYS A 1 687 ? -5.545 -16.158 -23.840 1.00 77.75 687 LYS A O 1
ATOM 5530 N N . SER A 1 688 ? -6.686 -17.739 -22.729 1.00 74.81 688 SER A N 1
ATOM 5531 C CA . SER A 1 688 ? -6.618 -18.775 -23.783 1.00 74.81 688 SER A CA 1
ATOM 5532 C C . SER A 1 688 ? -7.908 -19.001 -24.595 1.00 74.81 688 SER A C 1
ATOM 5534 O O . SER A 1 688 ? -7.872 -19.687 -25.618 1.00 74.81 688 SER A O 1
ATOM 5536 N N . HIS A 1 689 ? -9.044 -18.444 -24.161 1.00 81.69 689 HIS A N 1
ATOM 5537 C CA . HIS A 1 689 ? -10.362 -18.632 -24.782 1.00 81.69 689 HIS A CA 1
ATOM 5538 C C . HIS A 1 689 ? -11.135 -17.312 -24.909 1.00 81.69 689 HIS A C 1
ATOM 5540 O O . HIS A 1 689 ? -10.910 -16.369 -24.149 1.00 81.69 689 HIS A O 1
ATOM 5546 N N . ASN A 1 690 ? -12.073 -17.292 -25.856 1.00 82.50 690 ASN A N 1
ATOM 5547 C CA . ASN A 1 690 ? -13.103 -16.273 -26.043 1.00 82.50 690 ASN A CA 1
ATOM 5548 C C . ASN A 1 690 ? -14.492 -16.941 -26.165 1.00 82.50 690 ASN A C 1
ATOM 5550 O O . ASN A 1 690 ? -14.617 -18.166 -26.029 1.00 82.50 690 ASN A O 1
ATOM 5554 N N . THR A 1 691 ? -15.541 -16.165 -26.447 1.00 82.62 691 THR A N 1
ATOM 5555 C CA . THR A 1 691 ? -16.854 -16.709 -26.813 1.00 82.62 691 THR A CA 1
ATOM 5556 C C . THR A 1 691 ? -17.222 -16.526 -28.283 1.00 82.62 691 THR A C 1
ATOM 5558 O O . THR A 1 691 ? -16.776 -15.632 -29.001 1.00 82.62 691 THR A O 1
ATOM 5561 N N . SER A 1 692 ? -18.089 -17.428 -28.728 1.00 81.81 692 SER A N 1
ATOM 5562 C CA . SER A 1 692 ? -18.666 -17.517 -30.059 1.00 81.81 692 SER A CA 1
ATOM 5563 C C . SER A 1 692 ? -20.157 -17.861 -29.954 1.00 81.81 692 SER A C 1
ATOM 5565 O O . SER A 1 692 ? -20.674 -18.176 -28.876 1.00 81.81 692 SER A O 1
ATOM 5567 N N . TYR A 1 693 ? -20.861 -17.801 -31.083 1.00 81.81 693 TYR A N 1
ATOM 5568 C CA . TYR A 1 693 ? -22.280 -18.137 -31.166 1.00 81.81 693 TYR A CA 1
ATOM 5569 C C . TYR A 1 693 ? -22.499 -19.430 -31.952 1.00 81.81 693 TYR A C 1
ATOM 5571 O O . TYR A 1 693 ? -21.925 -19.614 -33.026 1.00 81.81 693 TYR A O 1
ATOM 5579 N N . GLY A 1 694 ? -23.389 -20.285 -31.447 1.00 79.31 694 GLY A N 1
ATOM 5580 C CA . GLY A 1 694 ? -23.833 -21.498 -32.126 1.00 79.31 694 GLY A CA 1
ATOM 5581 C C . GLY A 1 694 ? -24.640 -21.243 -33.409 1.00 79.31 694 GLY A C 1
ATOM 5582 O O . GLY A 1 694 ? -24.801 -20.111 -33.895 1.00 79.31 694 GLY A O 1
ATOM 5583 N N . LYS A 1 695 ? -25.181 -22.334 -33.967 1.00 80.69 695 LYS A N 1
ATOM 5584 C CA . LYS A 1 695 ? -26.096 -22.283 -35.120 1.00 80.69 695 LYS A CA 1
ATOM 5585 C C . LYS A 1 695 ? -27.329 -21.430 -34.786 1.00 80.69 695 LYS A C 1
ATOM 5587 O O . LYS A 1 695 ? -27.723 -21.308 -33.630 1.00 80.69 695 LYS A O 1
ATOM 5592 N N . ALA A 1 696 ? -27.902 -20.801 -35.811 1.00 84.31 696 ALA A N 1
ATOM 5593 C CA . ALA A 1 696 ? -29.044 -19.907 -35.657 1.00 84.31 696 ALA A CA 1
ATOM 5594 C C . ALA A 1 696 ? -30.371 -20.658 -35.812 1.00 84.31 696 ALA A C 1
ATOM 5596 O O . ALA A 1 696 ? -30.629 -21.242 -36.863 1.00 84.31 696 ALA A O 1
ATOM 5597 N N . GLU A 1 697 ? -31.223 -20.570 -34.797 1.00 86.06 697 GLU A N 1
ATOM 5598 C CA . GLU A 1 697 ? -32.573 -21.137 -34.777 1.00 86.06 697 GLU A CA 1
ATOM 5599 C C . GLU A 1 697 ? -33.597 -20.017 -35.009 1.00 86.06 697 GLU A C 1
ATOM 5601 O O . GLU A 1 697 ? -33.643 -19.046 -34.252 1.00 86.06 697 GLU A O 1
ATOM 5606 N N . GLU A 1 698 ? -34.405 -20.106 -36.071 1.00 84.56 698 GLU A N 1
ATOM 5607 C CA . GLU A 1 698 ? -35.452 -19.115 -36.358 1.00 84.56 698 GLU A CA 1
ATOM 5608 C C . GLU A 1 698 ? -36.726 -19.386 -35.552 1.00 84.56 698 GLU A C 1
ATOM 5610 O O . GLU A 1 698 ? -37.275 -20.485 -35.568 1.00 84.56 698 GLU A O 1
ATOM 5615 N N . MET A 1 699 ? -37.228 -18.353 -34.872 1.00 84.62 699 MET A N 1
ATOM 5616 C CA . MET A 1 699 ? -38.438 -18.423 -34.055 1.00 84.62 699 MET A CA 1
ATOM 5617 C C . MET A 1 699 ? -39.276 -17.139 -34.163 1.00 84.62 699 MET A C 1
ATOM 5619 O O . MET A 1 699 ? -38.805 -16.080 -34.595 1.00 84.62 699 MET A O 1
ATOM 5623 N N . LYS A 1 700 ? -40.542 -17.217 -33.736 1.00 77.75 700 LYS A N 1
ATOM 5624 C CA . LYS A 1 700 ? -41.450 -16.058 -33.677 1.00 77.75 700 LYS A CA 1
ATOM 5625 C C . LYS A 1 700 ? -40.880 -14.989 -32.734 1.00 77.75 700 LYS A C 1
ATOM 5627 O O . LYS A 1 700 ? -40.404 -15.311 -31.647 1.00 77.75 700 LYS A O 1
ATOM 5632 N N . MET A 1 701 ? -40.920 -13.720 -33.147 1.00 76.38 701 MET A N 1
ATOM 5633 C CA . MET A 1 701 ? -40.389 -12.614 -32.343 1.00 76.38 701 MET A CA 1
ATOM 5634 C C . MET A 1 701 ? -41.187 -12.429 -31.044 1.00 76.38 701 MET A C 1
ATOM 5636 O O . MET A 1 701 ? -42.401 -12.234 -31.077 1.00 76.38 701 MET A O 1
ATOM 5640 N N . ALA A 1 702 ? -40.497 -12.445 -29.903 1.00 71.00 702 ALA A N 1
ATOM 5641 C CA . ALA A 1 702 ? -41.104 -12.208 -28.596 1.00 71.00 702 ALA A CA 1
ATOM 5642 C C . ALA A 1 702 ? -41.399 -10.714 -28.373 1.00 71.00 702 ALA A C 1
ATOM 5644 O O . ALA A 1 702 ? -40.617 -9.854 -28.804 1.00 71.00 702 ALA A O 1
ATOM 5645 N N . VAL A 1 703 ? -42.490 -10.419 -27.654 1.00 77.75 703 VAL A N 1
ATOM 5646 C CA . VAL A 1 703 ? -42.921 -9.056 -27.287 1.00 77.75 703 VAL A CA 1
ATOM 5647 C C . VAL A 1 703 ? -41.735 -8.257 -26.741 1.00 77.75 703 VAL A C 1
ATOM 5649 O O . VAL A 1 703 ? -40.992 -8.728 -25.879 1.00 77.75 703 VAL A O 1
ATOM 5652 N N . TRP A 1 704 ? -41.517 -7.059 -27.283 1.00 79.50 704 TRP A N 1
ATOM 5653 C CA . TRP A 1 704 ? -40.507 -6.146 -26.763 1.00 79.50 704 TRP A CA 1
ATOM 5654 C C . TRP A 1 704 ? -41.086 -5.387 -25.571 1.00 79.50 704 TRP A C 1
ATOM 5656 O O . TRP A 1 704 ? -42.218 -4.908 -25.621 1.00 79.50 704 TRP A O 1
ATOM 5666 N N . THR A 1 705 ? -40.317 -5.303 -24.487 1.00 82.75 705 THR A N 1
ATOM 5667 C CA . THR A 1 705 ? -40.749 -4.629 -23.262 1.00 82.75 705 THR A CA 1
ATOM 5668 C C . THR A 1 705 ? -39.659 -3.727 -22.718 1.00 82.75 705 THR A C 1
ATOM 5670 O O . THR A 1 705 ? -38.499 -4.145 -22.630 1.00 82.75 705 THR A O 1
ATOM 5673 N N . VAL A 1 706 ? -40.036 -2.540 -22.256 1.00 81.75 706 VAL A N 1
ATOM 5674 C CA . VAL A 1 706 ? -39.122 -1.581 -21.636 1.00 81.75 706 VAL A CA 1
ATOM 5675 C C . VAL A 1 706 ? -39.472 -1.401 -20.160 1.00 81.75 706 VAL A C 1
ATOM 5677 O O . VAL A 1 706 ? -40.632 -1.289 -19.771 1.00 81.75 706 VAL A O 1
ATOM 5680 N N . SER A 1 707 ? -38.435 -1.390 -19.325 1.00 87.25 707 SER A N 1
ATOM 5681 C CA . SER A 1 707 ? -38.502 -1.110 -17.889 1.00 87.25 707 SER A CA 1
ATOM 5682 C C . SER A 1 707 ? -37.432 -0.084 -17.516 1.00 87.25 707 SER A C 1
ATOM 5684 O O . SER A 1 707 ? -36.282 -0.186 -17.973 1.00 87.25 707 SER A O 1
ATOM 5686 N N . LYS A 1 708 ? -37.816 0.914 -16.709 1.00 88.38 708 LYS A N 1
ATOM 5687 C CA . LYS A 1 708 ? -36.921 1.967 -16.206 1.00 88.38 708 LYS A CA 1
ATOM 5688 C C . LYS A 1 708 ? -36.124 1.434 -15.017 1.00 88.38 708 LYS A C 1
ATOM 5690 O O . LYS A 1 708 ? -36.646 0.645 -14.235 1.00 88.38 708 LYS A O 1
ATOM 5695 N N . PHE A 1 709 ? -34.874 1.862 -14.883 1.00 88.19 709 PHE A N 1
ATOM 5696 C CA . PHE A 1 709 ? -34.057 1.586 -13.699 1.00 88.19 709 PHE A CA 1
ATOM 5697 C C . PHE A 1 709 ? -34.558 2.438 -12.529 1.00 88.19 709 PHE A C 1
ATOM 5699 O O . PHE A 1 709 ? -34.809 3.625 -12.730 1.00 88.19 709 PHE A O 1
ATOM 5706 N N . LEU A 1 710 ? -34.695 1.853 -11.338 1.00 83.69 710 LEU A N 1
ATOM 5707 C CA . LEU A 1 710 ? -35.108 2.594 -10.138 1.00 83.69 710 LEU A CA 1
ATOM 5708 C C . LEU A 1 710 ? -33.926 3.348 -9.506 1.00 83.69 710 LEU A C 1
ATOM 5710 O O . LEU A 1 710 ? -34.082 4.490 -9.094 1.00 83.69 710 LEU A O 1
ATOM 5714 N N . ASP A 1 711 ? -32.734 2.746 -9.529 1.00 80.56 711 ASP A N 1
ATOM 5715 C CA . ASP A 1 711 ? -31.498 3.306 -8.952 1.00 80.56 711 ASP A CA 1
ATOM 5716 C C . ASP A 1 711 ? -30.658 4.130 -9.954 1.00 80.56 711 ASP A C 1
ATOM 5718 O O . ASP A 1 711 ? -29.686 4.790 -9.588 1.00 80.56 711 ASP A O 1
ATOM 5722 N N . GLY A 1 712 ? -31.034 4.099 -11.237 1.00 78.75 712 GLY A N 1
ATOM 5723 C CA . GLY A 1 712 ? -30.227 4.575 -12.366 1.00 78.75 712 GLY A CA 1
ATOM 5724 C C . GLY A 1 712 ? -29.567 3.432 -13.152 1.00 78.75 712 GLY A C 1
ATOM 5725 O O . GLY A 1 712 ? -29.494 2.293 -12.695 1.00 78.75 712 GLY A O 1
ATOM 5726 N N . GLY A 1 713 ? -29.128 3.713 -14.384 1.00 73.56 713 GLY A N 1
ATOM 5727 C CA . GLY A 1 713 ? -28.569 2.687 -15.281 1.00 73.56 713 GLY A CA 1
ATOM 5728 C C . GLY A 1 713 ? -27.223 2.128 -14.812 1.00 73.56 713 GLY A C 1
ATOM 5729 O O . GLY A 1 713 ? -26.951 0.935 -14.967 1.00 73.56 713 GLY A O 1
ATOM 5730 N N . ASP A 1 714 ? -26.415 2.985 -14.198 1.00 75.69 714 ASP A N 1
ATOM 5731 C CA . ASP A 1 714 ? -25.030 2.705 -13.808 1.00 75.69 714 ASP A CA 1
ATOM 5732 C C . ASP A 1 714 ? -24.907 2.096 -12.400 1.00 75.69 714 ASP A C 1
ATOM 5734 O O . ASP A 1 714 ? -23.826 1.661 -12.013 1.00 75.69 714 ASP A O 1
ATOM 5738 N N . PHE A 1 715 ? -26.026 1.995 -11.670 1.00 79.81 715 PHE A N 1
ATOM 5739 C CA . PHE A 1 715 ? -26.108 1.531 -10.280 1.00 79.81 715 PHE A CA 1
ATOM 5740 C C . PHE A 1 715 ? -26.853 0.178 -10.179 1.00 79.81 715 PHE A C 1
ATOM 5742 O O . PHE A 1 715 ? -28.049 0.141 -9.885 1.00 79.81 715 PHE A O 1
ATOM 5749 N N . PRO A 1 716 ? -26.198 -0.962 -10.479 1.00 84.94 716 PRO A N 1
ATOM 5750 C CA . PRO A 1 716 ? -26.749 -2.287 -10.203 1.00 84.94 716 PRO A CA 1
ATOM 5751 C C . PRO A 1 716 ? -26.703 -2.624 -8.702 1.00 84.94 716 PRO A C 1
ATOM 5753 O O . PRO A 1 716 ? -25.763 -2.263 -8.004 1.00 84.94 716 PRO A O 1
ATOM 5756 N N . MET A 1 717 ? -27.683 -3.389 -8.215 1.00 84.62 717 MET A N 1
ATOM 5757 C CA . MET A 1 717 ? -27.716 -3.889 -6.828 1.00 84.62 717 MET A CA 1
ATOM 5758 C C . MET A 1 717 ? -26.632 -4.946 -6.546 1.00 84.62 717 MET A C 1
ATOM 5760 O O . MET A 1 717 ? -26.182 -5.085 -5.411 1.00 84.62 717 MET A O 1
ATOM 5764 N N . ALA A 1 718 ? -26.240 -5.704 -7.575 1.00 84.38 718 ALA A N 1
ATOM 5765 C CA . ALA A 1 718 ? -25.289 -6.804 -7.489 1.00 84.38 718 ALA A CA 1
ATOM 5766 C C . ALA A 1 718 ? -24.601 -7.053 -8.842 1.00 84.38 718 ALA A C 1
ATOM 5768 O O . ALA A 1 718 ? -25.210 -6.870 -9.907 1.00 84.38 718 ALA A O 1
ATOM 5769 N N . LEU A 1 719 ? -23.347 -7.501 -8.791 1.00 88.25 719 LEU A N 1
ATOM 5770 C CA . LEU A 1 719 ? -22.506 -7.842 -9.934 1.00 88.25 719 LEU A CA 1
ATOM 5771 C C . LEU A 1 719 ? -21.774 -9.165 -9.667 1.00 88.25 719 LEU A C 1
ATOM 5773 O O . LEU A 1 719 ? -21.004 -9.275 -8.718 1.00 88.25 719 LEU A O 1
ATOM 5777 N N . PHE A 1 720 ? -21.991 -10.154 -10.530 1.00 87.25 720 PHE A N 1
ATOM 5778 C CA . PHE A 1 720 ? -21.251 -11.419 -10.536 1.00 87.25 720 PHE A CA 1
ATOM 5779 C C . PHE A 1 720 ? -20.304 -11.422 -11.741 1.00 87.25 720 PHE A C 1
ATOM 5781 O O . PHE A 1 720 ? -20.740 -11.088 -12.847 1.00 87.25 720 PHE A O 1
ATOM 5788 N N . ARG A 1 721 ? -19.032 -11.781 -11.543 1.00 88.38 721 ARG A N 1
ATOM 5789 C CA . ARG A 1 721 ? -17.997 -11.864 -12.586 1.00 88.38 721 ARG A CA 1
ATOM 5790 C C . ARG A 1 721 ? -17.374 -13.261 -12.602 1.00 88.38 721 ARG A C 1
ATOM 5792 O O . ARG A 1 721 ? -16.880 -13.725 -11.582 1.00 88.38 721 ARG A O 1
ATOM 5799 N N . PHE A 1 722 ? -17.338 -13.894 -13.768 1.00 88.69 722 PHE A N 1
ATOM 5800 C CA . PHE A 1 722 ? -16.663 -15.173 -13.982 1.00 88.69 722 PHE A CA 1
ATOM 5801 C C . PHE A 1 722 ? -15.537 -14.983 -15.004 1.00 88.69 722 PHE A C 1
ATOM 5803 O O . PHE A 1 722 ? -15.801 -14.713 -16.179 1.00 88.69 722 PHE A O 1
ATOM 5810 N N . LYS A 1 723 ? -14.283 -15.096 -14.553 1.00 89.19 723 LYS A N 1
ATOM 5811 C CA . LYS A 1 723 ? -13.071 -15.074 -15.385 1.00 89.19 723 LYS A CA 1
ATOM 5812 C C . LYS A 1 723 ? -12.844 -16.490 -15.944 1.00 89.19 723 LYS A C 1
ATOM 5814 O O . LYS A 1 723 ? -12.398 -17.370 -15.214 1.00 89.19 723 LYS A O 1
ATOM 5819 N N . TYR A 1 724 ? -13.152 -16.751 -17.213 1.00 88.69 724 TYR A N 1
ATOM 5820 C CA . TYR A 1 724 ? -13.068 -18.113 -17.769 1.00 88.69 724 TYR A CA 1
ATOM 5821 C C . TYR A 1 724 ? -11.727 -18.371 -18.479 1.00 88.69 724 TYR A C 1
ATOM 5823 O O . TYR A 1 724 ? -11.240 -17.511 -19.216 1.00 88.69 724 TYR A O 1
ATOM 5831 N N . ARG A 1 725 ? -11.077 -19.514 -18.218 1.00 87.44 725 ARG A N 1
ATOM 5832 C CA . ARG A 1 725 ? -9.714 -19.853 -18.701 1.00 87.44 725 ARG A CA 1
ATOM 5833 C C . ARG A 1 725 ? -9.589 -21.354 -18.999 1.00 87.44 725 ARG A C 1
ATOM 5835 O O . ARG A 1 725 ? -10.403 -22.125 -18.502 1.00 87.44 725 ARG A O 1
ATOM 5842 N N . SER A 1 726 ? -8.621 -21.798 -19.805 1.00 87.94 726 SER A N 1
ATOM 5843 C CA . SER A 1 726 ? -8.376 -23.249 -19.966 1.00 87.94 726 SER A CA 1
ATOM 5844 C C . SER A 1 726 ? -7.635 -23.839 -18.765 1.00 87.94 726 SER A C 1
ATOM 5846 O O . SER A 1 726 ? -7.016 -23.109 -17.988 1.00 87.94 726 SER A O 1
ATOM 5848 N N . LYS A 1 727 ? -7.670 -25.166 -18.618 1.00 83.25 727 LYS A N 1
ATOM 5849 C CA . LYS A 1 727 ? -7.080 -25.879 -17.475 1.00 83.25 727 LYS A CA 1
ATOM 5850 C C . LYS A 1 727 ? -5.578 -25.621 -17.317 1.00 83.25 727 LYS A C 1
ATOM 5852 O O . LYS A 1 727 ? -5.076 -25.499 -16.202 1.00 83.25 727 LYS A O 1
ATOM 5857 N N . GLU A 1 728 ? -4.866 -25.484 -18.432 1.00 81.31 728 GLU A N 1
ATOM 5858 C CA . GLU A 1 728 ? -3.432 -25.176 -18.482 1.00 81.31 728 GLU A CA 1
ATOM 5859 C C . GLU A 1 728 ? -3.179 -23.749 -17.996 1.00 81.31 728 GLU A C 1
ATOM 5861 O O . GLU A 1 728 ? -2.286 -23.530 -17.183 1.00 81.31 728 GLU A O 1
ATOM 5866 N N . ALA A 1 729 ? -4.004 -22.790 -18.429 1.00 81.31 729 ALA A N 1
ATOM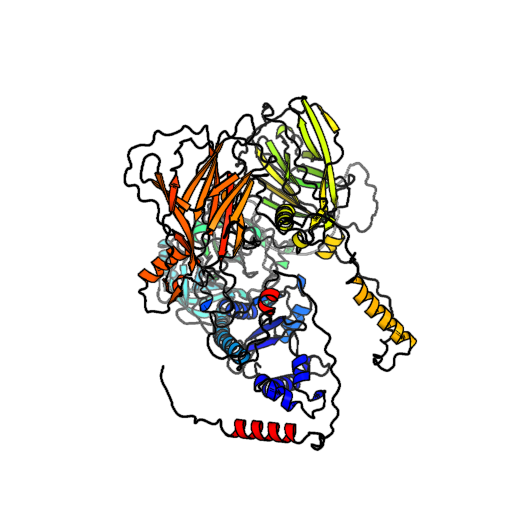 5867 C CA . ALA A 1 729 ? -3.928 -21.404 -17.980 1.00 81.31 729 ALA A CA 1
ATOM 5868 C C . ALA A 1 729 ? -4.243 -21.276 -16.477 1.00 81.31 729 ALA A C 1
ATOM 5870 O O . ALA A 1 729 ? -3.553 -20.547 -15.769 1.00 81.31 729 ALA A O 1
ATOM 5871 N N . LEU A 1 730 ? -5.212 -22.036 -15.952 1.00 81.38 730 LEU A N 1
ATOM 5872 C CA . LEU A 1 730 ? -5.505 -22.083 -14.513 1.00 81.38 730 LEU A CA 1
ATOM 5873 C C . LEU A 1 730 ? -4.342 -22.687 -13.696 1.00 81.38 730 LEU A C 1
ATOM 5875 O O . LEU A 1 730 ? -4.022 -22.165 -12.629 1.00 81.38 730 LEU A O 1
ATOM 5879 N N . LYS A 1 731 ? -3.641 -23.710 -14.213 1.00 77.94 731 LYS A N 1
ATOM 5880 C CA . LYS A 1 731 ? -2.392 -24.238 -13.614 1.00 77.94 731 LYS A CA 1
ATOM 5881 C C . LYS A 1 731 ? -1.195 -23.284 -13.750 1.00 77.94 731 LYS A C 1
ATOM 5883 O O . LYS A 1 731 ? -0.322 -23.245 -12.880 1.00 77.94 731 LYS A O 1
ATOM 5888 N N . GLN A 1 732 ? -1.126 -22.501 -14.828 1.00 77.56 732 GLN A N 1
ATOM 5889 C CA . GLN A 1 732 ? -0.106 -21.461 -15.015 1.00 77.56 732 GLN A CA 1
ATOM 5890 C C . GLN A 1 732 ? -0.305 -20.289 -14.048 1.00 77.56 732 GLN A C 1
ATOM 5892 O O . GLN A 1 732 ? 0.686 -19.777 -13.536 1.00 77.56 732 GLN A O 1
ATOM 5897 N N . LEU A 1 733 ? -1.559 -19.929 -13.759 1.00 73.25 733 LEU A N 1
ATOM 5898 C CA . LEU A 1 733 ? -1.968 -18.924 -12.770 1.00 73.25 733 LEU A CA 1
ATOM 5899 C C . LEU A 1 733 ? -1.971 -19.442 -11.315 1.00 73.25 733 LEU A C 1
ATOM 5901 O O . LEU A 1 733 ? -2.267 -18.669 -10.412 1.00 73.25 733 LEU A O 1
ATOM 5905 N N . HIS A 1 734 ? -1.645 -20.722 -11.077 1.00 72.69 734 HIS A N 1
ATOM 5906 C CA . HIS A 1 734 ? -1.681 -21.385 -9.754 1.00 72.69 734 HIS A CA 1
ATOM 5907 C C . HIS A 1 734 ? -3.070 -21.359 -9.075 1.00 72.69 734 HIS A C 1
ATOM 5909 O O . HIS A 1 734 ? -3.173 -21.457 -7.856 1.00 72.69 734 HIS A O 1
ATOM 5915 N N . ILE A 1 735 ? -4.143 -21.262 -9.867 1.00 75.88 735 ILE A N 1
ATOM 5916 C CA . ILE A 1 735 ? -5.544 -21.363 -9.409 1.00 75.88 735 ILE A CA 1
ATOM 5917 C C . ILE A 1 735 ? -5.944 -22.835 -9.218 1.00 75.88 735 ILE A C 1
ATOM 5919 O O . ILE A 1 735 ? -6.739 -23.165 -8.344 1.00 75.88 735 ILE A O 1
ATOM 5923 N N . ILE A 1 736 ? -5.362 -23.724 -10.027 1.00 77.31 736 ILE A N 1
ATOM 5924 C CA . ILE A 1 736 ? -5.399 -25.179 -9.843 1.00 77.31 736 ILE A CA 1
ATOM 5925 C C . ILE A 1 736 ? -3.969 -25.636 -9.552 1.00 77.31 736 ILE A C 1
ATOM 5927 O O . ILE A 1 736 ? -3.029 -25.175 -10.208 1.00 77.31 736 ILE A O 1
ATOM 5931 N N . GLU A 1 737 ? -3.802 -26.563 -8.608 1.00 68.75 737 GLU A N 1
ATOM 5932 C CA . GLU A 1 737 ? -2.495 -27.138 -8.288 1.00 68.75 737 GLU A CA 1
ATOM 5933 C C . GLU A 1 737 ? -1.819 -27.756 -9.522 1.00 68.75 737 GLU A C 1
ATOM 5935 O O . GLU A 1 737 ? -2.442 -28.379 -10.396 1.00 68.75 737 GLU A O 1
ATOM 5940 N N . ARG A 1 738 ? -0.497 -27.586 -9.601 1.00 52.34 738 ARG A N 1
ATOM 5941 C CA . ARG A 1 738 ? 0.307 -28.249 -10.624 1.00 52.34 738 ARG A CA 1
ATOM 5942 C C . ARG A 1 738 ? 0.413 -29.724 -10.268 1.00 52.34 738 ARG A C 1
ATOM 5944 O O . ARG A 1 738 ? 0.825 -30.074 -9.169 1.00 52.34 738 ARG A O 1
ATOM 5951 N N . THR A 1 739 ? 0.058 -30.579 -11.220 1.00 52.28 739 THR A N 1
ATOM 5952 C CA . THR A 1 739 ? 0.284 -32.022 -11.104 1.00 52.28 739 THR A CA 1
ATOM 5953 C C . THR A 1 739 ? 1.790 -32.252 -10.946 1.00 52.28 739 THR A C 1
ATOM 5955 O O . THR A 1 739 ? 2.527 -31.730 -11.786 1.00 52.28 739 THR A O 1
ATOM 5958 N N . PRO A 1 740 ? 2.257 -32.966 -9.906 1.00 41.50 740 PRO A N 1
ATOM 5959 C CA . PRO A 1 740 ? 3.675 -33.265 -9.766 1.00 41.50 740 PRO A CA 1
ATOM 5960 C C . PRO A 1 740 ? 4.137 -34.106 -10.958 1.00 41.50 740 PRO A C 1
ATOM 5962 O O . PRO A 1 740 ? 3.441 -35.033 -11.381 1.00 41.50 740 PRO A O 1
ATOM 5965 N N . GLU A 1 741 ? 5.296 -33.763 -11.515 1.00 38.41 741 GLU A N 1
ATOM 5966 C CA . GLU A 1 741 ? 5.957 -34.613 -12.505 1.00 38.41 741 GLU A CA 1
ATOM 5967 C C . GLU A 1 741 ? 6.447 -35.897 -11.812 1.00 38.41 741 GLU A C 1
ATOM 5969 O O . GLU A 1 741 ? 6.812 -35.851 -10.634 1.00 38.41 741 GLU A O 1
ATOM 5974 N N . PRO A 1 742 ? 6.406 -37.059 -12.486 1.00 37.19 742 PRO A N 1
ATOM 5975 C CA . PRO A 1 742 ? 6.734 -38.327 -11.850 1.00 37.19 742 PRO A CA 1
ATOM 5976 C C . PRO A 1 742 ? 8.214 -38.384 -11.456 1.00 37.19 742 PRO A C 1
ATOM 5978 O O . PRO A 1 742 ? 9.099 -38.292 -12.307 1.00 37.19 742 PRO A O 1
ATOM 5981 N N . GLU A 1 743 ? 8.477 -38.614 -10.170 1.00 39.16 743 GLU A N 1
ATOM 5982 C CA . GLU A 1 743 ? 9.806 -38.956 -9.660 1.00 39.16 743 GLU A CA 1
ATOM 5983 C C . GLU A 1 743 ? 10.244 -40.319 -10.219 1.00 39.16 743 GLU A C 1
ATOM 5985 O O . GLU A 1 743 ? 9.948 -41.359 -9.635 1.00 39.16 743 GLU A O 1
ATOM 5990 N N . ASN A 1 744 ? 10.917 -40.327 -11.373 1.00 33.41 744 ASN A N 1
ATOM 5991 C CA . ASN A 1 744 ? 11.758 -41.440 -11.823 1.00 33.41 744 ASN A CA 1
ATOM 5992 C C . ASN A 1 744 ? 12.645 -41.045 -13.014 1.00 33.41 744 ASN A C 1
ATOM 5994 O O . ASN A 1 744 ? 12.241 -41.154 -14.167 1.00 33.41 744 ASN A O 1
ATOM 5998 N N . HIS A 1 745 ? 13.887 -40.663 -12.722 1.00 31.58 745 HIS A N 1
ATOM 5999 C CA . HIS A 1 745 ? 15.056 -41.140 -13.463 1.00 31.58 745 HIS A CA 1
ATOM 6000 C C . HIS A 1 745 ? 16.283 -41.050 -12.548 1.00 31.58 745 HIS A C 1
ATOM 6002 O O . HIS A 1 745 ? 16.523 -40.024 -11.913 1.00 31.58 745 HIS A O 1
ATOM 6008 N N . GLU A 1 746 ? 17.029 -42.148 -12.439 1.00 31.08 746 GLU A N 1
ATOM 6009 C CA . GLU A 1 746 ? 18.173 -42.250 -11.532 1.00 31.08 746 GLU A CA 1
ATOM 6010 C C . GLU A 1 746 ? 19.353 -41.376 -11.986 1.00 31.08 746 GLU A C 1
ATOM 6012 O O . GLU A 1 746 ? 19.567 -41.133 -13.175 1.00 31.08 746 GLU A O 1
ATOM 6017 N N . LEU A 1 747 ? 20.151 -40.921 -11.017 1.00 32.59 747 LEU A N 1
ATOM 6018 C CA . LEU A 1 747 ? 21.313 -40.058 -11.232 1.00 32.59 747 LEU A CA 1
ATOM 6019 C C . LEU A 1 747 ? 22.495 -40.818 -11.864 1.00 32.59 747 LEU A C 1
ATOM 6021 O O . LEU A 1 747 ? 23.481 -41.129 -11.193 1.00 32.59 747 LEU A O 1
ATOM 6025 N N . SER A 1 748 ? 22.456 -41.048 -13.178 1.00 31.45 748 SER A N 1
ATOM 6026 C CA . SER A 1 748 ? 23.690 -41.260 -13.943 1.00 31.45 748 SER A CA 1
ATOM 6027 C C . SER A 1 748 ? 24.480 -39.949 -13.976 1.00 31.45 748 SER A C 1
ATOM 6029 O O . SER A 1 748 ? 23.966 -38.933 -14.450 1.00 31.45 748 SER A O 1
ATOM 6031 N N . ALA A 1 749 ? 25.715 -39.950 -13.468 1.00 33.50 749 ALA A N 1
ATOM 6032 C CA . ALA A 1 749 ? 26.548 -38.749 -13.421 1.00 33.50 749 ALA A CA 1
ATOM 6033 C C . ALA A 1 749 ? 26.755 -38.141 -14.827 1.00 33.50 749 ALA A C 1
ATOM 6035 O O . ALA A 1 749 ? 26.926 -38.893 -15.792 1.00 33.50 749 ALA A O 1
ATOM 6036 N N . PRO A 1 750 ? 26.772 -36.800 -14.969 1.00 32.50 750 PRO A N 1
ATOM 6037 C CA . PRO A 1 750 ? 27.019 -36.172 -16.260 1.00 32.50 750 PRO A CA 1
ATOM 6038 C C . PRO A 1 750 ? 28.436 -36.519 -16.751 1.00 32.50 750 PRO A C 1
ATOM 6040 O O . PRO A 1 750 ? 29.386 -36.407 -15.968 1.00 32.50 750 PRO A O 1
ATOM 6043 N N . PRO A 1 751 ? 28.614 -36.916 -18.025 1.00 34.91 751 PRO A N 1
ATOM 6044 C CA . PRO A 1 751 ? 29.942 -37.128 -18.582 1.00 34.91 751 PRO A CA 1
ATOM 6045 C C . PRO A 1 751 ? 30.738 -35.817 -18.565 1.00 34.91 751 PRO A C 1
ATOM 6047 O O . PRO A 1 751 ? 30.184 -34.728 -18.734 1.00 34.91 751 PRO A O 1
ATOM 6050 N N . SER A 1 752 ? 32.049 -35.924 -18.347 1.00 37.16 752 SER A N 1
ATOM 6051 C CA . SER A 1 752 ? 32.952 -34.771 -18.304 1.00 37.16 752 SER A CA 1
ATOM 6052 C C . SER A 1 752 ? 32.896 -33.962 -19.612 1.00 37.16 752 SER A C 1
ATOM 6054 O O . SER A 1 752 ? 32.751 -34.558 -20.680 1.00 37.16 752 SER A O 1
ATOM 6056 N N . PRO A 1 753 ? 33.031 -32.622 -19.565 1.00 40.09 753 PRO A N 1
ATOM 6057 C CA . PRO A 1 753 ? 32.988 -31.794 -20.766 1.00 40.09 753 PRO A CA 1
ATOM 6058 C C . PRO A 1 753 ? 34.188 -32.097 -21.673 1.00 40.09 753 PRO A C 1
ATOM 6060 O O . PRO A 1 753 ? 35.318 -31.718 -21.371 1.00 40.09 753 PRO A O 1
ATOM 6063 N N . VAL A 1 754 ? 33.920 -32.789 -22.781 1.00 43.47 754 VAL A N 1
ATOM 6064 C CA . VAL A 1 754 ? 34.902 -33.139 -23.817 1.00 43.47 754 VAL A CA 1
ATOM 6065 C C . VAL A 1 754 ? 35.394 -31.866 -24.514 1.00 43.47 754 VAL A C 1
ATOM 6067 O O . VAL A 1 754 ? 34.595 -30.984 -24.845 1.00 43.47 754 VAL A O 1
ATOM 6070 N N . GLY A 1 755 ? 36.706 -31.748 -24.728 1.00 45.91 755 GLY A N 1
ATOM 6071 C CA . GLY A 1 755 ? 37.302 -30.586 -25.373 1.00 45.91 755 GLY A CA 1
ATOM 6072 C C . GLY A 1 755 ? 37.007 -30.544 -26.873 1.00 45.91 755 GLY A C 1
ATOM 6073 O O . GLY A 1 755 ? 36.869 -31.568 -27.538 1.00 45.91 755 GLY A O 1
ATOM 6074 N N . PHE A 1 756 ? 36.992 -29.342 -27.458 1.00 44.66 756 PHE A N 1
ATOM 6075 C CA . PHE A 1 756 ? 36.744 -29.152 -28.899 1.00 44.66 756 PHE A CA 1
ATOM 6076 C C . PHE A 1 756 ? 37.831 -29.776 -29.808 1.00 44.66 756 PHE A C 1
ATOM 6078 O O . PHE A 1 756 ? 37.692 -29.781 -31.035 1.00 44.66 756 PHE A O 1
ATOM 6085 N N . ASN A 1 757 ? 38.910 -30.296 -29.212 1.00 49.47 757 ASN A N 1
ATOM 6086 C CA . ASN A 1 757 ? 40.028 -30.979 -29.863 1.00 49.47 757 ASN A CA 1
ATOM 6087 C C . ASN A 1 757 ? 39.932 -32.513 -29.808 1.00 49.47 757 ASN A C 1
ATOM 6089 O O . ASN A 1 757 ? 40.609 -33.164 -30.597 1.00 49.47 757 ASN A O 1
ATOM 6093 N N . ASP A 1 758 ? 39.082 -33.071 -28.941 1.00 54.38 758 ASP A N 1
ATOM 6094 C CA . ASP A 1 758 ? 38.988 -34.519 -28.690 1.00 54.38 758 ASP A CA 1
ATOM 6095 C C . ASP A 1 758 ? 37.861 -35.192 -29.507 1.00 54.38 758 ASP A C 1
ATOM 6097 O O . ASP A 1 758 ? 37.591 -36.382 -29.359 1.00 54.38 758 ASP A O 1
ATOM 6101 N N . LEU A 1 759 ? 37.187 -34.419 -30.367 1.00 61.31 759 LEU A N 1
ATOM 6102 C CA . LEU A 1 759 ? 36.139 -34.888 -31.275 1.00 61.31 759 LEU A CA 1
ATOM 6103 C C . LEU A 1 759 ? 36.744 -35.603 -32.485 1.00 61.31 759 LEU A C 1
ATOM 6105 O O . LEU A 1 759 ? 37.632 -35.062 -33.153 1.00 61.31 759 LEU A O 1
ATOM 6109 N N . ASP A 1 760 ? 36.204 -36.773 -32.827 1.00 65.38 760 ASP A N 1
ATOM 6110 C CA . ASP A 1 760 ? 36.639 -37.500 -34.017 1.00 65.38 760 ASP A CA 1
ATOM 6111 C C . ASP A 1 760 ? 36.247 -36.784 -35.330 1.00 65.38 760 ASP A C 1
ATOM 6113 O O . ASP A 1 760 ? 35.457 -35.830 -35.378 1.00 65.38 760 ASP A O 1
ATOM 6117 N N . GLY A 1 761 ? 36.838 -37.246 -36.435 1.00 59.69 761 GLY A N 1
ATOM 6118 C CA . GLY A 1 761 ? 36.645 -36.642 -37.750 1.00 59.69 761 GLY A CA 1
ATOM 6119 C C . GLY A 1 761 ? 35.219 -36.748 -38.299 1.00 59.69 761 GLY A C 1
ATOM 6120 O O . GLY A 1 761 ? 34.889 -36.029 -39.239 1.00 59.69 761 GLY A O 1
ATOM 6121 N N . GLU A 1 762 ? 34.360 -37.620 -37.779 1.00 60.31 762 GLU A N 1
ATOM 6122 C CA . GLU A 1 762 ? 32.957 -37.754 -38.183 1.00 60.31 762 GLU A CA 1
ATOM 6123 C C . GLU A 1 762 ? 32.045 -36.879 -37.309 1.00 60.31 762 GLU A C 1
ATOM 6125 O O . GLU A 1 762 ? 31.248 -36.107 -37.851 1.00 60.31 762 GLU A O 1
ATOM 6130 N N . GLN A 1 763 ? 32.282 -36.858 -35.993 1.00 57.06 763 GLN A N 1
ATOM 6131 C CA . GLN A 1 763 ? 31.649 -35.952 -35.026 1.00 57.06 763 GLN A CA 1
ATOM 6132 C C . GLN A 1 763 ? 31.859 -34.475 -35.388 1.00 57.06 763 GLN A C 1
ATOM 6134 O O . GLN A 1 763 ? 30.892 -33.710 -35.442 1.00 57.06 763 GLN A O 1
ATOM 6139 N N . ARG A 1 764 ? 33.092 -34.055 -35.727 1.00 57.44 764 ARG A N 1
ATOM 6140 C CA . ARG A 1 764 ? 33.349 -32.678 -36.208 1.00 57.44 764 ARG A CA 1
ATOM 6141 C C . ARG A 1 764 ? 32.530 -32.350 -37.458 1.00 57.44 764 ARG A C 1
ATOM 6143 O O . ARG A 1 764 ? 31.904 -31.294 -37.511 1.00 57.44 764 ARG A O 1
ATOM 6150 N N . ARG A 1 765 ? 32.444 -33.276 -38.421 1.00 59.72 765 ARG A N 1
ATOM 6151 C CA . ARG A 1 765 ? 31.623 -33.117 -39.639 1.00 59.72 765 ARG A CA 1
ATOM 6152 C C . ARG A 1 765 ? 30.114 -33.157 -39.368 1.00 59.72 765 ARG A C 1
ATOM 6154 O O . ARG A 1 765 ? 29.343 -32.748 -40.236 1.00 59.72 765 ARG A O 1
ATOM 6161 N N . GLU A 1 766 ? 29.664 -33.637 -38.211 1.00 58.44 766 GLU A N 1
ATOM 6162 C CA . GLU A 1 766 ? 28.264 -33.566 -37.772 1.00 58.44 766 GLU A CA 1
ATOM 6163 C C . GLU A 1 766 ? 27.938 -32.225 -37.104 1.00 58.44 766 GLU A C 1
ATOM 6165 O O . GLU A 1 766 ? 26.965 -31.573 -37.485 1.00 58.44 766 GLU A O 1
ATOM 6170 N N . VAL A 1 767 ? 28.806 -31.744 -36.210 1.00 58.09 767 VAL A N 1
ATOM 6171 C CA . VAL A 1 767 ? 28.709 -30.395 -35.622 1.00 58.09 767 VAL A CA 1
ATOM 6172 C C . VAL A 1 767 ? 28.783 -29.320 -36.715 1.00 58.09 767 VAL A C 1
ATOM 6174 O O . VAL A 1 767 ? 27.967 -28.399 -36.736 1.00 58.09 767 VAL A O 1
ATOM 6177 N N . GLU A 1 768 ? 29.681 -29.470 -37.693 1.00 55.25 768 GLU A N 1
ATOM 6178 C CA . GLU A 1 768 ? 29.738 -28.601 -38.875 1.00 55.25 768 GLU A CA 1
ATOM 6179 C C . GLU A 1 768 ? 28.480 -28.698 -39.748 1.00 55.25 768 GLU A C 1
ATOM 6181 O O . GLU A 1 768 ? 28.008 -27.669 -40.232 1.00 55.25 768 GLU A O 1
ATOM 6186 N N . ARG A 1 769 ? 27.893 -29.892 -39.938 1.00 59.69 769 ARG A N 1
ATOM 6187 C CA . ARG A 1 769 ? 26.598 -30.049 -40.633 1.00 59.69 769 ARG A CA 1
ATOM 6188 C C . ARG A 1 769 ? 25.482 -29.316 -39.892 1.00 59.69 769 ARG A C 1
ATOM 6190 O O . ARG A 1 769 ? 24.700 -28.617 -40.534 1.00 59.69 769 ARG A O 1
ATOM 6197 N N . TYR A 1 770 ? 25.438 -29.411 -38.565 1.00 48.94 770 TYR A N 1
ATOM 6198 C CA . TYR A 1 770 ? 24.448 -28.726 -37.738 1.00 48.94 770 TYR A CA 1
ATOM 6199 C C . TYR A 1 770 ? 24.602 -27.198 -37.825 1.00 48.94 770 TYR A C 1
ATOM 6201 O O . TYR A 1 770 ? 23.653 -26.508 -38.202 1.00 48.94 770 TYR A O 1
ATOM 6209 N N . ILE A 1 771 ? 25.813 -26.665 -37.625 1.00 53.09 771 ILE A N 1
ATOM 6210 C CA . ILE A 1 771 ? 26.116 -25.229 -37.775 1.00 53.09 771 ILE A CA 1
ATOM 6211 C C . ILE A 1 771 ? 25.822 -24.741 -39.205 1.00 53.09 771 ILE A C 1
ATOM 6213 O O . ILE A 1 771 ? 25.238 -23.670 -39.388 1.00 53.09 771 ILE A O 1
ATOM 6217 N N . ARG A 1 772 ? 26.155 -25.533 -40.232 1.00 44.75 772 ARG A N 1
ATOM 6218 C CA . ARG A 1 772 ? 25.839 -25.230 -41.637 1.00 44.75 772 ARG A CA 1
ATOM 6219 C C . ARG A 1 772 ? 24.327 -25.216 -41.886 1.00 44.75 772 ARG A C 1
ATOM 6221 O O . ARG A 1 772 ? 23.861 -24.310 -42.568 1.00 44.75 772 ARG A O 1
ATOM 6228 N N . SER A 1 773 ? 23.547 -26.122 -41.293 1.00 46.75 773 SER A N 1
ATOM 6229 C CA . SER A 1 773 ? 22.076 -26.106 -41.392 1.00 46.75 773 SER A CA 1
ATOM 6230 C C . SER A 1 773 ? 21.459 -24.853 -40.743 1.00 46.75 773 SER A C 1
ATOM 6232 O O . SER A 1 773 ? 20.587 -24.206 -41.331 1.00 46.75 773 SER A O 1
ATOM 6234 N N . LEU A 1 774 ? 21.997 -24.427 -39.594 1.00 38.28 774 LEU A N 1
ATOM 6235 C CA . LEU A 1 774 ? 21.592 -23.205 -38.894 1.00 38.28 774 LEU A CA 1
ATOM 6236 C C . LEU A 1 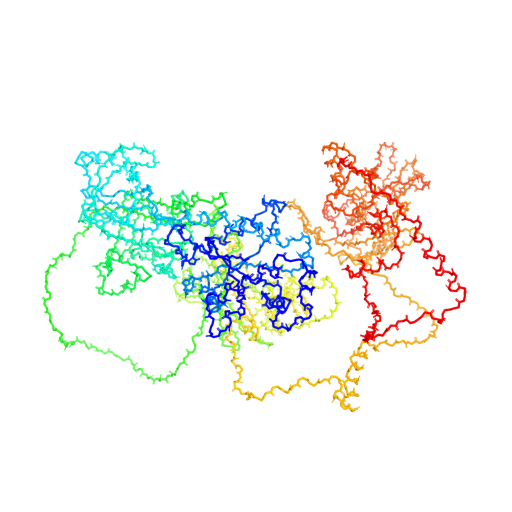774 ? 21.980 -21.928 -39.663 1.00 38.28 774 LEU A C 1
ATOM 6238 O O . LEU A 1 774 ? 21.216 -20.963 -39.650 1.00 38.28 774 LEU A O 1
ATOM 6242 N N . LYS A 1 775 ? 23.112 -21.920 -40.386 1.00 38.78 775 LYS A N 1
ATOM 6243 C CA . LYS A 1 775 ? 23.480 -20.821 -41.302 1.00 38.78 775 LYS A CA 1
ATOM 6244 C C . LYS A 1 775 ? 22.662 -20.843 -42.617 1.00 38.78 775 LYS A C 1
ATOM 6246 O O . LYS A 1 775 ? 22.386 -19.773 -43.153 1.00 38.78 775 LYS A O 1
ATOM 6251 N N . ILE A 1 776 ? 22.200 -22.005 -43.101 1.00 36.66 776 ILE A N 1
ATOM 6252 C CA . ILE A 1 776 ? 21.394 -22.141 -44.339 1.00 36.66 776 ILE A CA 1
ATOM 6253 C C . ILE A 1 776 ? 19.917 -21.753 -44.153 1.00 36.66 776 ILE A C 1
ATOM 6255 O O . ILE A 1 776 ? 19.351 -21.106 -45.034 1.00 36.66 776 ILE A O 1
ATOM 6259 N N . SER A 1 777 ? 19.284 -22.071 -43.018 1.00 32.53 777 SER A N 1
ATOM 6260 C CA . SER A 1 777 ? 17.862 -21.725 -42.784 1.00 32.53 777 SER A CA 1
ATOM 6261 C C . SER A 1 777 ? 17.566 -20.213 -42.783 1.00 32.53 777 SER A C 1
ATOM 6263 O O . SER A 1 777 ? 16.417 -19.814 -42.945 1.00 32.53 777 SER A O 1
ATOM 6265 N N . LYS A 1 778 ? 18.598 -19.363 -42.675 1.00 34.19 778 LYS A N 1
ATOM 6266 C CA . LYS A 1 778 ? 18.512 -17.897 -42.816 1.00 34.19 778 LYS A CA 1
ATOM 6267 C C . LYS A 1 778 ? 18.833 -17.363 -44.221 1.00 34.19 778 LYS A C 1
ATOM 6269 O O . LYS A 1 778 ? 18.772 -16.157 -44.426 1.00 34.19 778 LYS A O 1
ATOM 6274 N N . TYR A 1 779 ? 19.159 -18.229 -45.183 1.00 28.64 779 TYR A N 1
ATOM 6275 C CA . TYR A 1 779 ? 19.554 -17.858 -46.549 1.00 28.64 779 TYR A CA 1
ATOM 6276 C C . TYR A 1 779 ? 18.851 -18.721 -47.614 1.00 28.64 779 TYR A C 1
ATOM 6278 O O . TYR A 1 779 ? 19.484 -19.375 -48.440 1.00 28.64 779 TYR A O 1
ATOM 6286 N N . SER A 1 780 ? 17.513 -18.703 -47.623 1.00 25.86 780 SER A N 1
ATOM 6287 C CA . SER A 1 780 ? 16.705 -19.313 -48.694 1.00 25.86 780 SER A CA 1
ATOM 6288 C C . SER A 1 780 ? 15.459 -18.488 -49.055 1.00 25.86 780 SER A C 1
ATOM 6290 O O . SER A 1 780 ? 14.320 -18.833 -48.759 1.00 25.86 780 SER A O 1
ATOM 6292 N N . SER A 1 781 ? 15.677 -17.374 -49.755 1.00 26.31 781 SER A N 1
ATOM 6293 C CA . SER A 1 781 ? 14.666 -16.721 -50.601 1.00 26.31 781 SER A CA 1
ATOM 6294 C C . SER A 1 781 ? 15.375 -16.089 -51.800 1.00 26.31 781 SER A C 1
ATOM 6296 O O . SER A 1 781 ? 16.354 -15.361 -51.651 1.00 26.31 781 SER A O 1
ATOM 6298 N N . THR A 1 782 ? 14.975 -16.506 -52.999 1.00 30.67 782 THR A N 1
ATOM 6299 C CA . THR A 1 782 ? 15.881 -16.657 -54.149 1.00 30.67 782 THR A CA 1
ATOM 6300 C C . THR A 1 782 ? 16.136 -15.364 -54.932 1.00 30.67 782 THR A C 1
ATOM 6302 O O . THR A 1 782 ? 15.208 -14.617 -55.230 1.00 30.67 782 THR A O 1
ATOM 6305 N N . ARG A 1 783 ? 17.377 -15.156 -55.401 1.00 23.69 783 ARG A N 1
ATOM 6306 C CA . ARG A 1 783 ? 17.644 -14.291 -56.567 1.00 23.69 783 ARG A CA 1
ATOM 6307 C C . ARG A 1 783 ? 17.233 -15.020 -57.850 1.00 23.69 783 ARG A C 1
ATOM 6309 O O . ARG A 1 783 ? 17.719 -16.118 -58.098 1.00 23.69 783 ARG A O 1
ATOM 6316 N N . LEU A 1 784 ? 16.467 -14.359 -58.713 1.00 25.20 784 LEU A N 1
ATOM 6317 C CA . LEU A 1 784 ? 16.418 -14.663 -60.147 1.00 25.20 784 LEU A CA 1
ATOM 6318 C C . LEU A 1 784 ? 17.048 -13.502 -60.929 1.00 25.20 784 LEU A C 1
ATOM 6320 O O . LEU A 1 784 ? 17.034 -12.360 -60.468 1.00 25.20 784 LEU A O 1
ATOM 6324 N N . GLN A 1 785 ? 17.646 -13.806 -62.083 1.00 23.88 785 GLN A N 1
ATOM 6325 C CA . GLN A 1 785 ? 18.240 -12.813 -62.986 1.00 23.88 785 GLN A CA 1
ATOM 6326 C C . GLN A 1 785 ? 17.282 -12.437 -64.138 1.00 23.88 785 GLN A C 1
ATOM 6328 O O . GLN A 1 785 ? 16.272 -13.114 -64.333 1.00 23.88 785 GLN A O 1
ATOM 6333 N N . PRO A 1 786 ? 17.516 -11.303 -64.828 1.00 33.81 786 PRO A N 1
ATOM 6334 C CA . PRO A 1 786 ? 16.413 -10.495 -65.344 1.00 33.81 786 PRO A CA 1
ATOM 6335 C C . PRO A 1 786 ? 16.001 -10.810 -66.784 1.00 33.81 786 PRO A C 1
ATOM 6337 O O . PRO A 1 786 ? 16.846 -10.964 -67.665 1.00 33.81 786 PRO A O 1
ATOM 6340 N N . GLN A 1 787 ? 14.694 -10.723 -67.048 1.00 22.86 787 GLN A N 1
ATOM 6341 C CA . GLN A 1 787 ? 14.159 -10.371 -68.364 1.00 22.86 787 GLN A CA 1
ATOM 6342 C C . GLN A 1 787 ? 13.039 -9.324 -68.226 1.00 22.86 787 GLN A C 1
ATOM 6344 O O . GLN A 1 787 ? 12.116 -9.482 -67.441 1.00 22.86 787 GLN A O 1
ATOM 6349 N N . HIS A 1 788 ? 13.213 -8.239 -68.982 1.00 25.88 788 HIS A N 1
ATOM 6350 C CA . HIS A 1 788 ? 12.294 -7.167 -69.392 1.00 25.88 788 HIS A CA 1
ATOM 6351 C C . HIS A 1 788 ? 10.972 -6.844 -68.639 1.00 25.88 788 HIS A C 1
ATOM 6353 O O . HIS A 1 788 ? 10.023 -7.616 -68.625 1.00 25.88 788 HIS A O 1
ATOM 6359 N N . HIS A 1 789 ? 10.878 -5.544 -68.311 1.00 27.75 789 HIS A N 1
ATOM 6360 C CA . HIS A 1 789 ? 9.692 -4.676 -68.167 1.00 27.75 789 HIS A CA 1
ATOM 6361 C C . HIS A 1 789 ? 8.824 -4.686 -66.884 1.00 27.75 789 HIS A C 1
ATOM 6363 O O . HIS A 1 789 ? 8.083 -5.618 -66.602 1.00 27.75 789 HIS A O 1
ATOM 6369 N N . ALA A 1 790 ? 8.782 -3.475 -66.300 1.00 31.28 790 ALA A N 1
ATOM 6370 C CA . ALA A 1 790 ? 7.720 -2.834 -65.509 1.00 31.28 790 ALA A CA 1
ATOM 6371 C C . ALA A 1 790 ? 7.657 -3.023 -63.972 1.00 31.28 790 ALA A C 1
ATOM 6373 O O . ALA A 1 790 ? 7.915 -4.085 -63.422 1.00 31.28 790 ALA A O 1
ATOM 6374 N N . ASP A 1 791 ? 7.267 -1.902 -63.350 1.00 29.12 791 ASP A N 1
ATOM 6375 C CA . ASP A 1 791 ? 6.740 -1.634 -62.002 1.00 29.12 791 ASP A CA 1
ATOM 6376 C C . ASP A 1 791 ? 7.592 -1.902 -60.736 1.00 29.12 791 ASP A C 1
ATOM 6378 O O . ASP A 1 791 ? 8.015 -3.012 -60.424 1.00 29.12 791 ASP A O 1
ATOM 6382 N N . LEU A 1 792 ? 7.784 -0.831 -59.945 1.00 25.86 792 LEU A N 1
ATOM 6383 C CA . LEU A 1 792 ? 8.379 -0.846 -58.600 1.00 25.86 792 LEU A CA 1
ATOM 6384 C C . LEU A 1 792 ? 7.293 -0.872 -57.498 1.00 25.86 792 LEU A C 1
ATOM 6386 O O . LEU A 1 792 ? 6.211 -0.313 -57.696 1.00 25.86 792 LEU A O 1
ATOM 6390 N N . PRO A 1 793 ? 7.589 -1.407 -56.294 1.00 28.14 793 PRO A N 1
ATOM 6391 C CA . PRO A 1 793 ? 6.708 -1.291 -55.130 1.00 28.14 793 PRO A CA 1
ATOM 6392 C C . PRO A 1 793 ? 6.515 0.163 -54.666 1.00 28.14 793 PRO A C 1
ATOM 6394 O O . PRO A 1 793 ? 7.453 0.959 -54.652 1.00 28.14 793 PRO A O 1
ATOM 6397 N N . SER A 1 794 ? 5.297 0.502 -54.233 1.00 29.03 794 SER A N 1
ATOM 6398 C CA . SER A 1 794 ? 4.941 1.850 -53.767 1.00 29.03 794 SER A CA 1
ATOM 6399 C C . SER A 1 794 ? 5.268 2.078 -52.282 1.00 29.03 794 SER A C 1
ATOM 6401 O O . SER A 1 794 ? 5.232 1.154 -51.473 1.00 29.03 794 SER A O 1
ATOM 6403 N N . ALA A 1 795 ? 5.523 3.337 -51.908 1.00 33.72 795 ALA A N 1
ATOM 6404 C CA . ALA A 1 795 ? 5.833 3.754 -50.537 1.00 33.72 795 ALA A CA 1
ATOM 6405 C C . ALA A 1 795 ? 4.681 3.529 -49.528 1.00 33.72 795 ALA A C 1
ATOM 6407 O O . ALA A 1 795 ? 3.513 3.416 -49.903 1.00 33.72 795 ALA A O 1
ATOM 6408 N N . ILE A 1 796 ? 5.005 3.540 -48.228 1.00 41.03 796 ILE A N 1
ATOM 6409 C CA . ILE A 1 796 ? 4.040 3.433 -47.119 1.00 41.03 796 ILE A CA 1
ATOM 6410 C C . ILE A 1 796 ? 3.324 4.782 -46.921 1.00 41.03 796 ILE A C 1
ATOM 6412 O O . ILE A 1 796 ? 3.902 5.731 -46.402 1.00 41.03 796 ILE A O 1
ATOM 6416 N N . MET A 1 797 ? 2.054 4.866 -47.323 1.00 54.88 797 MET A N 1
ATOM 6417 C CA . MET A 1 797 ? 1.305 6.129 -47.465 1.00 54.88 797 MET A CA 1
ATOM 6418 C C . MET A 1 797 ? 0.416 6.485 -46.260 1.00 54.88 797 MET A C 1
ATOM 6420 O O . MET A 1 797 ? -0.047 5.606 -45.529 1.00 54.88 797 MET A O 1
ATOM 6424 N N . ALA A 1 798 ? 0.109 7.773 -46.079 1.00 55.19 798 ALA A N 1
ATOM 6425 C CA . ALA A 1 798 ? -0.932 8.247 -45.169 1.00 55.19 798 ALA A CA 1
ATOM 6426 C C . ALA A 1 798 ? -2.338 8.095 -45.786 1.00 55.19 798 ALA A C 1
ATOM 6428 O O . ALA A 1 798 ? -2.795 8.930 -46.572 1.00 55.19 798 ALA A O 1
ATOM 6429 N N . ILE A 1 799 ? -3.047 7.037 -45.387 1.00 60.69 799 ILE A N 1
ATOM 6430 C CA . ILE A 1 799 ? -4.472 6.803 -45.673 1.00 60.69 799 ILE A CA 1
ATOM 6431 C C . ILE A 1 799 ? -5.189 6.619 -44.327 1.00 60.69 799 ILE A C 1
ATOM 6433 O O . ILE A 1 799 ? -4.623 6.042 -43.402 1.00 60.69 799 ILE A O 1
ATOM 6437 N N . HIS A 1 800 ? -6.409 7.144 -44.193 1.00 67.56 800 HIS A N 1
ATOM 6438 C CA . HIS A 1 800 ? -7.165 7.155 -42.937 1.00 67.56 800 HIS A CA 1
ATOM 6439 C C . HIS A 1 800 ? -8.465 6.345 -43.084 1.00 67.56 800 HIS A C 1
ATOM 6441 O O . HIS A 1 800 ? -9.312 6.706 -43.895 1.00 67.56 800 HIS A O 1
ATOM 6447 N N . ASP A 1 801 ? -8.698 5.327 -42.248 1.00 66.69 801 ASP A N 1
ATOM 6448 C CA . ASP A 1 801 ? -9.807 4.351 -42.369 1.00 66.69 801 ASP A CA 1
ATOM 6449 C C . ASP A 1 801 ? -11.215 4.950 -42.553 1.00 66.69 801 ASP A C 1
ATOM 6451 O O . ASP A 1 801 ? -12.068 4.375 -43.225 1.00 66.69 801 ASP A O 1
ATOM 6455 N N . ARG A 1 802 ? -11.487 6.116 -41.946 1.00 66.00 802 ARG A N 1
ATOM 6456 C CA . ARG A 1 802 ? -12.774 6.843 -42.074 1.00 66.00 802 ARG A CA 1
ATOM 6457 C C . ARG A 1 802 ? -12.892 7.745 -43.318 1.00 66.00 802 ARG A C 1
ATOM 6459 O O . ARG A 1 802 ? -13.949 8.335 -43.531 1.00 66.00 802 ARG A O 1
ATOM 6466 N N . LEU A 1 803 ? -11.832 7.855 -44.115 1.00 74.25 803 LEU A N 1
ATOM 6467 C CA . LEU A 1 803 ? -11.774 8.487 -45.438 1.00 74.25 803 LEU A CA 1
ATOM 6468 C C . LEU A 1 803 ? -11.008 7.571 -46.420 1.00 74.25 803 LEU A C 1
ATOM 6470 O O . LEU A 1 803 ? -9.950 7.954 -46.929 1.00 74.25 803 LEU A O 1
ATOM 6474 N N . PRO A 1 804 ? -11.520 6.355 -46.701 1.00 72.94 804 PRO A N 1
ATOM 6475 C CA . PRO A 1 804 ? -10.927 5.501 -47.722 1.00 72.94 804 PRO A CA 1
ATOM 6476 C C . PRO A 1 804 ? -10.964 6.236 -49.066 1.00 72.94 804 PRO A C 1
ATOM 6478 O O . PRO A 1 804 ? -11.956 6.895 -49.393 1.00 72.94 804 PRO A O 1
ATOM 6481 N N . GLY A 1 805 ? -9.861 6.163 -49.805 1.00 78.44 805 GLY A N 1
ATOM 6482 C CA . GLY A 1 805 ? -9.686 6.864 -51.074 1.00 78.44 805 GLY A CA 1
ATOM 6483 C C . GLY A 1 805 ? -9.311 8.343 -50.975 1.00 78.44 805 GLY A C 1
ATOM 6484 O O . GLY A 1 805 ? -9.365 9.039 -51.985 1.00 78.44 805 GLY A O 1
ATOM 6485 N N . VAL A 1 806 ? -8.945 8.852 -49.789 1.00 84.81 806 VAL A N 1
ATOM 6486 C CA . VAL A 1 806 ? -8.348 10.190 -49.623 1.00 84.81 806 VAL A CA 1
ATOM 6487 C C . VAL A 1 806 ? -6.907 10.055 -49.124 1.00 84.81 806 VAL A C 1
ATOM 6489 O O . VAL A 1 806 ? -6.655 9.585 -48.012 1.00 84.81 806 VAL A O 1
ATOM 6492 N N . LYS A 1 807 ? -5.961 10.507 -49.949 1.00 86.25 807 LYS A N 1
ATOM 6493 C CA . LYS A 1 807 ? -4.522 10.544 -49.666 1.00 86.25 807 LYS A CA 1
ATOM 6494 C C . LYS A 1 807 ? -4.075 11.989 -49.439 1.00 86.25 807 LYS A C 1
ATOM 6496 O O . LYS A 1 807 ? -4.499 12.888 -50.170 1.00 86.25 807 LYS A O 1
ATOM 6501 N N . VAL A 1 808 ? -3.191 12.208 -48.468 1.00 89.50 808 VAL A N 1
ATOM 6502 C CA . VAL A 1 808 ? -2.512 13.496 -48.250 1.00 89.50 808 VAL A CA 1
ATOM 6503 C C . VAL A 1 808 ? -1.005 13.275 -48.325 1.00 89.50 808 VAL A C 1
ATOM 6505 O O . VAL A 1 808 ? -0.507 12.324 -47.740 1.00 89.50 808 VAL A O 1
ATOM 6508 N N . GLU A 1 809 ? -0.296 14.139 -49.046 1.00 88.25 809 GLU A N 1
ATOM 6509 C CA . GLU A 1 809 ? 1.155 14.070 -49.258 1.00 88.25 809 GLU A CA 1
ATOM 6510 C C . GLU A 1 809 ? 1.776 15.453 -49.007 1.00 88.25 809 GLU A C 1
ATOM 6512 O O . GLU A 1 809 ? 1.210 16.473 -49.419 1.00 88.25 809 GLU A O 1
ATOM 6517 N N . ILE A 1 810 ? 2.953 15.495 -48.378 1.00 89.12 810 ILE A N 1
ATOM 6518 C CA . ILE A 1 810 ? 3.792 16.700 -48.280 1.00 89.12 810 ILE A CA 1
ATOM 6519 C C . ILE A 1 810 ? 4.955 16.546 -49.259 1.00 89.12 810 ILE A C 1
ATOM 6521 O O . ILE A 1 810 ? 5.590 15.493 -49.296 1.00 89.12 810 ILE A O 1
ATOM 6525 N N . LEU A 1 811 ? 5.218 17.571 -50.069 1.00 86.12 811 LEU A N 1
ATOM 6526 C CA . LEU A 1 811 ? 6.164 17.495 -51.183 1.00 86.12 811 LEU A CA 1
ATOM 6527 C C . LEU A 1 811 ? 7.183 18.622 -51.164 1.00 86.12 811 LEU A C 1
ATOM 6529 O O . LEU A 1 811 ? 6.834 19.758 -50.852 1.00 86.12 811 LEU A O 1
ATOM 6533 N N . VAL A 1 812 ? 8.401 18.314 -51.601 1.00 84.56 812 VAL A N 1
ATOM 6534 C CA . VAL A 1 812 ? 9.488 19.266 -51.867 1.00 84.56 812 VAL A CA 1
ATOM 6535 C C . VAL A 1 812 ? 9.973 19.031 -53.298 1.00 84.56 812 VAL A C 1
ATOM 6537 O O . VAL A 1 812 ? 10.003 17.900 -53.768 1.00 84.56 812 VAL A O 1
ATOM 6540 N N . ASP A 1 813 ? 10.254 20.105 -54.040 1.00 79.81 813 ASP A N 1
ATOM 6541 C CA . ASP A 1 813 ? 10.637 20.061 -55.466 1.00 79.81 813 ASP A CA 1
ATOM 6542 C C . ASP A 1 813 ? 9.666 19.277 -56.396 1.00 79.81 813 ASP A C 1
ATOM 6544 O O . ASP A 1 813 ? 10.007 18.974 -57.537 1.00 79.81 813 ASP A O 1
ATOM 6548 N N . LYS A 1 814 ? 8.413 19.070 -55.942 1.00 76.94 814 LYS A N 1
ATOM 6549 C CA . LYS A 1 814 ? 7.298 18.269 -56.519 1.00 76.94 814 LYS A CA 1
ATOM 6550 C C . LYS A 1 814 ? 7.299 16.765 -56.215 1.00 76.94 814 LYS A C 1
ATOM 6552 O O . LYS A 1 814 ? 6.287 16.126 -56.522 1.00 76.94 814 LYS A O 1
ATOM 6557 N N . GLU A 1 815 ? 8.333 16.239 -55.565 1.00 80.50 815 GLU A N 1
ATOM 6558 C CA . GLU A 1 815 ? 8.401 14.843 -55.118 1.00 80.50 815 GLU A CA 1
ATOM 6559 C C . GLU A 1 815 ? 7.885 14.683 -53.677 1.00 80.50 815 GLU A C 1
ATOM 6561 O O . GLU A 1 815 ? 8.046 15.600 -52.862 1.00 80.50 815 GLU A O 1
ATOM 6566 N N . PRO A 1 816 ? 7.208 13.567 -53.343 1.00 82.56 816 PRO A N 1
ATOM 6567 C CA . PRO A 1 816 ? 6.702 13.333 -51.997 1.00 82.56 816 PRO A CA 1
ATOM 6568 C C . PRO A 1 816 ? 7.855 13.069 -51.025 1.00 82.56 816 PRO A C 1
ATOM 6570 O O . PRO A 1 816 ? 8.762 12.288 -51.308 1.00 82.56 816 PRO A O 1
ATOM 6573 N N . LEU A 1 817 ? 7.807 13.709 -49.856 1.00 81.25 817 LEU A N 1
ATOM 6574 C CA . LEU A 1 817 ? 8.747 13.429 -48.774 1.00 81.25 817 LEU A CA 1
ATOM 6575 C C . LEU A 1 817 ? 8.516 12.019 -48.220 1.00 81.25 817 LEU A C 1
ATOM 6577 O O . LEU A 1 817 ? 7.378 11.555 -48.132 1.00 81.25 817 LEU A O 1
ATOM 6581 N N . GLN A 1 818 ? 9.597 11.362 -47.794 1.00 77.69 818 GLN A N 1
ATOM 6582 C CA . GLN A 1 818 ? 9.508 10.066 -47.129 1.00 77.69 818 GLN A CA 1
ATOM 6583 C C . GLN A 1 818 ? 8.709 10.199 -45.826 1.00 77.69 818 GLN A C 1
ATOM 6585 O O . GLN A 1 818 ? 9.106 10.920 -44.909 1.00 77.69 818 GLN A O 1
ATOM 6590 N N . GLU A 1 819 ? 7.594 9.475 -45.751 1.00 77.94 819 GLU A N 1
ATOM 6591 C CA . GLU A 1 819 ? 6.823 9.301 -44.526 1.00 77.94 819 GLU A CA 1
ATOM 6592 C C . GLU A 1 819 ? 7.432 8.192 -43.660 1.00 77.94 819 GLU A C 1
ATOM 6594 O O . GLU A 1 819 ? 7.764 7.111 -44.152 1.00 77.94 819 GLU A O 1
ATOM 6599 N N . TYR A 1 820 ? 7.491 8.431 -42.355 1.00 74.00 820 TYR A N 1
ATOM 6600 C CA . TYR A 1 820 ? 7.829 7.447 -41.329 1.00 74.00 820 TYR A CA 1
ATOM 6601 C C . TYR A 1 820 ? 6.651 7.311 -40.351 1.00 74.00 820 TYR A C 1
ATOM 6603 O O . TYR A 1 820 ? 5.858 8.246 -40.179 1.00 74.00 820 TYR A O 1
ATOM 6611 N N . THR A 1 821 ? 6.499 6.147 -39.719 1.00 66.56 821 THR A N 1
ATOM 6612 C CA . THR A 1 821 ? 5.480 5.931 -38.682 1.00 66.56 821 THR A CA 1
ATOM 6613 C C . THR A 1 821 ? 5.791 6.737 -37.423 1.00 66.56 821 THR A C 1
ATOM 6615 O O . THR A 1 821 ? 6.944 6.873 -37.022 1.00 66.56 821 THR A O 1
ATOM 6618 N N . ASP A 1 822 ? 4.744 7.287 -36.811 1.00 62.03 822 ASP A N 1
ATOM 6619 C CA . ASP A 1 822 ? 4.805 7.970 -35.522 1.00 62.03 822 ASP A CA 1
ATOM 6620 C C . ASP A 1 822 ? 4.228 7.033 -34.452 1.00 62.03 822 ASP A C 1
ATOM 6622 O O . ASP A 1 822 ? 3.021 6.788 -34.419 1.00 62.03 822 ASP A O 1
ATOM 6626 N N . ASP A 1 823 ? 5.102 6.456 -33.626 1.00 47.62 823 ASP A N 1
ATOM 6627 C CA . ASP A 1 823 ? 4.719 5.525 -32.556 1.00 47.62 823 ASP A CA 1
ATOM 6628 C C . ASP A 1 823 ? 4.416 6.230 -31.216 1.00 47.62 823 ASP A C 1
ATOM 6630 O O . ASP A 1 823 ? 4.005 5.573 -30.255 1.00 47.62 823 ASP A O 1
ATOM 6634 N N . GLU A 1 824 ? 4.560 7.561 -31.140 1.00 47.88 824 GLU A N 1
ATOM 6635 C CA . GLU A 1 824 ? 4.254 8.342 -29.937 1.00 47.88 824 GLU A CA 1
ATOM 6636 C C . GLU A 1 824 ? 2.747 8.321 -29.616 1.00 47.88 824 GLU A C 1
ATOM 6638 O O . GLU A 1 824 ? 1.881 8.508 -30.475 1.00 47.88 824 GLU A O 1
ATOM 6643 N N . VAL A 1 825 ? 2.408 8.107 -28.341 1.00 40.28 825 VAL A N 1
ATOM 6644 C CA . VAL A 1 825 ? 1.013 8.036 -27.885 1.00 40.28 825 VAL A CA 1
ATOM 6645 C C . VAL A 1 825 ? 0.484 9.439 -27.586 1.00 40.28 825 VAL A C 1
ATOM 6647 O O . VAL A 1 825 ? 0.841 10.044 -26.577 1.00 40.28 825 VAL A O 1
ATOM 6650 N N . HIS A 1 826 ? -0.420 9.937 -28.434 1.00 41.06 826 HIS A N 1
ATOM 6651 C CA . HIS A 1 826 ? -1.155 11.185 -28.191 1.00 41.06 826 HIS A CA 1
ATOM 6652 C C . HIS A 1 826 ? -2.058 11.075 -26.955 1.00 41.06 826 HIS A C 1
ATOM 6654 O O . HIS A 1 826 ? -3.133 10.472 -27.009 1.00 41.06 826 HIS A O 1
ATOM 6660 N N . THR A 1 827 ? -1.660 11.699 -25.847 1.00 34.62 827 THR A N 1
ATOM 6661 C CA . THR A 1 827 ? -2.504 11.850 -24.656 1.00 34.62 827 THR A CA 1
ATOM 6662 C C . THR A 1 827 ? -3.514 12.996 -24.848 1.00 34.62 827 THR A C 1
ATOM 6664 O O . THR A 1 827 ? -3.131 14.113 -25.202 1.00 34.62 827 THR A O 1
ATOM 6667 N N . PRO A 1 828 ? -4.829 12.773 -24.644 1.00 33.50 828 PRO A N 1
ATOM 6668 C CA . PRO A 1 828 ? -5.830 13.824 -24.813 1.00 33.50 828 PRO A CA 1
ATOM 6669 C C . PRO A 1 828 ? -5.790 14.822 -23.646 1.00 33.50 828 PRO A C 1
ATOM 6671 O O . PRO A 1 828 ? -5.922 14.446 -22.483 1.00 33.50 828 PRO A O 1
ATOM 6674 N N . ALA A 1 829 ? -5.646 16.111 -23.959 1.00 29.34 829 ALA A N 1
ATOM 6675 C CA . ALA A 1 829 ? -5.531 17.165 -22.956 1.00 29.34 829 ALA A CA 1
ATOM 6676 C C . ALA A 1 829 ? -6.892 17.608 -22.376 1.00 29.34 829 ALA A C 1
ATOM 6678 O O . ALA A 1 829 ? -7.709 18.214 -23.068 1.00 29.34 829 ALA A O 1
ATOM 6679 N N . GLY A 1 830 ? -7.066 17.399 -21.068 1.00 33.91 830 GLY A N 1
ATOM 6680 C CA . GLY A 1 830 ? -8.058 18.078 -20.224 1.00 33.91 830 GLY A CA 1
ATOM 6681 C C . GLY A 1 830 ? -9.485 17.488 -20.206 1.00 33.91 830 GLY A C 1
ATOM 6682 O O . GLY A 1 830 ? -9.863 16.736 -21.103 1.00 33.91 830 GLY A O 1
ATOM 6683 N N . PRO A 1 831 ? -10.314 17.820 -19.190 1.00 32.00 831 PRO A N 1
ATOM 6684 C CA . PRO A 1 831 ? -11.575 17.105 -18.941 1.00 32.00 831 PRO A CA 1
ATOM 6685 C C . PRO A 1 831 ? -12.767 17.507 -19.829 1.00 32.00 831 PRO A C 1
ATOM 6687 O O . PRO A 1 831 ? -13.802 16.853 -19.764 1.00 32.00 831 PRO A O 1
ATOM 6690 N N . ASN A 1 832 ? -12.658 18.590 -20.611 1.00 44.91 832 ASN A N 1
ATOM 6691 C CA . ASN A 1 832 ? -13.787 19.262 -21.275 1.00 44.91 832 ASN A CA 1
ATOM 6692 C C . ASN A 1 832 ? -13.512 19.611 -22.758 1.00 44.91 832 ASN A C 1
ATOM 6694 O O . ASN A 1 832 ? -13.708 20.748 -23.182 1.00 44.91 832 ASN A O 1
ATOM 6698 N N . ASP A 1 833 ? -13.086 18.648 -23.580 1.00 43.47 833 ASP A N 1
ATOM 6699 C CA . ASP A 1 833 ? -13.194 18.768 -25.046 1.00 43.47 833 ASP A CA 1
ATOM 6700 C C . ASP A 1 833 ? -13.351 17.387 -25.709 1.00 43.47 833 ASP A C 1
ATOM 6702 O O . ASP A 1 833 ? -13.118 16.331 -25.124 1.00 43.47 833 ASP A O 1
ATOM 6706 N N . ASN A 1 834 ? -13.692 17.398 -26.992 1.00 49.94 834 ASN A N 1
ATOM 6707 C CA . ASN A 1 834 ? -13.778 16.285 -27.926 1.00 49.94 834 ASN A CA 1
ATOM 6708 C C . ASN A 1 834 ? -12.416 15.592 -28.188 1.00 49.94 834 ASN A C 1
ATOM 6710 O O . ASN A 1 834 ? -12.255 14.958 -29.229 1.00 49.94 834 ASN A O 1
ATOM 6714 N N . GLY A 1 835 ? -11.424 15.716 -27.297 1.00 56.59 835 GLY A N 1
ATOM 6715 C CA . GLY A 1 835 ? -10.030 15.303 -27.498 1.00 56.59 835 GLY A CA 1
ATOM 6716 C C . GLY A 1 835 ? -9.885 13.844 -27.929 1.00 56.59 835 GLY A C 1
ATOM 6717 O O . GLY A 1 835 ? -9.348 13.579 -29.001 1.00 56.59 835 GLY A O 1
ATOM 6718 N N . ALA A 1 836 ? -10.467 12.901 -27.181 1.00 55.25 836 ALA A N 1
ATOM 6719 C CA . ALA A 1 836 ? -10.462 11.479 -27.548 1.00 55.25 836 ALA A CA 1
ATOM 6720 C C . ALA A 1 836 ? -11.144 11.207 -28.909 1.00 55.25 836 ALA A C 1
ATOM 6722 O O . ALA A 1 836 ? -10.700 10.366 -29.688 1.00 55.25 836 ALA A O 1
ATOM 6723 N N . GLN A 1 837 ? -12.193 11.966 -29.245 1.00 57.69 837 GLN A N 1
ATOM 6724 C CA . GLN A 1 837 ? -12.881 11.857 -30.535 1.00 57.69 837 GLN A CA 1
ATOM 6725 C C . GLN A 1 837 ? -12.123 12.515 -31.702 1.00 57.69 837 GLN A C 1
ATOM 6727 O O . GLN A 1 837 ? -12.375 12.159 -32.856 1.00 57.69 837 GLN A O 1
ATOM 6732 N N . LYS A 1 838 ? -11.236 13.478 -31.426 1.00 63.34 838 LYS A N 1
ATOM 6733 C CA . LYS A 1 838 ? -10.294 14.059 -32.392 1.00 63.34 838 LYS A CA 1
ATOM 6734 C C . LYS A 1 838 ? -9.116 13.103 -32.604 1.00 63.34 838 LYS A C 1
ATOM 6736 O O . LYS A 1 838 ? -8.836 12.774 -33.745 1.00 63.34 838 LYS A O 1
ATOM 6741 N N . ALA A 1 839 ? -8.528 12.564 -31.531 1.00 62.75 839 ALA A N 1
ATOM 6742 C CA . ALA A 1 839 ? -7.454 11.567 -31.582 1.00 62.75 839 ALA A CA 1
ATOM 6743 C C . ALA A 1 839 ? -7.860 10.310 -32.375 1.00 62.75 839 ALA A C 1
ATOM 6745 O O . ALA A 1 839 ? -7.173 9.933 -33.317 1.00 62.75 839 ALA A O 1
ATOM 6746 N N . ALA A 1 840 ? -9.051 9.752 -32.121 1.00 67.50 840 ALA A N 1
ATOM 6747 C CA . ALA A 1 840 ? -9.632 8.657 -32.914 1.00 67.50 840 ALA A CA 1
ATOM 6748 C C . ALA A 1 840 ? -10.092 9.069 -34.339 1.00 67.50 840 ALA A C 1
ATOM 6750 O O . ALA A 1 840 ? -10.920 8.392 -34.956 1.00 67.50 840 ALA A O 1
ATOM 6751 N N . ARG A 1 841 ? -9.625 10.219 -34.838 1.00 77.25 841 ARG A N 1
ATOM 6752 C CA . ARG A 1 841 ? -9.752 10.732 -36.209 1.00 77.25 841 ARG A CA 1
ATOM 6753 C C . ARG A 1 841 ? -8.432 11.340 -36.719 1.00 77.25 841 ARG A C 1
ATOM 6755 O O . ARG A 1 841 ? -8.465 12.030 -37.734 1.00 77.25 841 ARG A O 1
ATOM 6762 N N . THR A 1 842 ? -7.306 11.125 -36.035 1.00 80.31 842 THR A N 1
ATOM 6763 C CA . THR A 1 842 ? -5.986 11.629 -36.437 1.00 80.31 842 THR A CA 1
ATOM 6764 C C . THR A 1 842 ? -5.111 10.486 -36.936 1.00 80.31 842 THR A C 1
ATOM 6766 O O . THR A 1 842 ? -4.913 9.503 -36.229 1.00 80.31 842 THR A O 1
ATOM 6769 N N . VAL A 1 843 ? -4.530 10.648 -38.125 1.00 81.38 843 VAL A N 1
ATOM 6770 C CA . VAL A 1 843 ? -3.349 9.889 -38.562 1.00 81.38 843 VAL A CA 1
ATOM 6771 C C . VAL A 1 843 ? -2.129 10.793 -38.416 1.00 81.38 843 VAL A C 1
ATOM 6773 O O . VAL A 1 843 ? -2.107 11.889 -38.979 1.00 81.38 843 VAL A O 1
ATOM 6776 N N . SER A 1 844 ? -1.124 10.333 -37.669 1.00 81.50 844 SER A N 1
ATOM 6777 C CA . SER A 1 844 ? 0.158 11.023 -37.509 1.00 81.50 844 SER A CA 1
ATOM 6778 C C . SER A 1 844 ? 1.276 10.325 -38.281 1.00 81.50 844 SER A C 1
ATOM 6780 O O . SER A 1 844 ? 1.314 9.097 -38.373 1.00 81.50 844 SER A O 1
ATOM 6782 N N . LYS A 1 845 ? 2.178 11.127 -38.851 1.00 81.06 845 LYS A N 1
ATOM 6783 C CA . LYS A 1 845 ? 3.370 10.696 -39.591 1.00 81.06 845 LYS A CA 1
ATOM 6784 C C . LYS A 1 845 ? 4.541 11.618 -39.277 1.00 81.06 845 LYS A C 1
ATOM 6786 O O . LYS A 1 845 ? 4.343 12.811 -39.042 1.00 81.06 845 LYS A O 1
ATOM 6791 N N . TYR A 1 846 ? 5.750 11.079 -39.364 1.00 79.31 846 TYR A N 1
ATOM 6792 C CA . TYR A 1 846 ? 6.981 11.861 -39.398 1.00 79.31 846 TYR A CA 1
ATOM 6793 C C . TYR A 1 846 ? 7.442 12.092 -40.842 1.00 79.31 846 TYR A C 1
ATOM 6795 O O . TYR A 1 846 ? 7.343 11.187 -41.668 1.00 79.31 846 TYR A O 1
ATOM 6803 N N . ILE A 1 847 ? 7.960 13.287 -41.142 1.00 82.50 847 ILE A N 1
ATOM 6804 C CA . ILE A 1 847 ? 8.579 13.638 -42.434 1.00 82.50 847 ILE A CA 1
ATOM 6805 C C . ILE A 1 847 ? 9.904 14.391 -42.247 1.00 82.50 847 ILE A C 1
ATOM 6807 O O . ILE A 1 847 ? 10.119 15.086 -41.250 1.00 82.50 847 ILE A O 1
ATOM 6811 N N . GLU A 1 848 ? 10.790 14.271 -43.235 1.00 79.62 848 GLU A N 1
ATOM 6812 C CA . GLU A 1 848 ? 12.091 14.943 -43.249 1.00 79.62 848 GLU A CA 1
ATOM 6813 C C . GLU A 1 848 ? 11.967 16.402 -43.730 1.00 79.62 848 GLU A C 1
ATOM 6815 O O . GLU A 1 848 ? 11.588 16.668 -44.869 1.00 79.62 848 GLU A O 1
ATOM 6820 N N . ALA A 1 849 ? 12.295 17.361 -42.861 1.00 79.31 849 ALA A N 1
ATOM 6821 C CA . ALA A 1 849 ? 12.308 18.784 -43.196 1.00 79.31 849 ALA A CA 1
ATOM 6822 C C . ALA A 1 849 ? 13.630 19.179 -43.871 1.00 79.31 849 ALA A C 1
ATOM 6824 O O . ALA A 1 849 ? 14.703 19.009 -43.286 1.00 79.31 849 ALA A O 1
ATOM 6825 N N . VAL A 1 850 ? 13.545 19.752 -45.076 1.00 79.75 850 VAL A N 1
ATOM 6826 C CA . VAL A 1 850 ? 14.707 20.206 -45.857 1.00 79.75 850 VAL A CA 1
ATOM 6827 C C . VAL A 1 850 ? 14.847 21.725 -45.756 1.00 79.75 850 VAL A C 1
ATOM 6829 O O . VAL A 1 850 ? 13.981 22.470 -46.216 1.00 79.75 850 VAL A O 1
ATOM 6832 N N . THR A 1 851 ? 15.945 22.190 -45.158 1.00 80.06 851 THR A N 1
ATOM 6833 C CA . THR A 1 851 ? 16.208 23.608 -44.873 1.00 80.06 851 THR A CA 1
ATOM 6834 C C . THR A 1 851 ? 16.069 24.506 -46.106 1.00 80.06 851 THR A C 1
ATOM 6836 O O . THR A 1 851 ? 16.709 24.272 -47.129 1.00 80.06 851 THR A O 1
ATOM 6839 N N . GLY A 1 852 ? 15.277 25.576 -46.002 1.00 75.94 852 GLY A N 1
ATOM 6840 C CA . GLY A 1 852 ? 15.160 26.625 -47.021 1.00 75.94 852 GLY A CA 1
ATOM 6841 C C . GLY A 1 852 ? 14.369 26.244 -48.278 1.00 75.94 852 GLY A C 1
ATOM 6842 O O . GLY A 1 852 ? 14.232 27.076 -49.175 1.00 75.94 852 GLY A O 1
ATOM 6843 N N . LYS A 1 853 ? 13.833 25.021 -48.365 1.00 83.81 853 LYS A N 1
ATOM 6844 C CA . LYS A 1 853 ? 13.036 24.562 -49.511 1.00 83.81 853 LYS A CA 1
ATOM 6845 C C . LYS A 1 853 ? 11.572 24.985 -49.414 1.00 83.81 853 LYS A C 1
ATOM 6847 O O . LYS A 1 853 ? 10.989 25.000 -48.328 1.00 83.81 853 LYS A O 1
ATOM 6852 N N . GLU A 1 854 ? 10.970 25.266 -50.573 1.00 88.31 854 GLU A N 1
ATOM 6853 C CA . GLU A 1 854 ? 9.512 25.357 -50.700 1.00 88.31 854 GLU A CA 1
ATOM 6854 C C . GLU A 1 854 ? 8.874 23.975 -50.511 1.00 88.31 854 GLU A C 1
ATOM 6856 O O . GLU A 1 854 ? 9.344 22.999 -51.103 1.00 88.31 854 GLU A O 1
ATOM 6861 N N . PHE A 1 855 ? 7.772 23.904 -49.759 1.00 88.69 855 PHE A N 1
ATOM 6862 C CA . PHE A 1 855 ? 6.962 22.690 -49.646 1.00 88.69 855 PHE A CA 1
ATOM 6863 C C . PHE A 1 855 ? 5.508 22.901 -50.084 1.00 88.69 855 PHE A C 1
ATOM 6865 O O . PHE A 1 855 ? 4.973 24.011 -50.069 1.00 88.69 855 PHE A O 1
ATOM 6872 N N . GLN A 1 856 ? 4.858 21.809 -50.488 1.00 90.12 856 GLN A N 1
ATOM 6873 C CA . GLN A 1 856 ? 3.483 21.798 -50.990 1.00 90.12 856 GLN A CA 1
ATOM 6874 C C . GLN A 1 856 ? 2.673 20.695 -50.307 1.00 90.12 856 GLN A C 1
ATOM 6876 O O . GLN A 1 856 ? 3.184 19.603 -50.076 1.00 90.12 856 GLN A O 1
ATOM 6881 N N . VAL A 1 857 ? 1.395 20.958 -50.029 1.00 90.56 857 VAL A N 1
ATOM 6882 C CA . VAL A 1 857 ? 0.444 19.956 -49.523 1.00 90.56 857 VAL A CA 1
ATOM 6883 C C . VAL A 1 857 ? -0.446 19.502 -50.674 1.00 90.56 857 VAL A C 1
ATOM 6885 O O . VAL A 1 857 ? -1.202 20.302 -51.231 1.00 90.56 857 VAL A O 1
ATOM 6888 N N . ARG A 1 858 ? -0.373 18.225 -51.046 1.00 90.69 858 ARG A N 1
ATOM 6889 C CA . ARG A 1 858 ? -1.215 17.606 -52.079 1.00 90.69 858 ARG A CA 1
ATOM 6890 C C . ARG A 1 858 ? -2.278 16.748 -51.404 1.00 90.69 858 ARG A C 1
ATOM 6892 O O . ARG A 1 858 ? -1.977 15.943 -50.531 1.00 90.69 858 ARG A O 1
ATOM 6899 N N . VAL A 1 859 ? -3.521 16.911 -51.835 1.00 90.19 859 VAL A N 1
ATOM 6900 C CA . VAL A 1 859 ? -4.643 16.035 -51.494 1.00 90.19 859 VAL A CA 1
ATOM 6901 C C . VAL A 1 859 ? -5.084 15.351 -52.779 1.00 90.19 859 VAL A C 1
ATOM 6903 O O . VAL A 1 859 ? -5.447 16.030 -53.741 1.00 90.19 859 VAL A O 1
ATOM 6906 N N . THR A 1 860 ? -5.061 14.024 -52.790 1.00 89.06 860 THR A N 1
ATOM 6907 C CA . THR A 1 860 ? -5.507 13.191 -53.914 1.00 89.06 860 THR A CA 1
ATOM 6908 C C . THR A 1 860 ? -6.722 12.377 -53.465 1.00 89.06 860 THR A C 1
ATOM 6910 O O . THR A 1 860 ? -6.774 11.916 -52.325 1.00 89.06 860 THR A O 1
ATOM 6913 N N . ILE A 1 861 ? -7.720 12.241 -54.338 1.00 86.62 861 ILE A N 1
ATOM 6914 C CA . ILE A 1 861 ? -8.960 11.501 -54.098 1.00 86.62 861 ILE A CA 1
ATOM 6915 C C . ILE A 1 861 ? -9.194 10.539 -55.262 1.00 86.62 861 ILE A C 1
ATOM 6917 O O . ILE A 1 861 ? -9.329 10.981 -56.406 1.00 86.62 861 ILE A O 1
ATOM 6921 N N . ASP A 1 862 ? -9.266 9.246 -54.959 1.00 83.62 862 ASP A N 1
ATOM 6922 C CA . ASP A 1 862 ? -9.528 8.175 -55.924 1.00 83.62 862 ASP A CA 1
ATOM 6923 C C . ASP A 1 862 ? -10.996 7.700 -55.915 1.00 83.62 862 ASP A C 1
ATOM 6925 O O . ASP A 1 862 ? -11.838 8.181 -55.153 1.00 83.62 862 ASP A O 1
ATOM 6929 N N . ASP A 1 863 ? -11.318 6.760 -56.808 1.00 77.56 863 ASP A N 1
ATOM 6930 C CA . ASP A 1 863 ? -12.677 6.245 -57.014 1.00 77.56 863 ASP A CA 1
ATOM 6931 C C . ASP A 1 863 ? -13.208 5.351 -55.869 1.00 77.56 863 ASP A C 1
ATOM 6933 O O . ASP A 1 863 ? -14.391 4.996 -55.873 1.00 77.56 863 ASP A O 1
ATOM 6937 N N . THR A 1 864 ? -12.389 5.001 -54.868 1.00 80.06 864 THR A N 1
ATOM 6938 C CA . THR A 1 864 ? -12.868 4.301 -53.662 1.00 80.06 864 THR A CA 1
ATOM 6939 C C . THR A 1 864 ? -13.551 5.255 -52.676 1.00 80.06 864 THR A C 1
ATOM 6941 O O . THR A 1 864 ? -14.438 4.825 -51.927 1.00 80.06 864 THR A O 1
ATOM 6944 N N . TYR A 1 865 ? -13.237 6.559 -52.729 1.00 82.75 865 TYR A N 1
ATOM 6945 C CA . TYR A 1 865 ? -13.920 7.577 -51.934 1.00 82.75 865 TYR A CA 1
ATOM 6946 C C . TYR A 1 865 ? -15.327 7.855 -52.476 1.00 82.75 865 TYR A C 1
ATOM 6948 O O . TYR A 1 865 ? -15.519 8.472 -53.526 1.00 82.75 865 TYR A O 1
ATOM 6956 N N . LYS A 1 866 ? -16.343 7.445 -51.712 1.00 82.38 866 LYS A N 1
ATOM 6957 C CA . LYS A 1 866 ? -17.761 7.657 -52.038 1.00 82.38 866 LYS A CA 1
ATOM 6958 C C . LYS A 1 866 ? -18.246 8.971 -51.403 1.00 82.38 866 LYS A C 1
ATOM 6960 O O . LYS A 1 866 ? -18.409 9.013 -50.183 1.00 82.38 866 LYS A O 1
ATOM 6965 N N . PRO A 1 867 ? -18.484 10.050 -52.178 1.00 81.44 867 PRO A N 1
ATOM 6966 C CA . PRO A 1 867 ? -18.791 11.362 -51.620 1.00 81.44 867 PRO A CA 1
ATOM 6967 C C . PRO A 1 867 ? -20.193 11.421 -51.006 1.00 81.44 867 PRO A C 1
ATOM 6969 O O . PRO A 1 867 ? -21.209 11.414 -51.699 1.00 81.44 867 PRO A O 1
ATOM 6972 N N . ASP A 1 868 ? -20.226 11.565 -49.686 1.00 84.62 868 ASP A N 1
ATOM 6973 C CA . ASP A 1 868 ? -21.434 11.694 -48.863 1.00 84.62 868 ASP A CA 1
ATOM 6974 C C . ASP A 1 868 ? -21.954 13.140 -48.717 1.00 84.62 868 ASP A C 1
ATOM 6976 O O . ASP A 1 868 ? -22.978 13.382 -48.074 1.00 84.62 868 ASP A O 1
ATOM 6980 N N . CYS A 1 869 ? -21.258 14.120 -49.302 1.00 85.19 869 CYS A N 1
ATOM 6981 C CA . CYS A 1 869 ? -21.584 15.537 -49.186 1.00 85.19 869 CYS A CA 1
ATOM 6982 C C . CYS A 1 869 ? -21.345 16.321 -50.496 1.00 85.19 869 CYS A C 1
ATOM 6984 O O . CYS A 1 869 ? -20.521 15.920 -51.323 1.00 85.19 869 CYS A O 1
ATOM 6986 N N . PRO A 1 870 ? -22.039 17.462 -50.711 1.00 85.50 870 PRO A N 1
ATOM 6987 C CA . PRO A 1 870 ? -21.869 18.289 -51.914 1.00 85.50 870 PRO A CA 1
ATOM 6988 C C . PRO A 1 870 ? -20.477 18.919 -52.068 1.00 85.50 870 PRO A C 1
ATOM 6990 O O . PRO A 1 870 ? -20.020 19.155 -53.188 1.00 85.50 870 PRO A O 1
ATOM 6993 N N . THR A 1 871 ? -19.816 19.231 -50.950 1.00 87.38 871 THR A N 1
ATOM 6994 C CA . THR A 1 871 ? -18.475 19.823 -50.932 1.00 87.38 871 THR A CA 1
ATOM 6995 C C . THR A 1 871 ? -17.652 19.239 -49.786 1.00 87.38 871 THR A C 1
ATOM 6997 O O . THR A 1 871 ? -18.035 19.373 -48.625 1.00 87.38 871 THR A O 1
ATOM 7000 N N . LEU A 1 872 ? -16.482 18.686 -50.095 1.00 89.00 872 LEU A N 1
ATOM 7001 C CA . LEU A 1 872 ? -15.445 18.374 -49.115 1.00 89.00 872 LEU A CA 1
ATOM 7002 C C . LEU A 1 872 ? -14.515 19.592 -48.974 1.00 89.00 872 LEU A C 1
ATOM 7004 O O . LEU A 1 872 ? -14.057 20.153 -49.973 1.00 89.00 872 LEU A O 1
ATOM 7008 N N . LEU A 1 873 ? -14.262 20.032 -47.742 1.00 89.38 873 LEU A N 1
ATOM 7009 C CA . LEU A 1 873 ? -13.280 21.070 -47.414 1.00 89.38 873 LEU A CA 1
ATOM 7010 C C . LEU A 1 873 ? -12.057 20.417 -46.775 1.00 89.38 873 LEU A C 1
ATOM 7012 O O . LEU A 1 873 ? -12.222 19.729 -45.773 1.00 89.38 873 LEU A O 1
ATOM 7016 N N . ALA A 1 874 ? -10.866 20.703 -47.300 1.00 90.56 874 ALA A N 1
ATOM 7017 C CA . ALA A 1 874 ? -9.598 20.483 -46.612 1.00 90.56 874 ALA A CA 1
ATOM 7018 C C . ALA A 1 874 ? -9.075 21.831 -46.084 1.00 90.56 874 ALA A C 1
ATOM 7020 O O . ALA A 1 874 ? -8.865 22.763 -46.867 1.00 90.56 874 ALA A O 1
ATOM 7021 N N . ASN A 1 875 ? -8.899 21.948 -44.768 1.00 89.38 875 ASN A N 1
ATOM 7022 C CA . ASN A 1 875 ? -8.250 23.077 -44.100 1.00 89.38 875 ASN A CA 1
ATOM 7023 C C . ASN A 1 875 ? -6.794 22.712 -43.806 1.00 89.38 875 ASN A C 1
ATOM 7025 O O . ASN A 1 875 ? -6.556 21.728 -43.114 1.00 89.38 875 ASN A O 1
ATOM 7029 N N . VAL A 1 876 ? -5.841 23.507 -44.292 1.00 87.94 876 VAL A N 1
ATOM 7030 C CA . VAL A 1 876 ? -4.409 23.335 -44.013 1.00 87.94 876 VAL A CA 1
ATOM 7031 C C . VAL A 1 876 ? -3.984 24.299 -42.907 1.00 87.94 876 VAL A C 1
ATOM 7033 O O . VAL A 1 876 ? -4.325 25.485 -42.938 1.00 87.94 876 VAL A O 1
ATOM 7036 N N . PHE A 1 877 ? -3.222 23.780 -41.952 1.00 88.12 877 PHE A N 1
ATOM 7037 C CA . PHE A 1 877 ? -2.580 24.498 -40.859 1.00 88.12 877 PHE A CA 1
ATOM 7038 C C . PHE A 1 877 ? -1.084 24.156 -40.838 1.00 88.12 877 PHE A C 1
ATOM 7040 O O . PHE A 1 877 ? -0.712 23.031 -41.176 1.00 88.12 877 PHE A O 1
ATOM 7047 N N . ALA A 1 878 ? -0.247 25.083 -40.382 1.00 84.75 878 ALA A N 1
ATOM 7048 C CA . ALA A 1 878 ? 1.130 24.803 -39.972 1.00 84.75 878 ALA A CA 1
ATOM 7049 C C . ALA A 1 878 ? 1.445 25.589 -38.697 1.00 84.75 878 ALA A C 1
ATOM 7051 O O . ALA A 1 878 ? 0.929 26.694 -38.520 1.00 84.75 878 ALA A O 1
ATOM 7052 N N . ASP A 1 879 ? 2.238 25.006 -37.799 1.00 82.44 879 ASP A N 1
ATOM 7053 C CA . ASP A 1 879 ? 2.641 25.608 -36.519 1.00 82.44 879 ASP A CA 1
ATOM 7054 C C . ASP A 1 879 ? 1.455 26.163 -35.695 1.00 82.44 879 ASP A C 1
ATOM 7056 O O . ASP A 1 879 ? 1.481 27.260 -35.133 1.00 82.44 879 ASP A O 1
ATOM 7060 N N . GLY A 1 880 ? 0.346 25.413 -35.694 1.00 76.38 880 GLY A N 1
ATOM 7061 C CA . GLY A 1 880 ? -0.919 25.775 -35.044 1.00 76.38 880 GLY A CA 1
ATOM 7062 C C . GLY A 1 880 ? -1.757 26.853 -35.754 1.00 76.38 880 GLY A C 1
ATOM 7063 O O . GLY A 1 880 ? -2.910 27.065 -35.375 1.00 76.38 880 GLY A O 1
ATOM 7064 N N . ILE A 1 881 ? -1.238 27.511 -36.794 1.00 79.50 881 ILE A N 1
ATOM 7065 C CA . ILE A 1 881 ? -1.895 28.622 -37.498 1.00 79.50 881 ILE A CA 1
ATOM 7066 C C . ILE A 1 881 ? -2.657 28.106 -38.728 1.00 79.50 881 ILE A C 1
ATOM 7068 O O . ILE A 1 881 ? -2.154 27.285 -39.494 1.00 79.50 881 ILE A O 1
ATOM 7072 N N . HIS A 1 882 ? -3.887 28.592 -38.945 1.00 83.69 882 HIS A N 1
ATOM 7073 C CA . HIS A 1 882 ? -4.663 28.282 -40.154 1.00 83.69 882 HIS A CA 1
ATOM 7074 C C . HIS A 1 882 ? -4.101 29.035 -41.362 1.00 83.69 882 HIS A C 1
ATOM 7076 O O . HIS A 1 882 ? -3.992 30.259 -41.335 1.00 83.69 882 HIS A O 1
ATOM 7082 N N . LEU A 1 883 ? -3.759 28.301 -42.422 1.00 80.56 883 LEU A N 1
ATOM 7083 C CA . LEU A 1 883 ? -3.143 28.854 -43.629 1.00 80.56 883 LEU A CA 1
ATOM 7084 C C . LEU A 1 883 ? -4.178 29.120 -44.724 1.00 80.56 883 LEU A C 1
ATOM 7086 O O . LEU A 1 883 ? -4.256 30.219 -45.271 1.00 80.56 883 LEU A O 1
ATOM 7090 N N . VAL A 1 884 ? -4.951 28.093 -45.093 1.00 83.19 884 VAL A N 1
ATOM 7091 C CA . VAL A 1 884 ? -5.888 28.148 -46.225 1.00 83.19 884 VAL A CA 1
ATOM 7092 C C . VAL A 1 884 ? -6.864 26.969 -46.202 1.00 83.19 884 VAL A C 1
ATOM 7094 O O . VAL A 1 884 ? -6.535 25.867 -45.768 1.00 83.19 884 VAL A O 1
ATOM 7097 N N . GLY A 1 885 ? -8.081 27.189 -46.705 1.00 83.31 885 GLY A N 1
ATOM 7098 C CA . GLY A 1 885 ? -9.053 26.129 -46.986 1.00 83.31 885 GLY A CA 1
ATOM 7099 C C . GLY A 1 885 ? -9.256 25.933 -48.491 1.00 83.31 885 GLY A C 1
ATOM 7100 O O . GLY A 1 885 ? -9.523 26.900 -49.209 1.00 83.31 885 GLY A O 1
ATOM 7101 N N . ARG A 1 886 ? -9.180 24.692 -48.986 1.00 86.25 886 ARG A N 1
ATOM 7102 C CA . ARG A 1 886 ? -9.511 24.334 -50.379 1.00 86.25 886 ARG A CA 1
ATOM 7103 C C . ARG A 1 886 ? -10.770 23.468 -50.436 1.00 86.25 886 ARG A C 1
ATOM 7105 O O . ARG A 1 886 ? -10.947 22.551 -49.639 1.00 86.25 886 ARG A O 1
ATOM 7112 N N . THR A 1 887 ? -11.656 23.760 -51.390 1.00 84.94 887 THR A N 1
ATOM 7113 C CA . THR A 1 887 ? -12.936 23.053 -51.559 1.00 84.94 887 THR A CA 1
ATOM 7114 C C . THR A 1 887 ? -12.956 22.191 -52.816 1.00 84.94 887 THR A C 1
ATOM 7116 O O . THR A 1 887 ? -12.568 22.620 -53.906 1.00 84.94 887 THR A O 1
ATOM 7119 N N . MET A 1 888 ? -13.454 20.969 -52.657 1.00 87.94 888 MET A N 1
ATOM 7120 C CA . MET A 1 888 ? -13.604 19.962 -53.702 1.00 87.94 888 MET A CA 1
ATOM 7121 C C . MET A 1 888 ? -15.083 19.590 -53.780 1.00 87.94 888 MET A C 1
ATOM 7123 O O . MET A 1 888 ? -15.688 19.246 -52.765 1.00 87.94 888 MET A O 1
ATOM 7127 N N . ARG A 1 889 ? -15.703 19.723 -54.955 1.00 84.88 889 ARG A N 1
ATOM 7128 C CA . ARG A 1 889 ? -17.153 19.501 -55.118 1.00 84.88 889 ARG A CA 1
ATOM 7129 C C . ARG A 1 889 ? -17.457 18.116 -55.667 1.00 84.88 889 ARG A C 1
ATOM 7131 O O . ARG A 1 889 ? -16.770 17.661 -56.580 1.00 84.88 889 ARG A O 1
ATOM 7138 N N . SER A 1 890 ? -18.533 17.504 -55.184 1.00 82.06 890 SER A N 1
ATOM 7139 C CA . SER A 1 890 ? -19.112 16.310 -55.798 1.00 82.06 890 SER A CA 1
ATOM 7140 C C . SER A 1 890 ? -20.152 16.682 -56.865 1.00 82.06 890 SER A C 1
ATOM 7142 O O . SER A 1 890 ? -20.794 17.734 -56.812 1.00 82.06 890 SER A O 1
ATOM 7144 N N . VAL A 1 891 ? -20.283 15.834 -57.886 1.00 79.62 891 VAL A N 1
ATOM 7145 C CA . VAL A 1 891 ? -21.247 15.946 -58.989 1.00 79.62 891 VAL A CA 1
ATOM 7146 C C . VAL A 1 891 ? -21.684 14.529 -59.363 1.00 79.62 891 VAL A C 1
ATOM 7148 O O . VAL A 1 891 ? -20.836 13.674 -59.597 1.00 79.62 891 VAL A O 1
ATOM 7151 N N . LYS A 1 892 ? -22.999 14.264 -59.413 1.00 78.19 892 LYS A N 1
ATOM 7152 C CA . LYS A 1 892 ? -23.572 12.935 -59.735 1.00 78.19 892 LYS A CA 1
ATOM 7153 C C . LYS A 1 892 ? -22.940 11.761 -58.947 1.00 78.19 892 LYS A C 1
ATOM 7155 O O . LYS A 1 892 ? -22.756 10.681 -59.490 1.00 78.19 892 LYS A O 1
ATOM 7160 N N . GLY A 1 893 ? -22.587 11.972 -57.675 1.00 71.12 893 GLY A N 1
ATOM 7161 C CA . GLY A 1 893 ? -22.016 10.922 -56.818 1.00 71.12 893 GLY A CA 1
ATOM 7162 C C . GLY A 1 893 ? -20.526 10.613 -57.027 1.00 71.12 893 GLY A C 1
ATOM 7163 O O . GLY A 1 893 ? -20.028 9.697 -56.386 1.00 71.12 893 GLY A O 1
ATOM 7164 N N . LYS A 1 894 ? -19.796 11.377 -57.854 1.00 77.38 894 LYS A N 1
ATOM 7165 C CA . LYS A 1 894 ? -18.321 11.354 -57.925 1.00 77.38 894 LYS A CA 1
ATOM 7166 C C . LYS A 1 894 ? -17.725 12.718 -57.572 1.00 77.38 894 LYS A C 1
ATOM 7168 O O . LYS A 1 894 ? -18.407 13.742 -57.650 1.00 77.38 894 LYS A O 1
ATOM 7173 N N . MET A 1 895 ? -16.451 12.759 -57.186 1.00 81.62 895 MET A N 1
ATOM 7174 C CA . MET A 1 895 ? -15.729 14.018 -56.970 1.00 81.62 895 MET A CA 1
ATOM 7175 C C . MET A 1 895 ? -15.319 14.640 -58.310 1.00 81.62 895 MET A C 1
ATOM 7177 O O . MET A 1 895 ? -14.728 13.979 -59.154 1.00 81.62 895 MET A O 1
ATOM 7181 N N . LYS A 1 896 ? -15.613 15.932 -58.518 1.00 82.06 896 LYS A N 1
ATOM 7182 C CA . LYS A 1 896 ? -15.210 16.667 -59.736 1.00 82.06 896 LYS A CA 1
ATOM 7183 C C . LYS A 1 896 ? -13.712 17.014 -59.749 1.00 82.06 896 LYS A C 1
ATOM 7185 O O . LYS A 1 896 ? -13.165 17.364 -60.790 1.00 82.06 896 LYS A O 1
ATOM 7190 N N . GLN A 1 897 ? -13.072 16.982 -58.586 1.00 80.44 897 GLN A N 1
ATOM 7191 C CA . GLN A 1 897 ? -11.661 17.295 -58.391 1.00 80.44 897 GLN A CA 1
ATOM 7192 C C . GLN A 1 897 ? -11.040 16.098 -57.667 1.00 80.44 897 GLN A C 1
ATOM 7194 O O . GLN A 1 897 ? -11.298 15.915 -56.481 1.00 80.44 897 GLN A O 1
ATOM 7199 N N . THR A 1 898 ? -10.276 15.286 -58.396 1.00 79.31 898 THR A N 1
ATOM 7200 C CA . THR A 1 898 ? -9.531 14.122 -57.880 1.00 79.31 898 THR A CA 1
ATOM 7201 C C . THR A 1 898 ? -8.159 14.501 -57.323 1.00 79.31 898 THR A C 1
ATOM 7203 O O . THR A 1 898 ? -7.502 13.685 -56.692 1.00 79.31 898 THR A O 1
ATOM 7206 N N . GLN A 1 899 ? -7.711 15.745 -57.516 1.00 85.19 899 GLN A N 1
ATOM 7207 C CA . GLN A 1 899 ? -6.493 16.259 -56.900 1.00 85.19 899 GLN A CA 1
ATOM 7208 C C . GLN A 1 899 ? -6.600 17.761 -56.614 1.00 85.19 899 GLN A C 1
ATOM 7210 O O . GLN A 1 899 ? -7.231 18.516 -57.360 1.00 85.19 899 GLN A O 1
ATOM 7215 N N . VAL A 1 900 ? -5.968 18.191 -55.524 1.00 86.69 900 VAL A N 1
ATOM 7216 C CA . VAL A 1 900 ? -5.752 19.587 -55.134 1.00 86.69 900 VAL A CA 1
ATOM 7217 C C . VAL A 1 900 ? -4.333 19.724 -54.589 1.00 86.69 900 VAL A C 1
ATOM 7219 O O . VAL A 1 900 ? -3.901 18.907 -53.785 1.00 86.69 900 VAL A O 1
ATOM 7222 N N . VAL A 1 901 ? -3.627 20.783 -54.984 1.00 87.44 901 VAL A N 1
ATOM 7223 C CA . VAL A 1 901 ? -2.320 21.152 -54.422 1.00 87.44 901 VAL A CA 1
ATOM 7224 C C . VAL A 1 901 ? -2.429 22.510 -53.728 1.00 87.44 901 VAL A C 1
ATOM 7226 O O . VAL A 1 901 ? -3.204 23.382 -54.138 1.00 87.44 901 VAL A O 1
ATOM 7229 N N . VAL A 1 902 ? -1.675 22.670 -52.645 1.00 87.06 902 VAL A N 1
ATOM 7230 C CA . VAL A 1 902 ? -1.582 23.881 -51.833 1.00 87.06 902 VAL A CA 1
ATOM 7231 C C . VAL A 1 902 ? -0.104 24.216 -51.652 1.00 87.06 902 VAL A C 1
ATOM 7233 O O . VAL A 1 902 ? 0.577 23.592 -50.846 1.00 87.06 902 VAL A O 1
ATOM 7236 N N . ASP A 1 903 ? 0.391 25.181 -52.422 1.00 83.12 903 ASP A N 1
ATOM 7237 C CA . ASP A 1 903 ? 1.807 25.562 -52.486 1.00 83.12 903 ASP A CA 1
ATOM 7238 C C . ASP A 1 903 ? 2.115 26.925 -51.837 1.00 83.12 903 ASP A C 1
ATOM 7240 O O . ASP A 1 903 ? 3.244 27.396 -51.921 1.00 83.12 903 ASP A O 1
ATOM 7244 N N . GLY A 1 904 ? 1.131 27.574 -51.199 1.00 83.75 904 GLY A N 1
ATOM 7245 C CA . GLY A 1 904 ? 1.320 28.849 -50.503 1.00 83.75 904 GLY A CA 1
ATOM 7246 C C . GLY A 1 904 ? 0.028 29.576 -50.107 1.00 83.75 904 GLY A C 1
ATOM 7247 O O . GLY A 1 904 ? -1.083 29.070 -50.289 1.00 83.75 904 GLY A O 1
ATOM 7248 N N . VAL A 1 905 ? 0.182 30.808 -49.608 1.00 82.50 905 VAL A N 1
ATOM 7249 C CA . VAL A 1 905 ? -0.911 31.737 -49.258 1.00 82.50 905 VAL A CA 1
ATOM 7250 C C . VAL A 1 905 ? -1.111 32.781 -50.364 1.00 82.50 905 VAL A C 1
ATOM 7252 O O . VAL A 1 905 ? -0.175 33.481 -50.755 1.00 82.50 905 VAL A O 1
ATOM 7255 N N . GLU A 1 906 ? -2.344 32.919 -50.861 1.00 78.06 906 GLU A N 1
ATOM 7256 C CA . GLU A 1 906 ? -2.726 33.915 -51.875 1.00 78.06 906 GLU A CA 1
ATOM 7257 C C . GLU A 1 906 ? -3.090 35.273 -51.247 1.00 78.06 906 GLU A C 1
ATOM 7259 O O . GLU A 1 906 ? -4.137 35.420 -50.619 1.00 78.06 906 GLU A O 1
ATOM 7264 N N . HIS A 1 907 ? -2.290 36.308 -51.506 1.00 76.19 907 HIS A N 1
ATOM 7265 C CA . HIS A 1 907 ? -2.631 37.700 -51.213 1.00 76.19 907 HIS A CA 1
ATOM 7266 C C . HIS A 1 907 ? -3.211 38.391 -52.460 1.00 76.19 907 HIS A C 1
ATOM 7268 O O . HIS A 1 907 ? -2.555 38.492 -53.501 1.00 76.19 907 HIS A O 1
ATOM 7274 N N . ALA A 1 908 ? -4.456 38.861 -52.392 1.00 68.12 908 ALA A N 1
ATOM 7275 C CA . ALA A 1 908 ? -5.156 39.428 -53.544 1.00 68.12 908 ALA A CA 1
ATOM 7276 C C . ALA A 1 908 ? -4.695 40.860 -53.875 1.00 68.12 908 ALA A C 1
ATOM 7278 O O . ALA A 1 908 ? -4.830 41.760 -53.057 1.00 68.12 908 ALA A O 1
ATOM 7279 N N . ILE A 1 909 ? -4.239 41.086 -55.113 1.00 71.19 909 ILE A N 1
ATOM 7280 C CA . ILE A 1 909 ? -3.830 42.415 -55.607 1.00 71.19 909 ILE A CA 1
ATOM 7281 C C . ILE A 1 909 ? -4.999 43.100 -56.332 1.00 71.19 909 ILE A C 1
ATOM 7283 O O . ILE A 1 909 ? -5.183 44.307 -56.239 1.00 71.19 909 ILE A O 1
ATOM 7287 N N . THR A 1 910 ? -5.813 42.334 -57.067 1.00 68.81 910 THR A N 1
ATOM 7288 C CA . THR A 1 910 ? -7.016 42.835 -57.755 1.00 68.81 910 THR A CA 1
ATOM 7289 C C . THR A 1 910 ? -8.154 41.805 -57.702 1.00 68.81 910 THR A C 1
ATOM 7291 O O . THR A 1 910 ? -8.071 40.776 -57.025 1.00 68.81 910 THR A O 1
ATOM 7294 N N . ALA A 1 911 ? -9.238 42.042 -58.447 1.00 65.12 911 ALA A N 1
ATOM 7295 C CA . ALA A 1 911 ? -10.299 41.054 -58.649 1.00 65.12 911 ALA A CA 1
ATOM 7296 C C . ALA A 1 911 ? -9.843 39.795 -59.425 1.00 65.12 911 ALA A C 1
ATOM 7298 O O . ALA A 1 911 ? -10.514 38.770 -59.343 1.00 65.12 911 ALA A O 1
ATOM 7299 N N . ARG A 1 912 ? -8.723 39.847 -60.172 1.00 67.94 912 ARG A N 1
ATOM 7300 C CA . ARG A 1 912 ? -8.217 38.714 -60.985 1.00 67.94 912 ARG A CA 1
ATOM 7301 C C . ARG A 1 912 ? -6.754 38.321 -60.718 1.00 67.94 912 ARG A C 1
ATOM 7303 O O . ARG A 1 912 ? -6.383 37.189 -61.012 1.00 67.94 912 ARG A O 1
ATOM 7310 N N . ARG A 1 913 ? -5.921 39.210 -60.161 1.00 76.62 913 ARG A N 1
ATOM 7311 C CA . ARG A 1 913 ? -4.490 38.961 -59.877 1.00 76.62 913 ARG A CA 1
ATOM 7312 C C . ARG A 1 913 ? -4.226 38.833 -58.374 1.00 76.62 913 ARG A C 1
ATOM 7314 O O . ARG A 1 913 ? -4.801 39.578 -57.580 1.00 76.62 913 ARG A O 1
ATOM 7321 N N . ALA A 1 914 ? -3.315 37.939 -58.009 1.00 79.62 914 ALA A N 1
ATOM 7322 C CA . ALA A 1 914 ? -2.821 37.721 -56.654 1.00 79.62 914 ALA A CA 1
ATOM 7323 C C . ALA A 1 914 ? -1.283 37.619 -56.636 1.00 79.62 914 ALA A C 1
ATOM 7325 O O . ALA A 1 914 ? -0.630 37.502 -57.677 1.00 79.62 914 ALA A O 1
ATOM 7326 N N . ARG A 1 915 ? -0.713 37.661 -55.433 1.00 81.88 915 ARG A N 1
ATOM 7327 C CA . ARG A 1 915 ? 0.657 37.255 -55.113 1.00 81.88 915 ARG A CA 1
ATOM 7328 C C . ARG A 1 915 ? 0.572 36.012 -54.236 1.00 81.88 915 ARG A C 1
ATOM 7330 O O . ARG A 1 915 ? -0.081 36.065 -53.200 1.00 81.88 915 ARG A O 1
ATOM 7337 N N . LEU A 1 916 ? 1.206 34.920 -54.637 1.00 83.56 916 LEU A N 1
ATOM 7338 C CA . LEU A 1 916 ? 1.319 33.715 -53.821 1.00 83.56 916 LEU A CA 1
ATOM 7339 C C . LEU A 1 916 ? 2.645 33.769 -53.055 1.00 83.56 916 LEU A C 1
ATOM 7341 O O . LEU A 1 916 ? 3.695 33.779 -53.697 1.00 83.56 916 LEU A O 1
ATOM 7345 N N . LYS A 1 917 ? 2.607 33.807 -51.717 1.00 85.44 917 LYS A N 1
ATOM 7346 C CA . LYS A 1 917 ? 3.789 33.532 -50.880 1.00 85.44 917 LYS A CA 1
ATOM 7347 C C . LYS A 1 917 ? 3.866 32.013 -50.637 1.00 85.44 917 LYS A C 1
ATOM 7349 O O . LYS A 1 917 ? 2.921 31.497 -50.036 1.00 85.44 917 LYS A O 1
ATOM 7354 N N . PRO A 1 918 ? 4.907 31.296 -51.092 1.00 85.88 918 PRO A N 1
ATOM 7355 C CA . PRO A 1 918 ? 5.023 29.854 -50.876 1.00 85.88 918 PRO A CA 1
ATOM 7356 C C . PRO A 1 918 ? 5.397 29.505 -49.428 1.00 85.88 918 PRO A C 1
ATOM 7358 O O . PRO A 1 918 ? 5.948 30.349 -48.720 1.00 85.88 918 PRO A O 1
ATOM 7361 N N . PHE A 1 919 ? 5.108 28.279 -48.985 1.00 87.56 919 PHE A N 1
ATOM 7362 C CA . PHE A 1 919 ? 5.522 27.793 -47.659 1.00 87.56 919 PHE A CA 1
ATOM 7363 C C . PHE A 1 919 ? 6.977 27.309 -47.687 1.00 87.56 919 PHE A C 1
ATOM 7365 O O . PHE A 1 919 ? 7.347 26.591 -48.614 1.00 87.56 919 PHE A O 1
ATOM 7372 N N . ILE A 1 920 ? 7.789 27.665 -46.687 1.00 84.56 920 ILE A N 1
ATOM 7373 C CA . ILE A 1 920 ? 9.216 27.304 -46.609 1.00 84.56 920 ILE A CA 1
ATOM 7374 C C . ILE A 1 920 ? 9.569 26.717 -45.235 1.00 84.56 920 ILE A C 1
ATOM 7376 O O . ILE A 1 920 ? 9.222 27.292 -44.199 1.00 84.56 920 ILE A O 1
ATOM 7380 N N . PHE A 1 921 ? 10.321 25.610 -45.214 1.00 85.06 921 PHE A N 1
ATOM 7381 C CA . PHE A 1 921 ? 10.937 25.087 -43.986 1.00 85.06 921 PHE A CA 1
ATOM 7382 C C . PHE A 1 921 ? 12.138 25.948 -43.572 1.00 85.06 921 PHE A C 1
ATOM 7384 O O . PHE A 1 921 ? 13.074 26.146 -44.345 1.00 85.06 921 PHE A O 1
ATOM 7391 N N . SER A 1 922 ? 12.139 26.447 -42.339 1.00 81.12 922 SER A N 1
ATOM 7392 C CA . SER A 1 922 ? 13.114 27.426 -41.836 1.00 81.12 922 SER A CA 1
ATOM 7393 C C . SER A 1 922 ? 13.897 26.849 -40.652 1.00 81.12 922 SER A C 1
ATOM 7395 O O . SER A 1 922 ? 13.267 26.385 -39.702 1.00 81.12 922 SER A O 1
ATOM 7397 N N . LYS A 1 923 ? 15.244 26.858 -40.687 1.00 80.44 923 LYS A N 1
ATOM 7398 C CA . LYS A 1 923 ? 16.081 26.379 -39.562 1.00 80.44 923 LYS A CA 1
ATOM 7399 C C . LYS A 1 923 ? 15.862 27.282 -38.348 1.00 80.44 923 LYS A C 1
ATOM 7401 O O . LYS A 1 923 ? 15.915 28.506 -38.467 1.00 80.44 923 LYS A O 1
ATOM 7406 N N . ILE A 1 924 ? 15.638 26.668 -37.192 1.00 79.88 924 ILE A N 1
ATOM 7407 C CA . ILE A 1 924 ? 15.613 27.349 -35.896 1.00 79.88 924 ILE A CA 1
ATOM 7408 C C . ILE A 1 924 ? 17.027 27.287 -35.317 1.00 79.88 924 ILE A C 1
ATOM 7410 O O . ILE A 1 924 ? 17.691 26.252 -35.385 1.00 79.88 924 ILE A O 1
ATOM 7414 N N . THR A 1 925 ? 17.502 28.406 -34.777 1.00 74.62 925 THR A N 1
ATOM 7415 C CA . THR A 1 925 ? 18.804 28.516 -34.107 1.00 74.62 925 THR A CA 1
ATOM 7416 C C . THR A 1 925 ? 18.620 28.752 -32.611 1.00 74.62 925 THR A C 1
ATOM 7418 O O . THR A 1 925 ? 17.657 29.393 -32.186 1.00 74.62 925 THR A O 1
ATOM 7421 N N . THR A 1 926 ? 19.534 28.217 -31.807 1.00 74.69 926 THR A N 1
ATOM 7422 C CA . THR A 1 926 ? 19.513 28.318 -30.343 1.00 74.69 926 THR A CA 1
ATOM 7423 C C . THR A 1 926 ? 20.555 29.303 -29.827 1.00 74.69 926 THR A C 1
ATOM 7425 O O . THR A 1 926 ? 21.639 29.403 -30.399 1.00 74.69 926 THR A O 1
ATOM 7428 N N . THR A 1 927 ? 20.271 29.968 -28.707 1.00 68.50 927 THR A N 1
ATOM 7429 C CA . THR A 1 927 ? 21.288 30.664 -27.898 1.00 68.50 927 THR A CA 1
ATOM 7430 C C . THR A 1 927 ? 21.180 30.392 -26.410 1.00 68.50 927 THR A C 1
ATOM 7432 O O . THR A 1 927 ? 20.118 30.023 -25.912 1.00 68.50 927 THR A O 1
ATOM 7435 N N . SER A 1 928 ? 22.298 30.609 -25.718 1.00 65.81 928 SER A N 1
ATOM 7436 C CA . SER A 1 928 ? 22.471 30.580 -24.264 1.00 65.81 928 SER A CA 1
ATOM 7437 C C . SER A 1 928 ? 22.441 31.977 -23.610 1.00 65.81 928 SER A C 1
ATOM 7439 O O . SER A 1 928 ? 22.413 32.052 -22.385 1.00 65.81 928 SER A O 1
ATOM 7441 N N . ASP A 1 929 ? 22.415 33.057 -24.410 1.00 62.62 929 ASP A N 1
ATOM 7442 C CA . ASP A 1 929 ? 22.397 34.473 -23.994 1.00 62.62 929 ASP A CA 1
ATOM 7443 C C . ASP A 1 929 ? 21.387 34.763 -22.856 1.00 62.62 929 ASP A C 1
ATOM 7445 O O . ASP A 1 929 ? 20.224 34.347 -22.942 1.00 62.62 929 ASP A O 1
ATOM 7449 N N . GLU A 1 930 ? 21.793 35.531 -21.830 1.00 52.19 930 GLU A N 1
ATOM 7450 C CA . GLU A 1 930 ? 20.986 35.847 -20.633 1.00 52.19 930 GLU A CA 1
ATOM 7451 C C . GLU A 1 930 ? 19.684 36.608 -20.950 1.00 52.19 930 GLU A C 1
ATOM 7453 O O . GLU A 1 930 ? 19.582 37.834 -20.896 1.00 52.19 930 GLU A O 1
ATOM 7458 N N . SER A 1 931 ? 18.645 35.845 -21.276 1.00 60.25 931 SER A N 1
ATOM 7459 C CA . SER A 1 931 ? 17.324 36.347 -21.642 1.00 60.25 931 SER A CA 1
ATOM 7460 C C . SER A 1 931 ? 16.400 36.314 -20.424 1.00 60.25 931 SER A C 1
ATOM 7462 O O . SER A 1 931 ? 16.343 35.313 -19.711 1.00 60.25 931 SER A O 1
ATOM 7464 N N . ASN A 1 932 ? 15.637 37.384 -20.172 1.00 64.19 932 ASN A N 1
ATOM 7465 C CA . ASN A 1 932 ? 14.786 37.443 -18.978 1.00 64.19 932 ASN A CA 1
ATOM 7466 C C . ASN A 1 932 ? 13.693 36.351 -18.971 1.00 64.19 932 ASN A C 1
ATOM 7468 O O . ASN A 1 932 ? 13.220 35.907 -20.021 1.00 64.19 932 ASN A O 1
ATOM 7472 N N . SER A 1 933 ? 13.260 35.930 -17.780 1.00 60.78 933 SER A N 1
ATOM 7473 C CA . SER A 1 933 ? 12.329 34.803 -17.589 1.00 60.78 933 SER A CA 1
ATOM 7474 C C . SER A 1 933 ? 11.010 34.943 -18.364 1.00 60.78 933 SER A C 1
ATOM 7476 O O . SER A 1 933 ? 10.501 33.960 -18.904 1.00 60.78 933 SER A O 1
ATOM 7478 N N . VAL A 1 934 ? 10.491 36.168 -18.493 1.00 61.34 934 VAL A N 1
ATOM 7479 C CA . VAL A 1 934 ? 9.271 36.482 -19.257 1.00 61.34 934 VAL A CA 1
ATOM 7480 C C . VAL A 1 934 ? 9.460 36.205 -20.755 1.00 61.34 934 VAL A C 1
ATOM 7482 O O . VAL A 1 934 ? 8.564 35.660 -21.404 1.00 61.34 934 VAL A O 1
ATOM 7485 N N . SER A 1 935 ? 10.631 36.527 -21.312 1.00 64.50 935 SER A N 1
ATOM 7486 C CA . SER A 1 935 ? 10.957 36.239 -22.713 1.00 64.50 935 SER A CA 1
ATOM 7487 C C . SER A 1 935 ? 11.088 34.735 -22.985 1.00 64.50 935 SER A C 1
ATOM 7489 O O . SER A 1 935 ? 10.540 34.257 -23.980 1.00 64.50 935 SER A O 1
ATOM 7491 N N . ILE A 1 936 ? 11.703 33.975 -22.069 1.00 70.38 936 ILE A N 1
ATOM 7492 C CA . ILE A 1 936 ? 11.834 32.510 -22.168 1.00 70.38 936 ILE A CA 1
ATOM 7493 C C . ILE A 1 936 ? 10.455 31.844 -22.116 1.00 70.38 936 ILE A C 1
ATOM 7495 O O . ILE A 1 936 ? 10.149 31.001 -22.958 1.00 70.38 936 ILE A O 1
ATOM 7499 N N . ALA A 1 937 ? 9.588 32.253 -21.183 1.00 69.38 937 ALA A N 1
ATOM 7500 C CA . ALA A 1 937 ? 8.226 31.727 -21.077 1.00 69.38 937 ALA A CA 1
ATOM 7501 C C . ALA A 1 937 ? 7.414 31.966 -22.364 1.00 69.38 937 ALA A C 1
ATOM 7503 O O . ALA A 1 937 ? 6.751 31.056 -22.866 1.00 69.38 937 ALA A O 1
ATOM 7504 N N . LYS A 1 938 ? 7.525 33.167 -22.948 1.00 71.19 938 LYS A N 1
ATOM 7505 C CA . LYS A 1 938 ? 6.867 33.523 -24.213 1.00 71.19 938 LYS A CA 1
ATOM 7506 C C . LYS A 1 938 ? 7.414 32.735 -25.410 1.00 71.19 938 LYS A C 1
ATOM 7508 O O . LYS A 1 938 ? 6.631 32.309 -26.256 1.00 71.19 938 LYS A O 1
ATOM 7513 N N . GLN A 1 939 ? 8.727 32.503 -25.476 1.00 69.62 939 GLN A N 1
ATOM 7514 C CA . GLN A 1 939 ? 9.328 31.639 -26.499 1.00 69.62 939 GLN A CA 1
ATOM 7515 C C . GLN A 1 939 ? 8.890 30.176 -26.333 1.00 69.62 939 GLN A C 1
ATOM 7517 O O . GLN A 1 939 ? 8.582 29.525 -27.327 1.00 69.62 939 GLN A O 1
ATOM 7522 N N . ALA A 1 940 ? 8.778 29.667 -25.103 1.00 71.25 940 ALA A N 1
ATOM 7523 C CA . ALA A 1 940 ? 8.326 28.300 -24.844 1.00 71.25 940 ALA A CA 1
ATOM 7524 C C . ALA A 1 940 ? 6.863 28.072 -25.275 1.00 71.25 940 ALA A C 1
ATOM 7526 O O . ALA A 1 940 ? 6.541 27.032 -25.848 1.00 71.25 940 ALA A O 1
ATOM 7527 N N . GLU A 1 941 ? 5.975 29.052 -25.069 1.00 71.69 941 GLU A N 1
ATOM 7528 C CA . GLU A 1 941 ? 4.576 28.983 -25.530 1.00 71.69 941 GLU A CA 1
ATOM 7529 C C . GLU A 1 941 ? 4.441 29.040 -27.068 1.00 71.69 941 GLU A C 1
ATOM 7531 O O . GLU A 1 941 ? 3.459 28.548 -27.635 1.00 71.69 941 GLU A O 1
ATOM 7536 N N . GLN A 1 942 ? 5.426 29.631 -27.754 1.00 68.44 942 GLN A N 1
ATOM 7537 C CA . GLN A 1 942 ? 5.535 29.607 -29.215 1.00 68.44 942 GLN A CA 1
ATOM 7538 C C . GLN A 1 942 ? 6.097 28.264 -29.702 1.00 68.44 942 GLN A C 1
ATOM 7540 O O . GLN A 1 942 ? 5.476 27.618 -30.545 1.00 68.44 942 GLN A O 1
ATOM 7545 N N . MET A 1 943 ? 7.213 27.795 -29.131 1.00 71.12 943 MET A N 1
ATOM 7546 C CA . MET A 1 943 ? 7.856 26.528 -29.507 1.00 71.12 943 MET A CA 1
ATOM 7547 C C . MET A 1 943 ? 6.968 25.304 -29.269 1.00 71.12 943 MET A C 1
ATOM 7549 O O . MET A 1 943 ? 6.999 24.371 -30.073 1.00 71.12 943 MET A O 1
ATOM 7553 N N . ALA A 1 944 ? 6.103 25.327 -28.251 1.00 73.00 944 ALA A N 1
ATOM 7554 C CA . ALA A 1 944 ? 5.106 24.280 -28.015 1.00 73.00 944 ALA A CA 1
ATOM 7555 C C . ALA A 1 944 ? 4.197 24.011 -29.235 1.00 73.00 944 ALA A C 1
ATOM 7557 O O . ALA A 1 944 ? 3.764 22.880 -29.430 1.00 73.00 944 ALA A O 1
ATOM 7558 N N . LYS A 1 945 ? 3.938 25.025 -30.074 1.00 70.12 945 LYS A N 1
ATOM 7559 C CA . LYS A 1 945 ? 3.020 24.950 -31.228 1.00 70.12 945 LYS A CA 1
ATOM 7560 C C . LYS A 1 945 ? 3.722 24.670 -32.561 1.00 70.12 945 LYS A C 1
ATOM 7562 O O . LYS A 1 945 ? 3.034 24.503 -33.562 1.00 70.12 945 LYS A O 1
ATOM 7567 N N . ILE A 1 946 ? 5.056 24.651 -32.583 1.00 77.69 946 ILE A N 1
ATOM 7568 C CA . ILE A 1 946 ? 5.875 24.560 -33.801 1.00 77.69 946 ILE A CA 1
ATOM 7569 C C . ILE A 1 946 ? 6.327 23.118 -34.069 1.00 77.69 946 ILE A C 1
ATOM 7571 O O . ILE A 1 946 ? 6.647 22.388 -33.131 1.00 77.69 946 ILE A O 1
ATOM 7575 N N . GLY A 1 947 ? 6.401 22.730 -35.346 1.00 78.56 947 GLY A N 1
ATOM 7576 C CA . GLY A 1 947 ? 6.891 21.425 -35.810 1.00 78.56 947 GLY A CA 1
ATOM 7577 C C . GLY A 1 947 ? 5.825 20.519 -36.437 1.00 78.56 947 GLY A C 1
ATOM 7578 O O . GLY A 1 947 ? 6.114 19.353 -36.709 1.00 78.56 947 GLY A O 1
ATOM 7579 N N . GLU A 1 948 ? 4.608 21.025 -36.669 1.00 86.81 948 GLU A N 1
ATOM 7580 C CA . GLU A 1 948 ? 3.482 20.251 -37.212 1.00 86.81 948 GLU A CA 1
ATOM 7581 C C . GLU A 1 948 ? 2.801 20.936 -38.407 1.00 86.81 948 GLU A C 1
ATOM 7583 O O . GLU A 1 948 ? 2.412 22.105 -38.342 1.00 86.81 948 GLU A O 1
ATOM 7588 N N . ILE A 1 949 ? 2.567 20.170 -39.477 1.00 88.12 949 ILE A N 1
ATOM 7589 C CA . ILE A 1 949 ? 1.639 20.510 -40.567 1.00 88.12 949 ILE A CA 1
ATOM 7590 C C . ILE A 1 949 ? 0.386 19.648 -40.397 1.00 88.12 949 ILE A C 1
ATOM 7592 O O . ILE A 1 949 ? 0.479 18.423 -40.354 1.00 88.12 949 ILE A O 1
ATOM 7596 N N . LYS A 1 950 ? -0.797 20.264 -40.327 1.00 90.88 950 LYS A N 1
ATOM 7597 C CA . LYS A 1 950 ? -2.067 19.566 -40.069 1.00 90.88 950 LYS A CA 1
ATOM 7598 C C . LYS A 1 950 ? -3.101 19.852 -41.156 1.00 90.88 950 LYS A C 1
ATOM 7600 O O . LYS A 1 950 ? -3.312 21.004 -41.530 1.00 90.88 950 LYS A O 1
ATOM 7605 N N . VAL A 1 951 ? -3.795 18.815 -41.623 1.00 90.81 951 VAL A N 1
ATOM 7606 C CA . VAL A 1 951 ? -4.876 18.907 -42.617 1.00 90.81 951 VAL A CA 1
ATOM 7607 C C . VAL A 1 951 ? -6.174 18.342 -42.041 1.00 90.81 951 VAL A C 1
ATOM 7609 O O . VAL A 1 951 ? -6.261 17.153 -41.745 1.00 90.81 951 VAL A O 1
ATOM 7612 N N . GLU A 1 952 ? -7.194 19.189 -41.894 1.00 92.12 952 GLU A N 1
ATOM 7613 C CA . GLU A 1 952 ? -8.508 18.824 -41.341 1.00 92.12 952 GLU A CA 1
ATOM 7614 C C . GLU A 1 952 ? -9.585 18.783 -42.433 1.00 92.12 952 GLU A C 1
ATOM 7616 O O . GLU A 1 952 ? -9.770 19.745 -43.186 1.00 92.12 952 GLU A O 1
ATOM 7621 N N . PHE A 1 953 ? -10.336 17.682 -42.500 1.00 91.44 953 PHE A N 1
ATOM 7622 C CA . PHE A 1 953 ? -11.395 17.477 -43.490 1.00 91.44 953 PHE A CA 1
ATOM 7623 C C . PHE A 1 953 ? -12.789 17.723 -42.906 1.00 91.44 953 PHE A C 1
ATOM 7625 O O . PHE A 1 953 ? -13.129 17.183 -41.857 1.00 91.44 953 PHE A O 1
ATOM 7632 N N . HIS A 1 954 ? -13.649 18.473 -43.604 1.00 90.44 954 HIS A N 1
ATOM 7633 C CA . HIS A 1 954 ? -15.033 18.726 -43.170 1.00 90.44 954 HIS A CA 1
ATOM 7634 C C . HIS A 1 954 ? -16.052 18.601 -44.311 1.00 90.44 954 HIS A C 1
ATOM 7636 O O . HIS A 1 954 ? -15.832 19.098 -45.420 1.00 90.44 954 HIS A O 1
ATOM 7642 N N . ARG A 1 955 ? -17.229 18.037 -44.003 1.00 88.94 955 ARG A N 1
ATOM 7643 C CA . ARG A 1 955 ? -18.398 18.027 -44.899 1.00 88.94 955 ARG A CA 1
ATOM 7644 C C . ARG A 1 955 ? -19.048 19.413 -44.964 1.00 88.94 955 ARG A C 1
ATOM 7646 O O . ARG A 1 955 ? -19.387 19.997 -43.929 1.00 88.94 955 ARG A O 1
ATOM 7653 N N . LYS A 1 956 ? -19.293 19.919 -46.173 1.00 87.50 956 LYS A N 1
ATOM 7654 C CA . LYS A 1 956 ? -19.995 21.185 -46.429 1.00 87.50 956 LYS A CA 1
ATOM 7655 C C . LYS A 1 956 ? -21.094 21.049 -47.482 1.00 87.50 956 LYS A C 1
ATOM 7657 O O . LYS A 1 956 ? -21.041 20.209 -48.377 1.00 87.50 956 LYS A O 1
ATOM 7662 N N . GLY A 1 957 ? -22.094 21.924 -47.374 1.00 85.69 957 GLY A N 1
ATOM 7663 C CA . GLY A 1 957 ? -23.172 22.053 -48.355 1.00 85.69 957 GLY A CA 1
ATOM 7664 C C . GLY A 1 957 ? -22.688 22.633 -49.686 1.00 85.69 957 GLY A C 1
ATOM 7665 O O . GLY A 1 957 ? -21.498 22.893 -49.877 1.00 85.69 957 GLY A O 1
ATOM 7666 N N . TYR A 1 958 ? -23.618 22.866 -50.613 1.00 82.88 958 TYR A N 1
ATOM 7667 C CA . TYR A 1 958 ? -23.314 23.447 -51.924 1.00 82.88 958 TYR A CA 1
ATOM 7668 C C . TYR A 1 958 ? -22.565 24.784 -51.802 1.00 82.88 958 TYR A C 1
ATOM 7670 O O . TYR A 1 958 ? -23.081 25.748 -51.233 1.00 82.88 958 TYR A O 1
ATOM 7678 N N . ALA A 1 959 ? -21.346 24.838 -52.343 1.00 72.44 959 ALA A N 1
ATOM 7679 C CA . ALA A 1 959 ? -20.523 26.042 -52.369 1.00 72.44 959 ALA A CA 1
ATOM 7680 C C . ALA A 1 959 ? -21.077 27.072 -53.366 1.00 72.44 959 ALA A C 1
ATOM 7682 O O . ALA A 1 959 ? -21.052 26.855 -54.581 1.00 72.44 959 ALA A O 1
ATOM 7683 N N . LYS A 1 960 ? -21.556 28.210 -52.850 1.00 75.62 960 LYS A N 1
ATOM 7684 C CA . LYS A 1 960 ? -21.987 29.357 -53.660 1.00 75.62 960 LYS A CA 1
ATOM 7685 C C . LYS A 1 960 ? -20.777 30.256 -53.957 1.00 75.62 960 LYS A C 1
ATOM 7687 O O . LYS A 1 960 ? -20.038 30.573 -53.023 1.00 75.62 960 LYS A O 1
ATOM 7692 N N . PRO A 1 961 ? -20.542 30.685 -55.212 1.00 68.19 961 PRO A N 1
ATOM 7693 C CA . PRO A 1 961 ? -19.522 31.690 -55.508 1.00 68.19 961 PRO A CA 1
ATOM 7694 C C . PRO A 1 961 ? -19.845 33.000 -54.785 1.00 68.19 961 PRO A C 1
ATOM 7696 O O . PRO A 1 961 ? -20.993 33.441 -54.806 1.00 68.19 961 PRO A O 1
ATOM 7699 N N . VAL A 1 962 ? -18.844 33.638 -54.181 1.00 68.50 962 VAL A N 1
ATOM 7700 C CA . VAL A 1 962 ? -19.006 34.974 -53.595 1.00 68.50 962 VAL A CA 1
ATOM 7701 C C . VAL A 1 962 ? -18.507 36.006 -54.599 1.00 68.50 962 VAL A C 1
ATOM 7703 O O . VAL A 1 962 ? -17.389 35.895 -55.104 1.00 68.50 962 VAL A O 1
ATOM 7706 N N . ALA A 1 963 ? -19.325 37.020 -54.892 1.00 57.75 963 ALA A N 1
ATOM 7707 C CA . ALA A 1 963 ? -18.881 38.171 -55.670 1.00 57.75 963 ALA A CA 1
ATOM 7708 C C . ALA A 1 963 ? -17.713 38.849 -54.937 1.00 57.75 963 ALA A C 1
ATOM 7710 O O . ALA A 1 963 ? -17.820 39.164 -53.750 1.00 57.75 963 ALA A O 1
ATOM 7711 N N . SER A 1 964 ? -16.585 39.045 -55.622 1.00 55.41 964 SER A N 1
ATOM 7712 C CA . SER A 1 964 ? -15.360 39.564 -55.013 1.00 55.41 964 SER A CA 1
ATOM 7713 C C . SER A 1 964 ? -15.566 40.998 -54.517 1.00 55.41 964 SER A C 1
ATOM 7715 O O . SER A 1 964 ? -15.461 41.945 -55.300 1.00 55.41 964 SER A O 1
ATOM 7717 N N . ARG A 1 965 ? -15.856 41.151 -53.217 1.00 50.50 965 ARG A N 1
ATOM 7718 C CA . ARG A 1 965 ? -15.908 42.450 -52.531 1.00 50.50 965 ARG A CA 1
ATOM 7719 C C . ARG A 1 965 ? -14.595 43.216 -52.752 1.00 50.50 965 ARG A C 1
ATOM 7721 O O . ARG A 1 965 ? -13.542 42.608 -52.972 1.00 50.50 965 ARG A O 1
ATOM 7728 N N . ARG A 1 966 ? -14.673 44.554 -52.693 1.00 47.97 966 ARG A N 1
ATOM 7729 C CA . ARG A 1 966 ? -13.490 45.435 -52.691 1.00 47.97 966 ARG A CA 1
ATOM 7730 C C . ARG A 1 966 ? -12.508 44.963 -51.613 1.00 47.97 966 ARG A C 1
ATOM 7732 O O . ARG A 1 966 ? -12.934 44.445 -50.583 1.00 47.97 966 ARG A O 1
ATOM 7739 N N . VAL A 1 967 ? -11.211 45.115 -51.879 1.00 48.84 967 VAL A N 1
ATOM 7740 C CA . VAL A 1 967 ? -10.145 44.651 -50.982 1.00 48.84 967 VAL A CA 1
ATOM 7741 C C . VAL A 1 967 ? -10.194 45.467 -49.690 1.00 48.84 967 VAL A C 1
ATOM 7743 O O . VAL A 1 967 ? -9.744 46.607 -49.655 1.00 48.84 967 VAL A O 1
ATOM 7746 N N . ALA A 1 968 ? -10.775 44.882 -48.644 1.00 40.25 968 ALA A N 1
ATOM 7747 C CA . ALA A 1 968 ? -10.500 45.281 -47.273 1.00 40.25 968 ALA A CA 1
ATOM 7748 C C . ALA A 1 968 ? -9.116 44.737 -46.890 1.00 40.25 968 ALA A C 1
ATOM 7750 O O . ALA A 1 968 ? -8.740 43.645 -47.323 1.00 40.25 968 ALA A O 1
ATOM 7751 N N . ASN A 1 969 ? -8.364 45.487 -46.084 1.00 43.66 969 ASN A N 1
ATOM 7752 C CA . ASN A 1 969 ? -6.988 45.151 -45.706 1.00 43.66 969 ASN A CA 1
ATOM 7753 C C . ASN A 1 969 ? -6.926 44.086 -44.594 1.00 43.66 969 ASN A C 1
ATOM 7755 O O . ASN A 1 969 ? -6.285 44.284 -43.563 1.00 43.66 969 ASN A O 1
ATOM 7759 N N . GLU A 1 970 ? -7.571 42.940 -44.815 1.00 42.94 970 GLU A N 1
ATOM 7760 C CA . GLU A 1 970 ? -7.309 41.723 -44.046 1.00 42.94 970 GLU A CA 1
ATOM 7761 C C . GLU A 1 970 ? -5.866 41.282 -44.337 1.00 42.94 970 GLU A C 1
ATOM 7763 O O . GLU A 1 970 ? -5.555 40.736 -45.400 1.00 42.94 970 GLU A O 1
ATOM 7768 N N . ARG A 1 971 ? -4.952 41.573 -43.401 1.00 46.38 971 ARG A N 1
ATOM 7769 C CA . ARG A 1 971 ? -3.594 41.021 -43.434 1.00 46.38 971 ARG A CA 1
ATOM 7770 C C . ARG A 1 971 ? -3.718 39.496 -43.303 1.00 46.38 971 ARG A C 1
ATOM 7772 O O . ARG A 1 971 ? -4.326 39.052 -42.328 1.00 46.38 971 ARG A O 1
ATOM 7779 N N . PRO A 1 972 ? -3.185 38.690 -44.241 1.00 51.94 972 PRO A N 1
ATOM 7780 C CA . PRO A 1 972 ? -3.164 37.244 -44.063 1.00 51.94 972 PRO A CA 1
ATOM 7781 C C . PRO A 1 972 ? -2.338 36.901 -42.820 1.00 51.94 972 PRO A C 1
ATOM 7783 O O . PRO A 1 972 ? -1.370 37.599 -42.515 1.00 51.94 972 PRO A O 1
ATOM 7786 N N . SER A 1 973 ? -2.712 35.834 -42.114 1.00 52.59 973 SER A N 1
ATOM 7787 C CA . SER A 1 973 ? -1.971 35.340 -40.953 1.00 52.59 973 SER A CA 1
ATOM 7788 C C . SER A 1 973 ? -0.539 34.992 -41.359 1.00 52.59 973 SER A C 1
ATOM 7790 O O . SER A 1 973 ? -0.306 34.009 -42.061 1.00 52.59 973 SER A O 1
ATOM 7792 N N . GLU A 1 974 ? 0.423 35.824 -40.960 1.00 57.34 974 GLU A N 1
ATOM 7793 C CA . GLU A 1 974 ? 1.826 35.596 -41.289 1.00 57.34 974 GLU A CA 1
ATOM 7794 C C . GLU A 1 974 ? 2.403 34.531 -40.360 1.00 57.34 974 GLU A C 1
ATOM 7796 O O . GLU A 1 974 ? 2.673 34.785 -39.187 1.00 57.34 974 GLU A O 1
ATOM 7801 N N . VAL A 1 975 ? 2.584 33.329 -40.903 1.00 62.38 975 VAL A N 1
ATOM 7802 C CA . VAL A 1 975 ? 3.352 32.278 -40.241 1.00 62.38 975 VAL A CA 1
ATOM 7803 C C . VAL A 1 975 ? 4.827 32.599 -40.427 1.00 62.38 975 VAL A C 1
ATOM 7805 O O . VAL A 1 975 ? 5.336 32.578 -41.545 1.00 62.38 975 VAL A O 1
ATOM 7808 N N . ASN A 1 976 ? 5.469 32.954 -39.319 1.00 66.31 976 ASN A N 1
ATOM 7809 C CA . ASN A 1 976 ? 6.900 33.180 -39.187 1.00 66.31 976 ASN A CA 1
ATOM 7810 C C . ASN A 1 976 ? 7.319 32.580 -37.839 1.00 66.31 976 ASN A C 1
ATOM 7812 O O . ASN A 1 976 ? 7.178 33.236 -36.803 1.00 66.31 976 ASN A O 1
ATOM 7816 N N . SER A 1 977 ? 7.794 31.334 -37.823 1.00 67.94 977 SER A N 1
ATOM 7817 C CA . SER A 1 977 ? 8.416 30.769 -36.618 1.00 67.94 977 SER A CA 1
ATOM 7818 C C . SER A 1 977 ? 9.646 31.605 -36.214 1.00 67.94 977 SER A C 1
ATOM 7820 O O . SER A 1 977 ? 10.337 32.130 -37.093 1.00 67.94 977 SER A O 1
ATOM 7822 N N . PRO A 1 978 ? 9.962 31.743 -34.912 1.00 63.75 978 PRO A N 1
ATOM 7823 C CA . PRO A 1 978 ? 11.162 32.445 -34.476 1.00 63.75 978 PRO A CA 1
ATOM 7824 C C . PRO A 1 978 ? 12.419 31.736 -34.998 1.00 63.75 978 PRO A C 1
ATOM 7826 O O . PRO A 1 978 ? 12.650 30.563 -34.719 1.00 63.75 978 PRO A O 1
ATOM 7829 N N . SER A 1 979 ? 13.253 32.464 -35.741 1.00 62.31 979 SER A N 1
ATOM 7830 C CA . SER A 1 979 ? 14.515 31.949 -36.290 1.00 62.31 979 SER A CA 1
ATOM 7831 C C . SER A 1 979 ? 15.614 31.771 -35.236 1.00 62.31 979 SER A C 1
ATOM 7833 O O . SER A 1 979 ? 16.565 31.028 -35.476 1.00 62.31 979 SER A O 1
ATOM 7835 N N . LYS A 1 980 ? 15.488 32.435 -34.079 1.00 72.44 980 LYS A N 1
ATOM 7836 C CA . LYS A 1 980 ? 16.427 32.397 -32.950 1.00 72.44 980 LYS A CA 1
ATOM 7837 C C . LYS A 1 980 ? 15.651 32.317 -31.626 1.00 72.44 980 LYS A C 1
ATOM 7839 O O . LYS A 1 980 ? 14.790 33.164 -31.381 1.00 72.44 980 LYS A O 1
ATOM 7844 N N . VAL A 1 981 ? 15.935 31.314 -30.792 1.00 74.19 981 VAL A N 1
ATOM 7845 C CA . VAL A 1 981 ? 15.274 31.054 -29.491 1.00 74.19 981 VAL A CA 1
ATOM 7846 C C . VAL A 1 981 ? 16.293 30.667 -28.414 1.00 74.19 981 VAL A C 1
ATOM 7848 O O . VAL A 1 981 ? 17.338 30.106 -28.727 1.00 74.19 981 VAL A O 1
ATOM 7851 N N . HIS A 1 982 ? 16.008 30.927 -27.138 1.00 74.06 982 HIS A N 1
ATOM 7852 C CA . HIS A 1 982 ? 16.866 30.459 -26.047 1.00 74.06 982 HIS A CA 1
ATOM 7853 C C . HIS A 1 982 ? 16.678 28.942 -25.848 1.00 74.06 982 HIS A C 1
ATOM 7855 O O . HIS A 1 982 ? 15.545 28.469 -25.781 1.00 74.06 982 HIS A O 1
ATOM 7861 N N . GLU A 1 983 ? 17.766 28.175 -25.713 1.00 71.31 983 GLU A N 1
ATOM 7862 C CA . GLU A 1 983 ? 17.767 26.722 -25.424 1.00 71.31 983 GLU A CA 1
ATOM 7863 C C . GLU A 1 983 ? 16.731 26.286 -24.362 1.00 71.31 983 GLU A C 1
ATOM 7865 O O . GLU A 1 983 ? 15.998 25.316 -24.563 1.00 71.31 983 GLU A O 1
ATOM 7870 N N . LYS A 1 984 ? 16.584 27.048 -23.268 1.00 75.81 984 LYS A N 1
ATOM 7871 C CA . LYS A 1 984 ? 15.665 26.752 -22.154 1.00 75.81 984 LYS A CA 1
ATOM 7872 C C . LYS A 1 984 ? 14.188 26.786 -22.569 1.00 75.81 984 LYS A C 1
ATOM 7874 O O . LYS A 1 984 ? 13.358 26.149 -21.923 1.00 75.81 984 LYS A O 1
ATOM 7879 N N . ALA A 1 985 ? 13.848 27.469 -23.665 1.00 68.94 985 ALA A N 1
ATOM 7880 C CA . ALA A 1 985 ? 12.498 27.487 -24.222 1.00 68.94 985 ALA A CA 1
ATOM 7881 C C . ALA A 1 985 ? 12.118 26.181 -24.952 1.00 68.94 985 ALA A C 1
ATOM 7883 O O . ALA A 1 985 ? 10.929 25.936 -25.154 1.00 68.94 985 ALA A O 1
ATOM 7884 N N . LEU A 1 986 ? 13.093 25.336 -25.320 1.00 65.50 986 LEU A N 1
ATOM 7885 C CA . LEU A 1 986 ? 12.853 24.057 -26.005 1.00 65.50 986 LEU A CA 1
ATOM 7886 C C . LEU A 1 986 ? 12.451 22.916 -25.060 1.00 65.50 986 LEU A C 1
ATOM 7888 O O . LEU A 1 986 ? 11.942 21.907 -25.531 1.00 65.50 986 LEU A O 1
ATOM 7892 N N . LYS A 1 987 ? 12.691 23.036 -23.745 1.00 60.53 987 LYS A N 1
ATOM 7893 C CA . LYS A 1 987 ? 12.364 22.010 -22.724 1.00 60.53 987 LYS A CA 1
ATOM 7894 C C . LYS A 1 987 ? 12.901 20.587 -23.005 1.00 60.53 987 LYS A C 1
ATOM 7896 O O . LYS A 1 987 ? 12.381 19.621 -22.458 1.00 60.53 987 LYS A O 1
ATOM 7901 N N . GLY A 1 988 ? 13.935 20.451 -23.840 1.00 55.94 988 GLY A N 1
ATOM 7902 C CA . GLY A 1 988 ? 14.476 19.157 -24.284 1.00 55.94 988 GLY A CA 1
ATOM 7903 C C . GLY A 1 988 ? 13.815 18.566 -25.541 1.00 55.94 988 GLY A C 1
ATOM 7904 O O . GLY A 1 988 ? 14.197 17.482 -25.972 1.00 55.94 988 GLY A O 1
ATOM 7905 N N . GLU A 1 989 ? 12.857 19.257 -26.164 1.00 58.88 989 GLU A N 1
ATOM 7906 C CA . GLU A 1 989 ? 12.238 18.830 -27.423 1.00 58.88 989 GLU A CA 1
ATOM 7907 C C . GLU A 1 989 ? 13.183 19.053 -28.620 1.00 58.88 989 GLU A C 1
ATOM 7909 O O . GLU A 1 989 ? 13.659 20.164 -28.861 1.00 58.88 989 GLU A O 1
ATOM 7914 N N . ALA A 1 990 ? 13.405 18.015 -29.435 1.00 60.22 990 ALA A N 1
ATOM 7915 C CA . ALA A 1 990 ? 14.283 18.050 -30.614 1.00 60.22 990 ALA A CA 1
ATOM 7916 C C . ALA A 1 990 ? 13.651 18.767 -31.837 1.00 60.22 990 ALA A C 1
ATOM 7918 O O . ALA A 1 990 ? 13.504 18.194 -32.922 1.00 60.22 990 ALA A O 1
ATOM 7919 N N . LYS A 1 991 ? 13.237 20.029 -31.662 1.00 73.31 991 LYS A N 1
ATOM 7920 C CA . LYS A 1 991 ? 12.605 20.872 -32.694 1.00 73.31 991 LYS A CA 1
ATOM 7921 C C . LYS A 1 991 ? 13.642 21.724 -33.427 1.00 73.31 991 LYS A C 1
ATOM 7923 O O . LYS A 1 991 ? 14.101 22.737 -32.913 1.00 73.31 991 LYS A O 1
ATOM 7928 N N . THR A 1 992 ? 13.989 21.326 -34.653 1.00 71.75 992 THR A N 1
ATOM 7929 C CA . THR A 1 992 ? 15.057 21.973 -35.445 1.00 71.75 992 THR A CA 1
ATOM 7930 C C . THR A 1 992 ? 14.558 22.955 -36.509 1.00 71.75 992 THR A C 1
ATOM 7932 O O . THR A 1 992 ? 15.346 23.745 -37.030 1.00 71.75 992 THR A O 1
ATOM 7935 N N . HIS A 1 993 ? 13.270 22.899 -36.863 1.00 81.81 993 HIS A N 1
ATOM 7936 C CA . HIS A 1 993 ? 12.683 23.658 -37.967 1.00 81.81 993 HIS A CA 1
ATOM 7937 C C . HIS A 1 993 ? 11.303 24.223 -37.622 1.00 81.81 993 HIS A C 1
ATOM 7939 O O . HIS A 1 993 ? 10.524 23.610 -36.897 1.00 81.81 993 HIS A O 1
ATOM 7945 N N . GLY A 1 994 ? 10.994 25.369 -38.224 1.00 82.81 994 GLY A N 1
ATOM 7946 C CA . GLY A 1 994 ? 9.676 26.000 -38.259 1.00 82.81 994 GLY A CA 1
ATOM 7947 C C . GLY A 1 994 ? 9.211 26.250 -39.697 1.00 82.81 994 GLY A C 1
ATOM 7948 O O . GLY A 1 994 ? 9.936 25.939 -40.648 1.00 82.81 994 GLY A O 1
ATOM 7949 N N . THR A 1 995 ? 8.031 26.838 -39.875 1.00 82.94 995 THR A N 1
ATOM 7950 C CA . THR A 1 995 ? 7.541 27.309 -41.177 1.00 82.94 995 THR A CA 1
ATOM 7951 C C . THR A 1 995 ? 7.613 28.835 -41.331 1.00 82.94 995 THR A C 1
ATOM 7953 O O . THR A 1 995 ? 7.440 29.609 -40.387 1.00 82.94 995 THR A O 1
ATOM 7956 N N . SER A 1 996 ? 7.879 29.289 -42.556 1.00 83.12 996 SER A N 1
ATOM 7957 C CA . SER A 1 996 ? 7.781 30.701 -42.946 1.00 83.12 996 SER A CA 1
ATOM 7958 C C . SER A 1 996 ? 7.189 30.867 -44.350 1.00 83.12 996 SER A C 1
ATOM 7960 O O . SER A 1 996 ? 6.921 29.886 -45.053 1.00 83.12 996 SER A O 1
ATOM 7962 N N . LEU A 1 997 ? 6.947 32.118 -44.756 1.00 82.44 997 LEU A N 1
ATOM 7963 C CA . LEU A 1 997 ? 6.366 32.466 -46.054 1.00 82.44 997 LEU A CA 1
ATOM 7964 C C . LEU A 1 997 ? 7.384 33.153 -46.978 1.00 82.44 997 LEU A C 1
ATOM 7966 O O . LEU A 1 997 ? 7.819 34.275 -46.718 1.00 82.44 997 LEU A O 1
ATOM 7970 N N . GLY A 1 998 ? 7.701 32.503 -48.099 1.00 77.69 998 GLY A N 1
ATOM 7971 C CA . GLY A 1 998 ? 8.681 32.961 -49.084 1.00 77.69 998 GLY A CA 1
ATOM 7972 C C . GLY A 1 998 ? 8.257 34.168 -49.932 1.00 77.69 998 GLY A C 1
ATOM 7973 O O . GLY A 1 998 ? 7.153 34.714 -49.820 1.00 77.69 998 GLY A O 1
ATOM 7974 N N . HIS A 1 999 ? 9.148 34.584 -50.839 1.00 79.12 999 HIS A N 1
ATOM 7975 C CA . HIS A 1 999 ? 8.919 35.732 -51.719 1.00 79.12 999 HIS A CA 1
ATOM 7976 C C . HIS A 1 999 ? 7.702 35.538 -52.644 1.00 79.12 999 HIS A C 1
ATOM 7978 O O . HIS A 1 999 ? 7.532 34.515 -53.304 1.00 79.12 999 HIS A O 1
ATOM 7984 N N . GLY A 1 1000 ? 6.843 36.561 -52.712 1.00 78.38 1000 GLY A N 1
ATOM 7985 C CA . GLY A 1 1000 ? 5.545 36.469 -53.383 1.00 78.38 1000 GLY A CA 1
ATOM 7986 C C . GLY A 1 1000 ? 5.613 36.456 -54.917 1.00 78.38 1000 GLY A C 1
ATOM 7987 O O . GLY A 1 1000 ? 5.751 37.525 -55.529 1.00 78.38 1000 GLY A O 1
ATOM 7988 N N . ARG A 1 1001 ? 5.408 35.286 -55.541 1.00 83.81 1001 ARG A N 1
ATOM 7989 C CA . ARG A 1 1001 ? 5.292 35.117 -57.007 1.00 83.81 1001 ARG A CA 1
ATOM 7990 C C . ARG A 1 1001 ? 3.923 35.567 -57.543 1.00 83.81 1001 ARG A C 1
ATOM 7992 O O . ARG A 1 1001 ? 2.932 35.588 -56.815 1.00 83.81 1001 ARG A O 1
ATOM 7999 N N . ARG A 1 1002 ? 3.847 35.978 -58.818 1.00 79.81 1002 ARG A N 1
ATOM 8000 C CA . ARG A 1 1002 ? 2.577 36.393 -59.463 1.00 79.81 1002 ARG A CA 1
ATOM 8001 C C . ARG A 1 1002 ? 1.660 35.178 -59.656 1.00 79.81 1002 ARG A C 1
ATOM 8003 O O . ARG A 1 1002 ? 2.104 34.169 -60.186 1.00 79.81 1002 ARG A O 1
ATOM 8010 N N . ALA A 1 1003 ? 0.385 35.306 -59.290 1.00 77.56 1003 ALA A N 1
ATOM 8011 C CA . ALA A 1 1003 ? -0.617 34.246 -59.409 1.00 77.56 1003 ALA A CA 1
ATOM 8012 C C . ALA A 1 1003 ? -1.975 34.776 -59.910 1.00 77.56 1003 ALA A C 1
ATOM 8014 O O . ALA A 1 1003 ? -2.289 35.968 -59.805 1.00 77.56 1003 ALA A O 1
ATOM 8015 N N . THR A 1 1004 ? -2.811 33.878 -60.433 1.00 74.44 1004 THR A N 1
ATOM 8016 C CA . THR A 1 1004 ? -4.221 34.165 -60.743 1.00 74.44 1004 THR A CA 1
ATOM 8017 C C . THR A 1 1004 ? -5.054 33.948 -59.485 1.00 74.44 1004 THR A C 1
ATOM 8019 O O . THR A 1 1004 ? -4.972 32.885 -58.880 1.00 74.44 1004 THR A O 1
ATOM 8022 N N . ARG A 1 1005 ? -5.860 34.939 -59.088 1.00 72.88 1005 ARG A N 1
ATOM 8023 C CA . ARG A 1 1005 ? -6.659 34.874 -57.853 1.00 72.88 1005 ARG A CA 1
ATOM 8024 C C . ARG A 1 1005 ? -7.743 33.799 -57.967 1.00 72.88 1005 ARG A C 1
ATOM 8026 O O . ARG A 1 1005 ? -8.611 33.906 -58.839 1.00 72.88 1005 ARG A O 1
ATOM 8033 N N . LEU A 1 1006 ? -7.754 32.815 -57.067 1.00 68.38 1006 LEU A N 1
ATOM 8034 C CA . LEU A 1 1006 ? -8.822 31.816 -57.034 1.00 68.38 1006 LEU A CA 1
ATOM 8035 C C . LEU A 1 1006 ? -10.144 32.398 -56.500 1.00 68.38 1006 LEU A C 1
ATOM 8037 O O . LEU A 1 1006 ? -10.183 33.322 -55.683 1.00 68.38 1006 LEU A O 1
ATOM 8041 N N . ARG A 1 1007 ? -11.268 31.877 -57.012 1.00 67.56 1007 ARG A N 1
ATOM 8042 C CA . ARG A 1 1007 ? -12.612 32.384 -56.688 1.00 67.56 1007 ARG A CA 1
ATOM 8043 C C . ARG A 1 1007 ? -13.053 31.914 -55.302 1.00 67.56 1007 ARG A C 1
ATOM 8045 O O . ARG A 1 1007 ? -13.326 30.731 -55.105 1.00 67.56 1007 ARG A O 1
ATOM 8052 N N . SER A 1 1008 ? -13.206 32.855 -54.374 1.00 65.94 1008 SER A N 1
ATOM 8053 C CA . SER A 1 1008 ? -13.809 32.611 -53.062 1.00 65.94 1008 SER A CA 1
ATOM 8054 C C . SER A 1 1008 ? -15.235 32.058 -53.195 1.00 65.94 1008 SER A C 1
ATOM 8056 O O . SER A 1 1008 ? -16.034 32.526 -54.012 1.00 65.94 1008 SER A O 1
ATOM 8058 N N . SER A 1 1009 ? -15.576 31.073 -52.367 1.00 70.69 1009 SER A N 1
ATOM 8059 C CA . SER A 1 10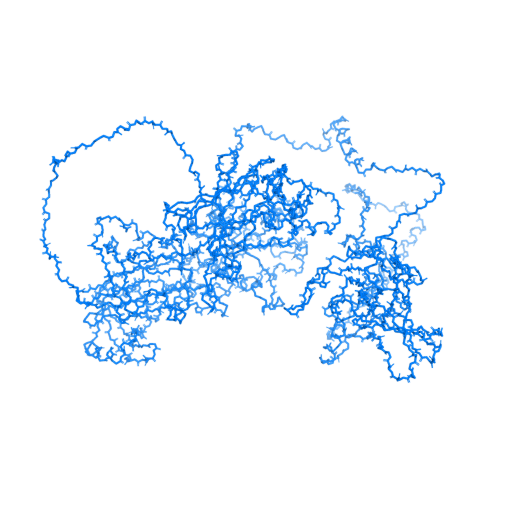09 ? -16.926 30.513 -52.275 1.00 70.69 1009 SER A CA 1
ATOM 8060 C C . SER A 1 1009 ? -17.297 30.249 -50.819 1.00 70.69 1009 SER A C 1
ATOM 8062 O O . SER A 1 1009 ? -16.421 30.042 -49.979 1.00 70.69 1009 SER A O 1
ATOM 8064 N N . THR A 1 1010 ? -18.592 30.278 -50.512 1.00 72.62 1010 THR A N 1
ATOM 8065 C CA . THR A 1 1010 ? -19.112 30.025 -49.165 1.00 72.62 1010 THR A CA 1
ATOM 8066 C C . THR A 1 1010 ? -20.094 28.863 -49.159 1.00 72.62 1010 THR A C 1
ATOM 8068 O O . THR A 1 1010 ? -20.941 28.705 -50.041 1.00 72.62 1010 THR A O 1
ATOM 8071 N N . SER A 1 1011 ? -19.979 28.037 -48.123 1.00 77.56 1011 SER A N 1
ATOM 8072 C CA . SER A 1 1011 ? -20.886 26.936 -47.813 1.00 77.56 1011 SER A CA 1
ATOM 8073 C C . SER A 1 1011 ? -20.930 26.709 -46.303 1.00 77.56 1011 SER A C 1
ATOM 8075 O O . SER A 1 1011 ? -19.923 26.863 -45.601 1.00 77.56 1011 SER A O 1
ATOM 8077 N N . LYS A 1 1012 ? -22.117 26.344 -45.807 1.00 83.38 1012 LYS A N 1
ATOM 8078 C CA . LYS A 1 1012 ? -22.329 25.932 -44.414 1.00 83.38 1012 LYS A CA 1
ATOM 8079 C C . LYS A 1 1012 ? -21.707 24.548 -44.176 1.00 83.38 1012 LYS A C 1
ATOM 8081 O O . LYS A 1 1012 ? -21.685 23.720 -45.089 1.00 83.38 1012 LYS A O 1
ATOM 8086 N N . TYR A 1 1013 ? -21.221 24.310 -42.959 1.00 84.44 1013 TYR A N 1
ATOM 8087 C CA . TYR A 1 1013 ? -20.851 22.972 -42.484 1.00 84.44 1013 TYR A CA 1
ATOM 8088 C C . TYR A 1 1013 ? -22.102 22.082 -42.378 1.00 84.44 1013 TYR A C 1
ATOM 8090 O O . TYR A 1 1013 ? -23.186 22.587 -42.092 1.00 84.44 1013 TYR A O 1
ATOM 8098 N N . LEU A 1 1014 ? -21.954 20.778 -42.637 1.00 82.44 1014 LEU A N 1
ATOM 8099 C CA . LEU A 1 1014 ? -23.028 19.767 -42.536 1.00 82.44 1014 LEU A CA 1
ATOM 8100 C C . LEU A 1 1014 ? -22.878 18.869 -41.293 1.00 82.44 1014 LEU A C 1
ATOM 8102 O O . LEU A 1 1014 ? -23.314 17.723 -41.275 1.00 82.44 1014 LEU A O 1
ATOM 8106 N N . GLY A 1 1015 ? -22.211 19.382 -40.265 1.00 74.88 1015 GLY A N 1
ATOM 8107 C CA . GLY A 1 1015 ? -21.933 18.714 -38.999 1.00 74.88 1015 GLY A CA 1
ATOM 8108 C C . GLY A 1 1015 ? -21.278 19.702 -38.037 1.00 74.88 1015 GLY A C 1
ATOM 8109 O O . GLY A 1 1015 ? -21.145 20.884 -38.370 1.00 74.88 1015 GLY A O 1
ATOM 8110 N N . ASN A 1 1016 ? -20.857 19.230 -36.863 1.00 77.50 1016 ASN A N 1
ATOM 8111 C CA . ASN A 1 1016 ? -20.121 20.068 -35.918 1.00 77.50 1016 ASN A CA 1
ATOM 8112 C C . ASN A 1 1016 ? -18.831 20.600 -36.580 1.00 77.50 1016 ASN A C 1
ATOM 8114 O O . ASN A 1 1016 ? -18.048 19.831 -37.138 1.00 77.50 1016 ASN A O 1
ATOM 8118 N N . LYS A 1 1017 ? -18.625 21.922 -36.532 1.00 75.25 1017 LYS A N 1
ATOM 8119 C CA . LYS A 1 1017 ? -17.428 22.588 -37.062 1.00 75.25 1017 LYS A CA 1
ATOM 8120 C C . LYS A 1 1017 ? -16.168 22.086 -36.357 1.00 75.25 1017 LYS A C 1
ATOM 8122 O O . LYS A 1 1017 ? -15.158 21.865 -37.016 1.00 75.25 1017 LYS A O 1
ATOM 8127 N N . ASP A 1 1018 ? -16.251 21.885 -35.046 1.00 77.50 1018 ASP A N 1
ATOM 8128 C CA . ASP A 1 1018 ? -15.101 21.621 -34.177 1.00 77.50 1018 ASP A CA 1
ATOM 8129 C C . ASP A 1 1018 ? -14.810 20.112 -34.029 1.00 77.50 1018 ASP A C 1
ATOM 8131 O O . ASP A 1 1018 ? -14.003 19.689 -33.199 1.00 77.50 1018 ASP A O 1
ATOM 8135 N N . LEU A 1 1019 ? -15.457 19.299 -34.876 1.00 79.62 1019 LEU A N 1
ATOM 8136 C CA . LEU A 1 1019 ? -15.274 17.858 -34.996 1.00 79.62 1019 LEU A CA 1
ATOM 8137 C C . LEU A 1 1019 ? -15.072 17.481 -36.483 1.00 79.62 1019 LEU A C 1
ATOM 8139 O O . LEU A 1 1019 ? -16.041 17.125 -37.164 1.00 79.62 1019 LEU A O 1
ATOM 8143 N N . PRO A 1 1020 ? -13.841 17.597 -37.023 1.00 84.31 1020 PRO A N 1
ATOM 8144 C CA . PRO A 1 1020 ? -13.540 17.208 -38.402 1.00 84.31 1020 PRO A CA 1
ATOM 8145 C C . PRO A 1 1020 ? -13.829 15.721 -38.662 1.00 84.31 1020 PRO A C 1
ATOM 8147 O O . PRO A 1 1020 ? -13.953 14.911 -37.746 1.00 84.31 1020 PRO A O 1
ATOM 8150 N N . LEU A 1 1021 ? -13.954 15.362 -39.939 1.00 85.56 1021 LEU A N 1
ATOM 8151 C CA . LEU A 1 1021 ? -14.221 14.003 -40.415 1.00 85.56 1021 LEU A CA 1
ATOM 8152 C C . LEU A 1 1021 ? -12.975 13.108 -40.308 1.00 85.56 1021 LEU A C 1
ATOM 8154 O O . LEU A 1 1021 ? -13.087 11.961 -39.875 1.00 85.56 1021 LEU A O 1
ATOM 8158 N N . ALA A 1 1022 ? -11.813 13.672 -40.644 1.00 85.94 1022 ALA A N 1
ATOM 8159 C CA . ALA A 1 1022 ? -10.479 13.126 -40.414 1.00 85.94 1022 ALA A CA 1
ATOM 8160 C C . ALA A 1 1022 ? -9.463 14.276 -40.281 1.00 85.94 1022 ALA A C 1
ATOM 8162 O O . ALA A 1 1022 ? -9.708 15.391 -40.759 1.00 85.94 1022 ALA A O 1
ATOM 8163 N N . ILE A 1 1023 ? -8.332 13.978 -39.652 1.00 89.00 1023 ILE A N 1
ATOM 8164 C CA . ILE A 1 1023 ? -7.181 14.847 -39.421 1.00 89.00 1023 ILE A CA 1
ATOM 8165 C C . ILE A 1 1023 ? -5.931 14.080 -39.873 1.00 89.00 1023 ILE A C 1
ATOM 8167 O O . ILE A 1 1023 ? -5.755 12.913 -39.524 1.00 89.00 1023 ILE A O 1
ATOM 8171 N N . TYR A 1 1024 ? -5.060 14.732 -40.634 1.00 88.38 1024 TYR A N 1
ATOM 8172 C CA . TYR A 1 1024 ? -3.736 14.220 -40.989 1.00 88.38 1024 TYR A CA 1
ATOM 8173 C C . TYR A 1 1024 ? -2.701 15.176 -40.395 1.00 88.38 1024 TYR A C 1
ATOM 8175 O O . TYR A 1 1024 ? -2.758 16.371 -40.691 1.00 88.38 1024 TYR A O 1
ATOM 8183 N N . THR A 1 1025 ? -1.783 14.677 -39.570 1.00 87.94 1025 THR A N 1
ATOM 8184 C CA . THR A 1 1025 ? -0.740 15.477 -38.910 1.00 87.94 1025 THR A CA 1
ATOM 8185 C C . THR A 1 1025 ? 0.640 14.966 -39.307 1.00 87.94 1025 THR A C 1
ATOM 8187 O O . THR A 1 1025 ? 1.005 13.833 -39.001 1.00 87.94 1025 THR A O 1
ATOM 8190 N N . PHE A 1 1026 ? 1.425 15.819 -39.954 1.00 87.12 1026 PHE A N 1
ATOM 8191 C CA . PHE A 1 1026 ? 2.804 15.554 -40.336 1.00 87.12 1026 PHE A CA 1
ATOM 8192 C C . PHE A 1 1026 ? 3.729 16.332 -39.395 1.00 87.12 1026 PHE A C 1
ATOM 8194 O O . PHE A 1 1026 ? 3.873 17.551 -39.523 1.00 87.12 1026 PHE A O 1
ATOM 8201 N N . LYS A 1 1027 ? 4.336 15.628 -38.435 1.00 84.56 1027 LYS A N 1
ATOM 8202 C CA . LYS A 1 1027 ? 5.418 16.159 -37.599 1.00 84.56 1027 LYS A CA 1
ATOM 8203 C C . LYS A 1 1027 ? 6.692 16.210 -38.446 1.00 84.56 1027 LYS A C 1
ATOM 8205 O O . LYS A 1 1027 ? 7.034 15.214 -39.086 1.00 84.56 1027 LYS A O 1
ATOM 8210 N N . TYR A 1 1028 ? 7.411 17.328 -38.463 1.00 83.19 1028 TYR A N 1
ATOM 8211 C CA . TYR A 1 1028 ? 8.582 17.490 -39.334 1.00 83.19 1028 TYR A CA 1
ATOM 8212 C C . TYR A 1 1028 ? 9.856 17.865 -38.565 1.00 83.19 1028 TYR A C 1
ATOM 8214 O O . TYR A 1 1028 ? 9.835 18.650 -37.618 1.00 83.19 1028 TYR A O 1
ATOM 8222 N N . ARG A 1 1029 ? 10.991 17.281 -38.969 1.00 74.38 1029 ARG A N 1
ATOM 8223 C CA . ARG A 1 1029 ? 12.324 17.545 -38.392 1.00 74.38 1029 ARG A CA 1
ATOM 8224 C C . ARG A 1 1029 ? 13.434 17.212 -39.390 1.00 74.38 1029 ARG A C 1
ATOM 8226 O O . ARG A 1 1029 ? 13.232 16.416 -40.302 1.00 74.38 1029 ARG A O 1
ATOM 8233 N N . SER A 1 1030 ? 14.605 17.821 -39.233 1.00 63.56 1030 SER A N 1
ATOM 8234 C CA . SER A 1 1030 ? 15.772 17.543 -40.083 1.00 63.56 1030 SER A CA 1
ATOM 8235 C C . SER A 1 1030 ? 16.494 16.258 -39.669 1.00 63.56 1030 SER A C 1
ATOM 8237 O O . SER A 1 1030 ? 16.807 16.085 -38.493 1.00 63.56 1030 SER A O 1
ATOM 8239 N N . LYS A 1 1031 ? 16.871 15.426 -40.642 1.00 50.16 1031 LYS A N 1
ATOM 8240 C CA . LYS A 1 1031 ? 17.678 14.202 -40.460 1.00 50.16 1031 LYS A CA 1
ATOM 8241 C C . LYS A 1 1031 ? 19.062 14.447 -39.845 1.00 50.16 1031 LYS A C 1
ATOM 8243 O O . LYS A 1 1031 ? 19.565 13.617 -39.097 1.00 50.16 1031 LYS A O 1
ATOM 8248 N N . GLY A 1 1032 ? 19.661 15.603 -40.127 1.00 43.22 1032 GLY A N 1
ATOM 8249 C CA . GLY A 1 1032 ? 20.995 15.995 -39.662 1.00 43.22 1032 GLY A CA 1
ATOM 8250 C C . GLY A 1 1032 ? 21.033 16.702 -38.303 1.00 43.22 1032 GLY A C 1
ATOM 8251 O O . GLY A 1 1032 ? 21.608 17.779 -38.223 1.00 43.22 1032 GLY A O 1
ATOM 8252 N N . PHE A 1 1033 ? 20.442 16.136 -37.243 1.00 35.38 1033 PHE A N 1
ATOM 8253 C CA . PHE A 1 1033 ? 20.647 16.625 -35.859 1.00 35.38 1033 PHE A CA 1
ATOM 8254 C C . PHE A 1 1033 ? 21.373 15.608 -34.957 1.00 35.38 1033 PHE A C 1
ATOM 8256 O O . PHE A 1 1033 ? 21.198 15.581 -33.745 1.00 35.38 1033 PHE A O 1
ATOM 8263 N N . LEU A 1 1034 ? 22.215 14.777 -35.578 1.00 36.78 1034 LEU A N 1
ATOM 8264 C CA . LEU A 1 1034 ? 23.186 13.880 -34.934 1.00 36.78 1034 LEU A CA 1
ATOM 8265 C C . LEU A 1 1034 ? 24.639 14.253 -35.312 1.00 36.78 1034 LEU A C 1
ATOM 8267 O O . LEU A 1 1034 ? 25.524 13.406 -35.271 1.00 36.78 1034 LEU A O 1
ATOM 8271 N N . ALA A 1 1035 ? 24.874 15.505 -35.731 1.00 31.31 1035 ALA A N 1
ATOM 8272 C CA . ALA A 1 1035 ? 26.171 15.977 -36.244 1.00 31.31 1035 ALA A CA 1
ATOM 8273 C C . ALA A 1 1035 ? 26.589 17.388 -35.764 1.00 31.31 1035 ALA A C 1
ATOM 8275 O O . ALA A 1 1035 ? 27.779 17.660 -35.663 1.00 31.31 1035 ALA A O 1
ATOM 8276 N N . ASP A 1 1036 ? 25.639 18.272 -35.432 1.00 27.75 1036 ASP A N 1
ATOM 8277 C CA . ASP A 1 1036 ? 25.886 19.711 -35.182 1.00 27.75 1036 ASP A CA 1
ATOM 8278 C C . ASP A 1 1036 ? 26.190 20.070 -33.698 1.00 27.75 1036 ASP A C 1
ATOM 8280 O O . ASP A 1 1036 ? 26.244 21.251 -33.364 1.00 27.75 1036 ASP A O 1
ATOM 8284 N N . SER A 1 1037 ? 26.380 19.099 -32.786 1.00 28.36 1037 SER A N 1
ATOM 8285 C CA . SER A 1 1037 ? 26.600 19.364 -31.340 1.00 28.36 1037 SER A CA 1
ATOM 8286 C C . SER A 1 1037 ? 28.019 19.099 -30.812 1.00 28.36 1037 SER A C 1
ATOM 8288 O O . SER A 1 1037 ? 28.259 19.311 -29.627 1.00 28.36 1037 SER A O 1
ATOM 8290 N N . PHE A 1 1038 ? 28.955 18.633 -31.648 1.00 30.36 1038 PHE A N 1
ATOM 8291 C CA . PHE A 1 1038 ? 30.343 18.338 -31.250 1.00 30.36 1038 PHE A CA 1
ATOM 8292 C C . PHE A 1 1038 ? 31.354 18.823 -32.298 1.00 30.36 1038 PHE A C 1
ATOM 8294 O O . PHE A 1 1038 ? 32.075 18.047 -32.920 1.00 30.36 1038 PHE A O 1
ATOM 8301 N N . ALA A 1 1039 ? 31.417 20.141 -32.489 1.00 26.61 1039 ALA A N 1
ATOM 8302 C CA . ALA A 1 1039 ? 32.378 20.787 -33.378 1.00 26.61 1039 ALA A CA 1
ATOM 8303 C C . ALA A 1 1039 ? 33.702 21.134 -32.660 1.00 26.61 1039 ALA A C 1
ATOM 8305 O O . ALA A 1 1039 ? 34.017 22.308 -32.477 1.00 26.61 1039 ALA A O 1
ATOM 8306 N N . CYS A 1 1040 ? 34.489 20.125 -32.261 1.00 24.31 1040 CYS A N 1
ATOM 8307 C CA . CYS A 1 1040 ? 35.921 20.303 -31.975 1.00 24.31 1040 CYS A CA 1
ATOM 8308 C C . CYS A 1 1040 ? 36.696 18.971 -32.051 1.00 24.31 1040 CYS A C 1
ATOM 8310 O O . CYS A 1 1040 ? 36.377 18.036 -31.322 1.00 24.31 1040 CYS A O 1
ATOM 8312 N N . GLY A 1 1041 ? 37.742 18.914 -32.886 1.00 27.69 1041 GLY A N 1
ATOM 8313 C CA . GLY A 1 1041 ? 38.664 17.772 -33.002 1.00 27.69 1041 GLY A CA 1
ATOM 8314 C C . GLY A 1 1041 ? 38.218 16.677 -33.984 1.00 27.69 1041 GLY A C 1
ATOM 8315 O O . GLY A 1 1041 ? 37.190 16.033 -33.803 1.00 27.69 1041 GLY A O 1
ATOM 8316 N N . ASN A 1 1042 ? 39.015 16.437 -35.030 1.00 29.03 1042 ASN A N 1
ATOM 8317 C CA . ASN A 1 1042 ? 38.719 15.428 -36.054 1.00 29.03 1042 ASN A CA 1
ATOM 8318 C C . ASN A 1 1042 ? 39.205 14.026 -35.656 1.00 29.03 1042 ASN A C 1
ATOM 8320 O O . ASN A 1 1042 ? 40.410 13.823 -35.531 1.00 29.03 1042 ASN A O 1
ATOM 8324 N N . LEU A 1 1043 ? 38.294 13.043 -35.633 1.00 26.66 1043 LEU A N 1
ATOM 8325 C CA . LEU A 1 1043 ? 38.610 11.658 -36.021 1.00 26.66 1043 LEU A CA 1
ATOM 8326 C C . LEU A 1 1043 ? 37.380 10.899 -36.575 1.00 26.66 1043 LEU A C 1
ATOM 8328 O O . LEU A 1 1043 ? 36.966 9.860 -36.066 1.00 26.66 1043 LEU A O 1
ATOM 8332 N N . LEU A 1 1044 ? 36.788 11.422 -37.655 1.00 29.77 1044 LEU A N 1
ATOM 8333 C CA . LEU A 1 1044 ? 36.014 10.597 -38.600 1.00 29.77 1044 LEU A CA 1
ATOM 8334 C C . LEU A 1 1044 ? 37.001 9.644 -39.319 1.00 29.77 1044 LEU A C 1
ATOM 8336 O O . LEU A 1 1044 ? 38.144 10.026 -39.542 1.00 29.77 1044 LEU A O 1
ATOM 8340 N N . ILE A 1 1045 ? 36.664 8.413 -39.719 1.00 30.81 1045 ILE A N 1
ATOM 8341 C CA . ILE A 1 1045 ? 35.376 7.882 -40.195 1.00 30.81 1045 ILE A CA 1
ATOM 8342 C C . ILE A 1 1045 ? 35.167 6.457 -39.641 1.00 30.81 1045 ILE A C 1
ATOM 8344 O O . ILE A 1 1045 ? 35.975 5.588 -39.945 1.00 30.81 1045 ILE A O 1
ATOM 8348 N N . LEU A 1 1046 ? 34.074 6.197 -38.902 1.00 29.50 1046 LEU A N 1
ATOM 8349 C CA . LEU A 1 1046 ? 33.496 4.842 -38.692 1.00 29.50 1046 LEU A CA 1
ATOM 8350 C C . LEU A 1 1046 ? 32.144 4.877 -37.939 1.00 29.50 1046 LEU A C 1
ATOM 8352 O O . LEU A 1 1046 ? 31.219 4.138 -38.269 1.00 29.50 1046 LEU A O 1
ATOM 8356 N N . LEU A 1 1047 ? 31.982 5.788 -36.972 1.00 31.91 1047 LEU A N 1
ATOM 8357 C CA . LEU A 1 1047 ? 30.842 5.831 -36.034 1.00 31.91 1047 LEU A CA 1
ATOM 8358 C C . LEU A 1 1047 ? 29.583 6.573 -36.543 1.00 31.91 1047 LEU A C 1
ATOM 8360 O O . LEU A 1 1047 ? 28.942 7.313 -35.803 1.00 31.91 1047 LEU A O 1
ATOM 8364 N N . VAL A 1 1048 ? 29.190 6.364 -37.805 1.00 34.12 1048 VAL A N 1
ATOM 8365 C CA . VAL A 1 1048 ? 27.947 6.946 -38.377 1.00 34.12 1048 VAL A CA 1
ATOM 8366 C C . VAL A 1 1048 ? 26.818 5.905 -38.521 1.00 34.12 1048 VAL A C 1
ATOM 8368 O O . VAL A 1 1048 ? 25.648 6.262 -38.645 1.00 34.12 1048 VAL A O 1
ATOM 8371 N N . ALA A 1 1049 ? 27.131 4.606 -38.444 1.00 31.58 1049 ALA A N 1
ATOM 8372 C CA . ALA A 1 1049 ? 26.167 3.529 -38.696 1.00 31.58 1049 ALA A CA 1
ATOM 8373 C C . ALA A 1 1049 ? 25.314 3.101 -37.479 1.00 31.58 1049 ALA A C 1
ATOM 8375 O O . ALA A 1 1049 ? 24.267 2.479 -37.661 1.00 31.58 1049 ALA A O 1
ATOM 8376 N N . GLU A 1 1050 ? 25.729 3.388 -36.240 1.00 38.62 1050 GLU A N 1
ATOM 8377 C CA . GLU A 1 1050 ? 25.099 2.785 -35.050 1.00 38.62 1050 GLU A CA 1
ATOM 8378 C C . GLU A 1 1050 ? 23.863 3.525 -34.521 1.00 38.62 1050 GLU A C 1
ATOM 8380 O O . GLU A 1 1050 ? 22.917 2.881 -34.062 1.00 38.62 1050 GLU A O 1
ATOM 8385 N N . ALA A 1 1051 ? 23.803 4.855 -34.640 1.00 34.84 1051 ALA A N 1
ATOM 8386 C CA . ALA A 1 1051 ? 22.695 5.647 -34.092 1.00 34.84 1051 ALA A CA 1
ATOM 8387 C C . ALA A 1 1051 ? 21.319 5.253 -34.677 1.00 34.84 1051 ALA A C 1
ATOM 8389 O O . ALA A 1 1051 ? 20.308 5.276 -33.975 1.00 34.84 1051 ALA A O 1
ATOM 8390 N N . LEU A 1 1052 ? 21.277 4.817 -35.943 1.00 33.56 1052 LEU A N 1
ATOM 8391 C CA . LEU A 1 1052 ? 20.060 4.303 -36.586 1.00 33.56 1052 LEU A CA 1
ATOM 8392 C C . LEU A 1 1052 ? 19.776 2.826 -36.245 1.00 33.56 1052 LEU A C 1
ATOM 8394 O O . LEU A 1 1052 ? 18.607 2.443 -36.161 1.00 33.56 1052 LEU A O 1
ATOM 8398 N N . LYS A 1 1053 ? 20.811 2.012 -35.964 1.00 35.12 1053 LYS A N 1
ATOM 8399 C CA . LYS A 1 1053 ? 20.661 0.629 -35.461 1.00 35.12 1053 LYS A CA 1
ATOM 8400 C C . LYS A 1 1053 ? 20.023 0.606 -34.057 1.00 35.12 1053 LYS A C 1
ATOM 8402 O O . LYS A 1 1053 ? 19.322 -0.354 -33.731 1.00 35.12 1053 LYS A O 1
ATOM 8407 N N . ALA A 1 1054 ? 20.215 1.656 -33.250 1.00 39.12 1054 ALA A N 1
ATOM 8408 C CA . ALA A 1 1054 ? 19.614 1.802 -31.918 1.00 39.12 1054 ALA A CA 1
ATOM 8409 C C . ALA A 1 1054 ? 18.098 2.097 -31.943 1.00 39.12 1054 ALA A C 1
ATOM 8411 O O . ALA A 1 1054 ? 17.371 1.628 -31.069 1.00 39.12 1054 ALA A O 1
ATOM 8412 N N . LEU A 1 1055 ? 17.610 2.826 -32.957 1.00 39.00 1055 LEU A N 1
ATOM 8413 C CA . LEU A 1 1055 ? 16.208 3.269 -33.067 1.00 39.00 1055 LEU A CA 1
ATOM 8414 C C . LEU A 1 1055 ? 15.319 2.373 -33.958 1.00 39.00 1055 LEU A C 1
ATOM 8416 O O . LEU A 1 1055 ? 14.143 2.671 -34.130 1.00 39.00 1055 LEU A O 1
ATOM 8420 N N . ARG A 1 1056 ? 15.853 1.262 -34.494 1.00 37.81 1056 ARG A N 1
ATOM 8421 C CA . ARG A 1 1056 ? 15.118 0.224 -35.260 1.00 37.81 1056 ARG A CA 1
ATOM 8422 C C . ARG A 1 1056 ? 14.351 0.708 -36.511 1.00 37.81 1056 ARG A C 1
ATOM 8424 O O . ARG A 1 1056 ? 13.308 0.155 -36.839 1.00 37.81 1056 ARG A O 1
ATOM 8431 N N . ILE A 1 1057 ? 14.876 1.692 -37.245 1.00 40.16 1057 ILE A N 1
ATOM 8432 C CA . ILE A 1 1057 ? 14.227 2.208 -38.474 1.00 40.16 1057 ILE A CA 1
ATOM 8433 C C . ILE A 1 1057 ? 14.650 1.438 -39.751 1.00 40.16 1057 ILE A C 1
ATOM 8435 O O . ILE A 1 1057 ? 13.982 1.537 -40.776 1.00 40.16 1057 ILE A O 1
ATOM 8439 N N . ILE A 1 1058 ? 15.726 0.638 -39.703 1.00 29.30 1058 ILE A N 1
ATOM 8440 C CA . ILE A 1 1058 ? 16.198 -0.226 -40.807 1.00 29.30 1058 ILE A CA 1
ATOM 8441 C C . ILE A 1 1058 ? 16.655 -1.582 -40.231 1.00 29.30 1058 ILE A C 1
ATOM 8443 O O . ILE A 1 1058 ? 17.139 -1.641 -39.097 1.00 29.30 1058 ILE A O 1
ATOM 8447 N N . GLU A 1 1059 ? 16.501 -2.668 -40.995 1.00 30.53 1059 GLU A N 1
ATOM 8448 C CA . GLU A 1 1059 ? 16.985 -4.009 -40.629 1.00 30.53 1059 GLU A CA 1
ATOM 8449 C C . GLU A 1 1059 ? 18.523 -4.123 -40.591 1.00 30.53 1059 GLU A C 1
ATOM 8451 O O . GLU A 1 1059 ? 19.258 -3.290 -41.124 1.00 30.53 1059 GLU A O 1
ATOM 8456 N N . ARG A 1 1060 ? 19.027 -5.175 -39.931 1.00 28.66 1060 ARG A N 1
ATOM 8457 C CA . ARG A 1 1060 ? 20.465 -5.400 -39.708 1.00 28.66 1060 ARG A CA 1
ATOM 8458 C C . ARG A 1 1060 ? 21.087 -6.288 -40.788 1.00 28.66 1060 ARG A C 1
ATOM 8460 O O . ARG A 1 1060 ? 20.783 -7.477 -40.846 1.00 28.66 1060 ARG A O 1
ATOM 8467 N N . THR A 1 1061 ? 22.070 -5.770 -41.519 1.00 30.80 1061 THR A N 1
ATOM 8468 C CA . THR A 1 1061 ? 23.115 -6.609 -42.127 1.00 30.80 1061 THR A CA 1
ATOM 8469 C C . THR A 1 1061 ? 24.078 -7.144 -41.053 1.00 30.80 1061 THR A C 1
ATOM 8471 O O . THR A 1 1061 ? 24.372 -6.426 -40.091 1.00 30.80 1061 THR A O 1
ATOM 8474 N N . PRO A 1 1062 ? 24.577 -8.389 -41.182 1.00 31.81 1062 PRO A N 1
ATOM 8475 C CA . PRO A 1 1062 ? 25.662 -8.907 -40.352 1.00 31.81 1062 PRO A CA 1
ATOM 8476 C C . PRO A 1 1062 ? 27.037 -8.442 -40.865 1.00 31.81 1062 PRO A C 1
ATOM 8478 O O . PRO A 1 1062 ? 27.261 -8.359 -42.071 1.00 31.81 1062 PRO A O 1
ATOM 8481 N N . GLU A 1 1063 ? 27.959 -8.191 -39.938 1.00 30.44 1063 GLU A N 1
ATOM 8482 C CA . GLU A 1 1063 ? 29.379 -7.884 -40.179 1.00 30.44 1063 GLU A CA 1
ATOM 8483 C C . GLU A 1 1063 ? 30.260 -9.077 -39.719 1.00 30.44 1063 GLU A C 1
ATOM 8485 O O . GLU A 1 1063 ? 29.754 -9.957 -39.015 1.00 30.44 1063 GLU A O 1
ATOM 8490 N N . PRO A 1 1064 ? 31.517 -9.203 -40.195 1.00 27.05 1064 PRO A N 1
ATOM 8491 C CA . PRO A 1 1064 ? 32.213 -10.495 -40.261 1.00 27.05 1064 PRO A CA 1
ATOM 8492 C C . PRO A 1 1064 ? 32.751 -11.041 -38.926 1.00 27.05 1064 PRO A C 1
ATOM 8494 O O . PRO A 1 1064 ? 33.129 -10.301 -38.021 1.00 27.05 1064 PRO A O 1
ATOM 8497 N N . GLU A 1 1065 ? 32.851 -12.373 -38.854 1.00 26.52 1065 GLU A N 1
ATOM 8498 C CA . GLU A 1 1065 ? 33.495 -13.119 -37.764 1.00 26.52 1065 GLU A CA 1
ATOM 8499 C C . GLU A 1 1065 ? 35.019 -12.873 -37.790 1.00 26.52 1065 GLU A C 1
ATOM 8501 O O . GLU A 1 1065 ? 35.718 -13.348 -38.686 1.00 26.52 1065 GLU A O 1
ATOM 8506 N N . MET A 1 1066 ? 35.545 -12.122 -36.816 1.00 23.64 1066 MET A N 1
ATOM 8507 C CA . MET A 1 1066 ? 36.986 -11.881 -36.676 1.00 23.64 1066 MET A CA 1
ATOM 8508 C C . MET A 1 1066 ? 37.622 -13.010 -35.850 1.00 23.64 1066 MET A C 1
ATOM 8510 O O . MET A 1 1066 ? 37.321 -13.165 -34.666 1.00 23.64 1066 MET A O 1
ATOM 8514 N N . HIS A 1 1067 ? 38.488 -13.815 -36.469 1.00 25.41 1067 HIS A N 1
ATOM 8515 C CA . HIS A 1 1067 ? 39.204 -14.886 -35.771 1.00 25.41 1067 HIS A CA 1
ATOM 8516 C C . HIS A 1 1067 ? 40.273 -14.313 -34.832 1.00 25.41 1067 HIS A C 1
ATOM 8518 O O . HIS A 1 1067 ? 41.150 -13.570 -35.265 1.00 25.41 1067 HIS A O 1
ATOM 8524 N N . VAL A 1 1068 ? 40.234 -14.717 -33.561 1.00 27.95 1068 VAL A N 1
ATOM 8525 C CA . VAL A 1 1068 ? 41.338 -14.506 -32.617 1.00 27.95 1068 VAL A CA 1
ATOM 8526 C C . VAL A 1 1068 ? 42.320 -15.664 -32.772 1.00 27.95 1068 VAL A C 1
ATOM 8528 O O . VAL A 1 1068 ? 41.992 -16.803 -32.438 1.00 27.95 1068 VAL A O 1
ATOM 8531 N N . VAL A 1 1069 ? 43.513 -15.372 -33.286 1.00 26.12 1069 VAL A N 1
ATOM 8532 C CA . VAL A 1 1069 ? 44.679 -16.256 -33.159 1.00 26.12 1069 VAL A CA 1
ATOM 8533 C C . VAL A 1 1069 ? 45.261 -16.065 -31.756 1.00 26.12 1069 VAL A C 1
ATOM 8535 O O . VAL A 1 1069 ? 45.210 -14.969 -31.203 1.00 26.12 1069 VAL A O 1
ATOM 8538 N N . SER A 1 1070 ? 45.754 -17.141 -31.147 1.00 28.27 1070 SER A N 1
ATOM 8539 C CA . SER A 1 1070 ? 46.364 -17.110 -29.818 1.00 28.27 1070 SER A CA 1
ATOM 8540 C C . SER A 1 1070 ? 47.848 -16.760 -29.903 1.00 28.27 1070 SER A C 1
ATOM 8542 O O . SER A 1 1070 ? 48.628 -17.575 -30.397 1.00 28.27 1070 SER A O 1
ATOM 8544 N N . ASP A 1 1071 ? 48.241 -15.606 -29.367 1.00 27.83 1071 ASP A N 1
ATOM 8545 C CA . ASP A 1 1071 ? 49.654 -15.251 -29.235 1.00 27.83 1071 ASP A CA 1
ATOM 8546 C C . ASP A 1 1071 ? 50.330 -16.077 -28.130 1.00 27.83 1071 ASP A C 1
ATOM 8548 O O . ASP A 1 1071 ? 49.940 -16.041 -26.960 1.00 27.83 1071 ASP A O 1
ATOM 8552 N N . SER A 1 1072 ? 51.382 -16.799 -28.513 1.00 30.25 1072 SER A N 1
ATOM 8553 C CA . SER A 1 1072 ? 52.434 -17.292 -27.622 1.00 30.25 1072 SER A CA 1
ATOM 8554 C C . SER A 1 1072 ? 53.713 -16.500 -27.891 1.00 30.25 1072 SER A C 1
ATOM 8556 O O . SER A 1 1072 ? 54.008 -16.195 -29.043 1.00 30.25 1072 SER A O 1
ATOM 8558 N N . GLU A 1 1073 ? 54.468 -16.178 -26.845 1.00 36.47 1073 GLU A N 1
ATOM 8559 C CA . GLU A 1 1073 ? 55.585 -15.225 -26.888 1.00 36.47 1073 GLU A CA 1
ATOM 8560 C C . GLU A 1 1073 ? 56.715 -15.611 -27.867 1.00 36.47 1073 GLU A C 1
ATOM 8562 O O . GLU A 1 1073 ? 57.316 -16.679 -27.751 1.00 36.47 1073 GLU A O 1
ATOM 8567 N N . SER A 1 1074 ? 57.094 -14.685 -28.755 1.00 27.86 1074 SER A N 1
ATOM 8568 C CA . SER A 1 1074 ? 58.420 -14.648 -29.390 1.00 27.86 1074 SER A CA 1
ATOM 8569 C C . SER A 1 1074 ? 58.775 -13.220 -29.818 1.00 27.86 1074 SER A C 1
ATOM 8571 O O . SER A 1 1074 ? 57.904 -12.477 -30.266 1.00 27.86 1074 SER A O 1
ATOM 8573 N N . ASN A 1 1075 ? 60.046 -12.831 -29.679 1.00 32.34 1075 ASN A N 1
ATOM 8574 C CA . ASN A 1 1075 ? 60.521 -11.485 -30.024 1.00 32.34 1075 ASN A CA 1
ATOM 8575 C C . ASN A 1 1075 ? 60.440 -11.210 -31.537 1.00 32.34 1075 ASN A C 1
ATOM 8577 O O . ASN A 1 1075 ? 60.565 -12.131 -32.340 1.00 32.34 1075 ASN A O 1
ATOM 8581 N N . ALA A 1 1076 ? 60.288 -9.938 -31.911 1.00 30.38 1076 ALA A N 1
ATOM 8582 C CA . ALA A 1 1076 ? 60.348 -9.488 -33.300 1.00 30.38 1076 ALA A CA 1
ATOM 8583 C C . ALA A 1 1076 ? 61.720 -8.864 -33.608 1.00 30.38 1076 ALA A C 1
ATOM 8585 O O . ALA A 1 1076 ? 62.037 -7.787 -33.098 1.00 30.38 1076 ALA A O 1
ATOM 8586 N N . ASP A 1 1077 ? 62.508 -9.532 -34.452 1.00 33.19 1077 ASP A N 1
ATOM 8587 C CA . ASP A 1 1077 ? 63.715 -8.962 -35.057 1.00 33.19 1077 ASP A CA 1
ATOM 8588 C C . ASP A 1 1077 ? 63.358 -7.955 -36.170 1.00 33.19 1077 ASP A C 1
ATOM 8590 O O . ASP A 1 1077 ? 62.245 -7.943 -36.698 1.00 33.19 1077 ASP A O 1
ATOM 8594 N N . LEU A 1 1078 ? 64.292 -7.054 -36.493 1.00 44.44 1078 LEU A N 1
ATOM 8595 C CA . LEU A 1 1078 ? 64.012 -5.795 -37.210 1.00 44.44 1078 LEU A CA 1
ATOM 8596 C C . LEU A 1 1078 ? 64.630 -5.694 -38.620 1.00 44.44 1078 LEU A C 1
ATOM 8598 O O . LEU A 1 1078 ? 64.695 -4.601 -39.195 1.00 44.44 1078 LEU A O 1
ATOM 8602 N N . ASP A 1 1079 ? 65.095 -6.811 -39.180 1.00 42.41 1079 ASP A N 1
ATOM 8603 C CA . ASP A 1 1079 ? 65.950 -6.798 -40.372 1.00 42.41 1079 ASP A CA 1
ATOM 8604 C C . ASP A 1 1079 ? 65.198 -6.740 -41.716 1.00 42.41 1079 ASP A C 1
ATOM 8606 O O . ASP A 1 1079 ? 65.677 -6.048 -42.619 1.00 42.41 1079 ASP A O 1
ATOM 8610 N N . ASP A 1 1080 ? 64.000 -7.331 -41.828 1.00 45.00 1080 ASP A N 1
ATOM 8611 C CA . ASP A 1 1080 ? 63.240 -7.514 -43.089 1.00 45.00 1080 ASP A CA 1
ATOM 8612 C C . ASP A 1 1080 ? 62.602 -6.239 -43.701 1.00 45.00 1080 ASP A C 1
ATOM 8614 O O . ASP A 1 1080 ? 61.886 -6.313 -44.701 1.00 45.00 1080 ASP A O 1
ATOM 8618 N N . LEU A 1 1081 ? 62.851 -5.050 -43.144 1.00 53.53 1081 LEU A N 1
ATOM 8619 C CA . LEU A 1 1081 ? 62.389 -3.778 -43.726 1.00 53.53 1081 LEU A CA 1
ATOM 8620 C C . LEU A 1 1081 ? 63.381 -3.251 -44.777 1.00 53.53 1081 LEU A C 1
ATOM 8622 O O . LEU A 1 1081 ? 64.591 -3.244 -44.542 1.00 53.53 1081 LEU A O 1
ATOM 8626 N N . ASP A 1 1082 ? 62.896 -2.734 -45.907 1.00 69.12 1082 ASP A N 1
ATOM 8627 C CA . ASP A 1 1082 ? 63.758 -2.083 -46.904 1.00 69.12 1082 ASP A CA 1
ATOM 8628 C C . ASP A 1 1082 ? 64.267 -0.695 -46.441 1.00 69.12 1082 ASP A C 1
ATOM 8630 O O . ASP A 1 1082 ? 63.835 -0.150 -45.420 1.00 69.12 1082 ASP A O 1
ATOM 8634 N N . GLU A 1 1083 ? 65.225 -0.111 -47.171 1.00 53.38 1083 GLU A N 1
ATOM 8635 C CA . GLU A 1 1083 ? 65.827 1.180 -46.796 1.00 53.38 1083 GLU A CA 1
ATOM 8636 C C . GLU A 1 1083 ? 64.880 2.386 -46.947 1.00 53.38 1083 GLU A C 1
ATOM 8638 O O . GLU A 1 1083 ? 65.074 3.397 -46.267 1.00 53.38 1083 GLU A O 1
ATOM 8643 N N . GLU A 1 1084 ? 63.829 2.297 -47.767 1.00 55.03 1084 GLU A N 1
ATOM 8644 C CA . GLU A 1 1084 ? 62.825 3.356 -47.912 1.00 55.03 1084 GLU A CA 1
ATOM 8645 C C . GLU A 1 1084 ? 61.864 3.339 -46.709 1.00 55.03 1084 GLU A C 1
ATOM 8647 O O . GLU A 1 1084 ? 61.667 4.366 -46.051 1.00 55.03 1084 GLU A O 1
ATOM 8652 N N . GLN A 1 1085 ? 61.410 2.151 -46.299 1.00 54.75 1085 GLN A N 1
ATOM 8653 C CA . GLN A 1 1085 ? 60.647 1.924 -45.066 1.00 54.75 1085 GLN A CA 1
ATOM 8654 C C . GLN A 1 1085 ? 61.462 2.291 -43.811 1.00 54.75 1085 GLN A C 1
ATOM 8656 O O . GLN A 1 1085 ? 60.973 2.997 -42.920 1.00 54.75 1085 GLN A O 1
ATOM 8661 N N . LYS A 1 1086 ? 62.745 1.898 -43.750 1.00 55.78 1086 LYS A N 1
ATOM 8662 C CA . LYS A 1 1086 ? 63.674 2.294 -42.674 1.00 55.78 1086 LYS A CA 1
ATOM 8663 C C . LYS A 1 1086 ? 63.911 3.811 -42.654 1.00 55.78 1086 LYS A C 1
ATOM 8665 O O . LYS A 1 1086 ? 64.136 4.362 -41.572 1.00 55.78 1086 LYS A O 1
ATOM 8670 N N . ALA A 1 1087 ? 63.843 4.515 -43.788 1.00 57.81 1087 ALA A N 1
ATOM 8671 C CA . ALA A 1 1087 ? 63.917 5.977 -43.839 1.00 57.81 1087 ALA A CA 1
ATOM 8672 C C . ALA A 1 1087 ? 62.611 6.656 -43.383 1.00 57.81 1087 ALA A C 1
ATOM 8674 O O . ALA A 1 1087 ? 62.664 7.643 -42.639 1.00 57.81 1087 ALA A O 1
ATOM 8675 N N . GLU A 1 1088 ? 61.446 6.130 -43.767 1.00 56.41 1088 GLU A N 1
ATOM 8676 C CA . GLU A 1 1088 ? 60.140 6.673 -43.380 1.00 56.41 1088 GLU A CA 1
ATOM 8677 C C . GLU A 1 1088 ? 59.865 6.504 -41.877 1.00 56.41 1088 GLU A C 1
ATOM 8679 O O . GLU A 1 1088 ? 59.535 7.482 -41.198 1.00 56.41 1088 GLU A O 1
ATOM 8684 N N . ALA A 1 1089 ? 60.148 5.330 -41.302 1.00 53.00 1089 ALA A N 1
ATOM 8685 C CA . ALA A 1 1089 ? 60.069 5.110 -39.855 1.00 53.00 1089 ALA A CA 1
ATOM 8686 C C . ALA A 1 1089 ? 60.968 6.090 -39.068 1.00 53.00 1089 ALA A C 1
ATOM 8688 O O . ALA A 1 1089 ? 60.545 6.683 -38.069 1.00 53.00 1089 ALA A O 1
ATOM 8689 N N . LYS A 1 1090 ? 62.194 6.350 -39.556 1.00 60.19 1090 LYS A N 1
ATOM 8690 C CA . LYS A 1 1090 ? 63.117 7.342 -38.969 1.00 60.19 1090 LYS A CA 1
ATOM 8691 C C . LYS A 1 1090 ? 62.607 8.786 -39.105 1.00 60.19 1090 LYS A C 1
ATOM 8693 O O . LYS A 1 1090 ? 62.924 9.606 -38.239 1.00 60.19 1090 LYS A O 1
ATOM 8698 N N . ARG A 1 1091 ? 61.807 9.120 -40.130 1.00 56.88 1091 ARG A N 1
ATOM 8699 C CA . ARG A 1 1091 ? 61.098 10.414 -40.229 1.00 56.88 1091 ARG A CA 1
ATOM 8700 C C . ARG A 1 1091 ? 59.953 10.502 -39.220 1.00 56.88 1091 ARG A C 1
ATOM 8702 O O . ARG A 1 1091 ? 59.878 11.491 -38.495 1.00 56.88 1091 ARG A O 1
ATOM 8709 N N . PHE A 1 1092 ? 59.117 9.470 -39.118 1.00 44.16 1092 PHE A N 1
ATOM 8710 C CA . PHE A 1 1092 ? 57.951 9.452 -38.228 1.00 44.16 1092 PHE A CA 1
ATOM 8711 C C . PHE A 1 1092 ? 58.347 9.561 -36.743 1.00 44.16 1092 PHE A C 1
ATOM 8713 O O . PHE A 1 1092 ? 57.823 10.402 -36.012 1.00 44.16 1092 PHE A O 1
ATOM 8720 N N . ILE A 1 1093 ? 59.374 8.819 -36.313 1.00 53.22 1093 ILE A N 1
ATOM 8721 C CA . ILE A 1 1093 ? 59.925 8.909 -34.947 1.00 53.22 1093 ILE A CA 1
ATOM 8722 C C . ILE A 1 1093 ? 60.536 10.296 -34.665 1.00 53.22 1093 ILE A C 1
ATOM 8724 O O . ILE A 1 1093 ? 60.469 10.789 -33.536 1.00 53.22 1093 ILE A O 1
ATOM 8728 N N . ARG A 1 1094 ? 61.115 10.959 -35.677 1.00 45.53 1094 ARG A N 1
ATOM 8729 C CA . ARG A 1 1094 ? 61.662 12.322 -35.544 1.00 45.53 1094 ARG A CA 1
ATOM 8730 C C . ARG A 1 1094 ? 60.559 13.383 -35.453 1.00 45.53 1094 ARG A C 1
ATOM 8732 O O . ARG A 1 1094 ? 60.737 14.352 -34.723 1.00 45.53 1094 ARG A O 1
ATOM 8739 N N . PHE A 1 1095 ? 59.432 13.180 -36.136 1.00 46.69 1095 PHE A N 1
ATOM 8740 C CA . PHE A 1 1095 ? 58.241 14.028 -36.035 1.00 46.69 1095 PHE A CA 1
ATOM 8741 C C . PHE A 1 1095 ? 57.620 13.953 -34.631 1.00 46.69 1095 PHE A C 1
ATOM 8743 O O . PHE A 1 1095 ? 57.458 14.981 -33.980 1.00 46.69 1095 PHE A O 1
ATOM 8750 N N . LEU A 1 1096 ? 57.388 12.742 -34.108 1.00 38.50 1096 LEU A N 1
ATOM 8751 C CA . LEU A 1 1096 ? 56.797 12.539 -32.776 1.00 38.50 1096 LEU A CA 1
ATOM 8752 C C . LEU A 1 1096 ? 57.625 13.153 -31.630 1.00 38.50 1096 LEU A C 1
ATOM 8754 O O . LEU A 1 1096 ? 57.059 13.614 -30.642 1.00 38.50 1096 LEU A O 1
ATOM 8758 N N . LYS A 1 1097 ? 58.957 13.218 -31.762 1.00 40.41 1097 LYS A N 1
ATOM 8759 C CA . LYS A 1 1097 ? 59.843 13.853 -30.766 1.00 40.41 1097 LYS A CA 1
ATOM 8760 C C . LYS A 1 1097 ? 59.858 15.389 -30.808 1.00 40.41 1097 LYS A C 1
ATOM 8762 O O . LYS A 1 1097 ? 60.464 15.993 -29.928 1.00 40.41 1097 LYS A O 1
ATOM 8767 N N . ALA A 1 1098 ? 59.214 16.023 -31.790 1.00 41.41 1098 ALA A N 1
ATOM 8768 C CA . ALA A 1 1098 ? 59.187 17.481 -31.943 1.00 41.41 1098 ALA A CA 1
ATOM 8769 C C . ALA A 1 1098 ? 57.933 18.154 -31.343 1.00 41.41 1098 ALA A C 1
ATOM 8771 O O . ALA A 1 1098 ? 57.831 19.378 -31.366 1.00 41.41 1098 ALA A O 1
ATOM 8772 N N . SER A 1 1099 ? 56.972 17.384 -30.817 1.00 33.28 1099 SER A N 1
ATOM 8773 C CA . SER A 1 1099 ? 55.625 17.871 -30.467 1.00 33.28 1099 SER A CA 1
ATOM 8774 C C . SER A 1 1099 ? 55.321 17.863 -28.962 1.00 33.28 1099 SER A C 1
ATOM 8776 O O . SER A 1 1099 ? 54.296 17.341 -28.533 1.00 33.28 1099 SER A O 1
ATOM 8778 N N . HIS A 1 1100 ? 56.185 18.487 -28.156 1.00 37.28 1100 HIS A N 1
ATOM 8779 C CA . HIS A 1 1100 ? 55.859 18.863 -26.774 1.00 37.28 1100 HIS A CA 1
ATOM 8780 C C . HIS A 1 1100 ? 55.593 20.370 -26.666 1.00 37.28 1100 HIS A C 1
ATOM 8782 O O . HIS A 1 1100 ? 56.403 21.176 -27.116 1.00 37.28 1100 HIS A O 1
ATOM 8788 N N . PHE A 1 1101 ? 54.501 20.742 -25.993 1.00 29.92 1101 PHE A N 1
ATOM 8789 C CA . PHE A 1 1101 ? 54.287 22.085 -25.447 1.00 29.92 1101 PHE A CA 1
ATOM 8790 C C . PHE A 1 1101 ? 53.931 22.001 -23.953 1.00 29.92 1101 PHE A C 1
ATOM 8792 O O . PHE A 1 1101 ? 53.493 20.958 -23.467 1.00 29.92 1101 PHE A O 1
ATOM 8799 N N . SER A 1 1102 ? 54.215 23.083 -23.225 1.00 29.50 1102 SER A N 1
ATOM 8800 C CA . SER A 1 1102 ? 54.323 23.105 -21.758 1.00 29.50 1102 SER A CA 1
ATOM 8801 C C . SER A 1 1102 ? 52.973 23.143 -21.018 1.00 29.50 1102 SER A C 1
ATOM 8803 O O . SER A 1 1102 ? 52.054 23.819 -21.483 1.00 29.50 1102 SER A O 1
ATOM 8805 N N . PRO A 1 1103 ? 52.852 22.510 -19.832 1.00 33.62 1103 PRO A N 1
ATOM 8806 C CA . PRO A 1 1103 ? 51.730 22.713 -18.922 1.00 33.62 1103 PRO A CA 1
ATOM 8807 C C . PRO A 1 1103 ? 51.954 23.938 -18.013 1.00 33.62 1103 PRO A C 1
ATOM 8809 O O . PRO A 1 1103 ? 52.702 23.868 -17.040 1.00 33.62 1103 PRO A O 1
ATOM 8812 N N . SER A 1 1104 ? 51.272 25.050 -18.294 1.00 31.34 1104 SER A N 1
ATOM 8813 C CA . SER A 1 1104 ? 51.223 26.220 -17.402 1.00 31.34 1104 SER A CA 1
ATOM 8814 C C . SER A 1 1104 ? 49.994 27.091 -17.683 1.00 31.34 1104 SER A C 1
ATOM 8816 O O . SER A 1 1104 ? 49.990 27.850 -18.648 1.00 31.34 1104 SER A O 1
ATOM 8818 N N . ASP A 1 1105 ? 48.930 26.933 -16.891 1.00 26.66 1105 ASP A N 1
ATOM 8819 C CA . ASP A 1 1105 ? 48.482 27.961 -15.930 1.00 26.66 1105 ASP A CA 1
ATOM 8820 C C . ASP A 1 1105 ? 47.169 27.555 -15.231 1.00 26.66 1105 ASP A C 1
ATOM 8822 O O . ASP A 1 1105 ? 46.546 26.543 -15.560 1.00 26.66 1105 ASP A O 1
ATOM 8826 N N . GLN A 1 1106 ? 46.804 28.288 -14.176 1.00 32.59 1106 GLN A N 1
ATOM 8827 C CA . GLN A 1 1106 ? 45.698 27.965 -13.271 1.00 32.59 1106 GLN A CA 1
ATOM 8828 C C . GLN A 1 1106 ? 44.457 28.854 -13.484 1.00 32.59 1106 GLN A C 1
ATOM 8830 O O . GLN A 1 1106 ? 44.571 30.012 -13.870 1.00 32.59 1106 GLN A O 1
ATOM 8835 N N . CYS A 1 1107 ? 43.321 28.339 -12.995 1.00 24.97 1107 CYS A N 1
ATOM 8836 C CA . CYS A 1 1107 ? 42.217 29.087 -12.368 1.00 24.97 1107 CYS A CA 1
ATOM 8837 C C . CYS A 1 1107 ? 41.134 29.806 -13.213 1.00 24.97 1107 CYS A C 1
ATOM 8839 O O . CYS A 1 1107 ? 41.399 30.559 -14.138 1.00 24.97 1107 CYS A O 1
ATOM 8841 N N . ILE A 1 1108 ? 39.899 29.660 -12.697 1.00 30.05 1108 ILE A N 1
ATOM 8842 C CA . ILE A 1 1108 ? 38.731 30.565 -12.779 1.00 30.05 1108 ILE A CA 1
ATOM 8843 C C . ILE A 1 1108 ? 38.055 30.724 -14.159 1.00 30.05 1108 ILE A C 1
ATOM 8845 O O . ILE A 1 1108 ? 38.282 31.694 -14.879 1.00 30.05 1108 ILE A O 1
ATOM 8849 N N . CYS A 1 1109 ? 37.086 29.845 -14.443 1.00 28.36 1109 CYS A N 1
ATOM 8850 C CA . CYS A 1 1109 ? 35.644 30.147 -14.316 1.00 28.36 1109 CYS A CA 1
ATOM 8851 C C . CYS A 1 1109 ? 34.820 28.849 -14.279 1.00 28.36 1109 CYS A C 1
ATOM 8853 O O . CYS A 1 1109 ? 35.120 27.948 -15.090 1.00 28.36 1109 CYS A O 1
#